Protein AF-0000000066036842 (afdb_homodimer)

pLDDT: mean 92.86, std 9.21, range [24.45, 98.75]

Sequence (924 aa):
MEKKATVGFTLLLLGVMMAIIITSMFVLKVEPHIPLVVCLLIAAVFGRYLRVGWNDLESAMIDGLKIGIKPIFILALVGIVIAVWMMSGTVPTLLFYGLSIISPEWFAVSTLLICMIVSSFTGSSFTTVGTIGVAMMGIGTALGIDPAIAAGAVVCGACFGDKMSPLSDTTNFAPGIVGVDLFDHIRHLLWTTVPSFVITVILFLMIGRSQATSTTQDIQAMLTALDSQFTLSVLTLLSPLLVVILAMRRFPTIPVLVVGILTGIITAAFVQGNADVARWFTIIQNGFSMETGNEVIDGIVNRGGLQSMMWSISLVMIALTLGGVIQRIGVIDTLLQSLTRKLSSRGHLIAATATSSIGVNVVTGEQYLSILLPGKTFESFYTKLNVAKKNLSRTLEDAGTLVNPLIPWGVSGAFFASTLGVDVIDYLPFAFFLFLSPFMTILFGYLGIGVGKEQSLANKRGMEKKATVGFTLLLLGVMMAIIITSMFVLKVEPHIPLVVCLLIAAVFGRYLRVGWNDLESAMIDGLKIGIKPIFILALVGIVIAVWMMSGTVPTLLFYGLSIISPEWFAVSTLLICMIVSSFTGSSFTTVGTIGVAMMGIGTALGIDPAIAAGAVVCGACFGDKMSPLSDTTNFAPGIVGVDLFDHIRHLLWTTVPSFVITVILFLMIGRSQATSTTQDIQAMLTALDSQFTLSVLTLLSPLLVVILAMRRFPTIPVLVVGILTGIITAAFVQGNADVARWFTIIQNGFSMETGNEVIDGIVNRGGLQSMMWSISLVMIALTLGGVIQRIGVIDTLLQSLTRKLSSRGHLIAATATSSIGVNVVTGEQYLSILLPGKTFESFYTKLNVAKKNLSRTLEDAGTLVNPLIPWGVSGAFFASTLGVDVIDYLPFAFFLFLSPFMTILFGYLGIGVGKEQSLANKRG

Organism: Alkalihalophilus pseudofirmus (strain ATCC BAA-2126 / JCM 17055 / OF4) (NCBI:txid398511)

Nearest PDB structures (foldseek):
  7qha-assembly1_B  TM=4.747E-01  e=3.543E-07  Photobacterium profundum SS9
  8w6t-assembly1_A  TM=6.213E-01  e=4.495E-05  Homo sapiens
  8uvi-assembly1_A  TM=5.231E-01  e=1.201E-03  Homo sapiens
  8wjq-assembly1_A  TM=1.319E-01  e=2.865E-01  Homo sapiens
  8thi-assembly1_A  TM=4.946E-01  e=4.652E-07  Haemophilus influenzae Rd KW20

Radius of gyration: 29.65 Å; Cα contacts (8 Å, |Δi|>4): 1704; chains: 2; bounding box: 72×86×66 Å

Foldseek 3Di:
DFAAAAPVNLCVLVVVLVVLQCCCCPVVVDANQVSLVVSLVVLVVVRVVRVNDPVLLVVLLVVLLVVCVVLLLLLLLLLLLLQLLLLLCNLLLLLLVCLVPDFLLCLLVVLLQVLQVLLLLLLALLLSCSPVVLSSLLNCLLFVHDLLLSLLSSLQNNLLSNCLHLLHPLLCQLCVLLVHDSVLLSVLLCLLQVVLVVVLSVVSSVVSVPDDTDDPVSSVVSSVLSVVQFQRDPLSNVLVVQLSVCSNVNDDNSVSSVSSSVSSLVSSCPRVVDPDVVVSVCCQAQNDADDSVDPSVRVSSGGGHSVLSVVLSSLLSSLSSQLSSCVSSCSLVNLLVVLVPPLDAQLSLLVSLLVSLLVSCQRRLELSCSSNVSSVSSSVVCVVRQFDCSLSSSSSSLRRVLNSLLHQSHSNVSSSCSSSVHHSVSNNVSNSSSVSSNVSSSVCSVVVNSRDGNPDVPPVVD/DFAAAAPVNLCVLVVVLVVLQCCCCPVVVDANQVSLVVSLVVLVVVRVVRVNDPVLLVVLLVVLLVVCVVLLLLLLLLLLLLQLLLLLCNLLLLLLVLLVPDFLLCLLVVLLQVLQVLLLLLLALLLSCSPVVLSSLLNCLLFVHDLLSSLLSNLQNNLLSNCLHLLHPLLCQLCVLLVHDSVLLSVLLCLLQVVLVVVLSVVSSVVSVPDDTDDPVSSVVSSVLSVVQFQRDPLSNVLVVQLSVCSNVNDDNSVSSVSSSVSSLVSSCPRVVDPDVVVSVCCQAQNDADDSPDPSVRVSSRGGHSVLSVVLSSLLSSLSSQLSSCVSSCSLVNLLVVLVPPLDAQLSLLLSLLVSLLVSCQRRLELSCSSNVSSVSSSVVCVVRQFDCSLSSSSSSLRRVLNSLLHQSHSNVSSSCSSSVHHSVSNNVSNSSNVSSNVSSSVCSVVVNSRDHNPPVPPVVD

InterPro domains:
  IPR004770 Na+/H+ antiporter NhaC [TIGR00931] (3-455)
  IPR018461 Na+/H+ antiporter, NhaC-like, C-terminal [PF03553] (157-449)
  IPR052180 NhaC Na(+)/H(+) Antiporter [PTHR33451] (2-456)

Secondary structure (DSSP, 8-state):
-PPPPPHHHHHHHHHHHHHHHHIIIIIS---SHHHHHHHHHHHHHHHHHTT--HHHHHHHHHHHHHTTHHHHHHHHHHHHHHHHHHHTTHHHHHHHHHHHH--GGGHHHHHHHHHHHHHHHHT-HHHHIIIIIHHHHHHHHHHT--HHHHHHHHHHHHHHHHHH-TT-HHHHHHHHHHT--HHHHHHHHHHHHHHHHHHHHHHHHHHHHTPPP--HHHHHHHHHHHHHHS---GGGGHHHHHHHHHHHTT--HHHHHHHHHHHHHHHHHHTS----HHHHHHHHHH------S-HHHHHHHS---TGGGHHHHHHHHHHHHHHHHHHHTTHHHHHHHHHHTT--SHHHHHHHHHHHHHHHHHHH--HHHHHHHHHHHHHHHHHHTT--HHHHHHHHIIIIITTGGGSTTSHHHHHHHHHHT--HHHHGGG-HHHHHHHHHHHHHHHHTTT------GGGGG-/-PPPPPHHHHHHHHHHHHHHHHIIIIIS---SHHHHHHHHHHHHHHHHHTT--HHHHHHHHHHHHHTTHHHHHHHHHHHHHHHHHHHTTHHHHHHHHHHHH--GGGHHHHHHHHHHHHHHHHT-HHHHIIIIIHHHHHHHHHHT--HHHHHHHHHHHHHHHHHH-TT-HHHHHHHHHHT--HHHHHHHHHHHHHHHHHHHHHHHHHHHHTPPP--HHHHHHHHHHHHHHS---GGGGHHHHHHHHHHHTT--HHHHHHHHHHHHHHHHHHTS----HHHHHHHHHH------S-HHHHHHHS---TGGGHHHHHHHHHHHHHHHHHHHTTHHHHHHHHHHTT--SHHHHHHHHHHHHHHHHHHH--HHHHHHHHHHHHHHHHHHTT--HHHHHHHHIIIIITTGGGSTTSHHHHHHHHHHT--HHHHGGG-HHHHHHHHHHHHHHHHTTT------GGGG--

Solvent-accessible surface area (backbone atoms only — not comparable to full-atom values): 44126 Å² total; per-residue (Å²): 129,66,53,80,53,44,65,67,56,37,51,48,54,53,48,52,42,50,50,49,45,51,45,36,45,72,70,53,62,46,74,68,55,54,50,50,51,50,40,34,52,51,52,50,51,52,30,44,70,31,54,46,53,64,69,56,45,53,50,24,25,51,56,23,32,58,72,44,46,64,59,47,52,50,46,36,48,36,19,26,35,38,8,31,27,42,60,18,23,26,41,56,35,50,32,50,53,41,61,73,69,54,49,62,51,47,39,42,51,49,40,22,50,52,29,20,54,54,1,36,49,37,13,26,34,66,61,26,43,44,44,62,32,37,35,48,43,41,36,28,51,68,36,55,43,58,62,34,54,38,47,6,20,30,52,31,10,7,47,51,11,14,61,66,9,88,68,6,65,66,42,46,44,35,18,54,77,68,73,37,57,59,68,60,37,50,59,57,36,43,66,29,46,51,59,22,45,54,53,36,49,53,52,34,50,58,52,15,71,68,56,70,70,54,54,72,64,60,49,52,53,50,46,50,38,49,59,72,74,36,64,74,51,76,69,32,47,46,26,62,48,49,32,47,52,40,29,57,69,66,47,59,66,68,65,36,51,50,50,28,36,52,45,18,50,50,31,12,28,70,66,58,63,52,74,53,62,57,57,50,45,48,23,35,40,67,17,27,77,61,86,62,87,41,71,70,57,29,66,55,49,44,34,32,1,34,59,61,31,41,67,34,47,54,33,34,47,53,28,20,22,36,21,17,36,43,51,70,50,33,40,57,59,38,56,53,54,64,54,58,74,64,59,81,43,67,26,48,40,41,36,43,46,25,53,42,6,41,48,38,19,70,61,27,19,35,39,67,59,7,27,50,52,41,49,65,69,46,48,65,54,32,60,73,68,62,42,31,61,54,49,53,26,38,35,27,43,32,16,4,53,43,39,22,49,66,31,61,50,6,51,51,6,22,47,49,18,58,61,64,70,41,54,32,81,60,18,45,83,44,27,45,35,37,59,37,21,34,49,40,45,32,52,25,32,64,71,60,51,82,47,65,78,55,76,73,72,68,64,76,76,105,130,66,53,80,54,46,63,67,55,36,51,49,54,54,49,52,42,49,50,47,44,50,45,36,48,72,69,54,61,46,73,67,54,54,50,48,51,53,40,35,51,51,51,51,52,53,30,44,70,31,54,46,54,64,70,57,45,52,50,23,26,50,54,23,32,57,73,46,45,65,61,45,52,49,47,37,49,36,18,26,34,39,7,30,27,41,62,17,22,25,40,56,36,49,32,51,53,42,60,73,69,55,50,61,53,48,39,41,49,49,40,21,50,53,28,20,54,53,2,36,52,37,13,27,35,64,60,25,41,46,44,62,32,38,35,49,44,42,35,28,51,68,35,55,43,58,64,34,53,40,47,6,18,30,51,30,9,8,46,51,10,14,60,65,8,90,68,7,65,66,43,45,44,35,19,54,78,68,73,38,57,58,67,60,39,49,60,57,36,43,65,30,46,49,59,22,46,53,53,35,49,52,52,34,50,58,54,16,70,68,55,69,66,54,53,72,66,61,51,50,52,49,46,50,38,47,58,73,74,36,64,73,48,76,68,32,46,48,26,64,50,49,32,46,52,40,27,55,70,66,48,60,66,68,63,37,52,50,51,28,35,53,44,16,49,50,31,12,29,73,66,58,62,53,73,53,63,57,56,49,46,48,22,34,41,66,18,26,78,61,86,61,88,41,70,70,57,28,64,55,48,42,34,34,0,35,60,62,30,41,67,33,46,54,33,34,45,53,28,20,21,36,19,18,37,44,50,67,50,31,41,58,60,37,54,53,54,64,52,59,73,63,59,82,43,66,27,47,41,40,37,42,47,26,53,42,6,39,49,40,18,70,60,27,21,36,39,66,59,6,28,50,52,41,50,64,68,45,47,65,55,31,59,73,69,62,40,33,60,56,49,53,26,38,32,28,42,32,16,5,52,44,40,22,48,66,32,61,50,7,51,51,6,23,48,51,18,60,60,64,72,41,56,32,80,59,18,47,83,43,26,45,34,36,58,38,23,32,50,40,46,32,52,24,31,62,70,60,52,82,46,64,77,57,76,72,74,68,63,75,76,105

Structure (mmCIF, N/CA/C/O backbone):
data_AF-0000000066036842-model_v1
#
loop_
_entity.id
_entity.type
_entity.pdbx_description
1 polymer 'Na(+)/H(+) antiporter NhaC'
#
loop_
_atom_site.group_PDB
_atom_site.id
_atom_site.type_symbol
_atom_site.label_atom_id
_atom_site.label_alt_id
_atom_site.label_comp_id
_atom_site.label_asym_id
_atom_site.label_entity_id
_atom_site.label_seq_id
_atom_site.pdbx_PDB_ins_code
_atom_site.Cartn_x
_atom_site.Cartn_y
_atom_site.Cartn_z
_atom_site.occupancy
_atom_site.B_iso_or_equiv
_atom_site.auth_seq_id
_atom_site.auth_comp_id
_atom_site.auth_asym_id
_atom_site.auth_atom_id
_atom_site.pdbx_PDB_model_num
ATOM 1 N N . MET A 1 1 ? 26.984 -6.746 20.875 1 75.94 1 MET A N 1
ATOM 2 C CA . MET A 1 1 ? 27.109 -7.566 19.672 1 75.94 1 MET A CA 1
ATOM 3 C C . MET A 1 1 ? 25.859 -8.414 19.453 1 75.94 1 MET A C 1
ATOM 5 O O . MET A 1 1 ? 25.312 -8.977 20.391 1 75.94 1 MET A O 1
ATOM 9 N N . GLU A 1 2 ? 25.406 -8.461 18.25 1 86.81 2 GLU A N 1
ATOM 10 C CA . GLU A 1 2 ? 24.188 -9.195 17.938 1 86.81 2 GLU A CA 1
ATOM 11 C C . GLU A 1 2 ? 24.375 -10.703 18.109 1 86.81 2 GLU A C 1
ATOM 13 O O . GLU A 1 2 ? 25.484 -11.211 17.922 1 86.81 2 GLU A O 1
ATOM 18 N N . LYS A 1 3 ? 23.406 -11.406 18.688 1 87.75 3 LYS A N 1
ATOM 19 C CA . LYS A 1 3 ? 23.422 -12.859 18.797 1 87.75 3 LYS A CA 1
ATOM 20 C C . LYS A 1 3 ? 22.891 -13.516 17.531 1 87.75 3 LYS A C 1
ATOM 22 O O . LYS A 1 3 ? 21.969 -12.992 16.891 1 87.75 3 LYS A O 1
ATOM 27 N N . LYS A 1 4 ? 23.547 -14.617 17.203 1 87.88 4 LYS A N 1
ATOM 28 C CA . LYS A 1 4 ? 23.094 -15.352 16.031 1 87.88 4 LYS A CA 1
ATOM 29 C C . LYS A 1 4 ? 21.922 -16.281 16.375 1 87.88 4 LYS A C 1
ATOM 31 O O . LYS A 1 4 ? 21.906 -16.891 17.453 1 87.88 4 LYS A O 1
ATOM 36 N N . ALA A 1 5 ? 21.031 -16.406 15.461 1 89.94 5 ALA A N 1
ATOM 37 C CA . ALA A 1 5 ? 19.906 -17.297 15.656 1 89.94 5 ALA A CA 1
ATOM 38 C C . ALA A 1 5 ? 20.344 -18.766 15.586 1 89.94 5 ALA A C 1
ATOM 40 O O . ALA A 1 5 ? 21.094 -19.141 14.688 1 89.94 5 ALA A O 1
ATOM 41 N N . THR A 1 6 ? 19.938 -19.547 16.562 1 91.69 6 THR A N 1
ATOM 42 C CA . THR A 1 6 ? 20.203 -20.984 16.562 1 91.69 6 THR A CA 1
ATOM 43 C C . THR A 1 6 ? 19.094 -21.75 15.852 1 91.69 6 THR A C 1
ATOM 45 O O . THR A 1 6 ? 18.031 -21.188 15.57 1 91.69 6 THR A O 1
ATOM 48 N N . VAL A 1 7 ? 19.375 -22.969 15.523 1 92.31 7 VAL A N 1
ATOM 49 C CA . VAL A 1 7 ? 18.391 -23.797 14.836 1 92.31 7 VAL A CA 1
ATOM 50 C C . VAL A 1 7 ? 17.141 -23.953 15.719 1 92.31 7 VAL A C 1
ATOM 52 O O . VAL A 1 7 ? 16.016 -23.891 15.227 1 92.31 7 VAL A O 1
ATOM 55 N N . GLY A 1 8 ? 17.391 -24.203 16.984 1 93.25 8 GLY A N 1
ATOM 56 C CA . GLY A 1 8 ? 16.266 -24.312 17.906 1 93.25 8 GLY A CA 1
ATOM 57 C C . GLY A 1 8 ? 15.414 -23.062 17.969 1 93.25 8 GLY A C 1
ATOM 58 O O . GLY A 1 8 ? 14.188 -23.141 17.953 1 93.25 8 GLY A O 1
ATOM 59 N N . PHE A 1 9 ? 16.078 -21.984 18.047 1 92.88 9 PHE A N 1
ATOM 60 C CA . PHE A 1 9 ? 15.422 -20.688 18.047 1 92.88 9 PHE A CA 1
ATOM 61 C C . PHE A 1 9 ? 14.625 -20.484 16.766 1 92.88 9 PHE A C 1
ATOM 63 O O . PHE A 1 9 ? 13.484 -20 16.812 1 92.88 9 PHE A O 1
ATOM 70 N N . THR A 1 10 ? 15.234 -20.797 15.695 1 93.88 10 THR A N 1
ATOM 71 C CA . THR A 1 10 ? 14.625 -20.641 14.375 1 93.88 10 THR A CA 1
ATOM 72 C C . THR A 1 10 ? 13.375 -21.516 14.266 1 93.88 10 THR A C 1
ATOM 74 O O . THR A 1 10 ? 12.32 -21.047 13.82 1 93.88 10 THR A O 1
ATOM 77 N N . LEU A 1 11 ? 13.445 -22.703 14.656 1 93.88 11 LEU A N 1
ATOM 78 C CA . LEU A 1 11 ? 12.32 -23.625 14.57 1 93.88 11 LEU A CA 1
ATOM 79 C C . LEU A 1 11 ? 11.195 -23.188 15.508 1 93.88 11 LEU A C 1
ATOM 81 O O . LEU A 1 11 ? 10.016 -23.344 15.18 1 93.88 11 LEU A O 1
ATOM 85 N N . LEU A 1 12 ? 11.57 -22.719 16.625 1 95.56 12 LEU A N 1
ATOM 86 C CA . LEU A 1 12 ? 10.562 -22.219 17.562 1 95.56 12 LEU A CA 1
ATOM 87 C C . LEU A 1 12 ? 9.797 -21.047 16.969 1 95.56 12 LEU A C 1
ATOM 89 O O . LEU A 1 12 ? 8.57 -21.016 17.016 1 95.56 12 LEU A O 1
ATOM 93 N N . LEU A 1 13 ? 10.562 -20.094 16.453 1 95.5 13 LEU A N 1
ATOM 94 C CA . LEU A 1 13 ? 9.938 -18.922 15.875 1 95.5 13 LEU A CA 1
ATOM 95 C C . LEU A 1 13 ? 9.008 -19.297 14.727 1 95.5 13 LEU A C 1
ATOM 97 O O . LEU A 1 13 ? 7.859 -18.859 14.68 1 95.5 13 LEU A O 1
ATOM 101 N N . LEU A 1 14 ? 9.5 -20.109 13.828 1 94.81 14 LEU A N 1
ATOM 102 C CA . LEU A 1 14 ? 8.703 -20.516 12.68 1 94.81 14 LEU A CA 1
ATOM 103 C C . LEU A 1 14 ? 7.496 -21.344 13.125 1 94.81 14 LEU A C 1
ATOM 105 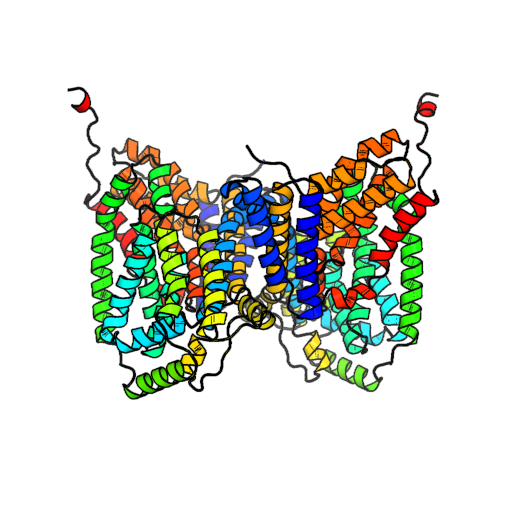O O . LEU A 1 14 ? 6.406 -21.188 12.562 1 94.81 14 LEU A O 1
ATOM 109 N N . GLY A 1 15 ? 7.695 -22.234 14.07 1 95.62 15 GLY A N 1
ATOM 110 C CA . GLY A 1 15 ? 6.598 -23.016 14.609 1 95.62 15 GLY A CA 1
ATOM 111 C C . GLY A 1 15 ? 5.496 -22.172 15.219 1 95.62 15 GLY A C 1
ATOM 112 O O . GLY A 1 15 ? 4.312 -22.422 14.977 1 95.62 15 GLY A O 1
ATOM 113 N N . VAL A 1 16 ? 5.895 -21.219 16.016 1 96.75 16 VAL A N 1
ATOM 114 C CA . VAL A 1 16 ? 4.93 -20.328 16.656 1 96.75 16 VAL A CA 1
ATOM 115 C C . VAL A 1 16 ? 4.168 -19.547 15.578 1 96.75 16 VAL A C 1
ATOM 117 O O . VAL A 1 16 ? 2.945 -19.391 15.664 1 96.75 16 VAL A O 1
ATOM 120 N N . MET A 1 17 ? 4.84 -19.031 14.602 1 95.38 17 MET A N 1
ATOM 121 C CA . MET A 1 17 ? 4.207 -18.266 13.523 1 95.38 17 MET A CA 1
ATOM 122 C C . MET A 1 17 ? 3.203 -19.141 12.766 1 95.38 17 MET A C 1
ATOM 124 O O . MET A 1 17 ? 2.078 -18.703 12.508 1 95.38 17 MET A O 1
ATOM 128 N N . MET A 1 18 ? 3.617 -20.344 12.445 1 94.69 18 MET A N 1
ATOM 129 C CA . MET A 1 18 ? 2.732 -21.266 11.734 1 94.69 18 MET A CA 1
ATOM 130 C C . MET A 1 18 ? 1.5 -21.594 12.562 1 94.69 18 MET A C 1
ATOM 132 O O . MET A 1 18 ? 0.391 -21.672 12.039 1 94.69 18 MET A O 1
ATOM 136 N N . ALA A 1 19 ? 1.7 -21.797 13.805 1 96.81 19 ALA A N 1
ATOM 137 C CA . ALA A 1 19 ? 0.586 -22.094 14.703 1 96.81 19 ALA A CA 1
ATOM 138 C C . ALA A 1 19 ? -0.417 -20.953 14.727 1 96.81 19 ALA A C 1
ATOM 140 O O . ALA A 1 19 ? -1.629 -21.172 14.68 1 96.81 19 ALA A O 1
ATOM 141 N N . ILE A 1 20 ? 0.076 -19.766 14.789 1 96.69 20 ILE A N 1
ATOM 142 C CA . ILE A 1 20 ? -0.784 -18.578 14.828 1 96.69 20 ILE A CA 1
ATOM 143 C C . ILE A 1 20 ? -1.572 -18.469 13.523 1 96.69 20 ILE A C 1
ATOM 145 O O . ILE A 1 20 ? -2.787 -18.266 13.539 1 96.69 20 ILE A O 1
ATOM 149 N N . ILE A 1 21 ? -0.914 -18.625 12.43 1 94.62 21 ILE A N 1
ATOM 150 C CA . ILE A 1 21 ? -1.538 -18.469 11.117 1 94.62 21 ILE A CA 1
ATOM 151 C C . ILE A 1 21 ? -2.572 -19.578 10.914 1 94.62 21 ILE A C 1
ATOM 153 O O . ILE A 1 21 ? -3.711 -19.297 10.523 1 94.62 21 ILE A O 1
ATOM 157 N N . ILE A 1 22 ? -2.201 -20.781 11.203 1 93 22 ILE A N 1
ATOM 158 C CA . ILE A 1 22 ? -3.078 -21.922 10.984 1 93 22 ILE A CA 1
ATOM 159 C C . ILE A 1 22 ? -4.297 -21.828 11.891 1 93 22 ILE A C 1
ATOM 161 O O . ILE A 1 22 ? -5.434 -22 11.445 1 93 22 ILE A O 1
ATOM 165 N N . THR A 1 23 ? -4.078 -21.562 13.156 1 95.94 23 THR A N 1
ATOM 166 C CA . THR A 1 23 ? -5.191 -21.438 14.094 1 95.94 23 THR A CA 1
ATOM 167 C C . THR A 1 23 ? -6.117 -20.297 13.688 1 95.94 23 THR A C 1
ATOM 169 O O . THR A 1 23 ? -7.344 -20.438 13.758 1 95.94 23 THR A O 1
ATOM 172 N N . SER A 1 24 ? -5.586 -19.172 13.234 1 95.06 24 SER A N 1
ATOM 173 C CA . SER A 1 24 ? -6.371 -18 12.867 1 95.06 24 SER A CA 1
ATOM 174 C C . SER A 1 24 ? -7.203 -18.281 11.617 1 95.06 24 SER A C 1
ATOM 176 O O . SER A 1 24 ? -8.375 -17.906 11.555 1 95.06 24 SER A O 1
ATOM 178 N N . MET A 1 25 ? -6.633 -18.922 10.672 1 90.81 25 MET A N 1
ATOM 179 C CA . MET A 1 25 ? -7.293 -19.094 9.383 1 90.81 25 MET A CA 1
ATOM 180 C C . MET A 1 25 ? -8.258 -20.281 9.414 1 90.81 25 MET A C 1
ATOM 182 O O . MET A 1 25 ? -9.336 -20.219 8.812 1 90.81 25 MET A O 1
ATOM 186 N N . PHE A 1 26 ? -7.984 -21.312 10.211 1 91 26 PHE A N 1
ATOM 187 C CA . PHE A 1 26 ? -8.773 -22.547 10.117 1 91 26 PHE A CA 1
ATOM 188 C C . PHE A 1 26 ? -9.703 -22.688 11.32 1 91 26 PHE A C 1
ATOM 190 O O . PHE A 1 26 ? -10.758 -23.312 11.227 1 91 26 PHE A O 1
ATOM 197 N N . VAL A 1 27 ? -9.266 -22.141 12.414 1 93.56 27 VAL A N 1
ATOM 198 C CA . VAL A 1 27 ? -10.086 -22.281 13.617 1 93.56 27 VAL A CA 1
ATOM 199 C C . VAL A 1 27 ? -10.906 -21 13.828 1 93.56 27 VAL A C 1
ATOM 201 O O . VAL A 1 27 ? -12.133 -21.047 13.898 1 93.56 27 VAL A O 1
ATOM 204 N N . LEU A 1 28 ? -10.25 -19.906 13.789 1 94.25 28 LEU A N 1
ATOM 205 C CA . LEU A 1 28 ? -10.93 -18.641 14.023 1 94.25 28 LEU A CA 1
ATOM 206 C C . LEU A 1 28 ? -11.586 -18.125 12.75 1 94.25 28 LEU A C 1
ATOM 208 O O . LEU A 1 28 ? -12.469 -17.266 12.797 1 94.25 28 LEU A O 1
ATOM 212 N N . LYS A 1 29 ? -11.117 -18.594 11.547 1 92.88 29 LYS A N 1
ATOM 213 C CA . LYS A 1 29 ? -11.664 -18.266 10.227 1 92.88 29 LYS A CA 1
ATOM 214 C C . LYS A 1 29 ? -11.586 -16.766 9.961 1 92.88 29 LYS A C 1
ATOM 216 O O . LYS A 1 29 ? -12.562 -16.156 9.516 1 92.88 29 LYS A O 1
ATOM 221 N N . VAL A 1 30 ? -10.523 -16.141 10.375 1 94.12 30 VAL A N 1
ATOM 222 C CA . VAL A 1 30 ? -10.297 -14.719 10.133 1 94.12 30 VAL A CA 1
ATOM 223 C C . VAL A 1 30 ? -9.352 -14.539 8.945 1 94.12 30 VAL A C 1
ATOM 225 O O . VAL A 1 30 ? -8.719 -15.492 8.5 1 94.12 30 VAL A O 1
ATOM 228 N N . GLU A 1 31 ? -9.312 -13.383 8.352 1 93.81 31 GLU A N 1
ATOM 229 C CA . GLU A 1 31 ? -8.414 -13.062 7.246 1 93.81 31 GLU A CA 1
ATOM 230 C C . GLU A 1 31 ? -6.953 -13.141 7.688 1 93.81 31 GLU A C 1
ATOM 232 O O . GLU A 1 31 ? -6.648 -12.992 8.875 1 93.81 31 GLU A O 1
ATOM 237 N N . PRO A 1 32 ? -6.062 -13.305 6.844 1 94.5 32 PRO A N 1
ATOM 238 C CA . PRO A 1 32 ? -4.668 -13.578 7.188 1 94.5 32 PRO A CA 1
ATOM 239 C C . PRO A 1 32 ? -3.898 -12.32 7.582 1 94.5 32 PRO A C 1
ATOM 241 O O . PRO A 1 32 ? -2.785 -12.406 8.109 1 94.5 32 PRO A O 1
ATOM 244 N N . HIS A 1 33 ? -4.43 -11.188 7.379 1 97.06 33 HIS A N 1
ATOM 245 C CA . HIS A 1 33 ? -3.707 -9.93 7.562 1 97.06 33 HIS A CA 1
ATOM 246 C C . HIS A 1 33 ? -3.209 -9.789 8.992 1 97.06 33 HIS A C 1
ATOM 248 O O . HIS A 1 33 ? -2.002 -9.695 9.227 1 97.06 33 HIS A O 1
ATOM 254 N N . ILE A 1 34 ? -4.117 -9.805 9.969 1 97.62 34 ILE A N 1
ATOM 255 C CA . ILE A 1 34 ? -3.801 -9.453 11.352 1 97.62 34 ILE A CA 1
ATOM 256 C C . ILE A 1 34 ? -2.957 -10.555 11.984 1 97.62 34 ILE A C 1
ATOM 258 O O . ILE A 1 34 ? -2 -10.273 12.711 1 97.62 34 ILE A O 1
ATOM 262 N N . PRO A 1 35 ? -3.258 -11.852 11.711 1 97.25 35 PRO A N 1
ATOM 263 C CA . PRO A 1 35 ? -2.322 -12.883 12.164 1 97.25 35 PRO A CA 1
ATOM 264 C C . PRO A 1 35 ? -0.891 -12.625 11.703 1 97.25 35 PRO A C 1
ATOM 266 O O . PRO A 1 35 ? 0.058 -12.867 12.453 1 97.25 35 PRO A O 1
ATOM 269 N N . LEU A 1 36 ? -0.714 -12.188 10.531 1 97.44 36 LEU A N 1
ATOM 270 C CA . LEU A 1 36 ? 0.624 -11.906 10.023 1 97.44 36 LEU A CA 1
ATOM 271 C C . LEU A 1 36 ? 1.24 -10.711 10.75 1 97.44 36 LEU A C 1
ATOM 273 O O . LEU A 1 36 ? 2.455 -10.664 10.953 1 97.44 36 LEU A O 1
ATOM 277 N N . VAL A 1 37 ? 0.416 -9.727 11.062 1 97.88 37 VAL A N 1
ATOM 278 C CA . VAL A 1 37 ? 0.905 -8.586 11.836 1 97.88 37 VAL A CA 1
ATOM 279 C C . VAL A 1 37 ? 1.397 -9.07 13.203 1 97.88 37 VAL A C 1
ATOM 281 O O . VAL A 1 37 ? 2.434 -8.617 13.688 1 97.88 37 VAL A O 1
ATOM 284 N N . VAL A 1 38 ? 0.668 -9.945 13.828 1 97.81 38 VAL A N 1
ATOM 285 C CA . VAL A 1 38 ? 1.078 -10.531 15.102 1 97.81 38 VAL A CA 1
ATOM 286 C C . VAL A 1 38 ? 2.412 -11.25 14.938 1 97.81 38 VAL A C 1
ATOM 288 O O . VAL A 1 38 ? 3.303 -11.133 15.781 1 97.81 38 VAL A O 1
ATOM 291 N N . CYS A 1 39 ? 2.533 -12.016 13.844 1 97.69 39 CYS A N 1
ATOM 292 C CA . CYS A 1 39 ? 3.793 -12.688 13.555 1 97.69 39 CYS A CA 1
ATOM 293 C C . CYS A 1 39 ? 4.93 -11.688 13.406 1 97.69 39 CYS A C 1
ATOM 295 O O . CYS A 1 39 ? 6.051 -11.938 13.852 1 97.69 39 CYS A O 1
ATOM 297 N N . LEU A 1 40 ? 4.645 -10.586 12.734 1 97.94 40 LEU A N 1
ATOM 298 C CA . LEU A 1 40 ? 5.637 -9.523 12.578 1 97.94 40 LEU A CA 1
ATOM 299 C C . LEU A 1 40 ? 6.082 -8.984 13.938 1 97.94 40 LEU A C 1
ATOM 301 O O . LEU A 1 40 ? 7.273 -8.766 14.156 1 97.94 40 LEU A O 1
ATOM 305 N N . LEU A 1 41 ? 5.156 -8.766 14.836 1 97.75 41 LEU A N 1
ATOM 306 C CA . LEU A 1 41 ? 5.461 -8.289 16.188 1 97.75 41 LEU A CA 1
ATOM 307 C C . LEU A 1 41 ? 6.328 -9.297 16.922 1 97.75 41 LEU A C 1
ATOM 309 O O . LEU A 1 41 ? 7.301 -8.922 17.578 1 97.75 41 LEU A O 1
ATOM 313 N N . ILE A 1 42 ? 5.969 -10.539 16.828 1 97.56 42 ILE A N 1
ATOM 314 C CA . ILE A 1 42 ? 6.727 -11.594 17.5 1 97.56 42 ILE A CA 1
ATOM 315 C C . ILE A 1 42 ? 8.141 -11.656 16.938 1 97.56 42 ILE A C 1
ATOM 317 O O . ILE A 1 42 ? 9.117 -11.75 17.688 1 97.56 42 ILE A O 1
ATOM 321 N N . ALA A 1 43 ? 8.242 -11.586 15.625 1 97.44 43 ALA A N 1
ATOM 322 C CA . ALA A 1 43 ? 9.555 -11.594 14.984 1 97.44 43 ALA A CA 1
ATOM 323 C C . ALA A 1 43 ? 10.398 -10.406 15.438 1 97.44 43 ALA A C 1
ATOM 325 O O . ALA A 1 43 ? 11.609 -10.531 15.641 1 97.44 43 ALA A O 1
ATOM 326 N N . ALA A 1 44 ? 9.789 -9.258 15.555 1 97.31 44 ALA A N 1
ATOM 327 C CA . ALA A 1 44 ? 10.492 -8.062 16.016 1 97.31 44 ALA A CA 1
ATOM 328 C C . ALA A 1 44 ? 10.984 -8.234 17.453 1 97.31 44 ALA A C 1
ATOM 330 O O . ALA A 1 44 ? 12.102 -7.844 17.781 1 97.31 44 ALA A O 1
ATOM 331 N N . VAL A 1 45 ? 10.172 -8.812 18.312 1 96.44 45 VAL A N 1
ATOM 332 C CA . VAL A 1 45 ? 10.547 -9.062 19.688 1 96.44 45 VAL A CA 1
ATOM 333 C C . VAL A 1 45 ? 11.711 -10.047 19.75 1 96.44 45 VAL A C 1
ATOM 335 O O . VAL A 1 45 ? 12.656 -9.859 20.516 1 96.44 45 VAL A O 1
ATOM 338 N N . PHE A 1 46 ? 11.609 -11.086 18.969 1 95.75 46 PHE A N 1
ATOM 339 C CA . PHE A 1 46 ? 12.703 -12.039 18.875 1 95.75 46 PHE A CA 1
ATOM 340 C C . PHE A 1 46 ? 13.977 -11.3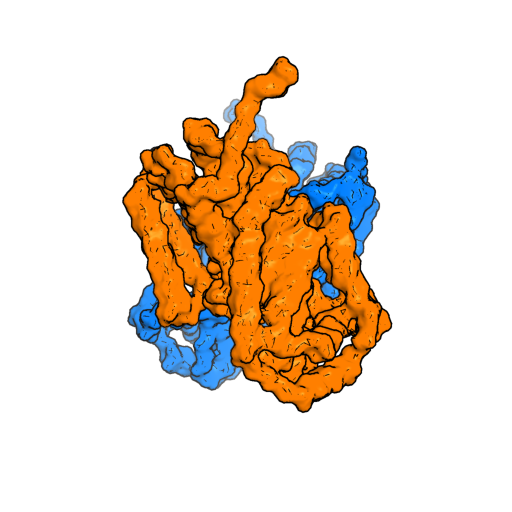67 18.391 1 95.75 46 PHE A C 1
ATOM 342 O O . PHE A 1 46 ? 15.07 -11.672 18.859 1 95.75 46 PHE A O 1
ATOM 349 N N . GLY A 1 47 ? 13.82 -10.469 17.406 1 96.38 47 GLY A N 1
ATOM 350 C CA . GLY A 1 47 ? 14.969 -9.703 16.953 1 96.38 47 GLY A CA 1
ATOM 351 C C . GLY A 1 47 ? 15.609 -8.875 18.047 1 96.38 47 GLY A C 1
ATOM 352 O O . GLY A 1 47 ? 16.828 -8.836 18.172 1 96.38 47 GLY A O 1
ATOM 353 N N . ARG A 1 48 ? 14.781 -8.281 18.891 1 95.25 48 ARG A N 1
ATOM 354 C CA . ARG A 1 48 ? 15.289 -7.512 20.016 1 95.25 48 ARG A CA 1
ATOM 355 C C . ARG A 1 48 ? 15.984 -8.414 21.031 1 95.25 48 ARG A C 1
ATOM 357 O O . ARG A 1 48 ? 16.969 -8.008 21.672 1 95.25 48 ARG A O 1
ATOM 364 N N . TYR A 1 49 ? 15.445 -9.586 21.156 1 94.88 49 TYR A N 1
ATOM 365 C CA . TYR A 1 49 ? 16.078 -10.57 22.031 1 94.88 49 TYR A CA 1
ATOM 366 C C . TYR A 1 49 ? 17.469 -10.938 21.547 1 94.88 49 TYR A C 1
ATOM 368 O O . TYR A 1 49 ? 18.375 -11.164 22.344 1 94.88 49 TYR A O 1
ATOM 376 N N . LEU A 1 50 ? 17.656 -10.961 20.281 1 95.88 50 LEU A N 1
ATOM 377 C CA . LEU A 1 50 ? 18.953 -11.234 19.688 1 95.88 50 LEU A CA 1
ATOM 378 C C . LEU A 1 50 ? 19.812 -9.977 19.641 1 95.88 50 LEU A C 1
ATOM 380 O O . LEU A 1 50 ? 20.875 -9.953 19.016 1 95.88 50 LEU A O 1
ATOM 384 N N . ARG A 1 51 ? 19.281 -8.82 20.219 1 96.06 51 ARG A N 1
ATOM 385 C CA . ARG A 1 51 ? 19.984 -7.555 20.406 1 96.06 51 ARG A CA 1
ATOM 386 C C . ARG A 1 51 ? 20.109 -6.801 19.078 1 96.06 51 ARG A C 1
ATOM 388 O O . ARG A 1 51 ? 21.094 -6.094 18.859 1 96.06 51 ARG A O 1
ATOM 395 N N . VAL A 1 52 ? 19.219 -7.09 18.203 1 96.56 52 VAL A N 1
ATOM 396 C CA . VAL A 1 52 ? 19.125 -6.258 17.016 1 96.56 52 VAL A CA 1
ATOM 397 C C . VAL A 1 52 ? 18.453 -4.934 17.359 1 96.56 52 VAL A C 1
ATOM 399 O O . VAL A 1 52 ? 17.391 -4.914 17.984 1 96.56 52 VAL A O 1
ATOM 402 N N . GLY A 1 53 ? 19.047 -3.855 16.984 1 96.12 53 GLY A N 1
ATOM 403 C CA . GLY A 1 53 ? 18.5 -2.545 17.281 1 96.12 53 GLY A CA 1
ATOM 404 C C . GLY A 1 53 ? 17.219 -2.256 16.531 1 96.12 53 GLY A C 1
ATOM 405 O O . GLY A 1 53 ? 16.984 -2.789 15.453 1 96.12 53 GLY A O 1
ATOM 406 N N . TRP A 1 54 ? 16.422 -1.398 17 1 94.94 54 TRP A N 1
ATOM 407 C CA . TRP A 1 54 ? 15.133 -1.07 16.375 1 94.94 54 TRP A CA 1
ATOM 408 C C . TRP A 1 54 ? 15.336 -0.464 14.992 1 94.94 54 TRP A C 1
ATOM 410 O O . TRP A 1 54 ? 14.602 -0.785 14.055 1 94.94 54 TRP A O 1
ATOM 420 N N . ASN A 1 55 ? 16.266 0.431 14.906 1 95 55 ASN A N 1
ATOM 421 C CA . ASN A 1 55 ? 16.516 1.072 13.617 1 95 55 ASN A CA 1
ATOM 422 C C . ASN A 1 55 ? 16.844 0.047 12.539 1 95 55 ASN A C 1
ATOM 424 O O . ASN A 1 55 ? 16.438 0.204 11.383 1 95 55 ASN A O 1
ATOM 428 N N . ASP A 1 56 ? 17.547 -0.93 12.992 1 96.94 56 ASP A N 1
ATOM 429 C CA . ASP A 1 56 ? 17.875 -1.998 12.055 1 96.94 56 ASP A CA 1
ATOM 430 C C . ASP A 1 56 ? 16.641 -2.809 11.68 1 96.94 56 ASP A C 1
ATOM 432 O O . ASP A 1 56 ? 16.469 -3.205 10.531 1 96.94 56 ASP A O 1
ATOM 436 N N . LEU A 1 57 ? 15.852 -3.07 12.641 1 97.62 57 LEU A N 1
ATOM 437 C CA . LEU A 1 57 ? 14.617 -3.809 12.375 1 97.62 57 LEU A CA 1
ATOM 438 C C . LEU A 1 57 ? 13.695 -3.02 11.461 1 97.62 57 LEU A C 1
ATOM 440 O O . LEU A 1 57 ? 13.117 -3.578 10.523 1 97.62 57 LEU A O 1
ATOM 444 N N . GLU A 1 58 ? 13.562 -1.784 11.727 1 96.25 58 GLU A N 1
ATOM 445 C CA . GLU A 1 58 ? 12.734 -0.924 10.891 1 96.25 58 GLU A CA 1
ATOM 446 C C . GLU A 1 58 ? 13.266 -0.863 9.461 1 96.25 58 GLU A C 1
ATOM 448 O O . GLU A 1 58 ? 12.492 -0.919 8.508 1 96.25 58 GLU A O 1
ATOM 453 N N . SER A 1 59 ? 14.578 -0.705 9.336 1 96.62 59 SER A N 1
ATOM 454 C CA . SER A 1 59 ? 15.195 -0.716 8.008 1 96.62 59 SER A CA 1
ATOM 455 C C . SER A 1 59 ? 14.93 -2.035 7.289 1 96.62 59 SER A C 1
ATOM 457 O O . SER A 1 59 ? 14.742 -2.055 6.074 1 96.62 59 SER A O 1
ATOM 459 N N . ALA A 1 60 ? 14.969 -3.086 8.055 1 97.12 60 ALA A N 1
ATOM 460 C CA . ALA A 1 60 ? 14.703 -4.398 7.477 1 97.12 60 ALA A CA 1
ATOM 461 C C . ALA A 1 60 ? 13.266 -4.496 6.977 1 97.12 60 ALA A C 1
ATOM 463 O O . ALA A 1 60 ? 13 -5.113 5.941 1 97.12 60 ALA A O 1
ATOM 464 N N . MET A 1 61 ? 12.352 -3.924 7.727 1 97.5 61 MET A N 1
ATOM 465 C CA . MET A 1 61 ? 10.961 -3.867 7.293 1 97.5 61 MET A CA 1
ATOM 466 C C . MET A 1 61 ? 10.828 -3.131 5.965 1 97.5 61 MET A C 1
ATOM 468 O O . MET A 1 61 ? 10.164 -3.609 5.047 1 97.5 61 MET A O 1
ATOM 472 N N . ILE A 1 62 ? 11.453 -2.057 5.855 1 96.25 62 ILE A N 1
ATOM 473 C CA . ILE A 1 62 ? 11.391 -1.208 4.672 1 96.25 62 ILE A CA 1
ATOM 474 C C . ILE A 1 62 ? 12.031 -1.929 3.486 1 96.25 62 ILE A C 1
ATOM 476 O O . ILE A 1 62 ? 11.477 -1.934 2.385 1 96.25 62 ILE A O 1
ATOM 480 N N . ASP A 1 63 ? 13.164 -2.557 3.74 1 95.12 63 ASP A N 1
ATOM 481 C CA . ASP A 1 63 ? 13.867 -3.279 2.684 1 95.12 63 ASP A CA 1
ATOM 482 C C . ASP A 1 63 ? 13.039 -4.457 2.18 1 95.12 63 ASP A C 1
ATOM 484 O O . ASP A 1 63 ? 13.039 -4.762 0.985 1 95.12 63 ASP A O 1
ATOM 488 N N . GLY A 1 64 ? 12.422 -5.117 3.09 1 94.81 64 GLY A N 1
ATOM 489 C CA . GLY A 1 64 ? 11.539 -6.199 2.691 1 94.81 64 GLY A CA 1
ATOM 490 C C . GLY A 1 64 ? 10.422 -5.75 1.771 1 94.81 64 GLY A C 1
ATOM 491 O O . GLY A 1 64 ? 10.148 -6.395 0.753 1 94.81 64 GLY A O 1
ATOM 492 N N . LEU A 1 65 ? 9.766 -4.676 2.1 1 95.94 65 LEU A N 1
ATOM 493 C CA . LEU A 1 65 ? 8.641 -4.176 1.312 1 95.94 65 LEU A CA 1
ATOM 494 C C . LEU A 1 65 ? 9.117 -3.646 -0.037 1 95.94 65 LEU A C 1
ATOM 496 O O . LEU A 1 65 ? 8.391 -3.732 -1.031 1 95.94 65 LEU A O 1
ATOM 500 N N . LYS A 1 66 ? 10.32 -3.123 -0.087 1 94.12 66 LYS A N 1
ATOM 501 C CA . LYS A 1 66 ? 10.875 -2.553 -1.312 1 94.12 66 LYS A CA 1
ATOM 502 C C . LYS A 1 66 ? 10.891 -3.582 -2.438 1 94.12 66 LYS A C 1
ATOM 504 O O . LYS A 1 66 ? 10.672 -3.242 -3.602 1 94.12 66 LYS A O 1
ATOM 509 N N . ILE A 1 67 ? 11.062 -4.809 -2.08 1 89.25 67 ILE A N 1
ATOM 510 C CA . ILE A 1 67 ? 11.172 -5.891 -3.051 1 89.25 67 ILE A CA 1
ATOM 511 C C . ILE A 1 67 ? 9.82 -6.109 -3.729 1 89.25 67 ILE A C 1
ATOM 513 O O . ILE A 1 67 ? 9.75 -6.586 -4.863 1 89.25 67 ILE A O 1
ATOM 517 N N . GLY A 1 68 ? 8.828 -5.707 -3.068 1 92 68 GLY A N 1
ATOM 518 C CA . GLY A 1 68 ? 7.496 -6.008 -3.562 1 92 68 GLY A CA 1
ATOM 519 C C . GLY A 1 68 ? 6.824 -4.816 -4.223 1 92 68 GLY A C 1
ATOM 520 O O . GLY A 1 68 ? 5.652 -4.891 -4.602 1 92 68 GLY A O 1
ATOM 521 N N . ILE A 1 69 ? 7.492 -3.721 -4.453 1 95.06 69 ILE A N 1
ATOM 522 C CA . ILE A 1 69 ? 6.859 -2.51 -4.961 1 95.06 69 ILE A CA 1
ATOM 523 C C . ILE A 1 69 ? 6.422 -2.725 -6.406 1 95.06 69 ILE A C 1
ATOM 525 O O . ILE A 1 69 ? 5.312 -2.344 -6.789 1 95.06 69 ILE A O 1
ATOM 529 N N . LYS A 1 70 ? 7.242 -3.359 -7.234 1 91.94 70 LYS A N 1
ATOM 530 C CA . LYS A 1 70 ? 6.859 -3.586 -8.625 1 91.94 70 LYS A CA 1
ATOM 531 C C . LYS A 1 70 ? 5.625 -4.477 -8.719 1 91.94 70 LYS A C 1
ATOM 533 O O . LYS A 1 70 ? 4.652 -4.129 -9.391 1 91.94 70 LYS A O 1
ATOM 538 N N . PRO A 1 71 ? 5.652 -5.641 -7.992 1 90 71 PRO A N 1
ATOM 539 C CA . PRO A 1 71 ? 4.434 -6.453 -7.977 1 90 71 PRO A CA 1
ATOM 540 C C . PRO A 1 71 ? 3.207 -5.664 -7.516 1 90 71 PRO A C 1
ATOM 542 O O . PRO A 1 71 ? 2.1 -5.895 -8.008 1 90 71 PRO A O 1
ATOM 545 N N . ILE A 1 72 ? 3.369 -4.844 -6.586 1 94.94 72 ILE A N 1
ATOM 546 C CA . ILE A 1 72 ? 2.266 -4.039 -6.07 1 94.94 72 ILE A CA 1
ATOM 547 C C . ILE A 1 72 ? 1.725 -3.133 -7.172 1 94.94 72 ILE A C 1
ATOM 549 O O . ILE A 1 72 ? 0.51 -2.969 -7.309 1 94.94 72 ILE A O 1
ATOM 553 N N . PHE A 1 73 ? 2.59 -2.564 -8.031 1 95.88 73 PHE A N 1
ATOM 554 C CA . PHE A 1 73 ? 2.158 -1.771 -9.18 1 95.88 73 PHE A CA 1
ATOM 555 C C . PHE A 1 73 ? 1.312 -2.611 -10.133 1 95.88 73 PHE A C 1
ATOM 557 O O . PHE A 1 73 ? 0.27 -2.158 -10.602 1 95.88 73 PHE A O 1
ATOM 564 N N . ILE A 1 74 ? 1.794 -3.777 -10.336 1 91.06 74 ILE A N 1
ATOM 565 C CA . ILE A 1 74 ? 1.118 -4.664 -11.273 1 91.06 74 ILE A CA 1
ATOM 566 C C . ILE A 1 74 ? -0.263 -5.031 -10.734 1 91.06 74 ILE A C 1
ATOM 568 O O . ILE A 1 74 ? -1.252 -5 -11.477 1 91.06 74 ILE A O 1
ATOM 572 N N . LEU A 1 75 ? -0.292 -5.285 -9.422 1 92.06 75 LEU A N 1
ATOM 573 C CA . LEU A 1 75 ? -1.558 -5.617 -8.781 1 92.06 75 LEU A CA 1
ATOM 574 C C . LEU A 1 75 ? -2.564 -4.484 -8.945 1 92.06 75 LEU A C 1
ATOM 576 O O . LEU A 1 75 ? -3.723 -4.719 -9.289 1 92.06 75 LEU A O 1
ATOM 580 N N . ALA A 1 76 ? -2.119 -3.33 -8.688 1 96 76 ALA A N 1
ATOM 581 C CA . ALA A 1 76 ? -2.986 -2.16 -8.805 1 96 76 ALA A CA 1
ATOM 582 C C . ALA A 1 76 ? -3.492 -1.996 -10.234 1 96 76 ALA A C 1
ATOM 584 O O . ALA A 1 76 ? -4.684 -1.753 -10.453 1 96 76 ALA A O 1
ATOM 585 N N . LEU A 1 77 ? -2.658 -2.176 -11.219 1 95.94 77 LEU A N 1
ATOM 586 C CA . LEU A 1 77 ? -3.006 -1.99 -12.625 1 95.94 77 LEU A CA 1
ATOM 587 C C . LEU A 1 77 ? -3.969 -3.074 -13.094 1 95.94 77 LEU A C 1
ATOM 589 O O . LEU A 1 77 ? -4.848 -2.814 -13.922 1 95.94 77 LEU A O 1
ATOM 593 N N . VAL A 1 78 ? -3.781 -4.234 -12.586 1 92.62 78 VAL A N 1
ATOM 594 C CA . VAL A 1 78 ? -4.66 -5.332 -12.977 1 92.62 78 VAL A CA 1
ATOM 595 C C . VAL A 1 78 ? -6.09 -5.035 -12.523 1 92.62 78 VAL A C 1
ATOM 597 O O . VAL A 1 78 ? -7.043 -5.281 -13.266 1 92.62 78 VAL A O 1
ATOM 600 N N . GLY A 1 79 ? -6.25 -4.539 -11.273 1 94.75 79 GLY A N 1
ATOM 601 C CA . GLY A 1 79 ? -7.574 -4.125 -10.844 1 94.75 79 GLY A CA 1
ATOM 602 C C . GLY A 1 79 ? -8.211 -3.107 -11.773 1 94.75 79 GLY A C 1
ATOM 603 O O . GLY A 1 79 ? -9.406 -3.193 -12.07 1 94.75 79 GLY A O 1
ATOM 604 N N . ILE A 1 80 ? -7.422 -2.203 -12.266 1 97.25 80 ILE A N 1
ATOM 605 C CA . ILE A 1 80 ? -7.887 -1.17 -13.188 1 97.25 80 ILE A CA 1
ATOM 606 C C . ILE A 1 80 ? -8.258 -1.799 -14.531 1 97.25 80 ILE A C 1
ATOM 608 O O . ILE A 1 80 ? -9.297 -1.483 -15.102 1 97.25 80 ILE A O 1
ATOM 612 N N . VAL A 1 81 ? -7.434 -2.709 -15.008 1 95.56 81 VAL A N 1
ATOM 613 C CA . VAL A 1 81 ? -7.684 -3.381 -16.281 1 95.56 81 VAL A CA 1
ATOM 614 C C . VAL A 1 81 ? -9.008 -4.137 -16.219 1 95.56 81 VAL A C 1
ATOM 616 O O . VAL A 1 81 ? -9.812 -4.07 -17.156 1 95.56 81 VAL A O 1
ATOM 619 N N . ILE A 1 82 ? -9.195 -4.84 -15.148 1 94.19 82 ILE A N 1
ATOM 620 C CA . ILE A 1 82 ? -10.422 -5.609 -14.984 1 94.19 82 ILE A CA 1
ATOM 621 C C . ILE A 1 82 ? -11.633 -4.684 -15.094 1 94.19 82 ILE A C 1
ATOM 623 O O . ILE A 1 82 ? -12.57 -4.965 -15.844 1 94.19 82 ILE A O 1
ATOM 627 N N . ALA A 1 83 ? -11.602 -3.551 -14.422 1 96.62 83 ALA A N 1
ATOM 628 C CA . ALA A 1 83 ? -12.711 -2.598 -14.453 1 96.62 83 ALA A CA 1
ATOM 629 C C . ALA A 1 83 ? -12.93 -2.062 -15.859 1 96.62 83 ALA A C 1
ATOM 631 O O . ALA A 1 83 ? -14.07 -1.958 -16.328 1 96.62 83 ALA A O 1
ATOM 632 N N . VAL A 1 84 ? -11.883 -1.743 -16.547 1 97.5 84 VAL A N 1
ATOM 633 C CA . VAL A 1 84 ? -11.953 -1.157 -17.875 1 97.5 84 VAL A CA 1
ATOM 634 C C . VAL A 1 84 ? -12.477 -2.195 -18.875 1 97.5 84 VAL A C 1
ATOM 636 O O . VAL A 1 84 ? -13.258 -1.872 -19.766 1 97.5 84 VAL A O 1
ATOM 639 N N . TRP A 1 85 ? -12.094 -3.41 -18.719 1 96.25 85 TRP A N 1
ATOM 640 C CA . TRP A 1 85 ? -12.508 -4.461 -19.641 1 96.25 85 TRP A CA 1
ATOM 641 C C . TRP A 1 85 ? -13.961 -4.863 -19.391 1 96.25 85 TRP A C 1
ATOM 643 O O . TRP A 1 85 ? -14.625 -5.395 -20.281 1 96.25 85 TRP A O 1
ATOM 653 N N . MET A 1 86 ? -14.383 -4.66 -18.172 1 96.06 86 MET A N 1
ATOM 654 C CA . MET A 1 86 ? -15.812 -4.801 -17.938 1 96.06 86 MET A CA 1
ATOM 655 C C . MET A 1 86 ? -16.594 -3.688 -18.641 1 96.06 86 MET A C 1
ATOM 657 O O . MET A 1 86 ? -17.562 -3.953 -19.359 1 96.06 86 MET A O 1
ATOM 661 N N . MET A 1 87 ? -16.094 -2.502 -18.5 1 96.19 87 MET A N 1
ATOM 662 C CA . MET A 1 87 ? -16.75 -1.314 -19.047 1 96.19 87 MET A CA 1
ATOM 663 C C . MET A 1 87 ? -16.719 -1.322 -20.578 1 96.19 87 MET A C 1
ATOM 665 O O . MET A 1 87 ? -17.672 -0.896 -21.234 1 96.19 87 MET A O 1
ATOM 669 N N . SER A 1 88 ? -15.672 -1.874 -21.172 1 97.06 88 SER A N 1
ATOM 670 C CA . SER A 1 88 ? -15.477 -1.837 -22.625 1 97.06 88 SER A CA 1
ATOM 671 C C . SER A 1 88 ? -16.25 -2.953 -23.312 1 97.06 88 SER A C 1
ATOM 673 O O . SER A 1 88 ? -16.391 -2.949 -24.531 1 97.06 88 SER A O 1
ATOM 675 N N . GLY A 1 89 ? -16.734 -3.9 -22.547 1 96 89 GLY A N 1
ATOM 676 C CA . GLY A 1 89 ? -17.438 -5.035 -23.125 1 96 89 GLY A CA 1
ATOM 677 C C . GLY A 1 89 ? -16.516 -6.188 -23.484 1 96 89 GLY A C 1
ATOM 678 O O . GLY A 1 89 ? -16.969 -7.199 -24.031 1 96 89 GLY A O 1
ATOM 679 N N . THR A 1 90 ? -15.281 -6.062 -23.125 1 95.88 90 THR A N 1
ATOM 680 C CA . THR A 1 90 ? -14.312 -7.109 -23.406 1 95.88 90 THR A CA 1
ATOM 681 C C . THR A 1 90 ? -14.664 -8.398 -22.672 1 95.88 90 THR A C 1
ATOM 683 O O . THR A 1 90 ? -14.82 -9.453 -23.281 1 95.88 90 THR A O 1
ATOM 686 N N . VAL A 1 91 ? -14.812 -8.367 -21.391 1 93.25 91 VAL A N 1
ATOM 687 C CA . VAL A 1 91 ? -15.094 -9.547 -20.578 1 93.25 91 VAL A CA 1
ATOM 688 C C . VAL A 1 91 ? -16.484 -10.078 -20.906 1 93.25 91 VAL A C 1
ATOM 690 O O . VAL A 1 91 ? -16.656 -11.281 -21.109 1 93.25 91 VAL A O 1
ATOM 693 N N . PRO A 1 92 ? -17.453 -9.172 -21.062 1 94.38 92 PRO A N 1
ATOM 694 C CA . PRO A 1 92 ? -18.766 -9.648 -21.484 1 94.38 92 PRO A CA 1
ATOM 695 C C . PRO A 1 92 ? -18.734 -10.383 -22.812 1 94.38 92 PRO A C 1
ATOM 697 O O . PRO A 1 92 ? -19.438 -11.383 -23 1 94.38 92 PRO A O 1
ATOM 700 N N . THR A 1 93 ? -17.984 -9.891 -23.75 1 95.94 93 THR A N 1
ATOM 701 C CA . THR A 1 93 ? -17.859 -10.555 -25.047 1 95.94 93 THR A CA 1
ATOM 702 C C . THR A 1 93 ? -17.234 -11.945 -24.891 1 95.94 93 THR A C 1
ATOM 704 O O . THR A 1 93 ? -17.703 -12.914 -25.484 1 95.94 93 THR A O 1
ATOM 707 N N . LEU A 1 94 ? -16.234 -12.055 -24.094 1 92.19 94 LEU A N 1
ATOM 708 C CA . LEU A 1 94 ? -15.625 -13.344 -23.828 1 92.19 94 LEU A CA 1
ATOM 709 C C . LEU A 1 94 ? -16.609 -14.289 -23.141 1 92.19 94 LEU A C 1
ATOM 711 O O . LEU A 1 94 ? -16.641 -15.484 -23.438 1 92.19 94 LEU A O 1
ATOM 715 N N . LEU A 1 95 ? -17.359 -13.727 -22.266 1 91.31 95 LEU A N 1
ATOM 716 C CA . LEU A 1 95 ? -18.375 -14.508 -21.578 1 91.31 95 LEU A CA 1
ATOM 717 C C . LEU A 1 95 ? -19.406 -15.047 -22.578 1 91.31 95 LEU A C 1
ATOM 719 O O . LEU A 1 95 ? -19.781 -16.219 -22.516 1 91.31 95 LEU A O 1
ATOM 723 N N . PHE A 1 96 ? -19.812 -14.172 -23.438 1 93.44 96 PHE A N 1
ATOM 724 C CA . PHE A 1 96 ? -20.844 -14.531 -24.406 1 93.44 96 PHE A CA 1
ATOM 725 C C . PHE A 1 96 ? -20.359 -15.672 -25.312 1 93.44 96 PHE A C 1
ATOM 727 O O . PHE A 1 96 ? -21.047 -16.688 -25.422 1 93.44 96 PHE A O 1
ATOM 734 N N . TYR A 1 97 ? -19.234 -15.586 -25.812 1 92.44 97 TYR A N 1
ATOM 735 C CA . TYR A 1 97 ? -18.703 -16.609 -26.719 1 92.44 97 TYR A CA 1
ATOM 736 C C . TYR A 1 97 ? -18.281 -17.844 -25.938 1 92.44 97 TYR A C 1
ATOM 738 O O . TYR A 1 97 ? -18.438 -18.969 -26.422 1 92.44 97 TYR A O 1
ATOM 746 N N . GLY A 1 98 ? -17.75 -17.688 -24.766 1 90.81 98 GLY A N 1
ATOM 747 C CA . GLY A 1 98 ? -17.375 -18.812 -23.938 1 90.81 98 GLY A CA 1
ATOM 748 C C . GLY A 1 98 ? -18.547 -19.703 -23.562 1 90.81 98 GLY A C 1
ATOM 749 O O . GLY A 1 98 ? -18.453 -20.922 -23.641 1 90.81 98 GLY A O 1
ATOM 750 N N . LEU A 1 99 ? -19.625 -19.062 -23.234 1 89.88 99 LEU A N 1
ATOM 751 C CA . LEU A 1 99 ? -20.828 -19.781 -22.844 1 89.88 99 LEU A CA 1
ATOM 752 C C . LEU A 1 99 ? -21.422 -20.516 -24.047 1 89.88 99 LEU A C 1
ATOM 754 O O . LEU A 1 99 ? -22.094 -21.547 -23.875 1 89.88 99 LEU A O 1
ATOM 758 N N . SER A 1 100 ? -21.109 -20 -25.172 1 90.31 100 SER A N 1
ATOM 759 C CA . SER A 1 100 ? -21.672 -20.594 -26.391 1 90.31 100 SER A CA 1
ATOM 760 C C . SER A 1 100 ? -20.859 -21.812 -26.828 1 90.31 100 SER A C 1
ATOM 762 O O . SER A 1 100 ? -21.359 -22.656 -27.578 1 90.31 100 SER A O 1
ATOM 764 N N . ILE A 1 101 ? -19.625 -21.922 -26.328 1 90.56 101 ILE A N 1
ATOM 765 C CA . ILE A 1 101 ? -18.734 -22.906 -26.922 1 90.56 101 ILE A CA 1
ATOM 766 C C . ILE A 1 101 ? -18.344 -23.953 -25.875 1 90.56 101 ILE A C 1
ATOM 768 O O . ILE A 1 101 ? -18.141 -25.125 -26.203 1 90.56 101 ILE A O 1
ATOM 772 N N . ILE A 1 102 ? -18.219 -23.594 -24.688 1 90.31 102 ILE A N 1
ATOM 773 C CA . ILE A 1 102 ? -17.656 -24.453 -23.656 1 90.31 102 ILE A CA 1
ATOM 774 C C . ILE A 1 102 ? -18.766 -25.125 -22.859 1 90.31 102 ILE A C 1
ATOM 776 O O . ILE A 1 102 ? -19.688 -24.438 -22.391 1 90.31 102 ILE A O 1
ATOM 780 N N . SER A 1 103 ? -18.688 -26.453 -22.766 1 89.69 103 SER A N 1
ATOM 781 C CA . SER A 1 103 ? -19.609 -27.188 -21.906 1 89.69 103 SER A CA 1
ATOM 782 C C . SER A 1 103 ? -19.047 -27.375 -20.5 1 89.69 103 SER A C 1
ATOM 784 O O . SER A 1 103 ? -17.828 -27.344 -2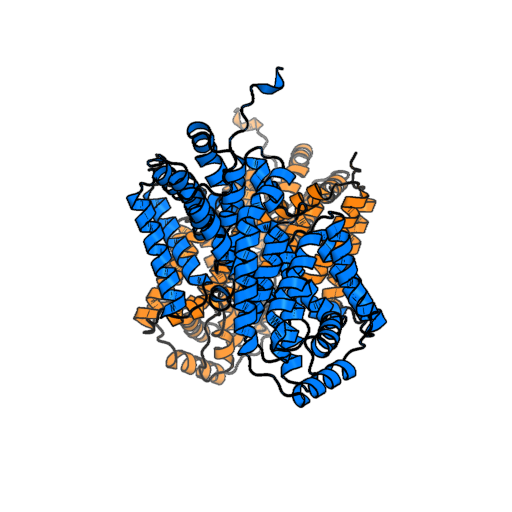0.312 1 89.69 103 SER A O 1
ATOM 786 N N . PRO A 1 104 ? -19.906 -27.531 -19.547 1 89.5 104 PRO A N 1
ATOM 787 C CA . PRO A 1 104 ? -19.453 -27.688 -18.156 1 89.5 104 PRO A CA 1
ATOM 788 C C . PRO A 1 104 ? -18.469 -28.844 -18 1 89.5 104 PRO A C 1
ATOM 790 O O . PRO A 1 104 ? -17.516 -28.734 -17.219 1 89.5 104 PRO A O 1
ATOM 793 N N . GLU A 1 105 ? -18.656 -29.891 -18.734 1 90.94 105 GLU A N 1
ATOM 794 C CA . GLU A 1 105 ? -17.812 -31.094 -18.625 1 90.94 105 GLU A CA 1
ATOM 795 C C . GLU A 1 105 ? -16.375 -30.797 -19.047 1 90.94 105 GLU A C 1
ATOM 797 O O . GLU A 1 105 ? -15.445 -31.391 -18.5 1 90.94 105 GLU A O 1
ATOM 802 N N . TRP A 1 106 ? -16.203 -29.906 -19.875 1 93.12 106 TRP A N 1
ATOM 803 C CA . TRP A 1 106 ? -14.891 -29.656 -20.453 1 93.12 106 TRP A CA 1
ATOM 804 C C . TRP A 1 106 ? -14.312 -28.344 -19.938 1 93.12 106 TRP A C 1
ATOM 806 O O . TRP A 1 106 ? -13.219 -27.938 -20.344 1 93.12 106 TRP A O 1
ATOM 816 N N . PHE A 1 107 ? -15.039 -27.688 -19.078 1 94.94 107 PHE A N 1
ATOM 817 C CA . PHE A 1 107 ? -14.68 -26.344 -18.656 1 94.94 107 PHE A CA 1
ATOM 818 C C . PHE A 1 107 ? -13.273 -26.328 -18.062 1 94.94 107 PHE A C 1
ATOM 820 O O . PHE A 1 107 ? -12.438 -25.516 -18.453 1 94.94 107 PHE A O 1
ATOM 827 N N . ALA A 1 108 ? -12.984 -27.219 -17.094 1 96.94 108 ALA A N 1
ATOM 828 C CA . ALA A 1 108 ? -11.727 -27.172 -16.359 1 96.94 108 ALA A CA 1
ATOM 829 C C . ALA A 1 108 ? -10.539 -27.406 -17.297 1 96.94 108 ALA A C 1
ATOM 831 O O . ALA A 1 108 ? -9.539 -26.688 -17.234 1 96.94 108 ALA A O 1
ATOM 832 N N . VAL A 1 109 ? -10.656 -28.359 -18.156 1 97.19 109 VAL A N 1
ATOM 833 C CA . VAL A 1 109 ? -9.578 -28.688 -19.078 1 97.19 109 VAL A CA 1
ATOM 834 C C . VAL A 1 109 ? -9.398 -27.578 -20.094 1 97.19 109 VAL A C 1
ATOM 836 O O . VAL A 1 109 ? -8.273 -27.203 -20.422 1 97.19 109 VAL A O 1
ATOM 839 N N . SER A 1 110 ? -10.484 -27.078 -20.594 1 96.81 110 SER A N 1
ATOM 840 C CA . SER A 1 110 ? -10.406 -25.969 -21.547 1 96.81 110 SER A CA 1
ATOM 841 C C . SER A 1 110 ? -9.734 -24.75 -20.906 1 96.81 110 SER A C 1
ATOM 843 O O . SER A 1 110 ? -8.883 -24.109 -21.531 1 96.81 110 SER A O 1
ATOM 845 N N . THR A 1 111 ? -10.18 -24.422 -19.688 1 97.81 111 THR A N 1
ATOM 846 C CA . THR A 1 111 ? -9.602 -23.297 -18.953 1 97.81 111 THR A CA 1
ATOM 847 C C . THR A 1 111 ? -8.102 -23.5 -18.75 1 97.81 111 THR A C 1
ATOM 849 O O . THR A 1 111 ? -7.312 -22.578 -18.953 1 97.81 111 THR A O 1
ATOM 852 N N . LEU A 1 112 ? -7.738 -24.688 -18.344 1 98.44 112 LEU A N 1
ATOM 853 C CA . LEU A 1 112 ? -6.332 -25.047 -18.156 1 98.44 112 LEU A CA 1
ATOM 854 C C . LEU A 1 112 ? -5.539 -24.797 -19.438 1 98.44 112 LEU A C 1
ATOM 856 O O . LEU A 1 112 ? -4.496 -24.125 -19.406 1 98.44 112 LEU A O 1
ATOM 860 N N . LEU A 1 113 ? -6.035 -25.203 -20.531 1 97.81 113 LEU A N 1
ATOM 861 C CA . LEU A 1 113 ? -5.328 -25.141 -21.812 1 97.81 113 LEU A CA 1
ATOM 862 C C . LEU A 1 113 ? -5.281 -23.703 -22.344 1 97.81 113 LEU A C 1
ATOM 864 O O . LEU A 1 113 ? -4.246 -23.25 -22.828 1 97.81 113 LEU A O 1
ATOM 868 N N . ILE A 1 114 ? -6.375 -23.016 -22.25 1 96.12 114 ILE A N 1
ATOM 869 C CA . ILE A 1 114 ? -6.434 -21.641 -22.734 1 96.12 114 ILE A CA 1
ATOM 870 C C . ILE A 1 114 ? -5.461 -20.766 -21.953 1 96.12 114 ILE A C 1
ATOM 872 O O . ILE A 1 114 ? -4.664 -20.031 -22.531 1 96.12 114 ILE A O 1
ATOM 876 N N . CYS A 1 115 ? -5.508 -20.875 -20.609 1 97.38 115 CYS A N 1
ATOM 877 C CA . CYS A 1 115 ? -4.609 -20.094 -19.781 1 97.38 115 CYS A CA 1
ATOM 878 C C . CYS A 1 115 ? -3.154 -20.484 -20.016 1 97.38 115 CYS A C 1
ATOM 880 O O . CYS A 1 115 ? -2.266 -19.625 -19.984 1 97.38 115 CYS A O 1
ATOM 882 N N . MET A 1 116 ? -2.939 -21.781 -20.281 1 97.69 116 MET A N 1
ATOM 883 C CA . MET A 1 116 ? -1.593 -22.25 -20.578 1 97.69 116 MET A CA 1
ATOM 884 C C . MET A 1 116 ? -1.056 -21.609 -21.844 1 97.69 116 MET A C 1
ATOM 886 O O . MET A 1 116 ? 0.08 -21.125 -21.875 1 97.69 116 MET A O 1
ATOM 890 N N . ILE A 1 117 ? -1.793 -21.531 -22.844 1 94.94 117 ILE A N 1
ATOM 891 C CA . ILE A 1 117 ? -1.384 -20.984 -24.125 1 94.94 117 ILE A CA 1
ATOM 892 C C . ILE A 1 117 ? -1.122 -19.484 -24 1 94.94 117 ILE A C 1
ATOM 894 O O . ILE A 1 117 ? -0.058 -19 -24.391 1 94.94 117 ILE A O 1
ATOM 898 N N . VAL A 1 118 ? -2.043 -18.812 -23.422 1 92 118 VAL A N 1
ATOM 899 C CA . VAL A 1 118 ? -1.912 -17.359 -23.281 1 92 118 VAL A CA 1
ATOM 900 C C . VAL A 1 118 ? -0.69 -17.031 -22.422 1 92 118 VAL A C 1
ATOM 902 O O . VAL A 1 118 ? 0.105 -16.156 -22.781 1 92 118 VAL A O 1
ATOM 905 N N . SER A 1 119 ? -0.529 -17.734 -21.344 1 95.69 119 SER A N 1
ATOM 906 C CA . SER A 1 119 ? 0.578 -17.5 -20.438 1 95.69 119 SER A CA 1
ATOM 907 C C . SER A 1 119 ? 1.916 -17.844 -21.078 1 95.69 119 SER A C 1
ATOM 909 O O . SER A 1 119 ? 2.93 -17.203 -20.797 1 95.69 119 SER A O 1
ATOM 911 N N . SER A 1 120 ? 1.965 -18.859 -21.891 1 94.25 120 SER A N 1
ATOM 912 C CA . SER A 1 120 ? 3.191 -19.219 -22.594 1 94.25 120 SER A CA 1
ATOM 913 C C . SER A 1 120 ? 3.654 -18.109 -23.531 1 94.25 120 SER A C 1
ATOM 915 O O . SER A 1 120 ? 4.855 -17.891 -23.688 1 94.25 120 SER A O 1
ATOM 917 N N . PHE A 1 121 ? 2.748 -17.422 -24.062 1 88.81 121 PHE A N 1
ATOM 918 C CA . PHE A 1 121 ? 3.082 -16.375 -25.016 1 88.81 121 PHE A CA 1
ATOM 919 C C . PHE A 1 121 ? 3.387 -15.062 -24.281 1 88.81 121 PHE A C 1
ATOM 921 O O . PHE A 1 121 ? 4.199 -14.258 -24.75 1 88.81 121 PHE A O 1
ATOM 928 N N . THR A 1 122 ? 2.795 -14.906 -23.141 1 88.56 122 THR A N 1
ATOM 929 C CA . THR A 1 122 ? 3 -13.656 -22.422 1 88.56 122 THR A CA 1
ATOM 930 C C . THR A 1 122 ? 4.16 -13.781 -21.438 1 88.56 122 THR A C 1
ATOM 932 O O . THR A 1 122 ? 4.758 -12.781 -21.047 1 88.56 122 THR A O 1
ATOM 935 N N . GLY A 1 123 ? 4.391 -15.031 -21.016 1 91.06 123 GLY A N 1
ATOM 936 C CA . GLY A 1 123 ? 5.418 -15.281 -20.016 1 91.06 123 GLY A CA 1
ATOM 937 C C . GLY A 1 123 ? 5.086 -14.688 -18.656 1 91.06 123 GLY A C 1
ATOM 938 O O . GLY A 1 123 ? 5.973 -14.211 -17.938 1 91.06 123 GLY A O 1
ATOM 939 N N . SER A 1 124 ? 3.799 -14.617 -18.359 1 91.44 124 SER A N 1
ATOM 940 C CA . SER A 1 124 ? 3.379 -13.992 -17.109 1 91.44 124 SER A CA 1
ATOM 941 C C . SER A 1 124 ? 2.08 -14.602 -16.594 1 91.44 124 SER A C 1
ATOM 943 O O . SER A 1 124 ? 1.025 -14.445 -17.219 1 91.44 124 SER A O 1
ATOM 945 N N . SER A 1 125 ? 2.217 -15.227 -15.469 1 95.75 125 SER A N 1
ATOM 946 C CA . SER A 1 125 ? 1.013 -15.75 -14.828 1 95.75 125 SER A CA 1
ATOM 947 C C . SER A 1 125 ? 0.127 -14.617 -14.312 1 95.75 125 SER A C 1
ATOM 949 O O . SER A 1 125 ? -1.101 -14.727 -14.328 1 95.75 125 SER A O 1
ATOM 951 N N . PHE A 1 126 ? 0.667 -13.492 -13.93 1 91.44 126 PHE A N 1
ATOM 952 C CA . PHE A 1 126 ? -0.081 -12.336 -13.445 1 91.44 126 PHE A CA 1
ATOM 953 C C . PHE A 1 126 ? -0.946 -11.742 -14.547 1 91.44 126 PHE A C 1
ATOM 955 O O . PHE A 1 126 ? -2.135 -11.484 -14.344 1 91.44 126 PHE A O 1
ATOM 962 N N . THR A 1 127 ? -0.319 -11.586 -15.695 1 86.44 127 THR A N 1
ATOM 963 C CA . THR A 1 127 ? -1.053 -11.055 -16.844 1 86.44 127 THR A CA 1
ATOM 964 C C . THR A 1 127 ? -2.18 -11.992 -17.25 1 86.44 127 THR A C 1
ATOM 966 O O . THR A 1 127 ? -3.303 -11.555 -17.5 1 86.44 127 THR A O 1
ATOM 969 N N . THR A 1 128 ? -1.887 -13.227 -17.234 1 93.44 128 THR A N 1
ATOM 970 C CA . THR A 1 128 ? -2.857 -14.227 -17.672 1 93.44 128 THR A CA 1
ATOM 971 C C . THR A 1 128 ? -4.035 -14.297 -16.703 1 93.44 128 THR A C 1
ATOM 973 O O . THR A 1 128 ? -5.195 -14.25 -17.125 1 93.44 128 THR A O 1
ATOM 976 N N . VAL A 1 129 ? -3.752 -14.375 -15.445 1 95.5 129 VAL A N 1
ATOM 977 C CA . VAL A 1 129 ? -4.797 -14.453 -14.43 1 95.5 129 VAL A CA 1
ATOM 978 C C . VAL A 1 129 ? -5.625 -13.172 -14.43 1 95.5 129 VAL A C 1
ATOM 980 O O . VAL A 1 129 ? -6.852 -13.219 -14.328 1 95.5 129 VAL A O 1
ATOM 983 N N . GLY A 1 130 ? -5.023 -12.086 -14.633 1 89.06 130 GLY A N 1
ATOM 984 C CA . GLY A 1 130 ? -5.684 -10.789 -14.594 1 89.06 130 GLY A CA 1
ATOM 985 C C . GLY A 1 130 ? -6.5 -10.5 -15.836 1 89.06 130 GLY A C 1
ATOM 986 O O . GLY A 1 130 ? -7.289 -9.547 -15.859 1 89.06 130 GLY A O 1
ATOM 987 N N . THR A 1 131 ? -6.305 -11.273 -16.859 1 86.25 131 THR A N 1
ATOM 988 C CA . THR A 1 131 ? -7.016 -11.031 -18.109 1 86.25 131 THR A CA 1
ATOM 989 C C . THR A 1 131 ? -7.949 -12.195 -18.438 1 86.25 131 THR A C 1
ATOM 991 O O . THR A 1 131 ? -9.062 -12.273 -17.922 1 86.25 131 THR A O 1
ATOM 994 N N . ILE A 1 132 ? -7.328 -13.203 -19.047 1 90 132 ILE A N 1
ATOM 995 C CA . ILE A 1 132 ? -8.133 -14.336 -19.5 1 90 132 ILE A CA 1
ATOM 996 C C . ILE A 1 132 ? -8.641 -15.125 -18.297 1 90 132 ILE A C 1
ATOM 998 O O . ILE A 1 132 ? -9.727 -15.703 -18.344 1 90 132 ILE A O 1
ATOM 1002 N N . GLY A 1 133 ? -7.891 -15.125 -17.25 1 95 133 GLY A N 1
ATOM 1003 C CA . GLY A 1 133 ? -8.312 -15.828 -16.047 1 95 133 GLY A CA 1
ATOM 1004 C C . GLY A 1 133 ? -9.609 -15.297 -15.477 1 95 133 GLY A C 1
ATOM 1005 O O . GLY A 1 133 ? -10.484 -16.078 -15.086 1 95 133 GLY A O 1
ATOM 1006 N N . VAL A 1 134 ? -9.75 -14.039 -15.43 1 92.19 134 VAL A N 1
ATOM 1007 C CA . VAL A 1 134 ? -10.961 -13.406 -14.914 1 92.19 134 VAL A CA 1
ATOM 1008 C C . VAL A 1 134 ? -12.156 -13.773 -15.789 1 92.19 134 VAL A C 1
ATOM 1010 O O . VAL A 1 134 ? -13.242 -14.062 -15.273 1 92.19 134 VAL A O 1
ATOM 1013 N N . ALA A 1 135 ? -11.938 -13.742 -17.062 1 91.81 135 ALA A N 1
ATOM 1014 C CA . ALA A 1 135 ? -13 -14.109 -18 1 91.81 135 ALA A CA 1
ATOM 1015 C C . ALA A 1 135 ? -13.438 -15.555 -17.797 1 91.81 135 ALA A C 1
ATOM 1017 O O . ALA A 1 135 ? -14.633 -15.859 -17.797 1 91.81 135 ALA A O 1
ATOM 1018 N N . MET A 1 136 ? -12.5 -16.422 -17.594 1 96 136 MET A N 1
ATOM 1019 C CA . MET A 1 136 ? -12.805 -17.828 -17.406 1 96 136 MET A CA 1
ATOM 1020 C C . MET A 1 136 ? -13.562 -18.062 -16.109 1 96 136 MET A C 1
ATOM 1022 O O . MET A 1 136 ? -14.414 -18.938 -16.031 1 96 136 MET A O 1
ATOM 1026 N N . MET A 1 137 ? -13.211 -17.297 -15.07 1 96.12 137 MET A N 1
ATOM 1027 C CA . MET A 1 137 ? -13.961 -17.375 -13.82 1 96.12 137 MET A CA 1
ATOM 1028 C C . MET A 1 137 ? -15.43 -17.031 -14.047 1 96.12 137 MET A C 1
ATOM 1030 O O . MET A 1 137 ? -16.312 -17.672 -13.477 1 96.12 137 MET A O 1
ATOM 1034 N N . GLY A 1 138 ? -15.641 -16.016 -14.836 1 92.62 138 GLY A N 1
ATOM 1035 C CA . GLY A 1 138 ? -17 -15.656 -15.172 1 92.62 138 GLY A CA 1
ATOM 1036 C C . GLY A 1 138 ? -17.766 -16.766 -15.883 1 92.62 138 GLY A C 1
ATOM 1037 O O . GLY A 1 138 ? -18.906 -17.062 -15.531 1 92.62 138 GLY A O 1
ATOM 1038 N N . ILE A 1 139 ? -17.156 -17.328 -16.844 1 93.38 139 ILE A N 1
ATOM 1039 C CA . ILE A 1 139 ? -17.766 -18.422 -17.594 1 93.38 139 ILE A CA 1
ATOM 1040 C C . ILE A 1 139 ? -18.062 -19.594 -16.656 1 93.38 139 ILE A C 1
ATOM 1042 O O . ILE A 1 139 ? -19.141 -20.172 -16.703 1 93.38 139 ILE A O 1
ATOM 1046 N N . GLY A 1 140 ? -17.062 -19.938 -15.828 1 94.5 140 GLY A N 1
ATOM 1047 C CA . GLY A 1 140 ? -17.266 -21 -14.859 1 94.5 140 GLY A CA 1
ATOM 1048 C C . GLY A 1 140 ? -18.453 -20.75 -13.945 1 94.5 140 GLY A C 1
ATOM 1049 O O . GLY A 1 140 ? -19.281 -21.641 -13.727 1 94.5 140 GLY A O 1
ATOM 1050 N N . THR A 1 141 ? -18.484 -19.594 -13.453 1 91.75 141 THR A N 1
ATOM 1051 C CA . THR A 1 141 ? -19.594 -19.219 -12.57 1 91.75 141 THR A CA 1
ATOM 1052 C C . THR A 1 141 ? -20.922 -19.312 -13.305 1 91.75 141 THR A C 1
ATOM 1054 O O . THR A 1 141 ? -21.906 -19.844 -12.758 1 91.75 141 THR A O 1
ATOM 1057 N N . ALA A 1 142 ? -20.953 -18.875 -14.484 1 90.12 142 ALA A N 1
ATOM 1058 C CA . ALA A 1 142 ? -22.172 -18.906 -15.281 1 90.12 142 ALA A CA 1
ATOM 1059 C C . ALA A 1 142 ? -22.594 -20.344 -15.57 1 90.12 142 ALA A C 1
ATOM 1061 O O . ALA A 1 142 ? -23.781 -20.641 -15.648 1 90.12 142 ALA A O 1
ATOM 1062 N N . LEU A 1 143 ? -21.688 -21.203 -15.711 1 91.56 143 LEU A N 1
ATOM 1063 C CA . LEU A 1 143 ? -21.969 -22.594 -16.016 1 91.56 143 LEU A CA 1
ATOM 1064 C C . LEU A 1 143 ? -22.281 -23.375 -14.75 1 91.56 143 LEU A C 1
ATOM 1066 O O . LEU A 1 143 ? -22.625 -24.562 -14.82 1 91.56 143 LEU A O 1
ATOM 1070 N N . GLY A 1 144 ? -22.062 -22.734 -13.609 1 90 144 GLY A N 1
ATOM 1071 C CA . GLY A 1 144 ? -22.359 -23.375 -12.344 1 90 144 GLY A CA 1
ATOM 1072 C C . GLY A 1 144 ? -21.188 -24.172 -11.789 1 90 144 GLY A C 1
ATOM 1073 O O . GLY A 1 144 ? -21.375 -25.031 -10.922 1 90 144 GLY A O 1
ATOM 1074 N N . ILE A 1 145 ? -20.078 -23.938 -12.297 1 93.38 145 ILE A N 1
ATOM 1075 C CA . ILE A 1 145 ? -18.875 -24.641 -11.836 1 93.38 145 ILE A CA 1
ATOM 1076 C C . ILE A 1 145 ? -18.438 -24.062 -10.492 1 93.38 145 ILE A C 1
ATOM 1078 O O . ILE A 1 145 ? -18.484 -22.844 -10.273 1 93.38 145 ILE A O 1
ATOM 1082 N N . ASP A 1 146 ? -18.031 -24.969 -9.602 1 94.88 146 ASP A N 1
ATOM 1083 C CA . ASP A 1 146 ? -17.438 -24.531 -8.336 1 94.88 146 ASP A CA 1
ATOM 1084 C C . ASP A 1 146 ? -16.297 -23.547 -8.586 1 94.88 146 ASP A C 1
ATOM 1086 O O . ASP A 1 146 ? -15.352 -23.859 -9.312 1 94.88 146 ASP A O 1
ATOM 1090 N N . PRO A 1 147 ? -16.391 -22.375 -7.961 1 95.81 147 PRO A N 1
ATOM 1091 C CA . PRO A 1 147 ? -15.352 -21.375 -8.188 1 95.81 147 PRO A CA 1
ATOM 1092 C C . PRO A 1 147 ? -13.953 -21.859 -7.828 1 95.81 147 PRO A C 1
ATOM 1094 O O . PRO A 1 147 ? -12.969 -21.453 -8.453 1 95.81 147 PRO A O 1
ATOM 1097 N N . ALA A 1 148 ? -13.836 -22.703 -6.871 1 97.75 148 ALA A N 1
ATOM 1098 C CA . ALA A 1 148 ? -12.539 -23.25 -6.465 1 97.75 148 ALA A CA 1
ATOM 1099 C C . ALA A 1 148 ? -11.922 -24.078 -7.582 1 97.75 148 ALA A C 1
ATOM 1101 O O . ALA A 1 148 ? -10.711 -24.016 -7.82 1 97.75 148 ALA A O 1
ATOM 1102 N N . ILE A 1 149 ? -12.734 -24.859 -8.242 1 97.19 149 ILE A N 1
ATOM 1103 C CA . ILE A 1 149 ? -12.281 -25.688 -9.359 1 97.19 149 ILE A CA 1
ATOM 1104 C C . ILE A 1 149 ? -11.859 -24.797 -10.523 1 97.19 149 ILE A C 1
ATOM 1106 O O . ILE A 1 149 ? -10.805 -25 -11.125 1 97.19 149 ILE A O 1
ATOM 1110 N N . ALA A 1 150 ? -12.68 -23.766 -10.781 1 97.38 150 ALA A N 1
ATOM 1111 C CA . ALA A 1 150 ? -12.359 -22.844 -11.859 1 97.38 150 ALA A CA 1
ATOM 1112 C C . ALA A 1 150 ? -11.047 -22.109 -11.586 1 97.38 150 ALA A C 1
ATOM 1114 O O . ALA A 1 150 ? -10.188 -22.031 -12.469 1 97.38 150 ALA A O 1
ATOM 1115 N N . ALA A 1 151 ? -10.898 -21.641 -10.375 1 98.5 151 ALA A N 1
ATOM 1116 C CA . ALA A 1 151 ? -9.68 -20.938 -9.992 1 98.5 151 ALA A CA 1
ATOM 1117 C C . ALA A 1 151 ? -8.469 -21.859 -10.086 1 98.5 151 ALA A C 1
ATOM 1119 O O . ALA A 1 151 ? -7.398 -21.453 -10.539 1 98.5 151 ALA A O 1
ATOM 1120 N N . GLY A 1 152 ? -8.664 -23.062 -9.594 1 98.62 152 GLY A N 1
ATOM 1121 C CA . GLY A 1 152 ? -7.582 -24.031 -9.695 1 98.62 152 GLY A CA 1
ATOM 1122 C C . GLY A 1 152 ? -7.117 -24.266 -11.117 1 98.62 152 GLY A C 1
ATOM 1123 O O . GLY A 1 152 ? -5.914 -24.312 -11.383 1 98.62 152 GLY A O 1
ATOM 1124 N N . ALA A 1 153 ? -8.039 -24.391 -12.023 1 98.62 153 ALA A N 1
ATOM 1125 C CA . ALA A 1 153 ? -7.719 -24.609 -13.438 1 98.62 153 ALA A CA 1
ATOM 1126 C C . ALA A 1 153 ? -6.988 -23.406 -14.023 1 98.62 153 ALA A C 1
ATOM 1128 O O . ALA A 1 153 ? -6.004 -23.562 -14.75 1 98.62 153 ALA A O 1
ATOM 1129 N N . VAL A 1 154 ? -7.461 -22.219 -13.695 1 98.62 154 VAL A N 1
ATOM 1130 C CA . VAL A 1 154 ? -6.84 -20.984 -14.164 1 98.62 154 VAL A CA 1
ATOM 1131 C C . VAL A 1 154 ? -5.402 -20.906 -13.664 1 98.62 154 VAL A C 1
ATOM 1133 O O . VAL A 1 154 ? -4.477 -20.656 -14.438 1 98.62 154 VAL A O 1
ATOM 1136 N N . VAL A 1 155 ? -5.211 -21.172 -12.383 1 98.69 155 VAL A N 1
ATOM 1137 C CA . VAL A 1 155 ? -3.906 -21.062 -11.734 1 98.69 155 VAL A CA 1
ATOM 1138 C C . VAL A 1 155 ? -2.941 -22.078 -12.328 1 98.69 155 VAL A C 1
ATOM 1140 O O . VAL A 1 155 ? -1.79 -21.75 -12.625 1 98.69 155 VAL A O 1
ATOM 1143 N N . CYS A 1 156 ? -3.414 -23.281 -12.555 1 98.75 156 CYS A N 1
ATOM 1144 C CA . CYS A 1 156 ? -2.576 -24.328 -13.141 1 98.75 156 CYS A CA 1
ATOM 1145 C C . CYS A 1 156 ? -2.125 -23.938 -14.547 1 98.75 156 CYS A C 1
ATOM 1147 O O . CYS A 1 156 ? -0.938 -24.016 -14.867 1 98.75 156 CYS A O 1
ATOM 1149 N N . GLY A 1 157 ? -3.029 -23.5 -15.336 1 98.56 157 GLY A N 1
ATOM 1150 C CA . GLY A 1 157 ? -2.701 -23.125 -16.703 1 98.56 157 GLY A CA 1
ATOM 1151 C C . GLY A 1 157 ? -1.768 -21.922 -16.781 1 98.56 157 GLY A C 1
ATOM 1152 O O . GLY A 1 157 ? -0.778 -21.953 -17.516 1 98.56 157 GLY A O 1
ATOM 1153 N N . ALA A 1 158 ? -2.105 -20.906 -16 1 98.12 158 ALA A N 1
ATOM 1154 C CA . ALA A 1 158 ? -1.311 -19.672 -16 1 98.12 158 ALA A CA 1
ATOM 1155 C C . ALA A 1 158 ? 0.123 -19.953 -15.555 1 98.12 158 ALA A C 1
ATOM 1157 O O . ALA A 1 158 ? 1.075 -19.469 -16.172 1 98.12 158 ALA A O 1
ATOM 1158 N N . CYS A 1 159 ? 0.272 -20.719 -14.531 1 98.25 159 CYS A N 1
ATOM 1159 C CA . CYS A 1 159 ? 1.598 -20.984 -13.977 1 98.25 159 CYS A CA 1
ATOM 1160 C C . CYS A 1 159 ? 2.379 -21.953 -14.859 1 98.25 159 CYS A C 1
ATOM 1162 O O . CYS A 1 159 ? 3.602 -21.844 -14.969 1 98.25 159 CYS A O 1
ATOM 1164 N N . PHE A 1 160 ? 1.684 -22.906 -15.492 1 98.06 160 PHE A N 1
ATOM 1165 C CA . PHE A 1 160 ? 2.344 -23.766 -16.469 1 98.06 160 PHE A CA 1
ATOM 1166 C C . PHE A 1 160 ? 2.961 -22.938 -17.594 1 98.06 160 PHE A C 1
ATOM 1168 O O . PHE A 1 160 ? 4.145 -23.094 -17.891 1 98.06 160 PHE A O 1
ATOM 1175 N N . GLY A 1 161 ? 2.193 -22.141 -18.172 1 96.81 161 GLY A N 1
ATOM 1176 C CA . GLY A 1 161 ? 2.678 -21.312 -19.266 1 96.81 161 GLY A CA 1
ATOM 1177 C C . GLY A 1 161 ? 3.828 -20.406 -18.859 1 96.81 161 GLY A C 1
ATOM 1178 O O . GLY A 1 161 ? 4.812 -20.281 -19.594 1 96.81 161 GLY A O 1
ATOM 1179 N N . ASP A 1 162 ? 3.627 -19.797 -17.734 1 95.56 162 ASP A N 1
ATOM 1180 C CA . ASP A 1 162 ? 4.652 -18.906 -17.203 1 95.56 162 ASP A CA 1
ATOM 1181 C C . ASP A 1 162 ? 5.977 -19.641 -17.016 1 95.56 162 ASP A C 1
ATOM 1183 O O . ASP A 1 162 ? 7.023 -19.172 -17.469 1 95.56 162 ASP A O 1
ATOM 1187 N N . LYS A 1 163 ? 5.922 -20.781 -16.469 1 96 163 LYS A N 1
ATOM 1188 C CA . LYS A 1 163 ? 7.074 -21.609 -16.156 1 96 163 LYS A CA 1
ATOM 1189 C C . LYS A 1 163 ? 7.805 -22.047 -17.422 1 96 163 LYS A C 1
ATOM 1191 O O . LYS A 1 163 ? 9.031 -22.203 -17.422 1 96 163 LYS A O 1
ATOM 1196 N N . MET A 1 164 ? 7.141 -22.172 -18.484 1 95.81 164 MET A N 1
ATOM 1197 C CA . MET A 1 164 ? 7.703 -22.766 -19.703 1 95.81 164 MET A CA 1
ATOM 1198 C C . MET A 1 164 ? 8.031 -21.688 -20.734 1 95.81 164 MET A C 1
ATOM 1200 O O . MET A 1 164 ? 8.562 -21.984 -21.797 1 95.81 164 MET A O 1
ATOM 1204 N N . SER A 1 165 ? 7.816 -20.484 -20.344 1 94.88 165 SER A N 1
ATOM 1205 C CA . SER A 1 165 ? 8 -19.391 -21.297 1 94.88 165 SER A CA 1
ATOM 1206 C C . SER A 1 165 ? 9.398 -18.797 -21.188 1 94.88 165 SER A C 1
ATOM 1208 O O . SER A 1 165 ? 9.844 -18.438 -20.094 1 94.88 165 SER A O 1
ATOM 1210 N N . PRO A 1 166 ? 10.117 -18.641 -22.312 1 93.12 166 PRO A N 1
ATOM 1211 C CA . PRO A 1 166 ? 11.414 -17.953 -22.297 1 93.12 166 PRO A CA 1
ATOM 1212 C C . PRO A 1 166 ? 11.289 -16.469 -21.984 1 93.12 166 PRO A C 1
ATOM 1214 O O . PRO A 1 166 ? 12.297 -15.805 -21.703 1 93.12 166 PRO A O 1
ATOM 1217 N N . LEU A 1 167 ? 10.055 -16.031 -22 1 90.19 167 LEU A N 1
ATOM 1218 C CA . LEU A 1 167 ? 9.805 -14.617 -21.734 1 90.19 167 LEU A CA 1
ATOM 1219 C C . LEU A 1 167 ? 9.562 -14.375 -20.25 1 90.19 167 LEU A C 1
ATOM 1221 O O . LEU A 1 167 ? 9.5 -13.219 -19.812 1 90.19 167 LEU A O 1
ATOM 1225 N N . SER A 1 168 ? 9.383 -15.359 -19.469 1 92.88 168 SER A N 1
ATOM 1226 C CA . SER A 1 168 ? 9.078 -15.266 -18.047 1 92.88 168 SER A CA 1
ATOM 1227 C C . SER A 1 168 ? 10.297 -14.82 -17.25 1 92.88 168 SER A C 1
ATOM 1229 O O . SER A 1 168 ? 11.406 -15.312 -17.469 1 92.88 168 SER A O 1
ATOM 1231 N N . ASP A 1 169 ? 10.078 -13.922 -16.344 1 88.81 169 ASP A N 1
ATOM 1232 C CA . ASP A 1 169 ? 11.148 -13.422 -15.492 1 88.81 169 ASP A CA 1
ATOM 1233 C C . ASP A 1 169 ? 11.719 -14.539 -14.625 1 88.81 169 ASP A C 1
ATOM 1235 O O . ASP A 1 169 ? 12.938 -14.664 -14.492 1 88.81 169 ASP A O 1
ATOM 1239 N N . THR A 1 170 ? 10.891 -15.289 -14.016 1 92.88 170 THR A N 1
ATOM 1240 C CA . THR A 1 170 ? 11.359 -16.344 -13.125 1 92.88 170 THR A CA 1
ATOM 1241 C C . THR A 1 170 ? 12.055 -17.453 -13.922 1 92.88 170 THR A C 1
ATOM 1243 O O . THR A 1 170 ? 13.023 -18.047 -13.445 1 92.88 170 THR A O 1
ATOM 1246 N N . THR A 1 171 ? 11.578 -17.75 -15.148 1 95.44 171 THR A N 1
ATOM 1247 C CA . THR A 1 171 ? 12.195 -18.75 -16 1 95.44 171 THR A CA 1
ATOM 1248 C C . THR A 1 171 ? 13.594 -18.328 -16.422 1 95.44 171 THR A C 1
ATOM 1250 O O . THR A 1 171 ? 14.484 -19.156 -16.594 1 95.44 171 THR A O 1
ATOM 1253 N N . ASN A 1 172 ? 13.805 -17.062 -16.578 1 94.12 172 ASN A N 1
ATOM 1254 C CA . ASN A 1 172 ? 15.125 -16.531 -16.891 1 94.12 172 ASN A CA 1
ATOM 1255 C C . ASN A 1 172 ? 15.992 -16.406 -15.641 1 94.12 172 ASN A C 1
ATOM 1257 O O . ASN A 1 172 ? 17.203 -16.625 -15.703 1 94.12 172 ASN A O 1
ATOM 1261 N N . PHE A 1 173 ? 15.406 -16.156 -14.578 1 95.12 173 PHE A N 1
ATOM 1262 C CA . PHE A 1 173 ? 16.109 -15.867 -13.328 1 95.12 173 PHE A CA 1
ATOM 1263 C C . PHE A 1 173 ? 16.719 -17.141 -12.75 1 95.12 173 PHE A C 1
ATOM 1265 O O . PHE A 1 173 ? 17.891 -17.141 -12.344 1 95.12 173 PHE A O 1
ATOM 1272 N N . ALA A 1 174 ? 15.969 -18.203 -12.68 1 96.25 174 ALA A N 1
ATOM 1273 C CA . ALA A 1 174 ? 16.406 -19.438 -12.047 1 96.25 174 ALA A CA 1
ATOM 1274 C C . ALA A 1 174 ? 17.672 -19.969 -12.695 1 96.25 174 ALA A C 1
ATOM 1276 O O . ALA A 1 174 ? 18.672 -20.219 -12.016 1 96.25 174 ALA A O 1
ATOM 1277 N N . PRO A 1 175 ? 17.734 -20.172 -14.039 1 96.25 175 PRO A N 1
ATOM 1278 C CA . PRO A 1 175 ? 18.984 -20.609 -14.648 1 96.25 175 PRO A CA 1
ATOM 1279 C C . PRO A 1 175 ? 20.062 -19.516 -14.641 1 96.25 175 PRO A C 1
ATOM 1281 O O . PRO A 1 175 ? 21.25 -19.828 -14.562 1 96.25 175 PRO A O 1
ATOM 1284 N N . GLY A 1 176 ? 19.703 -18.328 -14.664 1 95.31 176 GLY A N 1
ATOM 1285 C CA . GLY A 1 176 ? 20.656 -17.219 -14.68 1 95.31 176 GLY A CA 1
ATOM 1286 C C . GLY A 1 176 ? 21.516 -17.156 -13.438 1 95.31 176 GLY A C 1
ATOM 1287 O O . GLY A 1 176 ? 22.719 -16.891 -13.531 1 95.31 176 GLY A O 1
ATOM 1288 N N . ILE A 1 177 ? 20.938 -17.406 -12.375 1 94.25 177 ILE A N 1
ATOM 1289 C CA . ILE A 1 177 ? 21.672 -17.219 -11.133 1 94.25 177 ILE A CA 1
ATOM 1290 C C . ILE A 1 177 ? 22.641 -18.391 -10.93 1 94.25 177 ILE A C 1
ATOM 1292 O O . ILE A 1 177 ? 23.578 -18.297 -10.133 1 94.25 177 ILE A O 1
ATOM 1296 N N . VAL A 1 178 ? 22.406 -19.5 -11.641 1 95.31 178 VAL A N 1
ATOM 1297 C CA . VAL A 1 178 ? 23.266 -20.656 -11.414 1 95.31 178 VAL A CA 1
ATOM 1298 C C . VAL A 1 178 ? 24.078 -20.938 -12.672 1 95.31 178 VAL A C 1
ATOM 1300 O O . VAL A 1 178 ? 24.797 -21.938 -12.734 1 95.31 178 VAL A O 1
ATOM 1303 N N . GLY A 1 179 ? 23.953 -20.172 -13.711 1 94.75 179 GLY A N 1
ATOM 1304 C CA . GLY A 1 179 ? 24.797 -20.25 -14.891 1 94.75 179 GLY A CA 1
ATOM 1305 C C . GLY A 1 179 ? 24.391 -21.359 -15.852 1 94.75 179 GLY A C 1
ATOM 1306 O O . GLY A 1 179 ? 25.234 -22.047 -16.406 1 94.75 179 GLY A O 1
ATOM 1307 N N . VAL A 1 180 ? 23.141 -21.594 -15.969 1 96.06 180 VAL A N 1
ATOM 1308 C CA . VAL A 1 180 ? 22.609 -22.578 -16.906 1 96.06 180 VAL A CA 1
ATOM 1309 C C . VAL A 1 180 ? 21.953 -21.844 -18.094 1 96.06 180 VAL A C 1
ATOM 1311 O O . VAL A 1 180 ? 21.328 -20.812 -17.906 1 96.06 180 VAL A O 1
ATOM 1314 N N . ASP A 1 181 ? 22.172 -22.406 -19.266 1 96.5 181 ASP A N 1
ATOM 1315 C CA . ASP A 1 181 ? 21.531 -21.828 -20.453 1 96.5 181 ASP A CA 1
ATOM 1316 C C . ASP A 1 181 ? 20.016 -21.906 -20.359 1 96.5 181 ASP A C 1
ATOM 1318 O O . ASP A 1 181 ? 19.469 -22.922 -19.906 1 96.5 181 ASP A O 1
ATOM 1322 N N . LEU A 1 182 ? 19.312 -20.891 -20.828 1 96.69 182 LEU A N 1
ATOM 1323 C CA . LEU A 1 182 ? 17.859 -20.75 -20.688 1 96.69 182 LEU A CA 1
ATOM 1324 C C . LEU A 1 182 ? 17.125 -21.891 -21.375 1 96.69 182 LEU A C 1
ATOM 1326 O O . LEU A 1 182 ? 16.25 -22.516 -20.781 1 96.69 182 LEU A O 1
ATOM 1330 N N . PHE A 1 183 ? 17.562 -22.219 -22.578 1 95.38 183 PHE A N 1
ATOM 1331 C CA . PHE A 1 183 ? 16.828 -23.219 -23.344 1 95.38 183 PHE A CA 1
ATOM 1332 C C . PHE A 1 183 ? 17.141 -24.625 -22.828 1 95.38 183 PHE A C 1
ATOM 1334 O O . PHE A 1 183 ? 16.281 -25.5 -22.859 1 95.38 183 PHE A O 1
ATOM 1341 N N . ASP A 1 184 ? 18.359 -24.797 -22.312 1 95.5 184 ASP A N 1
ATOM 1342 C CA . ASP A 1 184 ? 18.672 -26.047 -21.625 1 95.5 184 ASP A CA 1
ATOM 1343 C C . ASP A 1 184 ? 17.797 -26.219 -20.375 1 95.5 184 ASP A C 1
ATOM 1345 O O . ASP A 1 184 ? 17.328 -27.312 -20.078 1 95.5 184 ASP A O 1
ATOM 1349 N N . HIS A 1 185 ? 17.641 -25.141 -19.703 1 96.94 185 HIS A N 1
ATOM 1350 C CA . HIS A 1 185 ? 16.766 -25.125 -18.531 1 96.94 185 HIS A CA 1
ATOM 1351 C C . HIS A 1 185 ? 15.344 -25.5 -18.891 1 96.94 185 HIS A C 1
ATOM 1353 O O . HIS A 1 185 ? 14.75 -26.375 -18.266 1 96.94 185 HIS A O 1
ATOM 1359 N N . ILE A 1 186 ? 14.75 -24.922 -19.906 1 97.31 186 ILE A N 1
ATOM 1360 C CA . ILE A 1 186 ? 13.367 -25.141 -20.312 1 97.31 186 ILE A CA 1
ATOM 1361 C C . ILE A 1 186 ? 13.195 -26.594 -20.766 1 97.31 186 ILE A C 1
ATOM 1363 O O . ILE A 1 186 ? 12.219 -27.25 -20.391 1 97.31 186 ILE A O 1
ATOM 1367 N N . ARG A 1 187 ? 14.164 -27.047 -21.5 1 96.38 187 ARG A N 1
ATOM 1368 C CA . ARG A 1 187 ? 14.109 -28.438 -21.938 1 96.38 187 ARG A CA 1
ATOM 1369 C C . ARG A 1 187 ? 14.156 -29.391 -20.75 1 96.38 187 ARG A C 1
ATOM 1371 O O . ARG A 1 187 ? 13.453 -30.406 -20.734 1 96.38 187 ARG A O 1
ATOM 1378 N N . HIS A 1 188 ? 14.977 -29.016 -19.844 1 96.38 188 HIS A N 1
ATOM 1379 C CA . HIS A 1 188 ? 15.133 -29.891 -18.688 1 96.38 188 HIS A CA 1
ATOM 1380 C C . HIS A 1 188 ? 13.891 -29.844 -17.797 1 96.38 188 HIS A C 1
ATOM 1382 O O . HIS A 1 188 ? 13.562 -30.828 -17.141 1 96.38 188 HIS A O 1
ATOM 1388 N N . LEU A 1 189 ? 13.148 -28.766 -17.75 1 97 189 LEU A N 1
ATOM 1389 C CA . LEU A 1 189 ? 11.93 -28.609 -16.969 1 97 189 LEU A CA 1
ATOM 1390 C C . LEU A 1 189 ? 10.859 -29.594 -17.453 1 97 189 LEU A C 1
ATOM 1392 O O . LEU A 1 189 ? 9.961 -29.953 -16.688 1 97 189 LEU A O 1
ATOM 1396 N N . LEU A 1 190 ? 11.008 -30 -18.688 1 96.56 190 LEU A N 1
ATOM 1397 C CA . LEU A 1 190 ? 10 -30.875 -19.281 1 96.56 190 LEU A CA 1
ATOM 1398 C C . LEU A 1 190 ? 9.906 -32.188 -18.516 1 96.56 190 LEU A C 1
ATOM 1400 O O . LEU A 1 190 ? 8.836 -32.812 -18.453 1 96.56 190 LEU A O 1
ATOM 1404 N N . TRP A 1 191 ? 10.961 -32.562 -17.938 1 95.5 191 TRP A N 1
ATOM 1405 C CA . TRP A 1 191 ? 10.984 -33.844 -17.219 1 95.5 191 TRP A CA 1
ATOM 1406 C C . TRP A 1 191 ? 9.969 -33.844 -16.078 1 95.5 191 TRP A C 1
ATOM 1408 O O . TRP A 1 191 ? 9.336 -34.875 -15.805 1 95.5 191 TRP A O 1
ATOM 1418 N N . THR A 1 192 ? 9.844 -32.719 -15.398 1 96.88 192 THR A N 1
ATOM 1419 C CA . THR A 1 192 ? 8.914 -32.656 -14.281 1 96.88 192 THR A CA 1
ATOM 1420 C C . THR A 1 192 ? 7.594 -32.031 -14.719 1 96.88 192 THR A C 1
ATOM 1422 O O . THR A 1 192 ? 6.535 -32.375 -14.18 1 96.88 192 THR A O 1
ATOM 1425 N N . THR A 1 193 ? 7.598 -31.141 -15.664 1 97.44 193 THR A N 1
ATOM 1426 C CA . THR A 1 193 ? 6.438 -30.375 -16.078 1 97.44 193 THR A CA 1
ATOM 1427 C C . THR A 1 193 ? 5.441 -31.25 -16.828 1 97.44 193 THR A C 1
ATOM 1429 O O . THR A 1 193 ? 4.234 -31.188 -16.578 1 97.44 193 THR A O 1
ATOM 1432 N N . VAL A 1 194 ? 5.941 -32.094 -17.734 1 97 194 VAL A N 1
ATOM 1433 C CA . VAL A 1 194 ? 5.066 -32.906 -18.594 1 97 194 VAL A CA 1
ATOM 1434 C C . VAL A 1 194 ? 4.289 -33.906 -17.75 1 97 194 VAL A C 1
ATOM 1436 O O . VAL A 1 194 ? 3.059 -33.969 -17.828 1 97 194 VAL A O 1
ATOM 1439 N N . PRO A 1 195 ? 4.969 -34.688 -16.938 1 97.44 195 PRO A N 1
ATOM 1440 C CA . PRO A 1 195 ? 4.191 -35.625 -16.125 1 97.44 195 PRO A CA 1
ATOM 1441 C C . PRO A 1 195 ? 3.213 -34.906 -15.188 1 97.44 195 PRO A C 1
ATOM 1443 O O . PRO A 1 195 ? 2.09 -35.375 -14.992 1 97.44 195 PRO A O 1
ATOM 1446 N N . SER A 1 196 ? 3.65 -33.844 -14.539 1 98.25 196 SER A N 1
ATOM 1447 C CA . SER A 1 196 ? 2.762 -33.062 -13.656 1 98.25 196 SER A CA 1
ATOM 1448 C C . SER A 1 196 ? 1.547 -32.562 -14.422 1 98.25 196 SER A C 1
ATOM 1450 O O . SER A 1 196 ? 0.431 -32.562 -13.898 1 98.25 196 SER A O 1
ATOM 1452 N N . PHE A 1 197 ? 1.762 -32.125 -15.633 1 98 197 PHE A N 1
ATOM 1453 C CA . PHE A 1 197 ? 0.697 -31.594 -16.484 1 98 197 PHE A CA 1
ATOM 1454 C C . PHE A 1 197 ? -0.286 -32.688 -16.859 1 98 197 PHE A C 1
ATOM 1456 O O . PHE A 1 197 ? -1.501 -32.5 -16.797 1 98 197 PHE A O 1
ATOM 1463 N N . VAL A 1 198 ? 0.216 -33.812 -17.266 1 98.25 198 VAL A N 1
ATOM 1464 C CA . VAL A 1 198 ? -0.616 -34.938 -17.703 1 98.25 198 VAL A CA 1
ATOM 1465 C C . VAL A 1 198 ? -1.516 -35.406 -16.562 1 98.25 198 VAL A C 1
ATOM 1467 O O . VAL A 1 198 ? -2.717 -35.594 -16.75 1 98.25 198 VAL A O 1
ATOM 1470 N N . ILE A 1 199 ? -0.929 -35.531 -15.375 1 98.5 199 ILE A N 1
ATOM 1471 C CA . ILE A 1 199 ? -1.719 -35.938 -14.211 1 98.5 199 ILE A CA 1
ATOM 1472 C C . ILE A 1 199 ? -2.791 -34.875 -13.93 1 98.5 199 ILE A C 1
ATOM 1474 O O . ILE A 1 199 ? -3.934 -35.219 -13.617 1 98.5 199 ILE A O 1
ATOM 1478 N N . THR A 1 200 ? -2.459 -33.594 -14.047 1 98.62 200 THR A N 1
ATOM 1479 C CA . THR A 1 200 ? -3.393 -32.5 -13.82 1 98.62 200 THR A CA 1
ATOM 1480 C C . THR A 1 200 ? -4.566 -32.562 -14.789 1 98.62 200 THR A C 1
ATOM 1482 O O . THR A 1 200 ? -5.723 -32.406 -14.391 1 98.62 200 THR A O 1
ATOM 1485 N N . VAL A 1 201 ? -4.25 -32.844 -16.062 1 98.12 201 VAL A N 1
ATOM 1486 C CA . VAL A 1 201 ? -5.285 -32.938 -17.078 1 98.12 201 VAL A CA 1
ATOM 1487 C C . VAL A 1 201 ? -6.227 -34.094 -16.75 1 98.12 201 VAL A C 1
ATOM 1489 O O . VAL A 1 201 ? -7.449 -33.938 -16.828 1 98.12 201 VAL A O 1
ATOM 1492 N N . ILE A 1 202 ? -5.68 -35.219 -16.359 1 97.75 202 ILE A N 1
ATOM 1493 C CA . ILE A 1 202 ? -6.473 -36.406 -16.031 1 97.75 202 ILE A CA 1
ATOM 1494 C C . ILE A 1 202 ? -7.387 -36.094 -14.844 1 97.75 202 ILE A C 1
ATOM 1496 O O . ILE A 1 202 ? -8.57 -36.438 -14.867 1 97.75 202 ILE A O 1
ATOM 1500 N N . LEU A 1 203 ? -6.891 -35.438 -13.828 1 97.88 203 LEU A N 1
ATOM 1501 C CA . LEU A 1 203 ? -7.68 -35.094 -12.648 1 97.88 203 LEU A CA 1
ATOM 1502 C C . LEU A 1 203 ? -8.82 -34.156 -13 1 97.88 203 LEU A C 1
ATOM 1504 O O . LEU A 1 203 ? -9.945 -34.312 -12.531 1 97.88 203 LEU A O 1
ATOM 1508 N N . PHE A 1 204 ? -8.547 -33.156 -13.828 1 97.38 204 PHE A N 1
ATOM 1509 C CA . PHE A 1 204 ? -9.586 -32.219 -14.219 1 97.38 204 PHE A CA 1
ATOM 1510 C C . PHE A 1 204 ? -10.625 -32.906 -15.102 1 97.38 204 PHE A C 1
ATOM 1512 O O . PHE A 1 204 ? -11.812 -32.562 -15.047 1 97.38 204 PHE A O 1
ATOM 1519 N N . LEU A 1 205 ? -10.188 -33.844 -15.961 1 95.44 205 LEU A N 1
ATOM 1520 C CA . LEU A 1 205 ? -11.141 -34.625 -16.75 1 95.44 205 LEU A CA 1
ATOM 1521 C C . LEU A 1 205 ? -12.078 -35.406 -15.844 1 95.44 205 LEU A C 1
ATOM 1523 O O . LEU A 1 205 ? -13.273 -35.5 -16.109 1 95.44 205 LEU A O 1
ATOM 1527 N N . MET A 1 206 ? -11.531 -35.969 -14.828 1 95.38 206 MET A N 1
ATOM 1528 C CA . MET A 1 206 ? -12.328 -36.75 -13.883 1 95.38 206 MET A CA 1
ATOM 1529 C C . MET A 1 206 ? -13.305 -35.844 -13.133 1 95.38 206 MET A C 1
ATOM 1531 O O . MET A 1 206 ? -14.461 -36.25 -12.906 1 95.38 206 MET A O 1
ATOM 1535 N N . ILE A 1 207 ? -12.883 -34.688 -12.742 1 93.75 207 ILE A N 1
ATOM 1536 C CA . ILE A 1 207 ? -13.727 -33.75 -12.023 1 93.75 207 ILE A CA 1
ATOM 1537 C C . ILE A 1 207 ? -14.844 -33.25 -12.938 1 93.75 207 ILE A C 1
ATOM 1539 O O . ILE A 1 207 ? -15.984 -33.094 -12.5 1 93.75 207 ILE A O 1
ATOM 1543 N N . GLY A 1 208 ? -14.516 -32.969 -14.172 1 89.81 208 GLY A N 1
ATOM 1544 C CA . GLY A 1 208 ? -15.477 -32.469 -15.141 1 89.81 208 GLY A CA 1
ATOM 1545 C C . GLY A 1 208 ? -16.625 -33.438 -15.391 1 89.81 208 GLY A C 1
ATOM 1546 O O . GLY A 1 208 ? -17.766 -33 -15.586 1 89.81 208 GLY A O 1
ATOM 1547 N N . ARG A 1 209 ? -16.406 -34.688 -15.336 1 86.06 209 ARG A N 1
ATOM 1548 C CA . ARG A 1 209 ? -17.438 -35.688 -15.586 1 86.06 209 ARG A CA 1
ATOM 1549 C C . ARG A 1 209 ? -18.469 -35.719 -14.469 1 86.06 209 ARG A C 1
ATOM 1551 O O . ARG A 1 209 ? -19.609 -36.125 -14.68 1 86.06 209 ARG A O 1
ATOM 1558 N N . SER A 1 210 ? -18.141 -35.156 -13.367 1 80.94 210 SER A N 1
ATOM 1559 C CA . SER A 1 210 ? -19.031 -35.188 -12.211 1 80.94 210 SER A CA 1
ATOM 1560 C C . SER A 1 210 ? -19.781 -33.875 -12.039 1 80.94 210 SER A C 1
ATOM 1562 O O . SER A 1 210 ? -20.641 -33.75 -11.156 1 80.94 210 SER A O 1
ATOM 1564 N N . GLN A 1 211 ? -19.531 -33 -12.836 1 76.88 211 GLN A N 1
ATOM 1565 C CA . GLN A 1 211 ? -20.125 -31.672 -12.617 1 76.88 211 GLN A CA 1
ATOM 1566 C C . GLN A 1 211 ? -21.531 -31.594 -13.18 1 76.88 211 GLN A C 1
ATOM 1568 O O . GLN A 1 211 ? -21.812 -32.188 -14.234 1 76.88 211 GLN A O 1
ATOM 1573 N N . ALA A 1 212 ? -22.406 -31.125 -12.281 1 65.75 212 ALA A N 1
ATOM 1574 C CA . ALA A 1 212 ? -23.797 -30.891 -12.648 1 65.75 212 ALA A CA 1
ATOM 1575 C C . ALA A 1 212 ? -23.938 -29.625 -13.477 1 65.75 212 ALA A C 1
ATOM 1577 O O . ALA A 1 212 ? -23.172 -28.672 -13.289 1 65.75 212 ALA A O 1
ATOM 1578 N N . THR A 1 213 ? -24.703 -29.734 -14.586 1 64.19 213 THR A N 1
ATOM 1579 C CA . THR A 1 213 ? -24.781 -28.75 -15.648 1 64.19 213 THR A CA 1
ATOM 1580 C C . THR A 1 213 ? -25.906 -27.75 -15.375 1 64.19 213 THR A C 1
ATOM 1582 O O . THR A 1 213 ? -26.938 -28.125 -14.812 1 64.19 213 THR A O 1
ATOM 1585 N N . SER A 1 214 ? -25.469 -26.375 -15.305 1 68.44 214 SER A N 1
ATOM 1586 C CA . SER A 1 214 ? -26.562 -25.422 -15.461 1 68.44 214 SER A CA 1
ATOM 1587 C C . SER A 1 214 ? -27.469 -25.812 -16.609 1 68.44 214 SER A C 1
ATOM 1589 O O . SER A 1 214 ? -27.031 -26.453 -17.578 1 68.44 214 SER A O 1
ATOM 1591 N N . THR A 1 215 ? -28.75 -25.391 -16.406 1 73.12 215 THR A N 1
ATOM 1592 C CA . THR A 1 215 ? -29.734 -25.734 -17.422 1 73.12 215 THR A CA 1
ATOM 1593 C C . THR A 1 215 ? -29.547 -24.875 -18.672 1 73.12 215 THR A C 1
ATOM 1595 O O . THR A 1 215 ? -28.969 -23.781 -18.594 1 73.12 215 THR A O 1
ATOM 1598 N N . THR A 1 216 ? -29.891 -25.359 -19.734 1 78.25 216 THR A N 1
ATOM 1599 C CA . THR A 1 216 ? -29.844 -24.656 -21 1 78.25 216 THR A CA 1
ATOM 1600 C C . THR A 1 216 ? -30.625 -23.344 -20.922 1 78.25 216 THR A C 1
ATOM 1602 O O . THR A 1 216 ? -30.203 -22.328 -21.5 1 78.25 216 THR A O 1
ATOM 1605 N N . GLN A 1 217 ? -31.625 -23.297 -20.125 1 81.25 217 GLN A N 1
ATOM 1606 C CA . GLN A 1 217 ? -32.438 -22.094 -19.984 1 81.25 217 GLN A CA 1
ATOM 1607 C C . GLN A 1 217 ? -31.703 -21 -19.234 1 81.25 217 GLN A C 1
ATOM 1609 O O . GLN A 1 217 ? -31.797 -19.828 -19.594 1 81.25 217 GLN A O 1
ATOM 1614 N N . ASP A 1 218 ? -31.016 -21.375 -18.281 1 86.25 218 ASP A N 1
ATOM 1615 C CA . ASP A 1 218 ? -30.234 -20.406 -17.516 1 86.25 218 ASP A CA 1
ATOM 1616 C C . ASP A 1 218 ? -29.156 -19.75 -18.391 1 86.25 218 ASP A C 1
ATOM 1618 O O . ASP A 1 218 ? -28.922 -18.547 -18.297 1 86.25 218 ASP A O 1
ATOM 1622 N N . ILE A 1 219 ? -28.641 -20.516 -19.234 1 88.38 219 ILE A N 1
ATOM 1623 C CA . ILE A 1 219 ? -27.578 -20.031 -20.109 1 88.38 219 ILE A CA 1
ATOM 1624 C C . ILE A 1 219 ? -28.141 -19.047 -21.141 1 88.38 219 ILE A C 1
ATOM 1626 O O . ILE A 1 219 ? -27.547 -18 -21.406 1 88.38 219 ILE A O 1
ATOM 1630 N N . GLN A 1 220 ? -29.266 -19.359 -21.641 1 90.81 220 GLN A N 1
ATOM 1631 C CA . GLN A 1 220 ? -29.906 -18.484 -22.625 1 90.81 220 GLN A CA 1
ATOM 1632 C C . GLN A 1 220 ? -30.281 -17.141 -22 1 90.81 220 GLN A C 1
ATOM 1634 O O . GLN A 1 220 ? -30.172 -16.109 -22.641 1 90.81 220 GLN A O 1
ATOM 1639 N N . ALA A 1 221 ? -30.703 -17.188 -20.812 1 91.62 221 ALA A N 1
ATOM 1640 C CA . ALA A 1 221 ? -31.047 -15.961 -20.109 1 91.62 221 ALA A CA 1
ATOM 1641 C C . ALA A 1 221 ? -29.812 -15.07 -19.906 1 91.62 221 ALA A C 1
ATOM 1643 O O . ALA A 1 221 ? -29.906 -13.852 -20.016 1 91.62 221 ALA A O 1
ATOM 1644 N N . MET A 1 222 ? -28.797 -15.695 -19.672 1 92.25 222 MET A N 1
ATOM 1645 C CA . MET A 1 222 ? -27.547 -14.953 -19.484 1 92.25 222 MET A CA 1
ATOM 1646 C C . MET A 1 222 ? -27.062 -14.352 -20.797 1 92.25 222 MET A C 1
ATOM 1648 O O . MET A 1 222 ? -26.609 -13.211 -20.828 1 92.25 222 MET A O 1
ATOM 1652 N N . LEU A 1 223 ? -27.219 -15.102 -21.828 1 93.56 223 LEU A N 1
ATOM 1653 C CA . LEU A 1 223 ? -26.828 -14.609 -23.141 1 93.56 223 LEU A CA 1
ATOM 1654 C C . LEU A 1 223 ? -27.672 -13.422 -23.562 1 93.56 223 LEU A C 1
ATOM 1656 O O . LEU A 1 223 ? -27.156 -12.445 -24.109 1 93.56 223 LEU A O 1
ATOM 1660 N N . THR A 1 224 ? -28.891 -13.5 -23.25 1 93.94 224 THR A N 1
ATOM 1661 C CA . THR A 1 224 ? -29.797 -12.406 -23.562 1 93.94 224 THR A CA 1
ATOM 1662 C C . THR A 1 224 ? -29.469 -11.164 -22.75 1 93.94 224 THR A C 1
ATOM 1664 O O . THR A 1 224 ? -29.484 -10.047 -23.281 1 93.94 224 THR A O 1
ATOM 1667 N N . ALA A 1 225 ? -29.156 -11.391 -21.531 1 93.75 225 ALA A N 1
ATOM 1668 C CA . ALA A 1 225 ? -28.781 -10.273 -20.656 1 93.75 225 ALA A CA 1
ATOM 1669 C C . ALA A 1 225 ? -27.531 -9.578 -21.156 1 93.75 225 ALA A C 1
ATOM 1671 O O . ALA A 1 225 ? -27.453 -8.352 -21.188 1 93.75 225 ALA A O 1
ATOM 1672 N N . LEU A 1 226 ? -26.578 -10.312 -21.562 1 94.69 226 LEU A N 1
ATOM 1673 C CA . LEU A 1 226 ? -25.328 -9.766 -22.078 1 94.69 226 LEU A CA 1
ATOM 1674 C C . LEU A 1 226 ? -25.562 -9.008 -23.391 1 94.69 226 LEU A C 1
ATOM 1676 O O . LEU A 1 226 ? -25.062 -7.891 -23.547 1 94.69 226 LEU A O 1
ATOM 1680 N N . ASP A 1 227 ? -26.344 -9.625 -24.188 1 94.25 227 ASP A N 1
ATOM 1681 C CA . ASP A 1 227 ? -26.594 -9.047 -25.5 1 94.25 227 ASP A CA 1
ATOM 1682 C C . ASP A 1 227 ? -27.422 -7.758 -25.391 1 94.25 227 ASP A C 1
ATOM 1684 O O . ASP A 1 227 ? -27.25 -6.844 -26.203 1 94.25 227 ASP A O 1
ATOM 1688 N N . SER A 1 228 ? -28.188 -7.68 -24.422 1 94.44 228 SER A N 1
ATOM 1689 C CA . SER A 1 228 ? -29.062 -6.52 -24.25 1 94.44 228 SER A CA 1
ATOM 1690 C C . SER A 1 228 ? -28.312 -5.359 -23.609 1 94.44 228 SER A C 1
ATOM 1692 O O . SER A 1 228 ? -28.641 -4.195 -23.844 1 94.44 228 SER A O 1
ATOM 1694 N N . GLN A 1 229 ? -27.25 -5.66 -22.891 1 93.94 229 GLN A N 1
ATOM 1695 C CA . GLN A 1 229 ? -26.625 -4.617 -22.094 1 93.94 229 GLN A CA 1
ATOM 1696 C C . GLN A 1 229 ? -25.297 -4.172 -22.703 1 93.94 229 GLN A C 1
ATOM 1698 O O . GLN A 1 229 ? -24.812 -3.076 -22.422 1 93.94 229 GLN A O 1
ATOM 1703 N N . PHE A 1 230 ? -24.766 -5.027 -23.578 1 95.88 230 PHE A N 1
ATOM 1704 C CA . PHE A 1 230 ? -23.469 -4.715 -24.156 1 95.88 230 PHE A CA 1
ATOM 1705 C C . PHE A 1 230 ? -23.5 -4.855 -25.672 1 95.88 230 PHE A C 1
ATOM 1707 O O . PHE A 1 230 ? -24.266 -5.672 -26.203 1 95.88 230 PHE A O 1
ATOM 1714 N N . THR A 1 231 ? -22.766 -4 -26.281 1 96.69 231 THR A N 1
ATOM 1715 C CA . THR A 1 231 ? -22.453 -4.238 -27.688 1 96.69 231 THR A CA 1
ATOM 1716 C C . THR A 1 231 ? -21.344 -5.262 -27.844 1 96.69 231 THR A C 1
ATOM 1718 O O . THR A 1 231 ? -20.172 -4.949 -27.594 1 96.69 231 THR A O 1
ATOM 1721 N N . LEU A 1 232 ? -21.797 -6.406 -28.266 1 95.44 232 LEU A N 1
ATOM 1722 C CA . LEU A 1 232 ? -20.844 -7.5 -28.375 1 95.44 232 LEU A CA 1
ATOM 1723 C C . LEU A 1 232 ? -20.234 -7.539 -29.781 1 95.44 232 LEU A C 1
ATOM 1725 O O . LEU A 1 232 ? -20.969 -7.637 -30.766 1 95.44 232 LEU A O 1
ATOM 1729 N N . SER A 1 233 ? -18.906 -7.242 -29.859 1 94.12 233 SER A N 1
ATOM 1730 C CA . SER A 1 233 ? -18.188 -7.18 -31.125 1 94.12 233 SER A CA 1
ATOM 1731 C C . SER A 1 233 ? -16.75 -7.656 -30.984 1 94.12 233 SER A C 1
ATOM 1733 O O . SER A 1 233 ? -16.203 -7.645 -29.875 1 94.12 233 SER A O 1
ATOM 1735 N N . VAL A 1 234 ? -16.203 -8.078 -32.062 1 93.94 234 VAL A N 1
ATOM 1736 C CA . VAL A 1 234 ? -14.797 -8.492 -32.094 1 93.94 234 VAL A CA 1
ATOM 1737 C C . VAL A 1 234 ? -13.906 -7.301 -31.75 1 93.94 234 VAL A C 1
ATOM 1739 O O . VAL A 1 234 ? -12.797 -7.473 -31.234 1 93.94 234 VAL A O 1
ATOM 1742 N N . LEU A 1 235 ? -14.461 -6.152 -31.906 1 96 235 LEU A N 1
ATOM 1743 C CA . LEU A 1 235 ? -13.711 -4.938 -31.609 1 96 235 LEU A CA 1
ATOM 1744 C C . LEU A 1 235 ? -13.414 -4.832 -30.125 1 96 235 LEU A C 1
ATOM 1746 O O . LEU A 1 235 ? -12.43 -4.207 -29.719 1 96 235 LEU A O 1
ATOM 1750 N N . THR A 1 236 ? -14.297 -5.434 -29.344 1 96.62 236 THR A N 1
ATOM 1751 C CA . THR A 1 236 ? -14.109 -5.371 -27.891 1 96.62 236 THR A CA 1
ATOM 1752 C C . THR A 1 236 ? -12.945 -6.25 -27.453 1 96.62 236 THR A C 1
ATOM 1754 O O . THR A 1 236 ? -12.461 -6.137 -26.328 1 96.62 236 THR A O 1
ATOM 1757 N N . LEU A 1 237 ? -12.438 -7.082 -28.375 1 95.62 237 LEU A N 1
ATOM 1758 C CA . LEU A 1 237 ? -11.359 -8 -28.031 1 95.62 237 LEU A CA 1
ATOM 1759 C C . LEU A 1 237 ? -10.016 -7.445 -28.5 1 95.62 237 LEU A C 1
ATOM 1761 O O . LEU A 1 237 ? -8.969 -8.062 -28.266 1 95.62 237 LEU A O 1
ATOM 1765 N N . LEU A 1 238 ? -10 -6.281 -29.016 1 95.38 238 LEU A N 1
ATOM 1766 C CA . LEU A 1 238 ? -8.773 -5.684 -29.531 1 95.38 238 LEU A CA 1
ATOM 1767 C C . LEU A 1 238 ? -7.805 -5.375 -28.406 1 95.38 238 LEU A C 1
ATOM 1769 O O . LEU A 1 238 ? -6.59 -5.539 -28.562 1 95.38 238 LEU A O 1
ATOM 1773 N N . SER A 1 239 ? -8.367 -4.891 -27.281 1 94.88 239 SER A N 1
ATOM 1774 C CA . SER A 1 239 ? -7.508 -4.516 -26.172 1 94.88 239 SER A CA 1
ATOM 1775 C C . SER A 1 239 ? -6.746 -5.723 -25.625 1 94.88 239 SER A C 1
ATOM 1777 O O . SER A 1 239 ? -5.512 -5.707 -25.562 1 94.88 239 SER A O 1
ATOM 1779 N N . PRO A 1 240 ? -7.426 -6.828 -25.266 1 93.06 240 PRO A N 1
ATOM 1780 C CA . PRO A 1 240 ? -6.668 -7.996 -24.812 1 93.06 240 PRO A CA 1
ATOM 1781 C C . PRO A 1 240 ? -5.719 -8.539 -25.875 1 93.06 240 PRO A C 1
ATOM 1783 O O . PRO A 1 240 ? -4.629 -9.016 -25.562 1 93.06 240 PRO A O 1
ATOM 1786 N N . LEU A 1 241 ? -6.074 -8.484 -27.094 1 93.25 241 LEU A N 1
ATOM 1787 C CA . LEU A 1 241 ? -5.211 -8.938 -28.188 1 93.25 241 LEU A CA 1
ATOM 1788 C C . LEU A 1 241 ? -3.928 -8.109 -28.234 1 93.25 241 LEU A C 1
ATOM 1790 O O . LEU A 1 241 ? -2.838 -8.664 -28.391 1 93.25 241 LEU A O 1
ATOM 1794 N N . LEU A 1 242 ? -4.07 -6.863 -28.125 1 94.38 242 LEU A N 1
ATOM 1795 C CA . LEU A 1 242 ? -2.908 -5.98 -28.141 1 94.38 242 LEU A CA 1
ATOM 1796 C C . LEU A 1 242 ? -1.994 -6.258 -26.953 1 94.38 242 LEU A C 1
ATOM 1798 O O . LEU A 1 242 ? -0.769 -6.211 -27.094 1 94.38 242 LEU A O 1
ATOM 1802 N N . VAL A 1 243 ? -2.557 -6.484 -25.797 1 90.94 243 VAL A N 1
ATOM 1803 C CA . VAL A 1 243 ? -1.784 -6.805 -24.609 1 90.94 243 VAL A CA 1
ATOM 1804 C C . VAL A 1 243 ? -0.957 -8.062 -24.844 1 90.94 243 VAL A C 1
ATOM 1806 O O . VAL A 1 243 ? 0.238 -8.102 -24.547 1 90.94 243 VAL A O 1
ATOM 1809 N N . VAL A 1 244 ? -1.571 -9.078 -25.453 1 88.12 244 VAL A N 1
ATOM 1810 C CA . VAL A 1 244 ? -0.895 -10.344 -25.719 1 88.12 244 VAL A CA 1
ATOM 1811 C C . VAL A 1 244 ? 0.218 -10.133 -26.734 1 88.12 244 VAL A C 1
ATOM 1813 O O . VAL A 1 244 ? 1.334 -10.625 -26.562 1 88.12 244 VAL A O 1
ATOM 1816 N N . ILE A 1 245 ? -0.002 -9.336 -27.719 1 92.69 245 ILE A N 1
ATOM 1817 C CA . ILE A 1 245 ? 0.967 -9.094 -28.781 1 92.69 245 ILE A CA 1
ATOM 1818 C C . ILE A 1 245 ? 2.174 -8.352 -28.219 1 92.69 245 ILE A C 1
ATOM 1820 O O . ILE A 1 245 ? 3.32 -8.719 -28.484 1 92.69 245 ILE A O 1
ATOM 1824 N N . LEU A 1 246 ? 1.896 -7.344 -27.453 1 92.62 246 LEU A N 1
ATOM 1825 C CA . LEU A 1 246 ? 2.99 -6.566 -26.875 1 92.62 246 LEU A CA 1
ATOM 1826 C C . LEU A 1 246 ? 3.799 -7.402 -25.891 1 92.62 246 LEU A C 1
ATOM 1828 O O . LEU A 1 246 ? 5.023 -7.27 -25.828 1 92.62 246 LEU A O 1
ATOM 1832 N N . ALA A 1 247 ? 3.086 -8.188 -25.172 1 85.69 247 ALA A N 1
ATOM 1833 C CA . ALA A 1 247 ? 3.775 -9.07 -24.234 1 85.69 247 ALA A CA 1
ATOM 1834 C C . ALA A 1 247 ? 4.664 -10.062 -24.984 1 85.69 247 ALA A C 1
ATOM 1836 O O . ALA A 1 247 ? 5.789 -10.344 -24.562 1 85.69 247 ALA A O 1
ATOM 1837 N N . MET A 1 248 ? 4.246 -10.539 -26.094 1 86.19 248 MET A N 1
ATOM 1838 C CA . MET A 1 248 ? 5.012 -11.477 -26.906 1 86.19 248 MET A CA 1
ATOM 1839 C C . MET A 1 248 ? 6.246 -10.805 -27.5 1 86.19 248 MET A C 1
ATOM 1841 O O . MET A 1 248 ? 7.258 -11.461 -27.75 1 86.19 248 MET A O 1
ATOM 1845 N N . ARG A 1 249 ? 6.129 -9.547 -27.656 1 90.62 249 ARG A N 1
ATOM 1846 C CA . ARG A 1 249 ? 7.254 -8.789 -28.188 1 90.62 249 ARG A CA 1
ATOM 1847 C C . ARG A 1 249 ? 8.188 -8.336 -27.062 1 90.62 249 ARG A C 1
ATOM 1849 O O . ARG A 1 249 ? 9.062 -7.496 -27.281 1 90.62 249 ARG A O 1
ATOM 1856 N N . ARG A 1 250 ? 7.965 -8.719 -25.891 1 86.12 250 ARG A N 1
ATOM 1857 C CA . ARG A 1 250 ? 8.852 -8.562 -24.75 1 86.12 250 ARG A CA 1
ATOM 1858 C C . ARG A 1 250 ? 8.844 -7.125 -24.234 1 86.12 250 ARG A C 1
ATOM 1860 O O . ARG A 1 250 ? 9.867 -6.613 -23.781 1 86.12 250 ARG A O 1
ATOM 1867 N N . PHE A 1 251 ? 7.738 -6.527 -24.406 1 89.62 251 PHE A N 1
ATOM 1868 C CA . PHE A 1 251 ? 7.594 -5.23 -23.75 1 89.62 251 PHE A CA 1
ATOM 1869 C C . PHE A 1 251 ? 7.426 -5.395 -22.25 1 89.62 251 PHE A C 1
ATOM 1871 O O . PHE A 1 251 ? 6.949 -6.43 -21.781 1 89.62 251 PHE A O 1
ATOM 1878 N N . PRO A 1 252 ? 7.891 -4.348 -21.516 1 88.19 252 PRO A N 1
ATOM 1879 C CA . PRO A 1 252 ? 7.723 -4.43 -20.062 1 88.19 252 PRO A CA 1
ATOM 1880 C C . PRO A 1 252 ? 6.258 -4.516 -19.641 1 88.19 252 PRO A C 1
ATOM 1882 O O . PRO A 1 252 ? 5.391 -3.924 -20.297 1 88.19 252 PRO A O 1
ATOM 1885 N N . THR A 1 253 ? 6.031 -5.203 -18.547 1 86.88 253 THR A N 1
ATOM 1886 C CA . THR A 1 253 ? 4.695 -5.578 -18.094 1 86.88 253 THR A CA 1
ATOM 1887 C C . THR A 1 253 ? 3.867 -4.336 -17.781 1 86.88 253 THR A C 1
ATOM 1889 O O . THR A 1 253 ? 2.711 -4.234 -18.188 1 86.88 253 THR A O 1
ATOM 1892 N N . ILE A 1 254 ? 4.395 -3.352 -17.078 1 92.81 254 ILE A N 1
ATOM 1893 C CA . ILE A 1 254 ? 3.641 -2.191 -16.625 1 92.81 254 ILE A CA 1
ATOM 1894 C C . ILE A 1 254 ? 3.156 -1.382 -17.828 1 92.81 254 ILE A C 1
ATOM 1896 O O . ILE A 1 254 ? 1.96 -1.116 -17.969 1 92.81 254 ILE A O 1
ATOM 1900 N N . PRO A 1 255 ? 4.008 -1.042 -18.812 1 93.88 255 PRO A N 1
ATOM 1901 C CA . PRO A 1 255 ? 3.533 -0.349 -20.016 1 93.88 255 PRO A CA 1
ATOM 1902 C C . PRO A 1 255 ? 2.492 -1.154 -20.797 1 93.88 255 PRO A C 1
ATOM 1904 O O . PRO A 1 255 ? 1.562 -0.58 -21.359 1 93.88 255 PRO A O 1
ATOM 1907 N N . VAL A 1 256 ? 2.678 -2.436 -20.859 1 93.06 256 VAL A N 1
ATOM 1908 C CA . VAL A 1 256 ? 1.749 -3.301 -21.578 1 93.06 256 VAL A CA 1
ATOM 1909 C C . VAL A 1 256 ? 0.358 -3.195 -20.953 1 93.06 256 VAL A C 1
ATOM 1911 O O . VAL A 1 256 ? -0.641 -3.082 -21.672 1 93.06 256 VAL A O 1
ATOM 1914 N N . LEU A 1 257 ? 0.308 -3.236 -19.625 1 93.31 257 LEU A N 1
ATOM 1915 C CA . LEU A 1 257 ? -0.974 -3.131 -18.922 1 93.31 257 LEU A CA 1
ATOM 1916 C C . LEU A 1 257 ? -1.594 -1.755 -19.141 1 93.31 257 LEU A C 1
ATOM 1918 O O . LEU A 1 257 ? -2.812 -1.633 -19.281 1 93.31 257 LEU A O 1
ATOM 1922 N N . VAL A 1 258 ? -0.797 -0.734 -19.203 1 96.31 258 VAL A N 1
ATOM 1923 C CA . VAL A 1 258 ? -1.281 0.624 -19.438 1 96.31 258 VAL A CA 1
ATOM 1924 C C . VAL A 1 258 ? -1.906 0.721 -20.828 1 96.31 258 VAL A C 1
ATOM 1926 O O . VAL A 1 258 ? -2.959 1.341 -21 1 96.31 258 VAL A O 1
ATOM 1929 N N . VAL A 1 259 ? -1.271 0.11 -21.812 1 95.81 259 VAL A N 1
ATOM 1930 C CA . VAL A 1 259 ? -1.822 0.099 -23.156 1 95.81 259 VAL A CA 1
ATOM 1931 C C . VAL A 1 259 ? -3.166 -0.625 -23.172 1 95.81 259 VAL A C 1
ATOM 1933 O O . VAL A 1 259 ? -4.105 -0.202 -23.844 1 95.81 259 VAL A O 1
ATOM 1936 N N . GLY A 1 260 ? -3.219 -1.726 -22.422 1 95.81 260 GLY A N 1
ATOM 1937 C CA . GLY A 1 260 ? -4.488 -2.42 -22.281 1 95.81 260 GLY A CA 1
ATOM 1938 C C . GLY A 1 260 ? -5.59 -1.542 -21.703 1 95.81 260 GLY A C 1
ATOM 1939 O O . GLY A 1 260 ? -6.727 -1.576 -22.188 1 95.81 260 GLY A O 1
ATOM 1940 N N . ILE A 1 261 ? -5.258 -0.721 -20.734 1 97.25 261 ILE A N 1
ATOM 1941 C CA . ILE A 1 261 ? -6.207 0.182 -20.094 1 97.25 261 ILE A CA 1
ATOM 1942 C C . ILE A 1 261 ? -6.652 1.254 -21.078 1 97.25 261 ILE A C 1
ATOM 1944 O O . ILE A 1 261 ? -7.848 1.483 -21.266 1 97.25 261 ILE A O 1
ATOM 1948 N N . LEU A 1 262 ? -5.723 1.857 -21.797 1 97.75 262 LEU A N 1
ATOM 1949 C CA . LEU A 1 262 ? -6.031 2.961 -22.703 1 97.75 262 LEU A CA 1
ATOM 1950 C C . LEU A 1 262 ? -6.859 2.477 -23.875 1 97.75 262 LEU A C 1
ATOM 1952 O O . LEU A 1 262 ? -7.824 3.133 -24.281 1 97.75 262 LEU A O 1
ATOM 1956 N N . THR A 1 263 ? -6.492 1.365 -24.453 1 97.56 263 THR A N 1
ATOM 1957 C CA . THR A 1 263 ? -7.25 0.84 -25.578 1 97.56 263 THR A CA 1
ATOM 1958 C C . THR A 1 263 ? -8.633 0.37 -25.141 1 97.56 263 THR A C 1
ATOM 1960 O O . THR A 1 263 ? -9.594 0.448 -25.906 1 97.56 263 THR A O 1
ATOM 1963 N N . GLY A 1 264 ? -8.711 -0.166 -23.875 1 97.31 264 GLY A N 1
ATOM 1964 C CA . GLY A 1 264 ? -10.016 -0.498 -23.328 1 97.31 264 GLY A CA 1
ATOM 1965 C C . GLY A 1 264 ? -10.93 0.708 -23.172 1 97.31 264 GLY A C 1
ATOM 1966 O O . GLY A 1 264 ? -12.125 0.631 -23.453 1 97.31 264 GLY A O 1
ATOM 1967 N N . ILE A 1 265 ? -10.367 1.823 -22.75 1 97.81 265 ILE A N 1
ATOM 1968 C CA . ILE A 1 265 ? -11.125 3.057 -22.594 1 97.81 265 ILE A CA 1
ATOM 1969 C C . ILE A 1 265 ? -11.617 3.545 -23.953 1 97.81 265 ILE A C 1
ATOM 1971 O O . ILE A 1 265 ? -12.766 3.967 -24.094 1 97.81 265 ILE A O 1
ATOM 1975 N N . ILE A 1 266 ? -10.75 3.438 -24.922 1 97.5 266 ILE A N 1
ATOM 1976 C CA . ILE A 1 266 ? -11.109 3.828 -26.281 1 97.5 266 ILE A CA 1
ATOM 1977 C C . ILE A 1 266 ? -12.258 2.951 -26.781 1 97.5 266 ILE A C 1
ATOM 1979 O O . ILE A 1 266 ? -13.203 3.449 -27.391 1 97.5 266 ILE A O 1
ATOM 1983 N N . THR A 1 267 ? -12.172 1.702 -26.531 1 97.31 267 THR A N 1
ATOM 1984 C CA . THR A 1 267 ? -13.219 0.77 -26.938 1 97.31 267 THR A CA 1
ATOM 1985 C C . THR A 1 267 ? -14.531 1.091 -26.203 1 97.31 267 THR A C 1
ATOM 1987 O O . THR A 1 267 ? -15.609 1.017 -26.812 1 97.31 267 THR A O 1
ATOM 1990 N N . ALA A 1 268 ? -14.414 1.431 -24.938 1 96.94 268 ALA A N 1
ATOM 1991 C CA . ALA A 1 268 ? -15.602 1.802 -24.172 1 96.94 268 ALA A CA 1
ATOM 1992 C C . ALA A 1 268 ? -16.281 3.029 -24.781 1 96.94 268 ALA A C 1
ATOM 1994 O O . ALA A 1 268 ? -17.516 3.096 -24.844 1 96.94 268 ALA A O 1
ATOM 1995 N N . ALA A 1 269 ? -15.508 3.947 -25.25 1 96.88 269 ALA A N 1
ATOM 1996 C CA . ALA A 1 269 ? -16.031 5.191 -25.797 1 96.88 269 ALA A CA 1
ATOM 1997 C C . ALA A 1 269 ? -16.672 4.953 -27.172 1 96.88 269 ALA A C 1
ATOM 1999 O O . ALA A 1 269 ? -17.781 5.422 -27.438 1 96.88 269 ALA A O 1
ATOM 2000 N N . PHE A 1 270 ? -16.031 4.184 -27.969 1 96.19 270 PHE A N 1
ATOM 2001 C CA . PHE A 1 270 ? -16.422 4.117 -29.375 1 96.19 270 PHE A CA 1
ATOM 2002 C C . PHE A 1 270 ? -17.406 2.969 -29.609 1 96.19 270 PHE A C 1
ATOM 2004 O O . PHE A 1 270 ? -18.266 3.053 -30.484 1 96.19 270 PHE A O 1
ATOM 2011 N N . VAL A 1 271 ? -17.266 1.919 -28.891 1 96.25 271 VAL A N 1
ATOM 2012 C CA . VAL A 1 271 ? -18.094 0.743 -29.141 1 96.25 271 VAL A CA 1
ATOM 2013 C C . VAL A 1 271 ? -19.297 0.751 -28.188 1 96.25 271 VAL A C 1
ATOM 2015 O O . VAL A 1 271 ? -20.422 0.503 -28.609 1 96.25 271 VAL A O 1
ATOM 2018 N N . GLN A 1 272 ? -19.062 1.071 -26.906 1 95.94 272 GLN A N 1
ATOM 2019 C CA . GLN A 1 272 ? -20.141 1.04 -25.922 1 95.94 272 GLN A CA 1
ATOM 2020 C C . GLN A 1 272 ? -20.844 2.393 -25.844 1 95.94 272 GLN A C 1
ATOM 2022 O O . GLN A 1 272 ? -21.922 2.498 -25.25 1 95.94 272 GLN A O 1
ATOM 2027 N N . GLY A 1 273 ? -20.219 3.488 -26.344 1 94 273 GLY A N 1
ATOM 2028 C CA . GLY A 1 273 ? -20.812 4.809 -26.328 1 94 273 GLY A CA 1
ATOM 2029 C C . GLY A 1 273 ? -20.641 5.539 -25 1 94 273 GLY A C 1
ATOM 2030 O O . GLY A 1 273 ? -21.375 6.48 -24.703 1 94 273 GLY A O 1
ATOM 2031 N N . ASN A 1 274 ? -19.828 5.082 -24.203 1 91.88 274 ASN A N 1
ATOM 2032 C CA . ASN A 1 274 ? -19.531 5.723 -22.938 1 91.88 274 ASN A CA 1
ATOM 2033 C C . ASN A 1 274 ? -18.312 6.629 -23.031 1 91.88 274 ASN A C 1
ATOM 2035 O O . ASN A 1 274 ? -17.172 6.168 -22.922 1 91.88 274 ASN A O 1
ATOM 2039 N N . ALA A 1 275 ? -18.578 7.938 -23.125 1 91.81 275 ALA A N 1
ATOM 2040 C CA . ALA A 1 275 ? -17.469 8.875 -23.266 1 91.81 275 ALA A CA 1
ATOM 2041 C C . ALA A 1 275 ? -17.406 9.836 -22.094 1 91.81 275 ALA A C 1
ATOM 2043 O O . ALA A 1 275 ? -16.766 10.891 -22.172 1 91.81 275 ALA A O 1
ATOM 2044 N N . ASP A 1 276 ? -18.016 9.477 -21.016 1 95.81 276 ASP A N 1
ATOM 2045 C CA . ASP A 1 276 ? -18.016 10.32 -19.828 1 95.81 276 ASP A CA 1
ATOM 2046 C C . ASP A 1 276 ? -16.766 10.102 -19 1 95.81 276 ASP A C 1
ATOM 2048 O O . ASP A 1 276 ? -16.641 9.094 -18.297 1 95.81 276 ASP A O 1
ATOM 2052 N N . VAL A 1 277 ? -15.953 11.133 -18.953 1 96.25 277 VAL A N 1
ATOM 2053 C CA . VAL A 1 277 ? -14.641 11.039 -18.328 1 96.25 277 VAL A CA 1
ATOM 2054 C C . VAL A 1 277 ? -14.797 10.844 -16.828 1 96.25 277 VAL A C 1
ATOM 2056 O O . VAL A 1 277 ? -14.047 10.094 -16.203 1 96.25 277 VAL A O 1
ATOM 2059 N N . ALA A 1 278 ? -15.734 11.508 -16.234 1 96.56 278 ALA A N 1
ATOM 2060 C CA . ALA A 1 278 ? -15.992 11.352 -14.812 1 96.56 278 ALA A CA 1
ATOM 2061 C C . ALA A 1 278 ? -16.359 9.906 -14.477 1 96.56 278 ALA A C 1
ATOM 2063 O O . ALA A 1 278 ? -15.93 9.367 -13.453 1 96.56 278 ALA A O 1
ATOM 2064 N N . ARG A 1 279 ? -17.109 9.359 -15.328 1 96.06 279 ARG A N 1
ATOM 2065 C CA . ARG A 1 279 ? -17.5 7.965 -15.148 1 96.06 279 ARG A CA 1
ATOM 2066 C C . ARG A 1 279 ? -16.297 7.039 -15.305 1 96.06 279 ARG A C 1
ATOM 2068 O O . ARG A 1 279 ? -16.156 6.066 -14.562 1 96.06 279 ARG A O 1
ATOM 2075 N N . TRP A 1 280 ? -15.438 7.352 -16.297 1 98 280 TRP A N 1
ATOM 2076 C CA . TRP A 1 280 ? -14.219 6.566 -16.469 1 98 280 TRP A CA 1
ATOM 2077 C C . TRP A 1 280 ? -13.406 6.551 -15.172 1 98 280 TRP A C 1
ATOM 2079 O O . TRP A 1 280 ? -13.016 5.484 -14.695 1 98 280 TRP A O 1
ATOM 2089 N N . PHE A 1 281 ? -13.227 7.695 -14.594 1 97.88 281 PHE A N 1
ATOM 2090 C CA . PHE A 1 281 ? -12.391 7.828 -13.406 1 97.88 281 PHE A CA 1
ATOM 2091 C C . PHE A 1 281 ? -13.008 7.09 -12.227 1 97.88 281 PHE A C 1
ATOM 2093 O O . PHE A 1 281 ? -12.305 6.438 -11.453 1 97.88 281 PHE A O 1
ATOM 2100 N N . THR A 1 282 ? -14.289 7.148 -12.102 1 97.12 282 THR A N 1
ATOM 2101 C CA . THR A 1 282 ? -14.984 6.484 -11.008 1 97.12 282 THR A CA 1
ATOM 2102 C C . THR A 1 282 ? -14.883 4.969 -11.141 1 97.12 282 THR A C 1
ATOM 2104 O O . THR A 1 282 ? -14.633 4.266 -10.156 1 97.12 282 THR A O 1
ATOM 2107 N N . ILE A 1 283 ? -15.031 4.473 -12.352 1 97.5 283 ILE A N 1
ATOM 2108 C CA . ILE A 1 283 ? -14.992 3.039 -12.609 1 97.5 283 ILE A CA 1
ATOM 2109 C C . ILE A 1 283 ? -13.57 2.516 -12.398 1 97.5 283 ILE A C 1
ATOM 2111 O O . ILE A 1 283 ? -13.375 1.467 -11.781 1 97.5 283 ILE A O 1
ATOM 2115 N N . ILE A 1 284 ? -12.633 3.25 -12.875 1 98.12 284 ILE A N 1
ATOM 2116 C CA . ILE A 1 284 ? -11.227 2.867 -12.734 1 98.12 284 ILE A CA 1
ATOM 2117 C C . ILE A 1 284 ? -10.852 2.828 -11.258 1 98.12 284 ILE A C 1
ATOM 2119 O O . ILE A 1 284 ? -10.078 1.965 -10.828 1 98.12 284 ILE A O 1
ATOM 2123 N N . GLN A 1 285 ? -11.406 3.668 -10.508 1 97.56 285 GLN A N 1
ATOM 2124 C CA . GLN A 1 285 ? -11.094 3.781 -9.094 1 97.56 285 GLN A CA 1
ATOM 2125 C C . GLN A 1 285 ? -11.836 2.725 -8.273 1 97.56 285 GLN A C 1
ATOM 2127 O O . GLN A 1 285 ? -11.227 2.016 -7.473 1 97.56 285 GLN A O 1
ATOM 2132 N N . ASN A 1 286 ? -13.156 2.602 -8.5 1 96.94 286 ASN A N 1
ATOM 2133 C CA . ASN A 1 286 ? -14.016 1.874 -7.566 1 96.94 286 ASN A CA 1
ATOM 2134 C C . ASN A 1 286 ? -14.57 0.6 -8.195 1 96.94 286 ASN A C 1
ATOM 2136 O O . ASN A 1 286 ? -15.203 -0.208 -7.516 1 96.94 286 ASN A O 1
ATOM 2140 N N . GLY A 1 287 ? -14.383 0.447 -9.492 1 96.5 287 GLY A N 1
ATOM 2141 C CA . GLY A 1 287 ? -14.875 -0.741 -10.172 1 96.5 287 GLY A CA 1
ATOM 2142 C C . GLY A 1 287 ? -16.109 -0.477 -11.016 1 96.5 287 GLY A C 1
ATOM 2143 O O . GLY A 1 287 ? -16.75 0.573 -10.883 1 96.5 287 GLY A O 1
ATOM 2144 N N . PHE A 1 288 ? -16.359 -1.375 -11.891 1 96.5 288 PHE A N 1
ATOM 2145 C CA . PHE A 1 288 ? -17.531 -1.307 -12.766 1 96.5 288 PHE A CA 1
ATOM 2146 C C . PHE A 1 288 ? -18.766 -1.835 -12.047 1 96.5 288 PHE A C 1
ATOM 2148 O O . PHE A 1 288 ? -18.703 -2.832 -11.328 1 96.5 288 PHE A O 1
ATOM 2155 N N . SER A 1 289 ? -19.875 -1.105 -12.148 1 94.75 289 SER A N 1
ATOM 2156 C CA . SER A 1 289 ? -21.141 -1.514 -11.539 1 94.75 289 SER A CA 1
ATOM 2157 C C . SER A 1 289 ? -22.312 -1.299 -12.5 1 94.75 289 SER A C 1
ATOM 2159 O O . SER A 1 289 ? -22.469 -0.214 -13.07 1 94.75 289 SER A O 1
ATOM 2161 N N . MET A 1 290 ? -23.016 -2.396 -12.695 1 93.5 290 MET A N 1
ATOM 2162 C CA . MET A 1 290 ? -24.188 -2.342 -13.57 1 93.5 290 MET A CA 1
ATOM 2163 C C . MET A 1 290 ? -25.234 -3.354 -13.133 1 93.5 290 MET A C 1
ATOM 2165 O O . MET A 1 290 ? -24.906 -4.422 -12.617 1 93.5 290 MET A O 1
ATOM 2169 N N . GLU A 1 291 ? -26.484 -2.977 -13.266 1 93.88 291 GLU A N 1
ATOM 2170 C CA . GLU A 1 291 ? -27.609 -3.9 -13.07 1 93.88 291 GLU A CA 1
ATOM 2171 C C . GLU A 1 291 ? -28.141 -4.414 -14.406 1 93.88 291 GLU A C 1
ATOM 2173 O O . GLU A 1 291 ? -28.828 -3.689 -15.125 1 93.88 291 GLU A O 1
ATOM 2178 N N . THR A 1 292 ? -27.922 -5.641 -14.727 1 91.12 292 THR A N 1
ATOM 2179 C CA . THR A 1 292 ? -28.281 -6.195 -16.031 1 91.12 292 THR A CA 1
ATOM 2180 C C . THR A 1 292 ? -29.656 -6.871 -15.961 1 91.12 292 THR A C 1
ATOM 2182 O O . THR A 1 292 ? -30.25 -7.184 -17 1 91.12 292 THR A O 1
ATOM 2185 N N . GLY A 1 293 ? -30.141 -7.117 -14.711 1 91.62 293 GLY A N 1
ATOM 2186 C CA . GLY A 1 293 ? -31.375 -7.871 -14.531 1 91.62 293 GLY A CA 1
ATOM 2187 C C . GLY A 1 293 ? -31.141 -9.344 -14.266 1 91.62 293 GLY A C 1
ATOM 2188 O O . GLY A 1 293 ? -32.062 -10.07 -13.914 1 91.62 293 GLY A O 1
ATOM 2189 N N . ASN A 1 294 ? -29.969 -9.789 -14.469 1 93.19 294 ASN A N 1
ATOM 2190 C CA . ASN A 1 294 ? -29.547 -11.148 -14.133 1 93.19 294 ASN A CA 1
ATOM 2191 C C . ASN A 1 294 ? -28.516 -11.148 -13 1 93.19 294 ASN A C 1
ATOM 2193 O O . ASN A 1 294 ? -27.406 -10.633 -13.164 1 93.19 294 ASN A O 1
ATOM 2197 N N . GLU A 1 295 ? -28.828 -11.789 -11.938 1 90.88 295 GLU A N 1
ATOM 2198 C CA . GLU A 1 295 ? -28.031 -11.734 -10.727 1 90.88 295 GLU A CA 1
ATOM 2199 C C . GLU A 1 295 ? -26.656 -12.359 -10.953 1 90.88 295 GLU A C 1
ATOM 2201 O O . GLU A 1 295 ? -25.656 -11.875 -10.414 1 90.88 295 GLU A O 1
ATOM 2206 N N . VAL A 1 296 ? -26.609 -13.383 -11.711 1 89.5 296 VAL A N 1
ATOM 2207 C CA . VAL A 1 296 ? -25.344 -14.07 -11.961 1 89.5 296 VAL A CA 1
ATOM 2208 C C . VAL A 1 296 ? -24.406 -13.164 -12.773 1 89.5 296 VAL A C 1
ATOM 2210 O O . VAL A 1 296 ? -23.234 -12.992 -12.422 1 89.5 296 VAL A O 1
ATOM 2213 N N . ILE A 1 297 ? -24.969 -12.562 -13.75 1 91.88 297 ILE A N 1
ATOM 2214 C CA . ILE A 1 297 ? -24.172 -11.68 -14.602 1 91.88 297 ILE A CA 1
ATOM 2215 C C . ILE A 1 297 ? -23.734 -10.453 -13.805 1 91.88 297 ILE A C 1
ATOM 2217 O O . ILE A 1 297 ? -22.609 -9.984 -13.938 1 91.88 297 ILE A O 1
ATOM 2221 N N . ASP A 1 298 ? -24.641 -9.984 -12.984 1 93.75 298 ASP A N 1
ATOM 2222 C CA . ASP A 1 298 ? -24.297 -8.844 -12.141 1 93.75 298 ASP A CA 1
ATOM 2223 C C . ASP A 1 298 ? -23.125 -9.172 -11.219 1 93.75 298 ASP A C 1
ATOM 2225 O O . ASP A 1 298 ? -22.234 -8.336 -11.016 1 93.75 298 ASP A O 1
ATOM 2229 N N . GLY A 1 299 ? -23.109 -10.312 -10.727 1 89.94 299 GLY A N 1
ATOM 2230 C CA . GLY A 1 299 ? -22.031 -10.75 -9.867 1 89.94 299 GLY A CA 1
ATOM 2231 C C . GLY A 1 299 ? -20.703 -10.859 -10.586 1 89.94 299 GLY A C 1
ATOM 2232 O O . GLY A 1 299 ? -19.641 -10.672 -9.984 1 89.94 299 GLY A O 1
ATOM 2233 N N . ILE A 1 300 ? -20.781 -11.062 -11.875 1 88.75 300 ILE A N 1
ATOM 2234 C CA . ILE A 1 300 ? -19.578 -11.266 -12.672 1 88.75 300 ILE A CA 1
ATOM 2235 C C . ILE A 1 300 ? -19.031 -9.922 -13.141 1 88.75 300 ILE A C 1
ATOM 2237 O O . ILE A 1 300 ? -17.828 -9.672 -13.078 1 88.75 300 ILE A O 1
ATOM 2241 N N . VAL A 1 301 ? -19.922 -9.055 -13.531 1 91.5 301 VAL A N 1
ATOM 2242 C CA . VAL A 1 301 ? -19.5 -7.852 -14.242 1 91.5 301 VAL A CA 1
ATOM 2243 C C . VAL A 1 301 ? -19.156 -6.75 -13.234 1 91.5 301 VAL A C 1
ATOM 2245 O O . VAL A 1 301 ? -18.359 -5.859 -13.531 1 91.5 301 VAL A O 1
ATOM 2248 N N . ASN A 1 302 ? -19.797 -6.734 -12.023 1 94.06 302 ASN A N 1
ATOM 2249 C CA . ASN A 1 302 ? -19.516 -5.73 -11 1 94.06 302 ASN A CA 1
ATOM 2250 C C . ASN A 1 302 ? -18.219 -6.035 -10.25 1 94.06 302 ASN A C 1
ATOM 2252 O O . ASN A 1 302 ? -18.25 -6.551 -9.133 1 94.06 302 ASN A O 1
ATOM 2256 N N . ARG A 1 303 ? -17.125 -5.68 -10.875 1 91.62 303 ARG A N 1
ATOM 2257 C CA . ARG A 1 303 ? -15.812 -6.059 -10.359 1 91.62 303 ARG A CA 1
ATOM 2258 C C . ARG A 1 303 ? -14.742 -5.062 -10.805 1 91.62 303 ARG A C 1
ATOM 2260 O O . ARG A 1 303 ? -15 -4.207 -11.648 1 91.62 303 ARG A O 1
ATOM 2267 N N . GLY A 1 304 ? -13.664 -5.133 -10.055 1 93.5 304 GLY A N 1
ATOM 2268 C CA . GLY A 1 304 ? -12.469 -4.418 -10.484 1 93.5 304 GLY A CA 1
ATOM 2269 C C . GLY A 1 304 ? -12.289 -3.086 -9.773 1 93.5 304 GLY A C 1
ATOM 2270 O O . GLY A 1 304 ? -12.906 -2.84 -8.734 1 93.5 304 GLY A O 1
ATOM 2271 N N . GLY A 1 305 ? -11.305 -2.322 -10.445 1 96.25 305 GLY A N 1
ATOM 2272 C CA . GLY A 1 305 ? -10.953 -1.04 -9.852 1 96.25 305 GLY A CA 1
ATOM 2273 C C . GLY A 1 305 ? -9.711 -1.1 -8.992 1 96.25 305 GLY A C 1
ATOM 2274 O O . GLY A 1 305 ? -9.344 -2.166 -8.492 1 96.25 305 GLY A O 1
ATOM 2275 N N . LEU A 1 306 ? -9.156 0.049 -8.797 1 97.38 306 LEU A N 1
ATOM 2276 C CA . LEU A 1 306 ? -7.949 0.18 -7.98 1 97.38 306 LEU A CA 1
ATOM 2277 C C . LEU A 1 306 ? -8.211 -0.255 -6.543 1 97.38 306 LEU A C 1
ATOM 2279 O O . LEU A 1 306 ? -7.434 -1.02 -5.973 1 97.38 306 LEU A O 1
ATOM 2283 N N . GLN A 1 307 ? -9.32 0.137 -5.957 1 96.69 307 GLN A N 1
ATOM 2284 C CA . GLN A 1 307 ? -9.586 -0.063 -4.535 1 96.69 307 GLN A CA 1
ATOM 2285 C C . GLN A 1 307 ? -9.867 -1.532 -4.23 1 96.69 307 GLN A C 1
ATOM 2287 O O . GLN A 1 307 ? -9.602 -2.002 -3.123 1 96.69 307 GLN A O 1
ATOM 2292 N N . SER A 1 308 ? -10.336 -2.27 -5.281 1 93.81 308 SER A N 1
ATOM 2293 C CA . SER A 1 308 ? -10.617 -3.688 -5.078 1 93.81 308 SER A CA 1
ATOM 2294 C C . SER A 1 308 ? -9.328 -4.473 -4.824 1 93.81 308 SER A C 1
ATOM 2296 O O . SER A 1 308 ? -9.367 -5.559 -4.246 1 93.81 308 SER A O 1
ATOM 2298 N N . MET A 1 309 ? -8.219 -3.916 -5.199 1 94.56 309 MET A N 1
ATOM 2299 C CA . MET A 1 309 ? -6.941 -4.617 -5.094 1 94.56 309 MET A CA 1
ATOM 2300 C C . MET A 1 309 ? -6.238 -4.277 -3.785 1 94.56 309 MET A C 1
ATOM 2302 O O . MET A 1 309 ? -5.258 -4.922 -3.416 1 94.56 309 MET A O 1
ATOM 2306 N N . MET A 1 310 ? -6.77 -3.314 -3.059 1 96.44 310 MET A N 1
ATOM 2307 C CA . MET A 1 310 ? -6.059 -2.816 -1.883 1 96.44 310 MET A CA 1
ATOM 2308 C C . MET A 1 310 ? -6.09 -3.844 -0.755 1 96.44 310 MET A C 1
ATOM 2310 O O . MET A 1 310 ? -5.199 -3.861 0.097 1 96.44 310 MET A O 1
ATOM 2314 N N . TRP A 1 311 ? -7.051 -4.746 -0.694 1 95.12 311 TRP A N 1
ATOM 2315 C CA . TRP A 1 311 ? -7.043 -5.859 0.249 1 95.12 311 TRP A CA 1
ATOM 2316 C C . TRP A 1 311 ? -5.801 -6.723 0.059 1 95.12 311 TRP A C 1
ATOM 2318 O O . TRP A 1 311 ? -5.078 -7 1.018 1 95.12 311 TRP A O 1
ATOM 2328 N N . SER A 1 312 ? -5.52 -7.027 -1.167 1 94.38 312 SER A N 1
ATOM 2329 C CA . SER A 1 312 ? -4.367 -7.859 -1.494 1 94.38 312 SER A CA 1
ATOM 2330 C C . SER A 1 312 ? -3.062 -7.098 -1.299 1 94.38 312 SER A C 1
ATOM 2332 O O . SER A 1 312 ? -2.07 -7.66 -0.832 1 94.38 312 SER A O 1
ATOM 2334 N N . ILE A 1 313 ? -3.113 -5.902 -1.688 1 96.5 313 ILE A N 1
ATOM 2335 C CA . ILE A 1 313 ? -1.901 -5.098 -1.576 1 96.5 313 ILE A CA 1
ATOM 2336 C C . ILE A 1 313 ? -1.51 -4.953 -0.107 1 96.5 313 ILE A C 1
ATOM 2338 O O . ILE A 1 313 ? -0.331 -5.062 0.241 1 96.5 313 ILE A O 1
ATOM 2342 N N . SER A 1 314 ? -2.494 -4.746 0.786 1 97.56 314 SER A N 1
ATOM 2343 C CA . SER A 1 314 ? -2.188 -4.66 2.209 1 97.56 314 SER A CA 1
ATOM 2344 C C . SER A 1 314 ? -1.603 -5.973 2.729 1 97.56 314 SER A C 1
ATOM 2346 O O . SER A 1 314 ? -0.684 -5.965 3.551 1 97.56 314 SER A O 1
ATOM 2348 N N . LEU A 1 315 ? -2.076 -7.047 2.242 1 96.5 315 LEU A N 1
ATOM 2349 C CA . LEU A 1 315 ? -1.568 -8.352 2.648 1 96.5 315 LEU A CA 1
ATOM 2350 C C . LEU A 1 315 ? -0.124 -8.539 2.197 1 96.5 315 LEU A C 1
ATOM 2352 O O . LEU A 1 315 ? 0.722 -8.984 2.975 1 96.5 315 LEU A O 1
ATOM 2356 N N . VAL A 1 316 ? 0.144 -8.211 0.996 1 95.5 316 VAL A N 1
ATOM 2357 C CA . VAL A 1 316 ? 1.479 -8.32 0.42 1 95.5 316 VAL A CA 1
ATOM 2358 C C . VAL A 1 316 ? 2.451 -7.426 1.181 1 95.5 316 VAL A C 1
ATOM 2360 O O . VAL A 1 316 ? 3.58 -7.828 1.472 1 95.5 316 VAL A O 1
ATOM 2363 N N . MET A 1 317 ? 1.975 -6.258 1.469 1 97.06 317 MET A N 1
ATOM 2364 C CA . MET A 1 317 ? 2.826 -5.328 2.205 1 97.06 317 MET A CA 1
ATOM 2365 C C . MET A 1 317 ? 3.207 -5.898 3.566 1 97.06 317 MET A C 1
ATOM 2367 O O . MET A 1 317 ? 4.371 -5.855 3.959 1 97.06 317 MET A O 1
ATOM 2371 N N . ILE A 1 318 ? 2.301 -6.445 4.277 1 97.62 318 ILE A N 1
ATOM 2372 C CA . ILE A 1 318 ? 2.551 -7.012 5.602 1 97.62 318 ILE A CA 1
ATOM 2373 C C . ILE A 1 318 ? 3.49 -8.211 5.48 1 97.62 318 ILE A C 1
ATOM 2375 O O . ILE A 1 318 ? 4.457 -8.328 6.234 1 97.62 318 ILE A O 1
ATOM 2379 N N . ALA A 1 319 ? 3.215 -9.055 4.512 1 96.5 319 ALA A N 1
ATOM 2380 C CA . ALA A 1 319 ? 3.98 -10.289 4.336 1 96.5 319 ALA A CA 1
ATOM 2381 C C . ALA A 1 319 ? 5.434 -9.984 3.992 1 96.5 319 ALA A C 1
ATOM 2383 O O . ALA A 1 319 ? 6.352 -10.602 4.539 1 96.5 319 ALA A O 1
ATOM 2384 N N . LEU A 1 320 ? 5.648 -9.086 3.105 1 96.31 320 LEU A N 1
ATOM 2385 C CA . LEU A 1 320 ? 7.004 -8.758 2.672 1 96.31 320 LEU A CA 1
ATOM 2386 C C . LEU A 1 320 ? 7.762 -8.016 3.768 1 96.31 320 LEU A C 1
ATOM 2388 O O . LEU A 1 320 ? 8.977 -8.172 3.906 1 96.31 320 LEU A O 1
ATOM 2392 N N . THR A 1 321 ? 7.039 -7.184 4.508 1 97.62 321 THR A N 1
ATOM 2393 C CA . THR A 1 321 ? 7.625 -6.551 5.68 1 97.62 321 THR A CA 1
ATOM 2394 C C . THR A 1 321 ? 8.086 -7.598 6.691 1 97.62 321 THR A C 1
ATOM 2396 O O . THR A 1 321 ? 9.203 -7.52 7.211 1 97.62 321 THR A O 1
ATOM 2399 N N . LEU A 1 322 ? 7.254 -8.555 6.957 1 97.44 322 LEU A N 1
ATOM 2400 C CA . LEU A 1 322 ? 7.609 -9.672 7.832 1 97.44 322 LEU A CA 1
ATOM 2401 C C . LEU A 1 322 ? 8.82 -10.422 7.293 1 97.44 322 LEU A C 1
ATOM 2403 O O . LEU A 1 322 ? 9.75 -10.734 8.039 1 97.44 322 LEU A O 1
ATOM 2407 N N . GLY A 1 323 ? 8.82 -10.711 6 1 95.69 323 GLY A N 1
ATOM 2408 C CA . GLY A 1 323 ? 9.938 -11.391 5.371 1 95.69 323 GLY A CA 1
ATOM 2409 C C . GLY A 1 323 ? 11.258 -10.656 5.555 1 95.69 323 GLY A C 1
ATOM 2410 O O . GLY A 1 323 ? 12.297 -11.281 5.762 1 95.69 323 GLY A O 1
ATOM 2411 N N . GLY A 1 324 ? 11.211 -9.344 5.473 1 96.19 324 GLY A N 1
ATOM 2412 C CA . GLY A 1 324 ? 12.406 -8.539 5.684 1 96.19 324 GLY A CA 1
ATOM 2413 C C . GLY A 1 324 ? 12.984 -8.695 7.074 1 96.19 324 GLY A C 1
ATOM 2414 O O . GLY A 1 324 ? 14.203 -8.812 7.234 1 96.19 324 GLY A O 1
ATOM 2415 N N . VAL A 1 325 ? 12.164 -8.688 8.07 1 97.56 325 VAL A N 1
ATOM 2416 C CA . VAL A 1 325 ? 12.609 -8.812 9.453 1 97.56 325 VAL A CA 1
ATOM 2417 C C . VAL A 1 325 ? 13.195 -10.203 9.68 1 97.56 325 VAL A C 1
ATOM 2419 O O . VAL A 1 325 ? 14.25 -10.352 10.297 1 97.56 325 VAL A O 1
ATOM 2422 N N . ILE A 1 326 ? 12.562 -11.203 9.164 1 96.62 326 ILE A N 1
ATOM 2423 C CA . ILE A 1 326 ? 12.992 -12.586 9.344 1 96.62 326 ILE A CA 1
ATOM 2424 C C . ILE A 1 326 ? 14.359 -12.789 8.695 1 96.62 326 ILE A C 1
ATOM 2426 O O . ILE A 1 326 ? 15.219 -13.477 9.25 1 96.62 326 ILE A O 1
ATOM 2430 N N . GLN A 1 327 ? 14.516 -12.242 7.574 1 94.12 327 GLN A N 1
ATOM 2431 C CA . GLN A 1 327 ? 15.812 -12.305 6.906 1 94.12 327 GLN A CA 1
ATOM 2432 C C . GLN A 1 327 ? 16.891 -11.602 7.723 1 94.12 327 GLN A C 1
ATOM 2434 O O . GLN A 1 327 ? 18 -12.117 7.867 1 94.12 327 GLN A O 1
ATOM 2439 N N . ARG A 1 328 ? 16.547 -10.477 8.258 1 95.44 328 ARG A N 1
ATOM 2440 C CA . ARG A 1 328 ? 17.516 -9.664 8.992 1 95.44 328 ARG A CA 1
ATOM 2441 C C . ARG A 1 328 ? 17.969 -10.375 10.258 1 95.44 328 ARG A C 1
ATOM 2443 O O . ARG A 1 328 ? 19.125 -10.258 10.664 1 95.44 328 ARG A O 1
ATOM 2450 N N . ILE A 1 329 ? 17.125 -11.133 10.898 1 96.12 329 ILE A N 1
ATOM 2451 C CA . ILE A 1 329 ? 17.484 -11.727 12.18 1 96.12 329 ILE A CA 1
ATOM 2452 C C . ILE A 1 329 ? 18.172 -13.078 11.961 1 96.12 329 ILE A C 1
ATOM 2454 O O . ILE A 1 329 ? 18.562 -13.742 12.914 1 96.12 329 ILE A O 1
ATOM 2458 N N . GLY A 1 330 ? 18.266 -13.547 10.711 1 94.38 330 GLY A N 1
ATOM 2459 C CA . GLY A 1 330 ? 19.125 -14.664 10.367 1 94.38 330 GLY A CA 1
ATOM 2460 C C . GLY A 1 330 ? 18.406 -16 10.359 1 94.38 330 GLY A C 1
ATOM 2461 O O . GLY A 1 330 ? 19.031 -17.047 10.312 1 94.38 330 GLY A O 1
ATOM 2462 N N . VAL A 1 331 ? 17.156 -15.984 10.352 1 93.44 331 VAL A N 1
ATOM 2463 C CA . VAL A 1 331 ? 16.344 -17.188 10.398 1 93.44 331 VAL A CA 1
ATOM 2464 C C . VAL A 1 331 ? 16.5 -17.969 9.094 1 93.44 331 VAL A C 1
ATOM 2466 O O . VAL A 1 331 ? 16.656 -19.188 9.102 1 93.44 331 VAL A O 1
ATOM 2469 N N . ILE A 1 332 ? 16.469 -17.312 7.984 1 93.62 332 ILE A N 1
ATOM 2470 C CA . ILE A 1 332 ? 16.547 -17.953 6.672 1 93.62 332 ILE A CA 1
ATOM 2471 C C . ILE A 1 332 ? 17.906 -18.609 6.504 1 93.62 332 ILE A C 1
ATOM 2473 O O . ILE A 1 332 ? 18 -19.766 6.066 1 93.62 332 ILE A O 1
ATOM 2477 N N . ASP A 1 333 ? 18.922 -17.922 6.898 1 92.88 333 ASP A N 1
ATOM 2478 C CA . ASP A 1 333 ? 20.281 -18.453 6.793 1 92.88 333 ASP A CA 1
ATOM 2479 C C . ASP A 1 333 ? 20.453 -19.703 7.652 1 92.88 333 ASP A C 1
ATOM 2481 O O . ASP A 1 333 ? 21.062 -20.672 7.223 1 92.88 333 ASP A O 1
ATOM 2485 N N . THR A 1 334 ? 19.938 -19.609 8.82 1 92.5 334 THR A N 1
ATOM 2486 C CA . THR A 1 334 ? 20.031 -20.734 9.742 1 92.5 334 THR A CA 1
ATOM 2487 C C . THR A 1 334 ? 19.281 -21.938 9.195 1 92.5 334 THR A C 1
ATOM 2489 O O . THR A 1 334 ? 19.766 -23.078 9.289 1 92.5 334 THR A O 1
ATOM 2492 N N . LEU A 1 335 ? 18.156 -21.672 8.648 1 88.75 335 LEU A N 1
ATOM 2493 C CA . LEU A 1 335 ? 17.359 -22.75 8.062 1 88.75 335 LEU A CA 1
ATOM 2494 C C . LEU A 1 335 ? 18.109 -23.406 6.898 1 88.75 335 LEU A C 1
ATOM 2496 O O . LEU A 1 335 ? 18.172 -24.625 6.812 1 88.75 335 LEU A O 1
ATOM 2500 N N . LEU A 1 336 ? 18.688 -22.656 6.031 1 91.19 336 LEU A N 1
ATOM 2501 C CA . LEU A 1 336 ? 19.406 -23.141 4.863 1 91.19 336 LEU A CA 1
ATOM 2502 C C . LEU A 1 336 ? 20.641 -23.938 5.285 1 91.19 336 LEU A C 1
ATOM 2504 O O . LEU A 1 336 ? 20.906 -25.016 4.762 1 91.19 336 LEU A O 1
ATOM 2508 N N . GLN A 1 337 ? 21.328 -23.453 6.281 1 89.38 337 GLN A N 1
ATOM 2509 C CA . GLN A 1 337 ? 22.562 -24.094 6.746 1 89.38 337 GLN A CA 1
ATOM 2510 C C . GLN A 1 337 ? 22.25 -25.438 7.426 1 89.38 337 GLN A C 1
ATOM 2512 O O . GLN A 1 337 ? 23.031 -26.375 7.32 1 89.38 337 GLN A O 1
ATOM 2517 N N . SER A 1 338 ? 21.219 -25.438 8.086 1 88.38 338 SER A N 1
ATOM 2518 C CA . SER A 1 338 ? 20.844 -26.656 8.781 1 88.38 338 SER A CA 1
ATOM 2519 C C . SER A 1 338 ? 20.578 -27.797 7.801 1 88.38 338 SER A C 1
ATOM 2521 O O . SER A 1 338 ? 20.797 -28.969 8.125 1 88.38 338 SER A O 1
ATOM 2523 N N . LEU A 1 339 ? 20.219 -27.453 6.598 1 89.06 339 LEU A N 1
ATOM 2524 C CA . LEU A 1 339 ? 19.859 -28.469 5.609 1 89.06 339 LEU A CA 1
ATOM 2525 C C . LEU A 1 339 ? 21.078 -28.891 4.809 1 89.06 339 LEU A C 1
ATOM 2527 O O . LEU A 1 339 ? 21.047 -29.891 4.086 1 89.06 339 LEU A O 1
ATOM 2531 N N . THR A 1 340 ? 22.188 -28.188 4.961 1 87.88 340 THR A N 1
ATOM 2532 C CA . THR A 1 340 ? 23.406 -28.516 4.215 1 87.88 340 THR A CA 1
ATOM 2533 C C . THR A 1 340 ? 24.203 -29.594 4.934 1 87.88 340 THR A C 1
ATOM 2535 O O . THR A 1 340 ? 25.125 -30.172 4.363 1 87.88 340 THR A O 1
ATOM 2538 N N . ARG A 1 341 ? 23.797 -29.891 6.059 1 82.44 341 ARG A N 1
ATOM 2539 C CA . ARG A 1 341 ? 24.609 -30.797 6.871 1 82.44 341 ARG A CA 1
ATOM 2540 C C . ARG A 1 341 ? 24.469 -32.25 6.391 1 82.44 341 ARG A C 1
ATOM 2542 O O . ARG A 1 341 ? 25.359 -33.062 6.609 1 82.44 341 ARG A O 1
ATOM 2549 N N . LYS A 1 342 ? 23.453 -32.5 5.75 1 75.5 342 LYS A N 1
ATOM 2550 C CA . LYS A 1 342 ? 23.234 -33.906 5.395 1 75.5 342 LYS A CA 1
ATOM 2551 C C . LYS A 1 342 ? 23.062 -34.094 3.889 1 75.5 342 LYS A C 1
ATOM 2553 O O . LYS A 1 342 ? 22.156 -34.781 3.436 1 75.5 342 LYS A O 1
ATOM 2558 N N . LEU A 1 343 ? 24.031 -33.531 3.166 1 84.88 343 LEU A N 1
ATOM 2559 C CA . LEU A 1 343 ? 23.859 -33.625 1.719 1 84.88 343 LEU A CA 1
ATOM 2560 C C . LEU A 1 343 ? 24.766 -34.688 1.127 1 84.88 343 LEU A C 1
ATOM 2562 O O . LEU A 1 343 ? 25.844 -34.406 0.613 1 84.88 343 LEU A O 1
ATOM 2566 N N . SER A 1 344 ? 24.297 -35.969 1.335 1 83.19 344 SER A N 1
ATOM 2567 C CA . SER A 1 344 ? 25.203 -37.062 0.971 1 83.19 344 SER A CA 1
ATOM 2568 C C . SER A 1 344 ? 24.797 -37.688 -0.348 1 83.19 344 SER A C 1
ATOM 2570 O O . SER A 1 344 ? 25.594 -38.406 -0.966 1 83.19 344 SER A O 1
ATOM 2572 N N . SER A 1 345 ? 23.688 -37.5 -0.778 1 90.06 345 SER A N 1
ATOM 2573 C CA . SER A 1 345 ? 23.234 -38.094 -2.02 1 90.06 345 SER A CA 1
ATOM 2574 C C . SER A 1 345 ? 22.5 -37.094 -2.898 1 90.06 345 SER A C 1
ATOM 2576 O O . SER A 1 345 ? 22.125 -36.031 -2.434 1 90.06 345 SER A O 1
ATOM 2578 N N . ARG A 1 346 ? 22.406 -37.531 -4.172 1 91.44 346 ARG A N 1
ATOM 2579 C CA . ARG A 1 346 ? 21.703 -36.719 -5.152 1 91.44 346 ARG A CA 1
ATOM 2580 C C . ARG A 1 346 ? 20.266 -36.406 -4.703 1 91.44 346 ARG A C 1
ATOM 2582 O O . ARG A 1 346 ? 19.812 -35.281 -4.758 1 91.44 346 ARG A O 1
ATOM 2589 N N . GLY A 1 347 ? 19.562 -37.469 -4.281 1 93.75 347 GLY A N 1
ATOM 2590 C CA . GLY A 1 347 ? 18.188 -37.312 -3.828 1 93.75 347 GLY A CA 1
ATOM 2591 C C . GLY A 1 347 ? 18.047 -36.375 -2.66 1 93.75 347 GLY A C 1
ATOM 2592 O O . GLY A 1 347 ? 17.172 -35.5 -2.666 1 93.75 347 GLY A O 1
ATOM 2593 N N . HIS A 1 348 ? 18.906 -36.531 -1.694 1 94.62 348 HIS A N 1
ATOM 2594 C CA . HIS A 1 348 ? 18.875 -35.656 -0.524 1 94.62 348 HIS A CA 1
ATOM 2595 C C . HIS A 1 348 ? 19.203 -34.219 -0.902 1 94.62 348 HIS A C 1
ATOM 2597 O O . HIS A 1 348 ? 18.625 -33.281 -0.342 1 94.62 348 HIS A O 1
ATOM 2603 N N . LEU A 1 349 ? 20.156 -34.062 -1.869 1 95.44 349 LEU A N 1
ATOM 2604 C CA . LEU A 1 349 ? 20.562 -32.719 -2.314 1 95.44 349 LEU A CA 1
ATOM 2605 C C . LEU A 1 349 ? 19.391 -32 -2.986 1 95.44 349 LEU A C 1
ATOM 2607 O O . LEU A 1 349 ? 19.094 -30.859 -2.654 1 95.44 349 LEU A O 1
ATOM 2611 N N . ILE A 1 350 ? 18.703 -32.719 -3.879 1 96.44 350 ILE A N 1
ATOM 2612 C CA . ILE A 1 350 ? 17.578 -32.125 -4.605 1 96.44 350 ILE A CA 1
ATOM 2613 C C . ILE A 1 350 ? 16.422 -31.891 -3.648 1 96.44 350 ILE A C 1
ATOM 2615 O O . ILE A 1 350 ? 15.781 -30.828 -3.699 1 96.44 350 ILE A O 1
ATOM 2619 N N . ALA A 1 351 ? 16.188 -32.812 -2.77 1 96.19 351 ALA A N 1
ATOM 2620 C CA . ALA A 1 351 ? 15.125 -32.656 -1.78 1 96.19 351 ALA A CA 1
ATOM 2621 C C . ALA A 1 351 ? 15.398 -31.469 -0.86 1 96.19 351 ALA A C 1
ATOM 2623 O O . ALA A 1 351 ? 14.492 -30.719 -0.531 1 96.19 351 ALA A O 1
ATOM 2624 N N . ALA A 1 352 ? 16.609 -31.344 -0.439 1 95.94 352 ALA A N 1
ATOM 2625 C CA . ALA A 1 352 ? 16.984 -30.234 0.431 1 95.94 352 ALA A CA 1
ATOM 2626 C C . ALA A 1 352 ? 16.828 -28.891 -0.285 1 95.94 352 ALA A C 1
ATOM 2628 O O . ALA A 1 352 ? 16.375 -27.922 0.31 1 95.94 352 ALA A O 1
ATOM 2629 N N . THR A 1 353 ? 17.234 -28.844 -1.534 1 96.81 353 THR A N 1
ATOM 2630 C CA . THR A 1 353 ? 17.078 -27.641 -2.338 1 96.81 353 THR A CA 1
ATOM 2631 C C . THR A 1 353 ? 15.594 -27.266 -2.471 1 96.81 353 THR A C 1
ATOM 2633 O O . THR A 1 353 ? 15.219 -26.125 -2.252 1 96.81 353 THR A O 1
ATOM 2636 N N . ALA A 1 354 ? 14.828 -28.25 -2.795 1 97.31 354 ALA A N 1
ATOM 2637 C CA . ALA A 1 354 ? 13.398 -28.031 -2.988 1 97.31 354 ALA A CA 1
ATOM 2638 C C . ALA A 1 354 ? 12.727 -27.578 -1.693 1 97.31 354 ALA A C 1
ATOM 2640 O O . ALA A 1 354 ? 11.961 -26.609 -1.69 1 97.31 354 ALA A O 1
ATOM 2641 N N . THR A 1 355 ? 12.969 -28.234 -0.591 1 95.81 355 THR A N 1
ATOM 2642 C CA . THR A 1 355 ? 12.352 -27.906 0.689 1 95.81 355 THR A CA 1
ATOM 2643 C C . THR A 1 355 ? 12.805 -26.531 1.172 1 95.81 355 THR A C 1
ATOM 2645 O O . THR A 1 355 ? 12.039 -25.797 1.806 1 95.81 355 THR A O 1
ATOM 2648 N N . SER A 1 356 ? 14.055 -26.172 0.867 1 95.88 356 SER A N 1
ATOM 2649 C CA . SER A 1 356 ? 14.547 -24.844 1.2 1 95.88 356 SER A CA 1
ATOM 2650 C C . SER A 1 356 ? 13.805 -23.766 0.417 1 95.88 356 SER A C 1
ATOM 2652 O O . SER A 1 356 ? 13.43 -22.734 0.977 1 95.88 356 SER A O 1
ATOM 2654 N N . SER A 1 357 ? 13.633 -24.031 -0.856 1 97.06 357 SER A N 1
ATOM 2655 C CA . SER A 1 357 ? 12.898 -23.078 -1.686 1 97.06 357 SER A CA 1
ATOM 2656 C C . SER A 1 357 ? 11.461 -22.922 -1.198 1 97.06 357 SER A C 1
ATOM 2658 O O . SER A 1 357 ? 10.945 -21.797 -1.141 1 97.06 357 SER A O 1
ATOM 2660 N N . ILE A 1 358 ? 10.828 -24.016 -0.88 1 96.62 358 ILE A N 1
ATOM 2661 C CA . ILE A 1 358 ? 9.469 -24 -0.351 1 96.62 358 ILE A CA 1
ATOM 2662 C C . ILE A 1 358 ? 9.445 -23.234 0.975 1 96.62 358 ILE A C 1
ATOM 2664 O O . ILE A 1 358 ? 8.578 -22.391 1.196 1 96.62 358 ILE A O 1
ATOM 2668 N N . GLY A 1 359 ? 10.391 -23.5 1.834 1 94.5 359 GLY A N 1
ATOM 2669 C CA . GLY A 1 359 ? 10.477 -22.844 3.129 1 94.5 359 GLY A CA 1
ATOM 2670 C C . GLY A 1 359 ? 10.656 -21.344 3.023 1 94.5 359 GLY A C 1
ATOM 2671 O O . GLY A 1 359 ? 10 -20.578 3.732 1 94.5 359 GLY A O 1
ATOM 2672 N N . VAL A 1 360 ? 11.555 -20.938 2.137 1 94.81 360 VAL A N 1
ATOM 2673 C CA . VAL A 1 360 ? 11.789 -19.516 1.94 1 94.81 360 VAL A CA 1
ATOM 2674 C C . VAL A 1 360 ? 10.516 -18.844 1.423 1 94.81 360 VAL A C 1
ATOM 2676 O O . VAL A 1 360 ? 10.195 -17.719 1.81 1 94.81 360 VAL A O 1
ATOM 2679 N N . ASN A 1 361 ? 9.781 -19.516 0.561 1 95.38 361 ASN A N 1
ATOM 2680 C CA . ASN A 1 361 ? 8.5 -19.016 0.086 1 95.38 361 ASN A CA 1
ATOM 2681 C C . ASN A 1 361 ? 7.527 -18.781 1.24 1 95.38 361 ASN A C 1
ATOM 2683 O O . ASN A 1 361 ? 6.867 -17.75 1.301 1 95.38 361 ASN A O 1
ATOM 2687 N N . VAL A 1 362 ? 7.43 -19.719 2.07 1 93.25 362 VAL A N 1
ATOM 2688 C CA . VAL A 1 362 ? 6.473 -19.672 3.172 1 93.25 362 VAL A CA 1
ATOM 2689 C C . VAL A 1 362 ? 6.844 -18.547 4.129 1 93.25 362 VAL A C 1
ATOM 2691 O O . VAL A 1 362 ? 5.965 -17.844 4.633 1 93.25 362 VAL A O 1
ATOM 2694 N N . VAL A 1 363 ? 8.094 -18.359 4.293 1 92 363 VAL A N 1
ATOM 2695 C CA . VAL A 1 363 ? 8.562 -17.438 5.312 1 92 363 VAL A CA 1
ATOM 2696 C C . VAL A 1 363 ? 8.523 -16 4.77 1 92 363 VAL A C 1
ATOM 2698 O O . VAL A 1 363 ? 8.188 -15.07 5.496 1 92 363 VAL A O 1
ATOM 2701 N N . THR A 1 364 ? 8.836 -15.82 3.52 1 91.12 364 THR A N 1
ATOM 2702 C CA . THR A 1 364 ? 8.992 -14.469 2.992 1 91.12 364 THR A CA 1
ATOM 2703 C C . THR A 1 364 ? 7.809 -14.086 2.117 1 91.12 364 THR A C 1
ATOM 2705 O O . THR A 1 364 ? 7.586 -12.906 1.849 1 91.12 364 THR A O 1
ATOM 2708 N N . GLY A 1 365 ? 7.121 -15.047 1.621 1 92.75 365 GLY A N 1
ATOM 2709 C CA . GLY A 1 365 ? 6.016 -14.789 0.709 1 92.75 365 GLY A CA 1
ATOM 2710 C C . GLY A 1 365 ? 6.473 -14.266 -0.641 1 92.75 365 GLY A C 1
ATOM 2711 O O . GLY A 1 365 ? 5.684 -13.672 -1.379 1 92.75 365 GLY A O 1
ATOM 2712 N N . GLU A 1 366 ? 7.781 -14.453 -0.941 1 91.5 366 GLU A N 1
ATOM 2713 C CA . GLU A 1 366 ? 8.344 -13.891 -2.166 1 91.5 366 GLU A CA 1
ATOM 2714 C C . GLU A 1 366 ? 9.047 -14.969 -2.99 1 91.5 366 GLU A C 1
ATOM 2716 O O . GLU A 1 366 ? 9.906 -15.688 -2.475 1 91.5 366 GLU A O 1
ATOM 2721 N N . GLN A 1 367 ? 8.742 -15.008 -4.254 1 94 367 GLN A N 1
ATOM 2722 C CA . GLN A 1 367 ? 9.227 -16.109 -5.078 1 94 367 GLN A CA 1
ATOM 2723 C C . GLN A 1 367 ? 10.68 -15.883 -5.5 1 94 367 GLN A C 1
ATOM 2725 O O . GLN A 1 367 ? 11.453 -16.828 -5.613 1 94 367 GLN A O 1
ATOM 2730 N N . TYR A 1 368 ? 11.211 -14.695 -5.766 1 92.31 368 TYR A N 1
ATOM 2731 C CA . TYR A 1 368 ? 12.57 -14.453 -6.223 1 92.31 368 TYR A CA 1
ATOM 2732 C C . TYR A 1 368 ? 13.586 -14.836 -5.145 1 92.31 368 TYR A C 1
ATOM 2734 O O . TYR A 1 368 ? 14.625 -15.422 -5.445 1 92.31 368 TYR A O 1
ATOM 2742 N N . LEU A 1 369 ? 13.211 -14.531 -3.967 1 92.81 369 LEU A N 1
ATOM 2743 C CA . LEU A 1 369 ? 14.086 -14.906 -2.865 1 92.81 369 LEU A CA 1
ATOM 2744 C C . LEU A 1 369 ? 14.133 -16.422 -2.701 1 92.81 369 LEU A C 1
ATOM 2746 O O . LEU A 1 369 ? 15.172 -16.984 -2.328 1 92.81 369 LEU A O 1
ATOM 2750 N N . SER A 1 370 ? 13.039 -17.047 -2.971 1 96.5 370 SER A N 1
ATOM 2751 C CA . SER A 1 370 ? 12.938 -18.484 -2.84 1 96.5 370 SER A CA 1
ATOM 2752 C C . SER A 1 370 ? 13.727 -19.203 -3.93 1 96.5 370 SER A C 1
ATOM 2754 O O . SER A 1 370 ? 13.969 -20.406 -3.844 1 96.5 370 SER A O 1
ATOM 2756 N N . ILE A 1 371 ? 14.133 -18.469 -4.926 1 97 371 ILE A N 1
ATOM 2757 C CA . ILE A 1 371 ? 14.992 -19 -5.984 1 97 371 ILE A CA 1
ATOM 2758 C C . ILE A 1 371 ? 16.438 -18.625 -5.703 1 97 371 ILE A C 1
ATOM 2760 O O . ILE A 1 371 ? 17.328 -19.484 -5.695 1 97 371 ILE A O 1
ATOM 2764 N N . LEU A 1 372 ? 16.688 -17.406 -5.309 1 95.31 372 LEU A N 1
ATOM 2765 C CA . LEU A 1 372 ? 18.031 -16.828 -5.18 1 95.31 372 LEU A CA 1
ATOM 2766 C C . LEU A 1 372 ? 18.781 -17.469 -4.016 1 95.31 372 LEU A C 1
ATOM 2768 O O . LEU A 1 372 ? 19.906 -17.938 -4.184 1 95.31 372 LEU A O 1
ATOM 2772 N N . LEU A 1 373 ? 18.172 -17.531 -2.889 1 95.25 373 LEU A N 1
ATOM 2773 C CA . LEU A 1 373 ? 18.891 -17.906 -1.674 1 95.25 373 LEU A CA 1
ATOM 2774 C C . LEU A 1 373 ? 19.234 -19.391 -1.688 1 95.25 373 LEU A C 1
ATOM 2776 O O . LEU A 1 373 ? 20.406 -19.75 -1.518 1 95.25 373 LEU A O 1
ATOM 2780 N N . PRO A 1 374 ? 18.312 -20.219 -1.928 1 96.81 374 PRO A N 1
ATOM 2781 C CA . PRO A 1 374 ? 18.703 -21.625 -2.049 1 96.81 374 PRO A CA 1
ATOM 2782 C C . PRO A 1 374 ? 19.656 -21.875 -3.219 1 96.81 374 PRO A C 1
ATOM 2784 O O . PRO A 1 374 ? 20.547 -22.719 -3.123 1 96.81 374 PRO A O 1
ATOM 2787 N N . GLY A 1 375 ? 19.469 -21.188 -4.336 1 97 375 GLY A N 1
ATOM 2788 C CA . GLY A 1 375 ? 20.359 -21.312 -5.477 1 97 375 GLY A CA 1
ATOM 2789 C C . GLY A 1 375 ? 21.812 -21.062 -5.129 1 97 375 GLY A C 1
ATOM 2790 O O . GLY A 1 375 ? 22.688 -21.844 -5.492 1 97 375 GLY A O 1
ATOM 2791 N N . LYS A 1 376 ? 22.047 -20.094 -4.383 1 95.25 376 LYS A N 1
ATOM 2792 C CA . LYS A 1 376 ? 23.406 -19.75 -3.986 1 95.25 376 LYS A CA 1
ATOM 2793 C C . LYS A 1 376 ? 23.922 -20.703 -2.914 1 95.25 376 LYS A C 1
ATOM 2795 O O . LYS A 1 376 ? 25.109 -21.078 -2.926 1 95.25 376 LYS A O 1
ATOM 2800 N N . THR A 1 377 ? 23.094 -21.078 -2.088 1 94.94 377 THR A N 1
ATOM 2801 C CA . THR A 1 377 ? 23.484 -21.891 -0.945 1 94.94 377 THR A CA 1
ATOM 2802 C C . THR A 1 377 ? 23.875 -23.297 -1.396 1 94.94 377 THR A C 1
ATOM 2804 O O . THR A 1 377 ? 24.844 -23.859 -0.885 1 94.94 377 THR A O 1
ATOM 2807 N N . PHE A 1 378 ? 23.219 -23.844 -2.326 1 95.69 378 PHE A N 1
ATOM 2808 C CA . PHE A 1 378 ? 23.391 -25.266 -2.621 1 95.69 378 PHE A CA 1
ATOM 2809 C C . PHE A 1 378 ? 24.203 -25.453 -3.887 1 95.69 378 PHE A C 1
ATOM 2811 O O . PHE A 1 378 ? 24.578 -26.578 -4.23 1 95.69 378 PHE A O 1
ATOM 2818 N N . GLU A 1 379 ? 24.516 -24.422 -4.586 1 95.62 379 GLU A N 1
ATOM 2819 C CA . GLU A 1 379 ? 25.219 -24.5 -5.859 1 95.62 379 GLU A CA 1
ATOM 2820 C C . GLU A 1 379 ? 26.5 -25.312 -5.723 1 95.62 379 GLU A C 1
ATOM 2822 O O . GLU A 1 379 ? 26.766 -26.219 -6.527 1 95.62 379 GLU A O 1
ATOM 2827 N N . SER A 1 380 ? 27.312 -25.062 -4.727 1 93.31 380 SER A N 1
ATOM 2828 C CA . SER A 1 380 ? 28.594 -25.734 -4.535 1 93.31 380 SER A CA 1
ATOM 2829 C C . SER A 1 380 ? 28.406 -27.219 -4.246 1 93.31 380 SER A C 1
ATOM 2831 O O . SER A 1 380 ? 29.25 -28.047 -4.594 1 93.31 380 SER A O 1
ATOM 2833 N N . PHE A 1 381 ? 27.312 -27.562 -3.656 1 93.75 381 PHE A N 1
ATOM 2834 C CA . PHE A 1 381 ? 27.047 -28.953 -3.318 1 93.75 381 PHE A CA 1
ATOM 2835 C C . PHE A 1 381 ? 26.672 -29.75 -4.562 1 93.75 381 PHE A C 1
ATOM 2837 O O . PHE A 1 381 ? 26.969 -30.953 -4.648 1 93.75 381 PHE A O 1
ATOM 2844 N N . TYR A 1 382 ? 26.047 -29.094 -5.48 1 94.94 382 TYR A N 1
ATOM 2845 C CA . TYR A 1 382 ? 25.75 -29.75 -6.75 1 94.94 382 TYR A CA 1
ATOM 2846 C C . TYR A 1 382 ? 27.031 -30.094 -7.496 1 94.94 382 TYR A C 1
ATOM 2848 O O . TYR A 1 382 ? 27.156 -31.203 -8.047 1 94.94 382 TYR A O 1
ATOM 2856 N N . THR A 1 383 ? 27.953 -29.219 -7.422 1 91.88 383 THR A N 1
ATOM 2857 C CA . THR A 1 383 ? 29.25 -29.453 -8.039 1 91.88 383 THR A CA 1
ATOM 2858 C C . THR A 1 383 ? 30 -30.562 -7.305 1 91.88 383 THR A C 1
ATOM 2860 O O . THR A 1 383 ? 30.562 -31.453 -7.938 1 91.88 383 THR A O 1
ATOM 2863 N N . LYS A 1 384 ? 29.938 -30.531 -6.082 1 91 384 LYS A N 1
ATOM 2864 C CA . LYS A 1 384 ? 30.656 -31.5 -5.254 1 91 384 LYS A CA 1
ATOM 2865 C C . LYS A 1 384 ? 30.125 -32.906 -5.469 1 91 384 LYS A C 1
ATOM 2867 O O . LYS A 1 384 ? 30.891 -33.875 -5.469 1 91 384 LYS A O 1
ATOM 2872 N N . LEU A 1 385 ? 28.875 -33.031 -5.648 1 91.81 385 LEU A N 1
ATOM 2873 C CA . LEU A 1 385 ? 28.266 -34.344 -5.793 1 91.81 385 LEU A CA 1
ATOM 2874 C C . LEU A 1 385 ? 28.109 -34.719 -7.266 1 91.81 385 LEU A C 1
ATOM 2876 O O . LEU A 1 385 ? 27.469 -35.719 -7.594 1 91.81 385 LEU A O 1
ATOM 2880 N N . ASN A 1 386 ? 28.594 -33.875 -8.133 1 91.25 386 ASN A N 1
ATOM 2881 C CA . ASN A 1 386 ? 28.578 -34.094 -9.57 1 91.25 386 ASN A CA 1
ATOM 2882 C C . ASN A 1 386 ? 27.156 -34.188 -10.109 1 91.25 386 ASN A C 1
ATOM 2884 O O . ASN A 1 386 ? 26.844 -35.125 -10.867 1 91.25 386 ASN A O 1
ATOM 2888 N N . VAL A 1 387 ? 26.359 -33.469 -9.609 1 94 387 VAL A N 1
ATOM 2889 C CA . VAL A 1 387 ? 25 -33.312 -10.133 1 94 387 VAL A CA 1
ATOM 2890 C C . VAL A 1 387 ? 24.938 -32.062 -11.039 1 94 387 VAL A C 1
ATOM 2892 O O . VAL A 1 387 ? 25.359 -30.984 -10.656 1 94 387 VAL A O 1
ATOM 2895 N N . ALA A 1 388 ? 24.453 -32.281 -12.227 1 94.38 388 ALA A N 1
ATOM 2896 C CA . ALA A 1 388 ? 24.422 -31.172 -13.195 1 94.38 388 ALA A CA 1
ATOM 2897 C C . ALA A 1 388 ? 23.641 -29.984 -12.641 1 94.38 388 ALA A C 1
ATOM 2899 O O . ALA A 1 388 ? 22.594 -30.172 -12.023 1 94.38 388 ALA A O 1
ATOM 2900 N N . LYS A 1 389 ? 24.047 -28.797 -12.922 1 95.88 389 LYS A N 1
ATOM 2901 C CA . LYS A 1 389 ? 23.453 -27.562 -12.414 1 95.88 389 LYS A CA 1
ATOM 2902 C C . LYS A 1 389 ? 22.047 -27.344 -12.953 1 95.88 389 LYS A C 1
ATOM 2904 O O . LYS A 1 389 ? 21.25 -26.625 -12.359 1 95.88 389 LYS A O 1
ATOM 2909 N N . LYS A 1 390 ? 21.766 -27.938 -14.086 1 96.06 390 LYS A N 1
ATOM 2910 C CA . LYS A 1 390 ? 20.422 -27.812 -14.641 1 96.06 390 LYS A CA 1
ATOM 2911 C C . LYS A 1 390 ? 19.391 -28.422 -13.703 1 96.06 390 LYS A C 1
ATOM 2913 O O . LYS A 1 390 ? 18.219 -28.016 -13.703 1 96.06 390 LYS A O 1
ATOM 2918 N N . ASN A 1 391 ? 19.844 -29.391 -12.867 1 96.88 391 ASN A N 1
ATOM 2919 C CA . ASN A 1 391 ? 18.953 -29.938 -11.859 1 96.88 391 ASN A CA 1
ATOM 2920 C C . ASN A 1 391 ? 18.688 -28.922 -10.742 1 96.88 391 ASN A C 1
ATOM 2922 O O . ASN A 1 391 ? 17.594 -28.891 -10.18 1 96.88 391 ASN A O 1
ATOM 2926 N N . LEU A 1 392 ? 19.672 -28.125 -10.445 1 97.44 392 LEU A N 1
ATOM 2927 C CA . LEU A 1 392 ? 19.5 -27.047 -9.477 1 97.44 392 LEU A CA 1
ATOM 2928 C C . LEU A 1 392 ? 18.516 -26 -9.984 1 97.44 392 LEU A C 1
ATOM 2930 O O . LEU A 1 392 ? 17.562 -25.641 -9.289 1 97.44 392 LEU A O 1
ATOM 2934 N N . SER A 1 393 ? 18.703 -25.578 -11.195 1 97.38 393 SER A N 1
ATOM 2935 C CA . SER A 1 393 ? 17.828 -24.562 -11.758 1 97.38 393 SER A CA 1
ATOM 2936 C C . SER A 1 393 ? 16.391 -25.062 -11.867 1 97.38 393 SER A C 1
ATOM 2938 O O . SER A 1 393 ? 15.438 -24.328 -11.602 1 97.38 393 SER A O 1
ATOM 2940 N N . ARG A 1 394 ? 16.25 -26.328 -12.266 1 97.56 394 ARG A N 1
ATOM 2941 C CA . ARG A 1 394 ? 14.922 -26.922 -12.336 1 97.56 394 ARG A CA 1
ATOM 2942 C C . ARG A 1 394 ? 14.266 -26.969 -10.961 1 97.56 394 ARG A C 1
ATOM 2944 O O . ARG A 1 394 ? 13.086 -26.609 -10.812 1 97.56 394 ARG A O 1
ATOM 2951 N N . THR A 1 395 ? 14.984 -27.422 -9.969 1 98 395 THR A N 1
ATOM 2952 C CA . THR A 1 395 ? 14.469 -27.547 -8.617 1 98 395 THR A CA 1
ATOM 2953 C C . THR A 1 395 ? 14.016 -26.188 -8.07 1 98 395 THR A C 1
ATOM 2955 O O . THR A 1 395 ? 12.969 -26.078 -7.441 1 98 395 THR A O 1
ATOM 2958 N N . LEU A 1 396 ? 14.789 -25.172 -8.352 1 98.06 396 LEU A N 1
ATOM 2959 C CA . LEU A 1 396 ? 14.469 -23.828 -7.926 1 98.06 396 LEU A CA 1
ATOM 2960 C C . LEU A 1 396 ? 13.18 -23.344 -8.586 1 98.06 396 LEU A C 1
ATOM 2962 O O . LEU A 1 396 ? 12.359 -22.688 -7.938 1 98.06 396 LEU A O 1
ATOM 2966 N N . GLU A 1 397 ? 12.992 -23.625 -9.836 1 97.62 397 GLU A N 1
ATOM 2967 C CA . GLU A 1 397 ? 11.781 -23.219 -10.547 1 97.62 397 GLU A CA 1
ATOM 2968 C C . GLU A 1 397 ? 10.57 -24 -10.062 1 97.62 397 GLU A C 1
ATOM 2970 O O . GLU A 1 397 ? 9.508 -23.422 -9.828 1 97.62 397 GLU A O 1
ATOM 2975 N N . ASP A 1 398 ? 10.742 -25.266 -9.906 1 97.88 398 ASP A N 1
ATOM 2976 C CA . ASP A 1 398 ? 9.648 -26.156 -9.484 1 97.88 398 ASP A CA 1
ATOM 2977 C C . ASP A 1 398 ? 9.195 -25.828 -8.07 1 97.88 398 ASP A C 1
ATOM 2979 O O . ASP A 1 398 ? 7.992 -25.797 -7.789 1 97.88 398 ASP A O 1
ATOM 2983 N N . ALA A 1 399 ? 10.117 -25.578 -7.195 1 97.56 399 ALA A N 1
ATOM 2984 C CA . ALA A 1 399 ? 9.805 -25.469 -5.773 1 97.56 399 ALA A CA 1
ATOM 2985 C C . ALA A 1 399 ? 9.852 -24.031 -5.309 1 97.56 399 ALA A C 1
ATOM 2987 O O . ALA A 1 399 ? 9.344 -23.688 -4.234 1 97.56 399 ALA A O 1
ATOM 2988 N N . GLY A 1 400 ? 10.422 -23.188 -6.027 1 95.81 400 GLY A N 1
ATOM 2989 C CA . GLY A 1 400 ? 10.5 -21.781 -5.691 1 95.81 400 GLY A CA 1
ATOM 2990 C C . GLY A 1 400 ? 9.406 -20.953 -6.336 1 95.81 400 GLY A C 1
ATOM 2991 O O . GLY A 1 400 ? 8.672 -20.234 -5.648 1 95.81 400 GLY A O 1
ATOM 2992 N N . THR A 1 401 ? 9.211 -21.125 -7.578 1 94.75 401 THR A N 1
ATOM 2993 C CA . THR A 1 401 ? 8.273 -20.312 -8.352 1 94.75 401 THR A CA 1
ATOM 2994 C C . THR A 1 401 ? 6.848 -20.828 -8.172 1 94.75 401 THR A C 1
ATOM 2996 O O . THR A 1 401 ? 5.941 -20.062 -7.859 1 94.75 401 THR A O 1
ATOM 2999 N N . LEU A 1 402 ? 6.645 -22.125 -8.289 1 96.94 402 LEU A N 1
ATOM 3000 C CA . LEU A 1 402 ? 5.305 -22.688 -8.406 1 96.94 402 LEU A CA 1
ATOM 3001 C C . LEU A 1 402 ? 4.617 -22.75 -7.047 1 96.94 402 LEU A C 1
ATOM 3003 O O . LEU A 1 402 ? 3.406 -22.969 -6.969 1 96.94 402 LEU A O 1
ATOM 3007 N N . VAL A 1 403 ? 5.312 -22.469 -5.996 1 96.75 403 VAL A N 1
ATOM 3008 C CA . VAL A 1 403 ? 4.766 -22.641 -4.656 1 96.75 403 VAL A CA 1
ATOM 3009 C C . VAL A 1 403 ? 4.137 -21.344 -4.18 1 96.75 403 VAL A C 1
ATOM 3011 O O . VAL A 1 403 ? 3.205 -21.344 -3.375 1 96.75 403 VAL A O 1
ATOM 3014 N N . ASN A 1 404 ? 4.605 -20.266 -4.66 1 96.94 404 ASN A N 1
ATOM 3015 C CA . ASN A 1 404 ? 4.203 -18.953 -4.16 1 96.94 404 ASN A CA 1
ATOM 3016 C C . ASN A 1 404 ? 2.699 -18.734 -4.285 1 96.94 404 ASN A C 1
ATOM 3018 O O . ASN A 1 404 ? 2.066 -18.188 -3.383 1 96.94 404 ASN A O 1
ATOM 3022 N N . PRO A 1 405 ? 2.043 -19.203 -5.387 1 97.81 405 PRO A N 1
ATOM 3023 C CA . PRO A 1 405 ? 0.591 -19.047 -5.516 1 97.81 405 PRO A CA 1
ATOM 3024 C C . PRO A 1 405 ? -0.182 -19.906 -4.52 1 97.81 405 PRO A C 1
ATOM 3026 O O . PRO A 1 405 ? -1.393 -19.734 -4.359 1 97.81 405 PRO A O 1
ATOM 3029 N N . LEU A 1 406 ? 0.478 -20.812 -3.889 1 97.5 406 LEU A N 1
ATOM 3030 C CA . LEU A 1 406 ? -0.167 -21.719 -2.943 1 97.5 406 LEU A CA 1
ATOM 3031 C C . LEU A 1 406 ? -0.112 -21.141 -1.527 1 97.5 406 LEU A C 1
ATOM 3033 O O . LEU A 1 406 ? -0.702 -21.719 -0.605 1 97.5 406 LEU A O 1
ATOM 3037 N N . ILE A 1 407 ? 0.555 -20.062 -1.351 1 95.81 407 ILE A N 1
ATOM 3038 C CA . ILE A 1 407 ? 0.723 -19.438 -0.046 1 95.81 407 ILE A CA 1
ATOM 3039 C C . ILE A 1 407 ? -0.203 -18.219 0.067 1 95.81 407 ILE A C 1
ATOM 3041 O O . ILE A 1 407 ? -0.059 -17.25 -0.677 1 95.81 407 ILE A O 1
ATOM 3045 N N . PRO A 1 408 ? -1.145 -18.219 1.02 1 94.62 408 PRO A N 1
ATOM 3046 C CA . PRO A 1 408 ? -2.145 -17.156 1.124 1 94.62 408 PRO A CA 1
ATOM 3047 C C . PRO A 1 408 ? -1.517 -15.766 1.254 1 94.62 408 PRO A C 1
ATOM 3049 O O . PRO A 1 408 ? -2.064 -14.781 0.742 1 94.62 408 PRO A O 1
ATOM 3052 N N . TRP A 1 409 ? -0.355 -15.68 1.88 1 93.62 409 TRP A N 1
ATOM 3053 C CA . TRP A 1 409 ? 0.295 -14.391 2.086 1 93.62 409 TRP A CA 1
ATOM 3054 C C . TRP A 1 409 ? 1.455 -14.203 1.114 1 93.62 409 TRP A C 1
ATOM 3056 O O . TRP A 1 409 ? 2.262 -13.281 1.271 1 93.62 409 TRP A O 1
ATOM 3066 N N . GLY A 1 410 ? 1.563 -15.125 0.162 1 95.62 410 GLY A N 1
ATOM 3067 C CA . GLY A 1 410 ? 2.502 -14.922 -0.93 1 95.62 410 GLY A CA 1
ATOM 3068 C C . GLY A 1 410 ? 2.047 -13.859 -1.916 1 95.62 410 GLY A C 1
ATOM 3069 O O . GLY A 1 410 ? 0.847 -13.648 -2.096 1 95.62 410 GLY A O 1
ATOM 3070 N N . VAL A 1 411 ? 2.982 -13.258 -2.557 1 94.25 411 VAL A N 1
ATOM 3071 C CA . VAL A 1 411 ? 2.66 -12.211 -3.521 1 94.25 411 VAL A CA 1
ATOM 3072 C C . VAL A 1 411 ? 1.71 -12.758 -4.582 1 94.25 411 VAL A C 1
ATOM 3074 O O . VAL A 1 411 ? 0.655 -12.18 -4.84 1 94.25 411 VAL A O 1
ATOM 3077 N N . SER A 1 412 ? 2.049 -13.898 -5.152 1 96.06 412 SER A N 1
ATOM 3078 C CA . SER A 1 412 ? 1.203 -14.508 -6.18 1 96.06 412 SER A CA 1
ATOM 3079 C C . SER A 1 412 ? -0.114 -15 -5.59 1 96.06 412 SER A C 1
ATOM 3081 O O . SER A 1 412 ? -1.172 -14.836 -6.203 1 96.06 412 SER A O 1
ATOM 3083 N N . GLY A 1 413 ? -0.002 -15.625 -4.457 1 96.62 413 GLY A N 1
ATOM 3084 C CA . GLY A 1 413 ? -1.215 -16.109 -3.814 1 96.62 413 GLY A CA 1
ATOM 3085 C C . GLY A 1 413 ? -2.223 -15.008 -3.541 1 96.62 413 GLY A C 1
ATOM 3086 O O . GLY A 1 413 ? -3.402 -15.141 -3.873 1 96.62 413 GLY A O 1
ATOM 3087 N N . ALA A 1 414 ? -1.759 -13.977 -2.963 1 94.12 414 ALA A N 1
ATOM 3088 C CA . ALA A 1 414 ? -2.629 -12.844 -2.662 1 94.12 414 ALA A CA 1
ATOM 3089 C C . ALA A 1 414 ? -3.205 -12.242 -3.939 1 94.12 414 ALA A C 1
ATOM 3091 O O . ALA A 1 414 ? -4.387 -11.898 -3.992 1 94.12 414 ALA A O 1
ATOM 3092 N N . PHE A 1 415 ? -2.406 -12.125 -4.91 1 94.38 415 PHE A N 1
ATOM 3093 C CA . PHE A 1 415 ? -2.832 -11.586 -6.195 1 94.38 415 PHE A CA 1
ATOM 3094 C C . PHE A 1 415 ? -3.916 -12.453 -6.816 1 94.38 415 PHE A C 1
ATOM 3096 O O . PHE A 1 415 ? -4.957 -11.945 -7.246 1 94.38 415 PHE A O 1
ATOM 3103 N N . PHE A 1 416 ? -3.654 -13.711 -6.914 1 97.44 416 PHE A N 1
ATOM 3104 C CA . PHE A 1 416 ? -4.59 -14.625 -7.559 1 97.44 416 PHE A CA 1
ATOM 3105 C C . PHE A 1 416 ? -5.91 -14.68 -6.797 1 97.44 416 PHE A C 1
ATOM 3107 O O . PHE A 1 416 ? -6.98 -14.68 -7.402 1 97.44 416 PHE A O 1
ATOM 3114 N N . ALA A 1 417 ? -5.801 -14.711 -5.523 1 95 417 ALA A N 1
ATOM 3115 C CA . ALA A 1 417 ? -7.004 -14.758 -4.699 1 95 417 ALA A CA 1
ATOM 3116 C C . ALA A 1 417 ? -7.891 -13.539 -4.949 1 95 417 ALA A C 1
ATOM 3118 O O . ALA A 1 417 ? -9.102 -13.68 -5.16 1 95 417 ALA A O 1
ATOM 3119 N N . SER A 1 418 ? -7.305 -12.391 -4.988 1 91.81 418 SER A N 1
ATOM 3120 C CA . SER A 1 418 ? -8.062 -11.156 -5.172 1 91.81 418 SER A CA 1
ATOM 3121 C C . SER A 1 418 ? -8.594 -11.039 -6.598 1 91.81 418 SER A C 1
ATOM 3123 O O . SER A 1 418 ? -9.711 -10.578 -6.816 1 91.81 418 SER A O 1
ATOM 3125 N N . THR A 1 419 ? -7.797 -11.414 -7.508 1 92.88 419 THR A N 1
ATOM 3126 C CA . THR A 1 419 ? -8.148 -11.273 -8.914 1 92.88 419 THR A CA 1
ATOM 3127 C C . THR A 1 419 ? -9.266 -12.242 -9.297 1 92.88 419 THR A C 1
ATOM 3129 O O . THR A 1 419 ? -10.195 -11.875 -10.016 1 92.88 419 THR A O 1
ATOM 3132 N N . LEU A 1 420 ? -9.203 -13.453 -8.734 1 96.12 420 LEU A N 1
ATOM 3133 C CA . LEU A 1 420 ? -10.148 -14.492 -9.117 1 96.12 420 LEU A CA 1
ATOM 3134 C C . LEU A 1 420 ? -11.344 -14.523 -8.172 1 96.12 420 LEU A C 1
ATOM 3136 O O . LEU A 1 420 ? -12.359 -15.164 -8.461 1 96.12 420 LEU A O 1
ATOM 3140 N N . GLY A 1 421 ? -11.211 -13.859 -7.066 1 93.56 421 GLY A N 1
ATOM 3141 C CA . GLY A 1 421 ? -12.281 -13.828 -6.086 1 93.56 421 GLY A CA 1
ATOM 3142 C C . GLY A 1 421 ? -12.406 -15.117 -5.297 1 93.56 421 GLY A C 1
ATOM 3143 O O . GLY A 1 421 ? -13.5 -15.484 -4.859 1 93.56 421 GLY A O 1
ATOM 3144 N N . VAL A 1 422 ? -11.375 -15.906 -5.254 1 96.19 422 VAL A N 1
ATOM 3145 C CA . VAL A 1 422 ? -11.344 -17.172 -4.543 1 96.19 422 VAL A CA 1
ATOM 3146 C C . VAL A 1 422 ? -10.133 -17.234 -3.621 1 96.19 422 VAL A C 1
ATOM 3148 O O . VAL A 1 422 ? -9 -17.016 -4.066 1 96.19 422 VAL A O 1
ATOM 3151 N N . ASP A 1 423 ? -10.359 -17.531 -2.336 1 94.81 423 ASP A N 1
ATOM 3152 C CA . ASP A 1 423 ? -9.25 -17.609 -1.387 1 94.81 423 ASP A CA 1
ATOM 3153 C C . ASP A 1 423 ? -8.273 -18.719 -1.775 1 94.81 423 ASP A C 1
ATOM 3155 O O . ASP A 1 423 ? -8.672 -19.734 -2.357 1 94.81 423 ASP A O 1
ATOM 3159 N N . VAL A 1 424 ? -7.02 -18.547 -1.361 1 96.5 424 VAL A N 1
ATOM 3160 C CA . VAL A 1 424 ? -5.969 -19.5 -1.69 1 96.5 424 VAL A CA 1
ATOM 3161 C C . VAL A 1 424 ? -6.32 -20.875 -1.117 1 96.5 424 VAL A C 1
ATOM 3163 O O . VAL A 1 424 ? -6.18 -21.891 -1.799 1 96.5 424 VAL A O 1
ATOM 3166 N N . ILE A 1 425 ? -6.836 -20.906 0.049 1 94.25 425 ILE A N 1
ATOM 3167 C CA . ILE A 1 425 ? -7.109 -22.156 0.732 1 94.25 425 ILE A CA 1
ATOM 3168 C C . ILE A 1 425 ? -8.195 -22.938 -0.018 1 94.25 425 ILE A C 1
ATOM 3170 O O . ILE A 1 425 ? -8.219 -24.156 0.006 1 94.25 425 ILE A O 1
ATOM 3174 N N . ASP A 1 426 ? -9.031 -22.25 -0.715 1 96.06 426 ASP A N 1
ATOM 3175 C CA . ASP A 1 426 ? -10.141 -22.875 -1.43 1 96.06 426 ASP A CA 1
ATOM 3176 C C . ASP A 1 426 ? -9.664 -23.469 -2.76 1 96.06 426 ASP A C 1
ATOM 3178 O O . ASP A 1 426 ? -10.078 -24.562 -3.141 1 96.06 426 ASP A O 1
ATOM 3182 N N . TYR A 1 427 ? -8.789 -22.734 -3.484 1 97.81 427 TYR A N 1
ATOM 3183 C CA . TYR A 1 427 ? -8.414 -23.266 -4.785 1 97.81 427 TYR A CA 1
ATOM 3184 C C . TYR A 1 427 ? -7.195 -24.188 -4.664 1 97.81 427 TYR A C 1
ATOM 3186 O O . TYR A 1 427 ? -6.859 -24.906 -5.602 1 97.81 427 TYR A O 1
ATOM 3194 N N . LEU A 1 428 ? -6.555 -24.219 -3.521 1 96.94 428 LEU A N 1
ATOM 3195 C CA . LEU A 1 428 ? -5.324 -24.969 -3.275 1 96.94 428 LEU A CA 1
ATOM 3196 C C . LEU A 1 428 ? -5.492 -26.438 -3.637 1 96.94 428 LEU A C 1
ATOM 3198 O O . LEU A 1 428 ? -4.656 -27 -4.34 1 96.94 428 LEU A O 1
ATOM 3202 N N . PRO A 1 429 ? -6.625 -27.047 -3.254 1 97.44 429 PRO A N 1
ATOM 3203 C CA . PRO A 1 429 ? -6.77 -28.484 -3.545 1 97.44 429 PRO A CA 1
ATOM 3204 C C . PRO A 1 429 ? -6.887 -28.766 -5.039 1 97.44 429 PRO A C 1
ATOM 3206 O O . PRO A 1 429 ? -6.668 -29.906 -5.473 1 97.44 429 PRO A O 1
ATOM 3209 N N . PHE A 1 430 ? -7.152 -27.75 -5.805 1 98.12 430 PHE A N 1
ATOM 3210 C CA . PHE A 1 430 ? -7.375 -27.953 -7.23 1 98.12 430 PHE A CA 1
ATOM 3211 C C . PHE A 1 430 ? -6.199 -27.438 -8.047 1 98.12 430 PHE A C 1
ATOM 3213 O O . PHE A 1 430 ? -6.168 -27.578 -9.273 1 98.12 430 PHE A O 1
ATOM 3220 N N . ALA A 1 431 ? -5.246 -26.812 -7.352 1 98.5 431 ALA A N 1
ATOM 3221 C CA . ALA A 1 431 ? -4.039 -26.359 -8.039 1 98.5 431 ALA A CA 1
ATOM 3222 C C . ALA A 1 431 ? -3.035 -27.5 -8.195 1 98.5 431 ALA A C 1
ATOM 3224 O O . ALA A 1 431 ? -1.878 -27.375 -7.789 1 98.5 431 ALA A O 1
ATOM 3225 N N . PHE A 1 432 ? -3.398 -28.516 -8.883 1 98.62 432 PHE A N 1
ATOM 3226 C CA . PHE A 1 432 ? -2.713 -29.812 -8.961 1 98.62 432 PHE A CA 1
ATOM 3227 C C . PHE A 1 432 ? -1.305 -29.641 -9.523 1 98.62 432 PHE A C 1
ATOM 3229 O O . PHE A 1 432 ? -0.335 -30.109 -8.922 1 98.62 432 PHE A O 1
ATOM 3236 N N . PHE A 1 433 ? -1.177 -28.953 -10.602 1 98.56 433 PHE A N 1
ATOM 3237 C CA . PHE A 1 433 ? 0.096 -28.797 -11.297 1 98.56 433 PHE A CA 1
ATOM 3238 C C . PHE A 1 433 ? 1.146 -28.188 -10.367 1 98.56 433 PHE A C 1
ATOM 3240 O O . PHE A 1 433 ? 2.314 -28.578 -10.406 1 98.56 433 PHE A O 1
ATOM 3247 N N . LEU A 1 434 ? 0.701 -27.281 -9.477 1 98.56 434 LEU A N 1
ATOM 3248 C CA . LEU A 1 434 ? 1.626 -26.484 -8.68 1 98.56 434 LEU A CA 1
ATOM 3249 C C . LEU A 1 434 ? 2.223 -27.312 -7.543 1 98.56 434 LEU A C 1
ATOM 3251 O O . LEU A 1 434 ? 3.363 -27.078 -7.137 1 98.56 434 LEU A O 1
ATOM 3255 N N . PHE A 1 435 ? 1.555 -28.156 -7 1 95.75 435 PHE A N 1
ATOM 3256 C CA . PHE A 1 435 ? 2.195 -28.938 -5.949 1 95.75 435 PHE A CA 1
ATOM 3257 C C . PHE A 1 435 ? 2.75 -30.234 -6.508 1 95.75 435 PHE A C 1
ATOM 3259 O O . PHE A 1 435 ? 3.715 -30.781 -5.973 1 95.75 435 PHE A O 1
ATOM 3266 N N . LEU A 1 436 ? 2.289 -30.766 -7.707 1 97.81 436 LEU A N 1
ATOM 3267 C CA . LEU A 1 436 ? 2.805 -31.984 -8.328 1 97.81 436 LEU A CA 1
ATOM 3268 C C . LEU A 1 436 ? 4.203 -31.75 -8.891 1 97.81 436 LEU A C 1
ATOM 3270 O O . LEU A 1 436 ? 5.047 -32.656 -8.852 1 97.81 436 LEU A O 1
ATOM 3274 N N . SER A 1 437 ? 4.461 -30.594 -9.391 1 97.69 437 SER A N 1
ATOM 3275 C CA . SER A 1 437 ? 5.746 -30.312 -10.016 1 97.69 437 SER A CA 1
ATOM 3276 C C . SER A 1 437 ? 6.887 -30.406 -9.008 1 97.69 437 SER A C 1
ATOM 3278 O O . SER A 1 437 ? 7.859 -31.125 -9.234 1 97.69 437 SER A O 1
ATOM 3280 N N . PRO A 1 438 ? 6.797 -29.703 -7.855 1 97.62 438 PRO A N 1
ATOM 3281 C CA . PRO A 1 438 ? 7.848 -29.891 -6.855 1 97.62 438 PRO A CA 1
ATOM 3282 C C . PRO A 1 438 ? 7.93 -31.328 -6.348 1 97.62 438 PRO A C 1
ATOM 3284 O O . PRO A 1 438 ? 9.023 -31.812 -6.059 1 97.62 438 PRO A O 1
ATOM 3287 N N . PHE A 1 439 ? 6.859 -31.969 -6.223 1 97.75 439 PHE A N 1
ATOM 3288 C CA . PHE A 1 439 ? 6.859 -33.375 -5.812 1 97.75 439 PHE A CA 1
ATOM 3289 C C . PHE A 1 439 ? 7.617 -34.219 -6.816 1 97.75 439 PHE A C 1
ATOM 3291 O O . PHE A 1 439 ? 8.43 -35.062 -6.43 1 97.75 439 PHE A O 1
ATOM 3298 N N . MET A 1 440 ? 7.383 -34.062 -8.125 1 97.12 440 MET A N 1
ATOM 3299 C CA . MET A 1 440 ? 8.047 -34.812 -9.188 1 97.12 440 MET A CA 1
ATOM 3300 C C . MET A 1 440 ? 9.547 -34.562 -9.18 1 97.12 440 MET A C 1
ATOM 3302 O O . MET A 1 440 ? 10.336 -35.5 -9.406 1 97.12 440 MET A O 1
ATOM 3306 N N . THR A 1 441 ? 9.922 -33.281 -8.93 1 96.88 441 THR A N 1
ATOM 3307 C CA . THR A 1 441 ? 11.344 -32.969 -8.906 1 96.88 441 THR A CA 1
ATOM 3308 C C . THR A 1 441 ? 12.055 -33.719 -7.793 1 96.88 441 THR A C 1
ATOM 3310 O O . THR A 1 441 ? 13.164 -34.219 -7.988 1 96.88 441 THR A O 1
ATOM 3313 N N . ILE A 1 442 ? 11.469 -33.844 -6.633 1 96.5 442 ILE A N 1
ATOM 3314 C CA . ILE A 1 442 ? 12.047 -34.594 -5.516 1 96.5 442 ILE A CA 1
ATOM 3315 C C . ILE A 1 442 ? 12.062 -36.062 -5.832 1 96.5 442 ILE A C 1
ATOM 3317 O O . ILE A 1 442 ? 13.078 -36.75 -5.656 1 96.5 442 ILE A O 1
ATOM 3321 N N . LEU A 1 443 ? 10.93 -36.562 -6.285 1 96.75 443 LEU A N 1
ATOM 3322 C CA . LEU A 1 443 ? 10.797 -37.969 -6.621 1 96.75 443 LEU A CA 1
ATOM 3323 C C . LEU A 1 443 ? 11.852 -38.375 -7.648 1 96.75 443 LEU A C 1
ATOM 3325 O O . LEU A 1 443 ? 12.516 -39.406 -7.488 1 96.75 443 LEU A O 1
ATOM 3329 N N . PHE A 1 444 ? 12.031 -37.594 -8.672 1 95.06 444 PHE A N 1
ATOM 3330 C CA . PHE A 1 444 ? 12.977 -37.906 -9.742 1 95.06 444 PHE A CA 1
ATOM 3331 C C . PHE A 1 444 ? 14.414 -37.781 -9.242 1 95.06 444 PHE A C 1
ATOM 3333 O O . PHE A 1 444 ? 15.305 -38.469 -9.742 1 95.06 444 PHE A O 1
ATOM 3340 N N . GLY A 1 445 ? 14.617 -36.906 -8.273 1 93.06 445 GLY A N 1
ATOM 3341 C CA . GLY A 1 445 ? 15.922 -36.812 -7.637 1 93.06 445 GLY A CA 1
ATOM 3342 C C . GLY A 1 445 ? 16.328 -38.125 -6.965 1 93.06 445 GLY A C 1
ATOM 3343 O O . GLY A 1 445 ? 17.484 -38.562 -7.066 1 93.06 445 GLY A O 1
ATOM 3344 N N . TYR A 1 446 ? 15.414 -38.781 -6.316 1 94.12 446 TYR A N 1
ATOM 3345 C CA . TYR A 1 446 ? 15.688 -40.031 -5.637 1 94.12 446 TYR A CA 1
ATOM 3346 C C . TYR A 1 446 ? 15.773 -41.188 -6.633 1 94.12 446 TYR A C 1
ATOM 3348 O O . TYR A 1 446 ? 16.578 -42.125 -6.457 1 94.12 446 TYR A O 1
ATOM 3356 N N . LEU A 1 447 ? 14.977 -41.094 -7.711 1 93.81 447 LEU A N 1
ATOM 3357 C CA . LEU A 1 447 ? 14.914 -42.188 -8.672 1 93.81 447 LEU A CA 1
ATOM 3358 C C . LEU A 1 447 ? 16.016 -42.094 -9.711 1 93.81 447 LEU A C 1
ATOM 3360 O O . LEU A 1 447 ? 16.312 -43.031 -10.422 1 93.81 447 LEU A O 1
ATOM 3364 N N . GLY A 1 448 ? 16.578 -40.875 -9.82 1 90.31 448 GLY A N 1
ATOM 3365 C CA . GLY A 1 448 ? 17.641 -40.625 -10.789 1 90.31 448 GLY A CA 1
ATOM 3366 C C . GLY A 1 448 ? 17.125 -40.438 -12.203 1 90.31 448 GLY A C 1
ATOM 3367 O O . GLY A 1 448 ? 17.859 -40.625 -13.172 1 90.31 448 GLY A O 1
ATOM 3368 N N . ILE A 1 449 ? 15.875 -40.125 -12.305 1 88.44 449 ILE A N 1
ATOM 3369 C CA . ILE A 1 449 ? 15.25 -39.906 -13.602 1 88.44 449 ILE A CA 1
ATOM 3370 C C . ILE A 1 449 ? 15.359 -38.438 -13.977 1 88.44 449 ILE A C 1
ATOM 3372 O O . ILE A 1 449 ? 15.055 -37.562 -13.172 1 88.44 449 ILE A O 1
ATOM 3376 N N . GLY A 1 450 ? 15.891 -38.188 -15.18 1 83.94 450 GLY A N 1
ATOM 3377 C CA . GLY A 1 450 ? 15.945 -36.812 -15.656 1 83.94 450 GLY A CA 1
ATOM 3378 C C . GLY A 1 450 ? 17.016 -35.969 -14.977 1 83.94 450 GLY A C 1
ATOM 3379 O O . GLY A 1 450 ? 16.859 -34.781 -14.812 1 83.94 450 GLY A O 1
ATOM 3380 N N . VAL A 1 451 ? 17.969 -36.5 -14.32 1 82.44 451 VAL A N 1
ATOM 3381 C CA . VAL A 1 451 ? 18.984 -35.719 -13.578 1 82.44 451 VAL A CA 1
ATOM 3382 C C . VAL A 1 451 ? 20.234 -35.562 -14.43 1 82.44 451 VAL A C 1
ATOM 3384 O O . VAL A 1 451 ? 21.125 -34.781 -14.094 1 82.44 451 VAL A O 1
ATOM 3387 N N . GLY A 1 452 ? 20.25 -35.75 -15.711 1 64.25 452 GLY A N 1
ATOM 3388 C CA . GLY A 1 452 ? 21.281 -35.5 -16.703 1 64.25 452 GLY A CA 1
ATOM 3389 C C . GLY A 1 452 ? 22.672 -35.906 -16.203 1 64.25 452 GLY A C 1
ATOM 3390 O O . GLY A 1 452 ? 22.906 -35.938 -15 1 64.25 452 GLY A O 1
ATOM 3391 N N . LYS A 1 453 ? 23.453 -36.688 -16.859 1 52.91 453 LYS A N 1
ATOM 3392 C CA . LYS A 1 453 ? 24.875 -36.938 -16.594 1 52.91 453 LYS A CA 1
ATOM 3393 C C . LYS A 1 453 ? 25.719 -35.688 -16.828 1 52.91 453 LYS A C 1
ATOM 3395 O O . LYS A 1 453 ? 25.375 -34.844 -17.656 1 52.91 453 LYS A O 1
ATOM 3400 N N . GLU A 1 454 ? 26.438 -35.094 -15.812 1 51.91 454 GLU A N 1
ATOM 3401 C CA . GLU A 1 454 ? 27.375 -34.031 -16.109 1 51.91 454 GLU A CA 1
ATOM 3402 C C . GLU A 1 454 ? 28.172 -34.344 -17.391 1 51.91 454 GLU A C 1
ATOM 3404 O O . GLU A 1 454 ? 28.641 -35.438 -17.578 1 51.91 454 GLU A O 1
ATOM 3409 N N . GLN A 1 455 ? 27.953 -33.75 -18.531 1 43.91 455 GLN A N 1
ATOM 3410 C CA . GLN A 1 455 ? 28.875 -33.938 -19.656 1 43.91 455 GLN A CA 1
ATOM 3411 C C . GLN A 1 455 ? 30.312 -33.75 -19.203 1 43.91 455 GLN A C 1
ATOM 3413 O O . GLN A 1 455 ? 30.641 -32.812 -18.484 1 43.91 455 GLN A O 1
ATOM 3418 N N . SER A 1 456 ? 31.078 -34.812 -19.266 1 43.25 456 SER A N 1
ATOM 3419 C CA . SER A 1 456 ? 32.531 -34.719 -19.125 1 43.25 456 SER A CA 1
ATOM 3420 C C . SER A 1 456 ? 33.094 -33.625 -20.031 1 43.25 456 SER A C 1
ATOM 3422 O O . SER A 1 456 ? 32.812 -33.594 -21.234 1 43.25 456 SER A O 1
ATOM 3424 N N . LEU A 1 457 ? 33.375 -32.5 -19.625 1 35.94 457 LEU A N 1
ATOM 3425 C CA . LEU A 1 457 ? 34.188 -31.5 -20.359 1 35.94 457 LEU A CA 1
ATOM 3426 C C . LEU A 1 457 ? 35.375 -32.156 -21.031 1 35.94 457 LEU A C 1
ATOM 3428 O O . LEU A 1 457 ? 36.188 -31.469 -21.656 1 35.94 457 LEU A O 1
ATOM 3432 N N . ALA A 1 458 ? 35.844 -33.219 -20.891 1 41.06 458 ALA A N 1
ATOM 3433 C CA . ALA A 1 458 ? 37.125 -33.594 -21.531 1 41.06 458 ALA A CA 1
ATOM 3434 C C . ALA A 1 458 ? 36.938 -33.719 -23.031 1 41.06 458 ALA A C 1
ATOM 3436 O O . ALA A 1 458 ? 37.906 -33.938 -23.766 1 41.06 458 ALA A O 1
ATOM 3437 N N . ASN A 1 459 ? 35.938 -34.031 -23.656 1 31.56 459 ASN A N 1
ATOM 3438 C CA . ASN A 1 459 ? 36.094 -34.312 -25.078 1 31.56 459 ASN A CA 1
ATOM 3439 C C . ASN A 1 459 ? 36.188 -33 -25.891 1 31.56 459 ASN A C 1
ATOM 3441 O O . ASN A 1 459 ? 36.031 -33 -27.109 1 31.56 459 ASN A O 1
ATOM 3445 N N . LYS A 1 460 ? 35.906 -31.781 -25.375 1 35.94 460 LYS A N 1
ATOM 3446 C CA . LYS A 1 460 ? 36.188 -30.703 -26.312 1 35.94 460 LYS A CA 1
ATOM 3447 C C . LYS A 1 460 ? 37.656 -30.625 -26.656 1 35.94 460 LYS A C 1
ATOM 3449 O O . LYS A 1 460 ? 38.094 -29.75 -27.391 1 35.94 460 LYS A O 1
ATOM 3454 N N . ARG A 1 461 ? 38.531 -31.25 -25.891 1 35.44 461 ARG A N 1
ATOM 3455 C CA . ARG A 1 461 ? 39.812 -31 -26.516 1 35.44 461 ARG A CA 1
ATOM 3456 C C . ARG A 1 461 ? 40.062 -31.969 -27.672 1 35.44 461 ARG A C 1
ATOM 3458 O O . ARG A 1 461 ? 41.156 -32 -28.25 1 35.44 461 ARG A O 1
ATOM 3465 N N . GLY A 1 462 ? 39.281 -32.969 -27.891 1 24.53 462 GLY A N 1
ATOM 3466 C CA . GLY A 1 462 ? 39.719 -33.625 -29.109 1 24.53 462 GLY A CA 1
ATOM 3467 C C . GLY A 1 462 ? 39.062 -33.031 -30.359 1 24.53 462 GLY A C 1
ATOM 3468 O O . GLY A 1 462 ? 37.969 -32.5 -30.281 1 24.53 462 GLY A O 1
ATOM 3469 N N . MET B 1 1 ? 22 10.117 -25.391 1 75.88 1 MET B N 1
ATOM 3470 C CA . MET B 1 1 ? 22.188 10.969 -24.234 1 75.88 1 MET B CA 1
ATOM 3471 C C . MET B 1 1 ? 20.891 11.625 -23.797 1 75.88 1 MET B C 1
ATOM 3473 O O . MET B 1 1 ? 20.109 12.07 -24.641 1 75.88 1 MET B O 1
ATOM 3477 N N . GLU B 1 2 ? 20.625 11.625 -22.547 1 86.75 2 GLU B N 1
ATOM 3478 C CA . GLU B 1 2 ? 19.359 12.18 -22.031 1 86.75 2 GLU B CA 1
ATOM 3479 C C . GLU B 1 2 ? 19.312 13.688 -22.234 1 86.75 2 GLU B C 1
ATOM 3481 O O . GLU B 1 2 ? 20.344 14.359 -22.219 1 86.75 2 GLU B O 1
ATOM 3486 N N . LYS B 1 3 ? 18.172 14.227 -22.641 1 87.56 3 LYS B N 1
ATOM 3487 C CA . LYS B 1 3 ? 17.953 15.664 -22.734 1 87.56 3 LYS B CA 1
ATOM 3488 C C . LYS B 1 3 ? 17.547 16.25 -21.391 1 87.56 3 LYS B C 1
ATOM 3490 O O . LYS B 1 3 ? 16.828 15.609 -20.625 1 87.56 3 LYS B O 1
ATOM 3495 N N . LYS B 1 4 ? 18.062 17.453 -21.172 1 87.69 4 LYS B N 1
ATOM 3496 C CA . LYS B 1 4 ? 17.703 18.125 -19.922 1 87.69 4 LYS B CA 1
ATOM 3497 C C . LYS B 1 4 ? 16.375 18.875 -20.078 1 87.69 4 LYS B C 1
ATOM 3499 O O . LYS B 1 4 ? 16.109 19.453 -21.125 1 87.69 4 LYS B O 1
ATOM 3504 N N . ALA B 1 5 ? 15.633 18.891 -19.016 1 89.69 5 ALA B N 1
ATOM 3505 C CA . ALA B 1 5 ? 14.359 19.609 -19.016 1 89.69 5 ALA B CA 1
ATOM 3506 C C . ALA B 1 5 ? 14.586 21.109 -19.016 1 89.69 5 ALA B C 1
ATOM 3508 O O . ALA B 1 5 ? 15.406 21.609 -18.234 1 89.69 5 ALA B O 1
ATOM 3509 N N . THR B 1 6 ? 13.914 21.828 -19.891 1 91.44 6 THR B N 1
ATOM 3510 C CA . THR B 1 6 ? 13.969 23.281 -19.906 1 91.44 6 THR B CA 1
ATOM 3511 C C . THR B 1 6 ? 12.883 23.875 -19.016 1 91.44 6 THR B C 1
ATOM 3513 O O . THR B 1 6 ? 11.977 23.172 -18.578 1 91.44 6 THR B O 1
ATOM 3516 N N . VAL B 1 7 ? 13.031 25.125 -18.719 1 92.12 7 VAL B N 1
ATOM 3517 C CA . VAL B 1 7 ? 12.055 25.812 -17.875 1 92.12 7 VAL B CA 1
ATOM 3518 C C . VAL B 1 7 ? 10.68 25.781 -18.531 1 92.12 7 VAL B C 1
ATOM 3520 O O . VAL B 1 7 ? 9.664 25.547 -17.875 1 92.12 7 VAL B O 1
ATOM 3523 N N . GLY B 1 8 ? 10.672 26.047 -19.828 1 93 8 GLY B N 1
ATOM 3524 C CA . GLY B 1 8 ? 9.414 25.984 -20.547 1 93 8 GLY B CA 1
ATOM 3525 C C . GLY B 1 8 ? 8.758 24.609 -20.5 1 93 8 GLY B C 1
ATOM 3526 O O . GLY B 1 8 ? 7.547 24.516 -20.281 1 93 8 GLY B O 1
ATOM 3527 N N . PHE B 1 9 ? 9.555 23.656 -20.68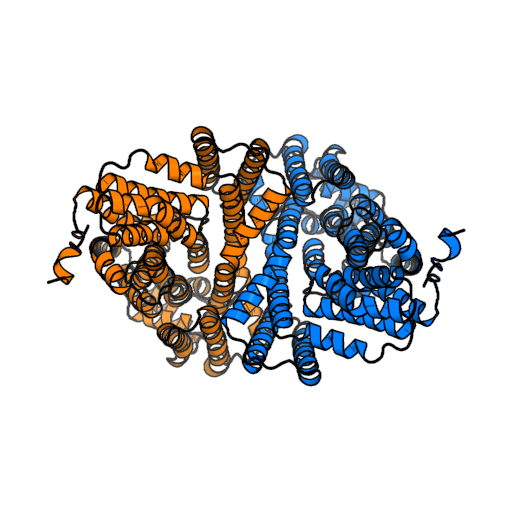8 1 92.69 9 PHE B N 1
ATOM 3528 C CA . PHE B 1 9 ? 9.094 22.281 -20.609 1 92.69 9 PHE B CA 1
ATOM 3529 C C . PHE B 1 9 ? 8.555 21.969 -19.219 1 92.69 9 PHE B C 1
ATOM 3531 O O . PHE B 1 9 ? 7.508 21.328 -19.094 1 92.69 9 PHE B O 1
ATOM 3538 N N . THR B 1 10 ? 9.281 22.359 -18.25 1 93.75 10 THR B N 1
ATOM 3539 C CA . THR B 1 10 ? 8.922 22.141 -16.859 1 93.75 10 THR B CA 1
ATOM 3540 C C . THR B 1 10 ? 7.594 22.828 -16.531 1 93.75 10 THR B C 1
ATOM 3542 O O . THR B 1 10 ? 6.707 22.219 -15.93 1 93.75 10 THR B O 1
ATOM 3545 N N . LEU B 1 11 ? 7.43 24 -16.922 1 93.69 11 LEU B N 1
ATOM 3546 C CA . LEU B 1 11 ? 6.211 24.75 -16.641 1 93.69 11 LEU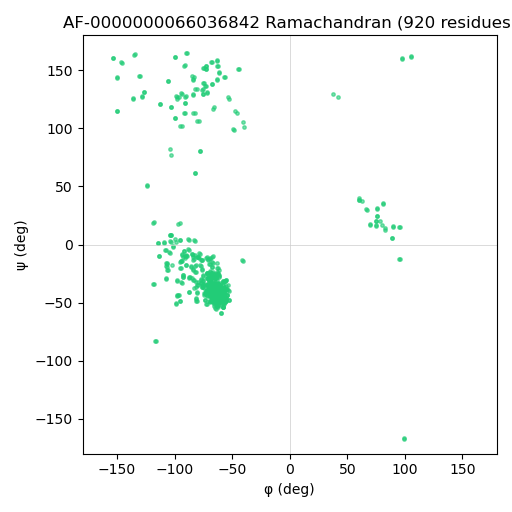 B CA 1
ATOM 3547 C C . LEU B 1 11 ? 5.023 24.156 -17.391 1 93.69 11 LEU B C 1
ATOM 3549 O O . LEU B 1 11 ? 3.902 24.141 -16.875 1 93.69 11 LEU B O 1
ATOM 3553 N N . LEU B 1 12 ? 5.277 23.734 -18.547 1 95.44 12 LEU B N 1
ATOM 3554 C CA . LEU B 1 12 ? 4.219 23.094 -19.328 1 95.44 12 LEU B CA 1
ATOM 3555 C C . LEU B 1 12 ? 3.74 21.812 -18.625 1 95.44 12 LEU B C 1
ATOM 3557 O O . LEU B 1 12 ? 2.535 21.609 -18.484 1 95.44 12 LEU B O 1
ATOM 3561 N N . LEU B 1 13 ? 4.699 21 -18.266 1 95.38 13 LEU B N 1
ATOM 3562 C CA . LEU B 1 13 ? 4.355 19.75 -17.609 1 95.38 13 LEU B CA 1
ATOM 3563 C C . LEU B 1 13 ? 3.578 20 -16.312 1 95.38 13 LEU B C 1
ATOM 3565 O O . LEU B 1 13 ? 2.529 19.391 -16.094 1 95.38 13 LEU B O 1
ATOM 3569 N N . LEU B 1 14 ? 4.086 20.875 -15.5 1 94.75 14 LEU B N 1
ATOM 3570 C CA . LEU B 1 14 ? 3.436 21.188 -14.227 1 94.75 14 LEU B CA 1
ATOM 3571 C C . LEU B 1 14 ? 2.064 21.812 -14.461 1 94.75 14 LEU B C 1
ATOM 3573 O O . LEU B 1 14 ? 1.112 21.531 -13.734 1 94.75 14 LEU B O 1
ATOM 3577 N N . GLY B 1 15 ? 1.976 22.719 -15.422 1 95.5 15 GLY B N 1
ATOM 3578 C CA . GLY B 1 15 ? 0.704 23.344 -15.758 1 95.5 15 GLY B CA 1
ATOM 3579 C C . GLY B 1 15 ? -0.349 22.328 -16.188 1 95.5 15 GLY B C 1
ATOM 3580 O O . GLY B 1 15 ? -1.501 22.406 -15.758 1 95.5 15 GLY B O 1
ATOM 3581 N N . VAL B 1 16 ? 0.052 21.438 -17.062 1 96.69 16 VAL B N 1
ATOM 3582 C CA . VAL B 1 16 ? -0.859 20.391 -17.531 1 96.69 16 VAL B CA 1
ATOM 3583 C C . VAL B 1 16 ? -1.317 19.531 -16.359 1 96.69 16 VAL B C 1
ATOM 3585 O O . VAL B 1 16 ? -2.5 19.203 -16.25 1 96.69 16 VAL B O 1
ATOM 3588 N N . MET B 1 17 ? -0.426 19.125 -15.516 1 95.31 17 MET B N 1
ATOM 3589 C CA . MET B 1 17 ? -0.761 18.297 -14.359 1 95.31 17 MET B CA 1
ATOM 3590 C C . MET B 1 17 ? -1.743 19.016 -13.438 1 95.31 17 MET B C 1
ATOM 3592 O O . MET B 1 17 ? -2.734 18.438 -13 1 95.31 17 MET B O 1
ATOM 3596 N N . MET B 1 18 ? -1.458 20.281 -13.172 1 94.5 18 MET B N 1
ATOM 3597 C CA . MET B 1 18 ? -2.34 21.062 -12.312 1 94.5 18 MET B CA 1
ATOM 3598 C C . MET B 1 18 ? -3.725 21.203 -12.938 1 94.5 18 MET B C 1
ATOM 3600 O O . MET B 1 18 ? -4.734 21.125 -12.234 1 94.5 18 MET B O 1
ATOM 3604 N N . ALA B 1 19 ? -3.766 21.422 -14.188 1 96.75 19 ALA B N 1
ATOM 3605 C CA . ALA B 1 19 ? -5.039 21.547 -14.891 1 96.75 19 ALA B CA 1
ATOM 3606 C C . ALA B 1 19 ? -5.855 20.25 -14.766 1 96.75 19 ALA B C 1
ATOM 3608 O O . ALA B 1 19 ? -7.062 20.297 -14.523 1 96.75 19 ALA B O 1
ATOM 3609 N N . ILE B 1 20 ? -5.211 19.156 -14.922 1 96.62 20 ILE B N 1
ATOM 3610 C CA . ILE B 1 20 ? -5.887 17.875 -14.836 1 96.62 20 ILE B CA 1
ATOM 3611 C C . ILE B 1 20 ? -6.43 17.656 -13.43 1 96.62 20 ILE B C 1
ATOM 3613 O O . ILE B 1 20 ? -7.586 17.281 -13.25 1 96.62 20 ILE B O 1
ATOM 3617 N N . ILE B 1 21 ? -5.629 17.906 -12.453 1 94.56 21 ILE B N 1
ATOM 3618 C CA . ILE B 1 21 ? -6.008 17.688 -11.062 1 94.56 21 ILE B CA 1
ATOM 3619 C C . ILE B 1 21 ? -7.145 18.625 -10.672 1 94.56 21 ILE B C 1
ATOM 3621 O O . ILE B 1 21 ? -8.156 18.188 -10.117 1 94.56 21 ILE B O 1
ATOM 3625 N N . ILE B 1 22 ? -7.004 19.875 -11.008 1 92.88 22 ILE B N 1
ATOM 3626 C CA . ILE B 1 22 ? -7.992 20.875 -10.633 1 92.88 22 ILE B CA 1
ATOM 3627 C C . ILE B 1 22 ? -9.312 20.594 -11.344 1 92.88 22 ILE B C 1
ATOM 3629 O O . ILE B 1 22 ? -10.375 20.594 -10.711 1 92.88 22 ILE B O 1
ATOM 3633 N N . THR B 1 23 ? -9.266 20.344 -12.633 1 95.88 23 THR B N 1
ATOM 3634 C CA . THR B 1 23 ? -10.477 20.047 -13.383 1 95.88 23 THR B CA 1
ATOM 3635 C C . THR B 1 23 ? -11.156 18.781 -12.852 1 95.88 23 THR B C 1
ATOM 3637 O O . THR B 1 23 ? -12.383 18.734 -12.719 1 95.88 23 THR B O 1
ATOM 3640 N N . SER B 1 24 ? -10.398 17.766 -12.492 1 95.06 24 SER B N 1
ATOM 3641 C CA . SER B 1 24 ? -10.938 16.5 -12.016 1 95.06 24 SER B CA 1
ATOM 3642 C C . SER B 1 24 ? -11.586 16.656 -10.641 1 95.06 24 SER B C 1
ATOM 3644 O O . SER B 1 24 ? -12.664 16.109 -10.398 1 95.06 24 SER B O 1
ATOM 3646 N N . MET B 1 25 ? -10.977 17.391 -9.797 1 90.69 25 MET B N 1
ATOM 3647 C CA . MET B 1 25 ? -11.445 17.469 -8.414 1 90.69 25 MET B CA 1
ATOM 3648 C C . MET B 1 25 ? -12.562 18.5 -8.281 1 90.69 25 MET B C 1
ATOM 3650 O O . MET B 1 25 ? -13.508 18.297 -7.52 1 90.69 25 MET B O 1
ATOM 3654 N N . PHE B 1 26 ? -12.57 19.562 -9.102 1 90.94 26 PHE B N 1
ATOM 3655 C CA . PHE B 1 26 ? -13.508 20.656 -8.867 1 90.94 26 PHE B CA 1
ATOM 3656 C C . PHE B 1 26 ? -14.617 20.656 -9.906 1 90.94 26 PHE B C 1
ATOM 3658 O O . PHE B 1 26 ? -15.727 21.125 -9.648 1 90.94 26 PHE B O 1
ATOM 3665 N N . VAL B 1 27 ? -14.297 20.172 -11.062 1 93.5 27 VAL B N 1
ATOM 3666 C CA . VAL B 1 27 ? -15.305 20.156 -12.117 1 93.5 27 VAL B CA 1
ATOM 3667 C C . VAL B 1 27 ? -15.953 18.781 -12.211 1 93.5 27 VAL B C 1
ATOM 3669 O O . VAL B 1 27 ? -17.172 18.656 -12.078 1 93.5 27 VAL B O 1
ATOM 3672 N N . LEU B 1 28 ? -15.148 17.797 -12.289 1 94.25 28 LEU B N 1
ATOM 3673 C CA . LEU B 1 28 ? -15.672 16.438 -12.43 1 94.25 28 LEU B CA 1
ATOM 3674 C C . LEU B 1 28 ? -16.031 15.852 -11.07 1 94.25 28 LEU B C 1
ATOM 3676 O O . LEU B 1 28 ? -16.766 14.875 -10.984 1 94.25 28 LEU B O 1
ATOM 3680 N N . LYS B 1 29 ? -15.445 16.391 -9.953 1 92.88 29 LYS B N 1
ATOM 3681 C CA . LYS B 1 29 ? -15.711 16 -8.57 1 92.88 29 LYS B CA 1
ATOM 3682 C C . LYS B 1 29 ? -15.375 14.539 -8.336 1 92.88 29 LYS B C 1
ATOM 3684 O O . LYS B 1 29 ? -16.172 13.797 -7.75 1 92.88 29 LYS B O 1
ATOM 3689 N N . VAL B 1 30 ? -14.32 14.062 -8.922 1 94.06 30 VAL B N 1
ATOM 3690 C CA . VAL B 1 30 ? -13.859 12.688 -8.734 1 94.06 30 VAL B CA 1
ATOM 3691 C C . VAL B 1 30 ? -12.719 12.664 -7.719 1 94.06 30 VAL B C 1
ATOM 3693 O O . VAL B 1 30 ? -12.172 13.711 -7.367 1 94.06 30 VAL B O 1
ATOM 3696 N N . GLU B 1 31 ? -12.422 11.523 -7.152 1 93.81 31 GLU B N 1
ATOM 3697 C CA . GLU B 1 31 ? -11.312 11.359 -6.215 1 93.81 31 GLU B CA 1
ATOM 3698 C C . GLU B 1 31 ? -9.977 11.648 -6.883 1 93.81 31 GLU B C 1
ATOM 3700 O O . GLU B 1 31 ? -9.844 11.531 -8.102 1 93.81 31 GLU B O 1
ATOM 3705 N N . PRO B 1 32 ? -8.992 11.953 -6.184 1 94.44 32 PRO B N 1
ATOM 3706 C CA . PRO B 1 32 ? -7.727 12.422 -6.75 1 94.44 32 PRO B CA 1
ATOM 3707 C C . PRO B 1 32 ? -6.852 11.289 -7.273 1 94.44 32 PRO B C 1
ATOM 3709 O O . PRO B 1 32 ? -5.863 11.531 -7.969 1 94.44 32 PRO B O 1
ATOM 3712 N N . HIS B 1 33 ? -7.172 10.086 -7 1 97 33 HIS B N 1
ATOM 3713 C CA . HIS B 1 33 ? -6.312 8.953 -7.312 1 97 33 HIS B CA 1
ATOM 3714 C C . HIS B 1 33 ? -6.031 8.859 -8.805 1 97 33 HIS B C 1
ATOM 3716 O O . HIS B 1 33 ? -4.879 8.945 -9.234 1 97 33 HIS B O 1
ATOM 3722 N N . ILE B 1 34 ? -7.078 8.727 -9.625 1 97.69 34 ILE B N 1
ATOM 3723 C CA . ILE B 1 34 ? -6.938 8.406 -11.047 1 97.69 34 ILE B CA 1
ATOM 3724 C C . ILE B 1 34 ? -6.379 9.617 -11.789 1 97.69 34 ILE B C 1
ATOM 3726 O O . ILE B 1 34 ? -5.52 9.477 -12.664 1 97.69 34 ILE B O 1
ATOM 3730 N N . PRO B 1 35 ? -6.816 10.859 -11.461 1 97.31 35 PRO B N 1
ATOM 3731 C CA . PRO B 1 35 ? -6.133 12.016 -12.047 1 97.31 35 PRO B CA 1
ATOM 3732 C C . PRO B 1 35 ? -4.621 11.984 -11.82 1 97.31 35 PRO B C 1
ATOM 3734 O O . PRO B 1 35 ? -3.854 12.352 -12.711 1 97.31 35 PRO B O 1
ATOM 3737 N N . LEU B 1 36 ? -4.199 11.586 -10.703 1 97.38 36 LEU B N 1
ATOM 3738 C CA . LEU B 1 36 ? -2.771 11.516 -10.414 1 97.38 36 LEU B CA 1
ATOM 3739 C C . LEU B 1 36 ? -2.109 10.414 -11.242 1 97.38 36 LEU B C 1
ATOM 3741 O O . LEU B 1 36 ? -0.95 10.547 -11.641 1 97.38 36 LEU B O 1
ATOM 3745 N N . VAL B 1 37 ? -2.816 9.312 -11.438 1 97.88 37 VAL B N 1
ATOM 3746 C CA . VAL B 1 37 ? -2.297 8.258 -12.297 1 97.88 37 VAL B CA 1
ATOM 3747 C C . VAL B 1 37 ? -2.105 8.789 -13.711 1 97.88 37 VAL B C 1
ATOM 3749 O O . VAL B 1 37 ? -1.104 8.492 -14.367 1 97.88 37 VAL B O 1
ATOM 3752 N N . VAL B 1 38 ? -3.051 9.547 -14.203 1 97.81 38 VAL B N 1
ATOM 3753 C CA . VAL B 1 38 ? -2.939 10.164 -15.523 1 97.81 38 VAL B CA 1
ATOM 3754 C C . VAL B 1 38 ? -1.717 11.078 -15.562 1 97.81 38 VAL B C 1
ATOM 3756 O O . VAL B 1 38 ? -0.966 11.078 -16.547 1 97.81 38 VAL B O 1
ATOM 3759 N N . CYS B 1 39 ? -1.532 11.859 -14.492 1 97.69 39 CYS B N 1
ATOM 3760 C CA . CYS B 1 39 ? -0.355 12.719 -14.398 1 97.69 39 CYS B CA 1
ATOM 3761 C C . CYS B 1 39 ? 0.925 11.891 -14.445 1 97.69 39 CYS B C 1
ATOM 3763 O O . CYS B 1 39 ? 1.91 12.297 -15.062 1 97.69 39 CYS B O 1
ATOM 3765 N N . LEU B 1 40 ? 0.917 10.766 -13.75 1 97.94 40 LEU B N 1
ATOM 3766 C CA . LEU B 1 40 ? 2.064 9.859 -13.766 1 97.94 40 LEU B CA 1
ATOM 3767 C C . LEU B 1 40 ? 2.359 9.383 -15.18 1 97.94 40 LEU B C 1
ATOM 3769 O O . LEU B 1 40 ? 3.52 9.328 -15.594 1 97.94 40 LEU B O 1
ATOM 3773 N N . LEU B 1 41 ? 1.349 9.016 -15.93 1 97.75 41 LEU B N 1
ATOM 3774 C CA . LEU B 1 41 ? 1.504 8.57 -17.312 1 97.75 41 LEU B CA 1
ATOM 3775 C C . LEU B 1 41 ? 2.078 9.688 -18.172 1 97.75 41 LEU B C 1
ATOM 3777 O O . LEU B 1 41 ? 2.979 9.453 -18.984 1 97.75 41 LEU B O 1
ATOM 3781 N N . ILE B 1 42 ? 1.564 10.867 -18.016 1 97.56 42 ILE B N 1
ATOM 3782 C CA . ILE B 1 42 ? 2.041 12.016 -18.781 1 97.56 42 ILE B CA 1
ATOM 3783 C C . ILE B 1 42 ? 3.506 12.281 -18.453 1 97.56 42 ILE B C 1
ATOM 3785 O O . ILE B 1 42 ? 4.324 12.516 -19.344 1 97.56 42 ILE B O 1
ATOM 3789 N N . ALA B 1 43 ? 3.824 12.25 -17.172 1 97.38 43 ALA B N 1
ATOM 3790 C CA . ALA B 1 43 ? 5.207 12.453 -16.75 1 97.38 43 ALA B CA 1
ATOM 3791 C C . ALA B 1 43 ? 6.129 11.391 -17.344 1 97.38 43 ALA B C 1
ATOM 3793 O O . ALA B 1 43 ? 7.258 11.695 -17.734 1 97.38 43 ALA B O 1
ATOM 3794 N N . ALA B 1 44 ? 5.684 10.172 -17.375 1 97.25 44 ALA B N 1
ATOM 3795 C CA . ALA B 1 44 ? 6.473 9.086 -17.953 1 97.25 44 ALA B CA 1
ATOM 3796 C C . ALA B 1 44 ? 6.695 9.312 -19.453 1 97.25 44 ALA B C 1
ATOM 3798 O O . ALA B 1 44 ? 7.793 9.078 -19.953 1 97.25 44 ALA B O 1
ATOM 3799 N N . VAL B 1 45 ? 5.684 9.758 -20.156 1 96.38 45 VAL B N 1
ATOM 3800 C CA . VAL B 1 45 ? 5.789 10.047 -21.578 1 96.38 45 VAL B CA 1
ATOM 3801 C C . VAL B 1 45 ? 6.781 11.188 -21.812 1 96.38 45 VAL B C 1
ATOM 3803 O O . VAL B 1 45 ? 7.609 11.125 -22.719 1 96.38 45 VAL B O 1
ATOM 3806 N N . PHE B 1 46 ? 6.652 12.203 -21.016 1 95.62 46 PHE B N 1
ATOM 3807 C CA . PHE B 1 46 ? 7.598 13.312 -21.094 1 95.62 46 PHE B CA 1
ATOM 3808 C C . PHE B 1 46 ? 9.016 12.828 -20.812 1 95.62 46 PHE B C 1
ATOM 3810 O O . PHE B 1 46 ? 9.969 13.289 -21.453 1 95.62 46 PHE B O 1
ATOM 3817 N N . GLY B 1 47 ? 9.148 11.938 -19.828 1 96.25 47 GLY B N 1
ATOM 3818 C CA . GLY B 1 47 ? 10.453 11.344 -19.578 1 96.25 47 GLY B CA 1
ATOM 3819 C C . GLY B 1 47 ? 11.016 10.609 -20.781 1 96.25 47 GLY B C 1
ATOM 3820 O O . GLY B 1 47 ? 12.203 10.742 -21.094 1 96.25 47 GLY B O 1
ATOM 3821 N N . ARG B 1 48 ? 10.156 9.891 -21.484 1 95.19 48 ARG B N 1
ATOM 3822 C CA . ARG B 1 48 ? 10.586 9.188 -22.688 1 95.19 48 ARG B CA 1
ATOM 3823 C C . ARG B 1 48 ? 10.977 10.172 -23.781 1 95.19 48 ARG B C 1
ATOM 3825 O O . ARG B 1 48 ? 11.891 9.898 -24.562 1 95.19 48 ARG B O 1
ATOM 3832 N N . TYR B 1 49 ? 10.266 11.25 -23.812 1 94.75 49 TYR B N 1
ATOM 3833 C CA . TYR B 1 49 ? 10.586 12.305 -24.766 1 94.75 49 TYR B CA 1
ATOM 3834 C C . TYR B 1 49 ? 11.977 12.867 -24.5 1 94.75 49 TYR B C 1
ATOM 3836 O O . TYR B 1 49 ? 12.703 13.219 -25.438 1 94.75 49 TYR B O 1
ATOM 3844 N N . LEU B 1 50 ? 12.352 12.938 -23.297 1 95.75 50 LEU B N 1
ATOM 3845 C CA . LEU B 1 50 ? 13.68 13.406 -22.906 1 95.75 50 LEU B CA 1
ATOM 3846 C C . LEU B 1 50 ? 14.703 12.281 -23.016 1 95.75 50 LEU B C 1
ATOM 3848 O O . LEU B 1 50 ? 15.844 12.43 -22.578 1 95.75 50 LEU B O 1
ATOM 3852 N N . ARG B 1 51 ? 14.266 11.062 -23.5 1 96 51 ARG B N 1
ATOM 3853 C CA . ARG B 1 51 ? 15.109 9.906 -23.812 1 96 51 ARG B CA 1
ATOM 3854 C C . ARG B 1 51 ? 15.547 9.195 -22.547 1 96 51 ARG B C 1
ATOM 3856 O O . ARG B 1 51 ? 16.656 8.641 -22.484 1 96 51 ARG B O 1
ATOM 3863 N N . VAL B 1 52 ? 14.773 9.359 -21.531 1 96.5 52 VAL B N 1
ATOM 3864 C CA . VAL B 1 52 ? 15 8.539 -20.344 1 96.5 52 VAL B CA 1
ATOM 3865 C C . VAL B 1 52 ? 14.484 7.125 -20.594 1 96.5 52 VAL B C 1
ATOM 3867 O O . VAL B 1 52 ? 13.352 6.941 -21.047 1 96.5 52 VAL B O 1
ATOM 3870 N N . GLY B 1 53 ? 15.289 6.156 -20.328 1 96.06 53 GLY B N 1
ATOM 3871 C CA . GLY B 1 53 ? 14.898 4.773 -20.547 1 96.06 53 GLY B CA 1
ATOM 3872 C C . GLY B 1 53 ? 13.797 4.309 -19.609 1 96.06 53 GLY B C 1
ATOM 3873 O O . GLY B 1 53 ? 13.672 4.816 -18.5 1 96.06 53 GLY B O 1
ATOM 3874 N N . TRP B 1 54 ? 13.07 3.336 -19.938 1 94.88 54 TRP B N 1
ATOM 3875 C CA . TRP B 1 54 ? 11.969 2.832 -19.125 1 94.88 54 TRP B CA 1
ATOM 3876 C C . TRP B 1 54 ? 12.477 2.281 -17.797 1 94.88 54 TRP B C 1
ATOM 3878 O O . TRP B 1 54 ? 11.859 2.506 -16.75 1 94.88 54 TRP B O 1
ATOM 3888 N N . ASN B 1 55 ? 13.531 1.541 -17.875 1 95 55 ASN B N 1
ATOM 3889 C CA . ASN B 1 55 ? 14.078 0.96 -16.656 1 95 55 ASN B CA 1
ATOM 3890 C C . ASN B 1 55 ? 14.422 2.037 -15.633 1 95 55 ASN B C 1
ATOM 3892 O O . ASN B 1 55 ? 14.227 1.836 -14.43 1 95 55 ASN B O 1
ATOM 3896 N N . ASP B 1 56 ? 14.891 3.096 -16.172 1 96.88 56 ASP B N 1
ATOM 3897 C CA . ASP B 1 56 ? 15.211 4.211 -15.289 1 96.88 56 ASP B CA 1
ATOM 3898 C C . ASP B 1 56 ? 13.938 4.836 -14.719 1 96.88 56 ASP B C 1
ATOM 3900 O O . ASP B 1 56 ? 13.906 5.219 -13.547 1 96.88 56 ASP B O 1
ATOM 3904 N N . LEU B 1 57 ? 12.977 4.969 -15.531 1 97.62 57 LEU B N 1
ATOM 3905 C CA . LEU B 1 57 ? 11.703 5.523 -15.07 1 97.62 57 LEU B CA 1
ATOM 3906 C C . LEU B 1 57 ? 11.062 4.617 -14.023 1 97.62 57 LEU B C 1
ATOM 3908 O O . LEU B 1 57 ? 10.562 5.098 -13 1 97.62 57 LEU B O 1
ATOM 3912 N N . GLU B 1 58 ? 11.078 3.371 -14.273 1 96.25 58 GLU B N 1
ATOM 3913 C CA . GLU B 1 58 ? 10.523 2.41 -13.328 1 96.25 58 GLU B CA 1
ATOM 3914 C C . GLU B 1 58 ? 11.281 2.445 -12 1 96.25 58 GLU B C 1
ATOM 3916 O O . GLU B 1 58 ? 10.672 2.398 -10.93 1 96.25 58 GLU B O 1
ATOM 3921 N N . SER B 1 59 ? 12.602 2.486 -12.094 1 96.56 59 SER B N 1
ATOM 3922 C CA . SER B 1 59 ? 13.414 2.604 -10.883 1 96.56 59 SER B CA 1
ATOM 3923 C C . SER B 1 59 ? 13.086 3.879 -10.117 1 96.56 59 SER B C 1
ATOM 3925 O O . SER B 1 59 ? 13.094 3.889 -8.883 1 96.56 59 SER B O 1
ATOM 3927 N N . ALA B 1 60 ? 12.852 4.914 -10.859 1 97.06 60 ALA B N 1
ATOM 3928 C CA . ALA B 1 60 ? 12.492 6.184 -10.234 1 97.06 60 ALA B CA 1
ATOM 3929 C C . ALA B 1 60 ? 11.156 6.07 -9.508 1 97.06 60 ALA B C 1
ATOM 3931 O O . ALA B 1 60 ? 10.969 6.66 -8.438 1 97.06 60 ALA B O 1
ATOM 3932 N N . MET B 1 61 ? 10.227 5.363 -10.109 1 97.44 61 MET B N 1
ATOM 3933 C CA . MET B 1 61 ? 8.945 5.113 -9.461 1 97.44 61 MET B CA 1
ATOM 3934 C C . MET B 1 61 ? 9.141 4.383 -8.141 1 97.44 61 MET B C 1
ATOM 3936 O O . MET B 1 61 ? 8.562 4.77 -7.121 1 97.44 61 MET B O 1
ATOM 3940 N N . ILE B 1 62 ? 9.922 3.404 -8.148 1 96.25 62 ILE B N 1
ATOM 3941 C CA . ILE B 1 62 ? 10.172 2.57 -6.977 1 96.25 62 ILE B CA 1
ATOM 3942 C C . ILE B 1 62 ? 10.875 3.389 -5.898 1 96.25 62 ILE B C 1
ATOM 3944 O O . ILE B 1 62 ? 10.508 3.328 -4.723 1 96.25 62 ILE B O 1
ATOM 3948 N N . ASP B 1 63 ? 11.852 4.176 -6.324 1 95.12 63 ASP B N 1
ATOM 3949 C CA . ASP B 1 63 ? 12.609 5.004 -5.383 1 95.12 63 ASP B CA 1
ATOM 3950 C C . ASP B 1 63 ? 11.711 6.055 -4.742 1 95.12 63 ASP B C 1
ATOM 3952 O O . ASP B 1 63 ? 11.859 6.371 -3.559 1 95.12 63 ASP B O 1
ATOM 3956 N N . GLY B 1 64 ? 10.859 6.605 -5.531 1 94.81 64 GLY B N 1
ATOM 3957 C CA . GLY B 1 64 ? 9.906 7.559 -4.98 1 94.81 64 GLY B CA 1
ATOM 3958 C C . GLY B 1 64 ? 9.023 6.965 -3.898 1 94.81 64 GLY B C 1
ATOM 3959 O O . GLY B 1 64 ? 8.828 7.574 -2.844 1 94.81 64 GLY B O 1
ATOM 3960 N N . LEU B 1 65 ? 8.492 5.801 -4.129 1 95.88 65 LEU B N 1
ATOM 3961 C CA . LEU B 1 65 ? 7.598 5.152 -3.18 1 95.88 65 LEU B CA 1
ATOM 3962 C C . LEU B 1 65 ? 8.352 4.711 -1.931 1 95.88 65 LEU B C 1
ATOM 3964 O O . LEU B 1 65 ? 7.793 4.699 -0.832 1 95.88 65 LEU B O 1
ATOM 3968 N N . LYS B 1 66 ? 9.617 4.375 -2.08 1 94.06 66 LYS B N 1
ATOM 3969 C CA . LYS B 1 66 ? 10.438 3.902 -0.967 1 94.06 66 LYS B CA 1
ATOM 3970 C C . LYS B 1 66 ? 10.484 4.938 0.154 1 94.06 66 LYS B C 1
ATOM 3972 O O . LYS B 1 66 ? 10.5 4.582 1.334 1 94.06 66 LYS B O 1
ATOM 3977 N N . ILE B 1 67 ? 10.414 6.168 -0.21 1 89 67 ILE B N 1
ATOM 3978 C CA . ILE B 1 67 ? 10.516 7.266 0.746 1 89 67 ILE B CA 1
ATOM 3979 C C . ILE B 1 67 ? 9.273 7.293 1.634 1 89 67 ILE B C 1
ATOM 3981 O O . ILE B 1 67 ? 9.328 7.766 2.771 1 89 67 ILE B O 1
ATOM 3985 N N . GLY B 1 68 ? 8.266 6.75 1.138 1 91.88 68 GLY B N 1
ATOM 3986 C CA . GLY B 1 68 ? 6.996 6.859 1.845 1 91.88 68 GLY B CA 1
ATOM 3987 C C . GLY B 1 68 ? 6.617 5.59 2.588 1 91.88 68 GLY B C 1
ATOM 3988 O O . GLY B 1 68 ? 5.523 5.496 3.146 1 91.88 68 GLY B O 1
ATOM 3989 N N . ILE B 1 69 ? 7.469 4.605 2.693 1 95.06 69 ILE B N 1
ATOM 3990 C CA . ILE B 1 69 ? 7.105 3.318 3.279 1 95.06 69 ILE B CA 1
ATOM 3991 C C . ILE B 1 69 ? 6.879 3.482 4.781 1 95.06 69 ILE B C 1
ATOM 3993 O O . ILE B 1 69 ? 5.91 2.949 5.328 1 95.06 69 ILE B O 1
ATOM 3997 N N . LYS B 1 70 ? 7.715 4.238 5.473 1 91.88 70 LYS B N 1
ATOM 3998 C CA . LYS B 1 70 ? 7.531 4.422 6.91 1 91.88 70 LYS B CA 1
ATOM 3999 C C . LYS B 1 70 ? 6.211 5.125 7.211 1 91.88 70 LYS B C 1
ATOM 4001 O O . LYS B 1 70 ? 5.418 4.645 8.023 1 91.88 70 LYS B O 1
ATOM 4006 N N . PRO B 1 71 ? 5.953 6.27 6.504 1 89.88 71 PRO B N 1
ATOM 4007 C CA . PRO B 1 71 ? 4.641 6.895 6.691 1 89.88 71 PRO B CA 1
ATOM 4008 C C . PRO B 1 71 ? 3.484 5.934 6.422 1 89.88 71 PRO B C 1
ATOM 4010 O O . PRO B 1 71 ? 2.449 6 7.09 1 89.88 71 PRO B O 1
ATOM 4013 N N . ILE B 1 72 ? 3.613 5.133 5.469 1 94.94 72 ILE B N 1
ATOM 4014 C CA . ILE B 1 72 ? 2.572 4.172 5.121 1 94.94 72 ILE B CA 1
ATOM 4015 C C . ILE B 1 72 ? 2.352 3.207 6.285 1 94.94 72 ILE B C 1
ATOM 4017 O O . ILE B 1 72 ? 1.211 2.869 6.613 1 94.94 72 ILE B O 1
ATOM 4021 N N . PHE B 1 73 ? 3.42 2.773 6.988 1 95.88 73 PHE B N 1
ATOM 4022 C CA . PHE B 1 73 ? 3.295 1.938 8.172 1 95.88 73 PHE B CA 1
ATOM 4023 C C . PHE B 1 73 ? 2.5 2.654 9.258 1 95.88 73 PHE B C 1
ATOM 4025 O O . PHE B 1 73 ? 1.623 2.061 9.891 1 95.88 73 PHE B O 1
ATOM 4032 N N . ILE B 1 74 ? 2.832 3.881 9.406 1 91.12 74 ILE B N 1
ATOM 4033 C CA . ILE B 1 74 ? 2.193 4.672 10.453 1 91.12 74 ILE B CA 1
ATOM 4034 C C . ILE B 1 74 ? 0.705 4.824 10.148 1 91.12 74 ILE B C 1
ATOM 4036 O O . ILE B 1 74 ? -0.138 4.66 11.031 1 91.12 74 ILE B O 1
ATOM 4040 N N . LEU B 1 75 ? 0.429 5.051 8.859 1 92.12 75 LEU B N 1
ATOM 4041 C CA . LEU B 1 75 ? -0.959 5.188 8.43 1 92.12 75 LEU B CA 1
ATOM 4042 C C . LEU B 1 75 ? -1.747 3.918 8.734 1 92.12 75 LEU B C 1
ATOM 4044 O O . LEU B 1 75 ? -2.855 3.986 9.273 1 92.12 75 LEU B O 1
ATOM 4048 N N . ALA B 1 76 ? -1.189 2.844 8.391 1 96 76 ALA B N 1
ATOM 4049 C CA . ALA B 1 76 ? -1.845 1.562 8.633 1 96 76 ALA B CA 1
ATOM 4050 C C . ALA B 1 76 ? -2.088 1.341 10.125 1 96 76 ALA B C 1
ATOM 4052 O O . ALA B 1 76 ? -3.178 0.929 10.523 1 96 76 ALA B O 1
ATOM 4053 N N . LEU B 1 77 ? -1.135 1.65 10.961 1 95.94 77 LEU B N 1
ATOM 4054 C CA . LEU B 1 77 ? -1.221 1.431 12.406 1 95.94 77 LEU B CA 1
ATOM 4055 C C . LEU B 1 77 ? -2.244 2.367 13.031 1 95.94 77 LEU B C 1
ATOM 4057 O O . LEU B 1 77 ? -2.928 1.992 13.992 1 95.94 77 LEU B O 1
ATOM 4061 N N . VAL B 1 78 ? -2.312 3.539 12.523 1 92.81 78 VAL B N 1
ATOM 4062 C CA . VAL B 1 78 ? -3.268 4.5 13.062 1 92.81 78 VAL B CA 1
ATOM 4063 C C . VAL B 1 78 ? -4.691 3.994 12.844 1 92.81 78 VAL B C 1
ATOM 4065 O O . VAL B 1 78 ? -5.539 4.105 13.734 1 92.81 78 VAL B O 1
ATOM 4068 N N . GLY B 1 79 ? -4.984 3.467 11.625 1 94.88 79 GLY B N 1
ATOM 4069 C CA . GLY B 1 79 ? -6.289 2.857 11.414 1 94.88 79 GLY B CA 1
ATOM 4070 C C . GLY B 1 79 ? -6.609 1.771 12.422 1 94.88 79 GLY B C 1
ATOM 4071 O O . GLY B 1 79 ? -7.738 1.683 12.906 1 94.88 79 GLY B O 1
ATOM 4072 N N . ILE B 1 80 ? -5.625 0.999 12.773 1 97.31 80 ILE B N 1
ATOM 4073 C CA . ILE B 1 80 ? -5.781 -0.081 13.742 1 97.31 80 ILE B CA 1
ATOM 4074 C C . ILE B 1 80 ? -6.012 0.504 15.133 1 97.31 80 ILE B C 1
ATOM 4076 O O . ILE B 1 80 ? -6.891 0.048 15.867 1 97.31 80 ILE B O 1
ATOM 4080 N N . VAL B 1 81 ? -5.266 1.531 15.484 1 95.69 81 VAL B N 1
ATOM 4081 C CA . VAL B 1 81 ? -5.402 2.174 16.797 1 95.69 81 VAL B CA 1
ATOM 4082 C C . VAL B 1 81 ? -6.816 2.725 16.953 1 95.69 81 VAL B C 1
ATOM 4084 O O . VAL B 1 81 ? -7.438 2.557 18 1 95.69 81 VAL B O 1
ATOM 4087 N N . ILE B 1 82 ? -7.277 3.379 15.938 1 94.31 82 ILE B N 1
ATOM 4088 C CA . ILE B 1 82 ? -8.617 3.961 15.984 1 94.31 82 ILE B CA 1
ATOM 4089 C C . ILE B 1 82 ? -9.641 2.871 16.266 1 94.31 82 ILE B C 1
ATOM 4091 O O . ILE B 1 82 ? -10.477 3.02 17.156 1 94.31 82 ILE B O 1
ATOM 4095 N N . ALA B 1 83 ? -9.555 1.749 15.578 1 96.69 83 ALA B N 1
ATOM 4096 C CA . ALA B 1 83 ? -10.492 0.645 15.781 1 96.69 83 ALA B CA 1
ATOM 4097 C C . ALA B 1 83 ? -10.406 0.099 17.203 1 96.69 83 ALA B C 1
ATOM 4099 O O . ALA B 1 83 ? -11.43 -0.164 17.828 1 96.69 83 ALA B O 1
ATOM 4100 N N . VAL B 1 84 ? -9.219 -0.048 17.703 1 97.5 84 VAL B N 1
ATOM 4101 C CA . VAL B 1 84 ? -9 -0.625 19.031 1 97.5 84 VAL B CA 1
ATOM 4102 C C . VAL B 1 84 ? -9.492 0.34 20.109 1 97.5 84 VAL B C 1
ATOM 4104 O O . VAL B 1 84 ? -10.062 -0.083 21.109 1 97.5 84 VAL B O 1
ATOM 4107 N N . TRP B 1 85 ? -9.32 1.597 19.906 1 96.38 85 TRP B N 1
ATOM 4108 C CA . TRP B 1 85 ? -9.727 2.586 20.906 1 96.38 85 TRP B CA 1
ATOM 4109 C C . TRP B 1 85 ? -11.242 2.764 20.906 1 96.38 85 TRP B C 1
ATOM 4111 O O . TRP B 1 85 ? -11.828 3.197 21.891 1 96.38 85 TRP B O 1
ATOM 4121 N N . MET B 1 86 ? -11.82 2.496 19.75 1 96.12 86 MET B N 1
ATOM 4122 C CA . MET B 1 86 ? -13.281 2.418 19.766 1 96.12 86 MET B CA 1
ATOM 4123 C C . MET B 1 86 ? -13.758 1.211 20.562 1 96.12 86 MET B C 1
ATOM 4125 O O . MET B 1 86 ? -14.625 1.339 21.438 1 96.12 86 MET B O 1
ATOM 4129 N N . MET B 1 87 ? -13.125 0.109 20.328 1 96.25 87 MET B N 1
ATOM 4130 C CA . MET B 1 87 ? -13.5 -1.156 20.953 1 96.25 87 MET B CA 1
ATOM 4131 C C . MET B 1 87 ? -13.219 -1.125 22.453 1 96.25 87 MET B C 1
ATOM 4133 O O . MET B 1 87 ? -13.984 -1.679 23.25 1 96.25 87 MET B O 1
ATOM 4137 N N . SER B 1 88 ? -12.195 -0.418 22.891 1 97.06 88 SER B N 1
ATOM 4138 C CA . SER B 1 88 ? -11.766 -0.409 24.281 1 97.06 88 SER B CA 1
ATOM 4139 C C . SER B 1 88 ? -12.578 0.586 25.109 1 97.06 88 SER B C 1
ATOM 4141 O O . SER B 1 88 ? -12.523 0.573 26.344 1 97.06 88 SER B O 1
ATOM 4143 N N . GLY B 1 89 ? -13.312 1.436 24.438 1 96.06 89 GLY B N 1
ATOM 4144 C CA . GLY B 1 89 ? -14.062 2.459 25.141 1 96.06 89 GLY B CA 1
ATOM 4145 C C . GLY B 1 89 ? -13.281 3.74 25.359 1 96.06 89 GLY B C 1
ATOM 4146 O O . GLY B 1 89 ? -13.773 4.68 25.984 1 96.06 89 GLY B O 1
ATOM 4147 N N . THR B 1 90 ? -12.117 3.791 24.797 1 96 90 THR B N 1
ATOM 4148 C CA . THR B 1 90 ? -11.273 4.973 24.953 1 96 90 THR B CA 1
ATOM 4149 C C . THR B 1 90 ? -11.922 6.188 24.297 1 96 90 THR B C 1
ATOM 4151 O O . THR B 1 90 ? -12.125 7.215 24.938 1 96 90 THR B O 1
ATOM 4154 N N . VAL B 1 91 ? -12.266 6.117 23.047 1 93.38 91 VAL B N 1
ATOM 4155 C CA . VAL B 1 91 ? -12.836 7.238 22.312 1 93.38 91 VAL B CA 1
ATOM 4156 C C . VAL B 1 91 ? -14.227 7.566 22.875 1 93.38 91 VAL B C 1
ATOM 4158 O O . VAL B 1 91 ? -14.539 8.734 23.125 1 93.38 91 VAL B O 1
ATOM 4161 N N . PRO B 1 92 ? -15.016 6.527 23.156 1 94.5 92 PRO B N 1
ATOM 4162 C CA . PRO B 1 92 ? -16.297 6.809 23.797 1 94.5 92 PRO B CA 1
ATOM 4163 C C . PRO B 1 92 ? -16.156 7.555 25.125 1 94.5 92 PRO B C 1
ATOM 4165 O O . PRO B 1 92 ? -16.953 8.445 25.422 1 94.5 92 PRO B O 1
ATOM 4168 N N . THR B 1 93 ? -15.211 7.188 25.906 1 96 93 THR B N 1
ATOM 4169 C CA . THR B 1 93 ? -14.977 7.875 27.172 1 96 93 THR B CA 1
ATOM 4170 C C . THR B 1 93 ? -14.602 9.336 26.938 1 96 93 THR B C 1
ATOM 4172 O O . THR B 1 93 ? -15.109 10.234 27.609 1 96 93 THR B O 1
ATOM 4175 N N . LEU B 1 94 ? -13.773 9.57 26 1 92.44 94 LEU B N 1
ATOM 4176 C CA . LEU B 1 94 ? -13.406 10.938 25.656 1 92.44 94 LEU B CA 1
ATOM 4177 C C . LEU B 1 94 ? -14.617 11.719 25.156 1 92.44 94 LEU B C 1
ATOM 4179 O O . LEU B 1 94 ? -14.766 12.906 25.469 1 92.44 94 LEU B O 1
ATOM 4183 N N . LEU B 1 95 ? -15.398 11.047 24.406 1 91.44 95 LEU B N 1
ATOM 4184 C CA . LEU B 1 95 ? -16.625 11.672 23.906 1 91.44 95 LEU B CA 1
ATOM 4185 C C . LEU B 1 95 ? -17.547 12.062 25.047 1 91.44 95 LEU B C 1
ATOM 4187 O O . LEU B 1 95 ? -18.094 13.164 25.062 1 91.44 95 LEU B O 1
ATOM 4191 N N . PHE B 1 96 ? -17.672 11.148 25.969 1 93.56 96 PHE B N 1
ATOM 4192 C CA . PHE B 1 96 ? -18.562 11.359 27.094 1 93.56 96 PHE B CA 1
ATOM 4193 C C . PHE B 1 96 ? -18.125 12.57 27.922 1 93.56 96 PHE B C 1
ATOM 4195 O O . PHE B 1 96 ? -18.906 13.484 28.156 1 93.56 96 PHE B O 1
ATOM 4202 N N . TYR B 1 97 ? -16.922 12.656 28.234 1 92.56 97 TYR B N 1
ATOM 4203 C CA . TYR B 1 97 ? -16.406 13.75 29.047 1 92.56 97 TYR B CA 1
ATOM 4204 C C . TYR B 1 97 ? -16.312 15.031 28.234 1 92.56 97 TYR B C 1
ATOM 4206 O O . TYR B 1 97 ? -16.547 16.125 28.75 1 92.56 97 TYR B O 1
ATOM 4214 N N . GLY B 1 98 ? -15.945 14.93 26.984 1 90.94 98 GLY B N 1
ATOM 4215 C CA . GLY B 1 98 ? -15.883 16.094 26.109 1 90.94 98 GLY B CA 1
ATOM 4216 C C . GLY B 1 98 ? -17.219 16.797 25.953 1 90.94 98 GLY B C 1
ATOM 4217 O O . GLY B 1 98 ? -17.297 18.031 26.031 1 90.94 98 GLY B O 1
ATOM 4218 N N . LEU B 1 99 ? -18.219 16.016 25.797 1 90 99 LEU B N 1
ATOM 4219 C CA . LEU B 1 99 ? -19.562 16.547 25.609 1 90 99 LEU B CA 1
ATOM 4220 C C . LEU B 1 99 ? -20.062 17.203 26.891 1 90 99 LEU B C 1
ATOM 4222 O O . LEU B 1 99 ? -20.891 18.109 26.859 1 90 99 LEU B O 1
ATOM 4226 N N . SER B 1 100 ? -19.516 16.75 27.953 1 90.38 100 SER B N 1
ATOM 4227 C CA . SER B 1 100 ? -19.938 17.266 29.25 1 90.38 100 SER B CA 1
ATOM 4228 C C . SER B 1 100 ? -19.25 18.594 29.578 1 90.38 100 SER B C 1
ATOM 4230 O O . SER B 1 100 ? -19.734 19.359 30.391 1 90.38 100 SER B O 1
ATOM 4232 N N . ILE B 1 101 ? -18.156 18.875 28.875 1 90.62 101 ILE B N 1
ATOM 4233 C CA . ILE B 1 101 ? -17.328 19.984 29.328 1 90.62 101 ILE B CA 1
ATOM 4234 C C . ILE B 1 101 ? -17.266 21.062 28.25 1 90.62 101 ILE B C 1
ATOM 4236 O O . ILE B 1 101 ? -17.172 22.25 28.547 1 90.62 101 ILE B O 1
ATOM 4240 N N . ILE B 1 102 ? -17.281 20.703 27.047 1 90.38 102 ILE B N 1
ATOM 4241 C CA . ILE B 1 102 ? -17.016 21.641 25.953 1 90.38 102 ILE B CA 1
ATOM 4242 C C . ILE B 1 102 ? -18.328 22.109 25.344 1 90.38 102 ILE B C 1
ATOM 4244 O O . ILE B 1 102 ? -19.203 21.312 25.016 1 90.38 102 ILE B O 1
ATOM 4248 N N . SER B 1 103 ? -18.469 23.469 25.25 1 89.69 103 SER B N 1
ATOM 4249 C CA . SER B 1 103 ? -19.609 24.047 24.562 1 89.69 103 SER B CA 1
ATOM 4250 C C . SER B 1 103 ? -19.312 24.297 23.094 1 89.69 103 SER B C 1
ATOM 4252 O O . SER B 1 103 ? -18.141 24.438 22.703 1 89.69 103 SER B O 1
ATOM 4254 N N . PRO B 1 104 ? -20.328 24.297 22.281 1 89.44 104 PRO B N 1
ATOM 4255 C CA . PRO B 1 104 ? -20.141 24.516 20.844 1 89.44 104 PRO B CA 1
ATOM 4256 C C . PRO B 1 104 ? -19.375 25.797 20.531 1 89.44 104 PRO B C 1
ATOM 4258 O O . PRO B 1 104 ? -18.547 25.812 19.625 1 89.44 104 PRO B O 1
ATOM 4261 N N . GLU B 1 105 ? -19.578 26.797 21.312 1 90.75 105 GLU B N 1
ATOM 4262 C CA . GLU B 1 105 ? -18.969 28.109 21.094 1 90.75 105 GLU B CA 1
ATOM 4263 C C . GLU B 1 105 ? -17.453 28.031 21.266 1 90.75 105 GLU B C 1
ATOM 4265 O O . GLU B 1 105 ? -16.703 28.734 20.578 1 90.75 105 GLU B O 1
ATOM 4270 N N . TRP B 1 106 ? -17.016 27.188 22.047 1 93 106 TRP B N 1
ATOM 4271 C CA . TRP B 1 106 ? -15.602 27.141 22.406 1 93 106 TRP B CA 1
ATOM 4272 C C . TRP B 1 106 ? -14.922 25.922 21.797 1 93 106 TRP B C 1
ATOM 4274 O O . TRP B 1 106 ? -13.734 25.688 22 1 93 106 TRP B O 1
ATOM 4284 N N . PHE B 1 107 ? -15.68 25.172 21.047 1 94.94 107 PHE B N 1
ATOM 4285 C CA . PHE B 1 107 ? -15.195 23.875 20.547 1 94.94 107 PHE B CA 1
ATOM 4286 C C . PHE B 1 107 ? -13.922 24.062 19.734 1 94.94 107 PHE B C 1
ATOM 4288 O O . PHE B 1 107 ? -12.914 23.391 19.984 1 94.94 107 PHE B O 1
ATOM 4295 N N . ALA B 1 108 ? -13.922 24.969 18.75 1 96.94 108 ALA B N 1
ATOM 4296 C CA . ALA B 1 108 ? -12.805 25.094 17.828 1 96.94 108 ALA B CA 1
ATOM 4297 C C . ALA B 1 108 ? -11.531 25.516 18.547 1 96.94 108 ALA B C 1
ATOM 4299 O O . ALA B 1 108 ? -10.461 24.953 18.328 1 96.94 108 ALA B O 1
ATOM 4300 N N . VAL B 1 109 ? -11.648 26.453 19.438 1 97.12 109 VAL B N 1
ATOM 4301 C CA . VAL B 1 109 ? -10.492 26.953 20.172 1 97.12 109 VAL B CA 1
ATOM 4302 C C . VAL B 1 109 ? -9.984 25.891 21.141 1 97.12 109 VAL B C 1
ATOM 4304 O O . VAL B 1 109 ? -8.781 25.688 21.281 1 97.12 109 VAL B O 1
ATOM 4307 N N . SER B 1 110 ? -10.898 25.234 21.812 1 96.81 110 SER B N 1
ATOM 4308 C CA . SER B 1 110 ? -10.5 24.156 22.703 1 96.81 110 SER B CA 1
ATOM 4309 C C . SER B 1 110 ? -9.766 23.047 21.969 1 96.81 110 SER B C 1
ATOM 4311 O O . SER B 1 110 ? -8.742 22.547 22.438 1 96.81 110 SER B O 1
ATOM 4313 N N . THR B 1 111 ? -10.352 22.641 20.828 1 97.88 111 THR B N 1
ATOM 4314 C CA . THR B 1 111 ? -9.75 21.609 19.984 1 97.88 111 THR B CA 1
ATOM 4315 C C . THR B 1 111 ? -8.352 22.031 19.547 1 97.88 111 THR B C 1
ATOM 4317 O O . THR B 1 111 ? -7.406 21.234 19.609 1 97.88 111 THR B O 1
ATOM 4320 N N . LEU B 1 112 ? -8.234 23.25 19.109 1 98.38 112 LEU B N 1
ATOM 4321 C CA . LEU B 1 112 ? -6.945 23.812 18.703 1 98.38 112 LEU B CA 1
ATOM 4322 C C . LEU B 1 112 ? -5.922 23.703 19.828 1 98.38 112 LEU B C 1
ATOM 4324 O O . LEU B 1 112 ? -4.816 23.203 19.625 1 98.38 112 LEU B O 1
ATOM 4328 N N . LEU B 1 113 ? -6.289 24.047 21 1 97.75 113 LEU B N 1
ATOM 4329 C CA . LEU B 1 113 ? -5.383 24.094 22.141 1 97.75 113 LEU B CA 1
ATOM 4330 C C . LEU B 1 113 ? -5.043 22.703 22.641 1 97.75 113 LEU B C 1
ATOM 4332 O O . LEU B 1 113 ? -3.885 22.406 22.953 1 97.75 113 LEU B O 1
ATOM 4336 N N . ILE B 1 114 ? -6.02 21.844 22.703 1 96.19 114 ILE B N 1
ATOM 4337 C CA . ILE B 1 114 ? -5.797 20.484 23.188 1 96.19 114 ILE B CA 1
ATOM 4338 C C . ILE B 1 114 ? -4.844 19.766 22.25 1 96.19 114 ILE B C 1
ATOM 4340 O O . ILE B 1 114 ? -3.863 19.156 22.688 1 96.19 114 ILE B O 1
ATOM 4344 N N . CYS B 1 115 ? -5.117 19.844 20.938 1 97.44 115 CYS B N 1
ATOM 4345 C CA . CYS B 1 115 ? -4.262 19.188 19.953 1 97.44 115 CYS B CA 1
ATOM 4346 C C . CYS B 1 115 ? -2.863 19.797 19.969 1 97.44 115 CYS B C 1
ATOM 4348 O O . CYS B 1 115 ? -1.875 19.078 19.781 1 97.44 115 CYS B O 1
ATOM 4350 N N . MET B 1 116 ? -2.799 21.109 20.203 1 97.69 116 MET B N 1
ATOM 4351 C CA . MET B 1 116 ? -1.506 21.781 20.281 1 97.69 116 MET B CA 1
ATOM 4352 C C . MET B 1 116 ? -0.68 21.234 21.438 1 97.69 116 MET B C 1
ATOM 4354 O O . MET B 1 116 ? 0.501 20.938 21.281 1 97.69 116 MET B O 1
ATOM 4358 N N . ILE B 1 117 ? -1.233 21.078 22.531 1 95 117 ILE B N 1
ATOM 4359 C CA . ILE B 1 117 ? -0.544 20.625 23.734 1 95 117 ILE B CA 1
ATOM 4360 C C . ILE B 1 117 ? -0.088 19.172 23.547 1 95 117 ILE B C 1
ATOM 4362 O O . ILE B 1 117 ? 1.085 18.859 23.75 1 95 117 ILE B O 1
ATOM 4366 N N . VAL B 1 118 ? -0.978 18.344 23.125 1 92.06 118 VAL B N 1
ATOM 4367 C CA . VAL B 1 118 ? -0.658 16.938 22.953 1 92.06 118 VAL B CA 1
ATOM 4368 C C . VAL B 1 118 ? 0.443 16.781 21.906 1 92.06 118 VAL B C 1
ATOM 4370 O O . VAL B 1 118 ? 1.403 16.031 22.109 1 92.06 118 VAL B O 1
ATOM 4373 N N . SER B 1 119 ? 0.318 17.484 20.828 1 95.75 119 SER B N 1
ATOM 4374 C CA . SER B 1 119 ? 1.285 17.391 19.734 1 95.75 119 SER B CA 1
ATOM 4375 C C . SER B 1 119 ? 2.643 17.953 20.156 1 95.75 119 SER B C 1
ATOM 4377 O O . SER B 1 119 ? 3.684 17.453 19.719 1 95.75 119 SER B O 1
ATOM 4379 N N . SER B 1 120 ? 2.674 18.984 20.969 1 94.31 120 SER B N 1
ATOM 4380 C CA . SER B 1 120 ? 3.93 19.531 21.469 1 94.31 120 SER B CA 1
ATOM 4381 C C . SER B 1 120 ? 4.695 18.516 22.297 1 94.31 120 SER B C 1
ATOM 4383 O O . SER B 1 120 ? 5.93 18.484 22.266 1 94.31 120 SER B O 1
ATOM 4385 N N . PHE B 1 121 ? 4.004 17.719 22.969 1 88.81 121 PHE B N 1
ATOM 4386 C CA . PHE B 1 121 ? 4.637 16.734 23.844 1 88.81 121 PHE B CA 1
ATOM 4387 C C . PHE B 1 121 ? 5.016 15.477 23.062 1 88.81 121 PHE B C 1
ATOM 4389 O O . PHE B 1 121 ? 6.004 14.812 23.375 1 88.81 121 PHE B O 1
ATOM 4396 N N . THR B 1 122 ? 4.27 15.203 22.031 1 88.62 122 THR B N 1
ATOM 4397 C CA . THR B 1 122 ? 4.539 13.992 21.281 1 88.62 122 THR B CA 1
ATOM 4398 C C . THR B 1 122 ? 5.492 14.273 20.109 1 88.62 122 THR B C 1
ATOM 4400 O O . THR B 1 122 ? 6.164 13.367 19.625 1 88.62 122 THR B O 1
ATOM 4403 N N . GLY B 1 123 ? 5.461 15.539 19.656 1 91.06 123 GLY B N 1
ATOM 4404 C CA . GLY B 1 123 ? 6.262 15.914 18.5 1 91.06 123 GLY B CA 1
ATOM 4405 C C . GLY B 1 123 ? 5.805 15.266 17.219 1 91.06 123 GLY B C 1
ATOM 4406 O O . GLY B 1 123 ? 6.625 14.914 16.359 1 91.06 123 GLY B O 1
ATOM 4407 N N . SER B 1 124 ? 4.523 15 17.141 1 91.38 124 SER B N 1
ATOM 4408 C CA . SER B 1 124 ? 4.004 14.297 15.961 1 91.38 124 SER B CA 1
ATOM 4409 C C . SER B 1 124 ? 2.561 14.703 15.672 1 91.38 124 SER B C 1
ATOM 4411 O O . SER B 1 124 ? 1.656 14.391 16.453 1 91.38 124 SER B O 1
ATOM 4413 N N . SER B 1 125 ? 2.418 15.328 14.547 1 95.69 125 SER B N 1
ATOM 4414 C CA . SER B 1 125 ? 1.062 15.656 14.117 1 95.69 125 SER B CA 1
ATOM 4415 C C . SER B 1 125 ? 0.283 14.406 13.742 1 95.69 125 SER B C 1
ATOM 4417 O O . SER B 1 125 ? -0.929 14.328 13.953 1 95.69 125 SER B O 1
ATOM 4419 N N . PHE B 1 126 ? 0.915 13.367 13.258 1 91.38 126 PHE B N 1
ATOM 4420 C CA . PHE B 1 126 ? 0.277 12.109 12.883 1 91.38 126 PHE B CA 1
ATOM 4421 C C . PHE B 1 126 ? -0.301 11.406 14.102 1 91.38 126 PHE B C 1
ATOM 4423 O O . PHE B 1 126 ? -1.454 10.977 14.094 1 91.38 126 PHE B O 1
ATOM 4430 N N . THR B 1 127 ? 0.515 11.359 15.141 1 86.56 127 THR B N 1
ATOM 4431 C CA . THR B 1 127 ? 0.063 10.734 16.375 1 86.56 127 THR B CA 1
ATOM 4432 C C . THR B 1 127 ? -1.11 11.508 16.984 1 86.56 127 THR B C 1
ATOM 4434 O O . THR B 1 127 ? -2.1 10.914 17.406 1 86.56 127 THR B O 1
ATOM 4437 N N . THR B 1 128 ? -1.003 12.773 16.938 1 93.56 128 THR B N 1
ATOM 4438 C CA . THR B 1 128 ? -2.027 13.617 17.531 1 93.56 128 THR B CA 1
ATOM 4439 C C . THR B 1 128 ? -3.344 13.5 16.766 1 93.56 128 THR B C 1
ATOM 4441 O O . THR B 1 128 ? -4.398 13.289 17.375 1 93.56 128 THR B O 1
ATOM 4444 N N . VAL B 1 129 ? -3.283 13.617 15.477 1 95.56 129 VAL B N 1
ATOM 4445 C CA . VAL B 1 129 ? -4.477 13.523 14.641 1 95.56 129 VAL B CA 1
ATOM 4446 C C . VAL B 1 129 ? -5.094 12.133 14.766 1 95.56 129 VAL B C 1
ATOM 4448 O O . VAL B 1 129 ? -6.316 11.992 14.867 1 95.56 129 VAL B O 1
ATOM 4451 N N . GLY B 1 130 ? -4.316 11.141 14.852 1 89.25 130 GLY B N 1
ATOM 4452 C CA . GLY B 1 130 ? -4.77 9.758 14.906 1 89.25 130 GLY B CA 1
ATOM 4453 C C . GLY B 1 130 ? -5.328 9.367 16.266 1 89.25 130 GLY B C 1
ATOM 4454 O O . GLY B 1 130 ? -5.961 8.32 16.391 1 89.25 130 GLY B O 1
ATOM 4455 N N . THR B 1 131 ? -5.094 10.188 17.25 1 86.38 131 THR B N 1
ATOM 4456 C CA . THR B 1 131 ? -5.555 9.852 18.594 1 86.38 131 THR B CA 1
ATOM 4457 C C . THR B 1 131 ? -6.582 10.867 19.078 1 86.38 131 THR B C 1
ATOM 4459 O O . THR B 1 131 ? -7.762 10.773 18.75 1 86.38 131 THR B O 1
ATOM 4462 N N . ILE B 1 132 ? -6.02 11.961 19.594 1 90.12 132 ILE B N 1
ATOM 4463 C CA . ILE B 1 132 ? -6.895 12.969 20.188 1 90.12 132 ILE B CA 1
ATOM 4464 C C . ILE B 1 132 ? -7.699 13.664 19.094 1 90.12 132 ILE B C 1
ATOM 4466 O O . ILE B 1 132 ? -8.844 14.07 19.312 1 90.12 132 ILE B O 1
ATOM 4470 N N . GLY B 1 133 ? -7.141 13.758 17.938 1 95.06 133 GLY B N 1
ATOM 4471 C CA . GLY B 1 133 ? -7.848 14.383 16.844 1 95.06 133 GLY B CA 1
ATOM 4472 C C . GLY B 1 133 ? -9.133 13.664 16.469 1 95.06 133 GLY B C 1
ATOM 4473 O O . GLY B 1 133 ? -10.164 14.297 16.234 1 95.06 133 GLY B O 1
ATOM 4474 N N . VAL B 1 134 ? -9.086 12.398 16.438 1 92.38 134 VAL B N 1
ATOM 4475 C CA . VAL B 1 134 ? -10.258 11.586 16.109 1 92.38 134 VAL B CA 1
ATOM 4476 C C . VAL B 1 134 ? -11.336 11.781 17.172 1 92.38 134 VAL B C 1
ATOM 4478 O O . VAL B 1 134 ? -12.516 11.906 16.844 1 92.38 134 VAL B O 1
ATOM 4481 N N . ALA B 1 135 ? -10.914 11.797 18.406 1 92.06 135 ALA B N 1
ATOM 4482 C CA . ALA B 1 135 ? -11.852 12.016 19.5 1 92.06 135 ALA B CA 1
ATOM 4483 C C . ALA B 1 135 ? -12.523 13.383 19.375 1 92.06 135 ALA B C 1
ATOM 4485 O O . ALA B 1 135 ? -13.734 13.508 19.578 1 92.06 135 ALA B O 1
ATOM 4486 N N . MET B 1 136 ? -11.773 14.367 19.047 1 96.06 136 MET B N 1
ATOM 4487 C CA . MET B 1 136 ? -12.312 15.719 18.938 1 96.06 136 MET B CA 1
ATOM 4488 C C . MET B 1 136 ? -13.289 15.82 17.766 1 96.06 136 MET B C 1
ATOM 4490 O O . MET B 1 136 ? -14.273 16.562 17.844 1 96.06 136 MET B O 1
ATOM 4494 N N . MET B 1 137 ? -13.008 15.102 16.672 1 96.19 137 MET B N 1
ATOM 4495 C CA . MET B 1 137 ? -13.953 15.055 15.57 1 96.19 137 MET B CA 1
ATOM 4496 C C . MET B 1 137 ? -15.297 14.5 16.016 1 96.19 137 MET B C 1
ATOM 4498 O O . MET B 1 137 ? -16.344 14.992 15.609 1 96.19 137 MET B O 1
ATOM 4502 N N . GLY B 1 138 ? -15.227 13.484 16.828 1 92.81 138 GLY B N 1
ATOM 4503 C CA . GLY B 1 138 ? -16.453 12.922 17.375 1 92.81 138 GLY B CA 1
ATOM 4504 C C . GLY B 1 138 ? -17.234 13.922 18.203 1 92.81 138 GLY B C 1
ATOM 4505 O O . GLY B 1 138 ? -18.453 14.047 18.047 1 92.81 138 GLY B O 1
ATOM 4506 N N . ILE B 1 139 ? -16.578 14.578 19.062 1 93.5 139 ILE B N 1
ATOM 4507 C CA . ILE B 1 139 ? -17.203 15.578 19.922 1 93.5 139 ILE B CA 1
ATOM 4508 C C . ILE B 1 139 ? -17.828 16.688 19.047 1 93.5 139 ILE B C 1
ATOM 4510 O O . ILE B 1 139 ? -18.969 17.094 19.266 1 93.5 139 ILE B O 1
ATOM 4514 N N . GLY B 1 140 ? -17.031 17.156 18.078 1 94.56 140 GLY B N 1
ATOM 4515 C CA . GLY B 1 140 ? -17.547 18.172 17.156 1 94.56 140 GLY B CA 1
ATOM 4516 C C . GLY B 1 140 ? -18.812 17.734 16.453 1 94.56 140 GLY B C 1
ATOM 4517 O O . GLY B 1 140 ? -19.781 18.5 16.375 1 94.56 140 GLY B O 1
ATOM 4518 N N . THR B 1 141 ? -18.75 16.578 15.953 1 91.81 141 THR B N 1
ATOM 4519 C CA . THR B 1 141 ? -19.922 16.031 15.258 1 91.81 141 THR B CA 1
ATOM 4520 C C . THR B 1 141 ? -21.125 15.945 16.203 1 91.81 141 THR B C 1
ATOM 4522 O O . THR B 1 141 ? -22.234 16.312 15.82 1 91.81 141 THR B O 1
ATOM 4525 N N . ALA B 1 142 ? -20.891 15.508 17.359 1 90.25 142 ALA B N 1
ATOM 4526 C CA . ALA B 1 142 ? -21.953 15.383 18.359 1 90.25 142 ALA B CA 1
ATOM 4527 C C . ALA B 1 142 ? -22.531 16.75 18.719 1 90.25 142 ALA B C 1
ATOM 4529 O O . ALA B 1 142 ? -23.719 16.859 18.984 1 90.25 142 ALA B O 1
ATOM 4530 N N . LEU B 1 143 ? -21.766 17.719 18.719 1 91.62 143 LEU B N 1
ATOM 4531 C CA . LEU B 1 143 ? -22.188 19.078 19.094 1 91.62 143 LEU B CA 1
ATOM 4532 C C . LEU B 1 143 ? -22.812 19.781 17.891 1 91.62 143 LEU B C 1
ATOM 4534 O O . LEU B 1 143 ? -23.312 20.906 18.031 1 91.62 143 LEU B O 1
ATOM 4538 N N . GLY B 1 144 ? -22.672 19.172 16.734 1 90.12 144 GLY B N 1
ATOM 4539 C CA . GLY B 1 144 ? -23.266 19.75 15.531 1 90.12 144 GLY B CA 1
ATOM 4540 C C . GLY B 1 144 ? -22.328 20.703 14.805 1 90.12 144 GLY B C 1
ATOM 4541 O O . GLY B 1 144 ? -22.781 21.5 13.984 1 90.12 144 GLY B O 1
ATOM 4542 N N . ILE B 1 145 ? -21.125 20.641 15.133 1 93.38 145 ILE B N 1
ATOM 4543 C CA . ILE B 1 145 ? -20.141 21.484 14.492 1 93.38 145 ILE B CA 1
ATOM 4544 C C . ILE B 1 145 ? -19.844 20.969 13.086 1 93.38 145 ILE B C 1
ATOM 4546 O O . ILE B 1 145 ? -19.75 19.766 12.867 1 93.38 145 ILE B O 1
ATOM 4550 N N . ASP B 1 146 ? -19.719 21.922 12.156 1 94.88 146 ASP B N 1
ATOM 4551 C CA . ASP B 1 146 ? -19.297 21.547 10.812 1 94.88 146 ASP B CA 1
ATOM 4552 C C . ASP B 1 146 ? -18 20.75 10.859 1 94.88 146 ASP B C 1
ATOM 4554 O O . ASP B 1 146 ? -17 21.203 11.43 1 94.88 146 ASP B O 1
ATOM 4558 N N . PRO B 1 147 ? -18.016 19.578 10.234 1 95.81 147 PRO B N 1
ATOM 4559 C CA . PRO B 1 147 ? -16.812 18.734 10.273 1 95.81 147 PRO B CA 1
ATOM 4560 C C . PRO B 1 147 ? -15.586 19.422 9.703 1 95.81 147 PRO B C 1
ATOM 4562 O O . PRO B 1 147 ? -14.461 19.172 10.156 1 95.81 147 PRO B O 1
ATOM 4565 N N . ALA B 1 148 ? -15.742 20.266 8.758 1 97.75 148 ALA B N 1
ATOM 4566 C CA . ALA B 1 148 ? -14.617 20.984 8.156 1 97.75 148 ALA B CA 1
ATOM 4567 C C . ALA B 1 148 ? -13.961 21.906 9.172 1 97.75 148 ALA B C 1
ATOM 4569 O O . ALA B 1 148 ? -12.734 22.016 9.211 1 97.75 148 ALA B O 1
ATOM 4570 N N . ILE B 1 149 ? -14.758 22.578 9.953 1 97.19 149 ILE B N 1
ATOM 4571 C CA . ILE B 1 149 ? -14.266 23.469 10.992 1 97.19 149 ILE B CA 1
ATOM 4572 C C . ILE B 1 149 ? -13.531 22.672 12.062 1 97.19 149 ILE B C 1
ATOM 4574 O O . ILE B 1 149 ? -12.438 23.047 12.492 1 97.19 149 ILE B O 1
ATOM 4578 N N . ALA B 1 150 ? -14.141 21.531 12.43 1 97.38 150 ALA B N 1
ATOM 4579 C CA . ALA B 1 150 ? -13.523 20.672 13.438 1 97.38 150 ALA B CA 1
ATOM 4580 C C . ALA B 1 150 ? -12.172 20.156 12.945 1 97.38 150 ALA B C 1
ATOM 4582 O O . ALA B 1 150 ? -11.18 20.203 13.672 1 97.38 150 ALA B O 1
ATOM 4583 N N . ALA B 1 151 ? -12.164 19.688 11.727 1 98.5 151 ALA B N 1
ATOM 4584 C CA . ALA B 1 151 ? -10.93 19.172 11.141 1 98.5 151 ALA B CA 1
ATOM 4585 C C . ALA B 1 151 ? -9.867 20.266 11.039 1 98.5 151 ALA B C 1
ATOM 4587 O O . ALA B 1 151 ? -8.688 20.016 11.312 1 98.5 151 ALA B O 1
ATOM 4588 N N . GLY B 1 152 ? -10.312 21.422 10.609 1 98.56 152 GLY B N 1
ATOM 4589 C CA . GLY B 1 152 ? -9.383 22.547 10.539 1 98.56 152 GLY B CA 1
ATOM 4590 C C . GLY B 1 152 ? -8.727 22.859 11.875 1 98.56 152 GLY B C 1
ATOM 4591 O O . GLY B 1 152 ? -7.52 23.094 11.938 1 98.56 152 GLY B O 1
ATOM 4592 N N . ALA B 1 153 ? -9.508 22.844 12.93 1 98.62 153 ALA B N 1
ATOM 4593 C CA . ALA B 1 153 ? -8.992 23.125 14.266 1 98.62 153 ALA B CA 1
ATOM 4594 C C . ALA B 1 153 ? -8.008 22.047 14.711 1 98.62 153 ALA B C 1
ATOM 4596 O O . ALA B 1 153 ? -6.949 22.359 15.273 1 98.62 153 ALA B O 1
ATOM 4597 N N . VAL B 1 154 ? -8.352 20.797 14.445 1 98.62 154 VAL B N 1
ATOM 4598 C CA . VAL B 1 154 ? -7.484 19.688 14.797 1 98.62 154 VAL B CA 1
ATOM 4599 C C . VAL B 1 154 ? -6.152 19.812 14.062 1 98.62 154 VAL B C 1
ATOM 4601 O O . VAL B 1 154 ? -5.086 19.703 14.672 1 98.62 154 VAL B O 1
ATOM 4604 N N . VAL B 1 155 ? -6.207 20.078 12.773 1 98.69 155 VAL B N 1
ATOM 4605 C CA . VAL B 1 155 ? -5.027 20.156 11.922 1 98.69 155 VAL B CA 1
ATOM 4606 C C . VAL B 1 155 ? -4.137 21.312 12.367 1 98.69 155 VAL B C 1
ATOM 4608 O O . VAL B 1 155 ? -2.916 21.156 12.469 1 98.69 155 VAL B O 1
ATOM 4611 N N . CYS B 1 156 ? -4.738 22.438 12.68 1 98.75 156 CYS B N 1
ATOM 4612 C CA . CYS B 1 156 ? -3.979 23.594 13.133 1 98.75 156 CYS B CA 1
ATOM 4613 C C . CYS B 1 156 ? -3.254 23.297 14.438 1 98.75 156 CYS B C 1
ATOM 4615 O O . CYS B 1 156 ? -2.055 23.562 14.562 1 98.75 156 CYS B O 1
ATOM 4617 N N . GLY B 1 157 ? -3.947 22.734 15.359 1 98.56 157 GLY B N 1
ATOM 4618 C CA . GLY B 1 157 ? -3.348 22.422 16.641 1 98.56 157 GLY B CA 1
ATOM 4619 C C . GLY B 1 157 ? -2.248 21.391 16.562 1 98.56 157 GLY B C 1
ATOM 4620 O O . GLY B 1 157 ? -1.168 21.562 17.125 1 98.56 157 GLY B O 1
ATOM 4621 N N . ALA B 1 158 ? -2.553 20.312 15.836 1 98.12 158 ALA B N 1
ATOM 4622 C CA . ALA B 1 158 ? -1.6 19.219 15.688 1 98.12 158 ALA B CA 1
ATOM 4623 C C . ALA B 1 158 ? -0.313 19.688 15.023 1 98.12 158 ALA B C 1
ATOM 4625 O O . ALA B 1 158 ? 0.787 19.359 15.469 1 98.12 158 ALA B O 1
ATOM 4626 N N . CYS B 1 159 ? -0.444 20.469 13.992 1 98.25 159 CYS B N 1
ATOM 4627 C CA . CYS B 1 159 ? 0.722 20.906 13.234 1 98.25 159 CYS B CA 1
ATOM 4628 C C . CYS B 1 159 ? 1.487 21.984 13.992 1 98.25 159 CYS B C 1
ATOM 4630 O O . CYS B 1 159 ? 2.713 22.078 13.898 1 98.25 159 CYS B O 1
ATOM 4632 N N . PHE B 1 160 ? 0.769 22.844 14.742 1 98.06 160 PHE B N 1
ATOM 4633 C CA . PHE B 1 160 ? 1.446 23.812 15.602 1 98.06 160 PHE B CA 1
ATOM 4634 C C . PHE B 1 160 ? 2.352 23.094 16.594 1 98.06 160 PHE B C 1
ATOM 4636 O O . PHE B 1 160 ? 3.535 23.406 16.719 1 98.06 160 PHE B O 1
ATOM 4643 N N . GLY B 1 161 ? 1.811 22.188 17.297 1 96.81 161 GLY B N 1
ATOM 4644 C CA . GLY B 1 161 ? 2.58 21.453 18.281 1 96.81 161 GLY B CA 1
ATOM 4645 C C . GLY B 1 161 ? 3.77 20.719 17.688 1 96.81 161 GLY B C 1
ATOM 4646 O O . GLY B 1 161 ? 4.867 20.75 18.25 1 96.81 161 GLY B O 1
ATOM 4647 N N . ASP B 1 162 ? 3.492 20.078 16.594 1 95.5 162 ASP B N 1
ATOM 4648 C CA . ASP B 1 162 ? 4.539 19.344 15.891 1 95.5 162 ASP B CA 1
ATOM 4649 C C . ASP B 1 162 ? 5.691 20.266 15.508 1 95.5 162 ASP B C 1
ATOM 4651 O O . ASP B 1 162 ? 6.855 19.969 15.781 1 95.5 162 ASP B O 1
ATOM 4655 N N . LYS B 1 163 ? 5.387 21.375 14.984 1 95.94 163 LYS B N 1
ATOM 4656 C CA . LYS B 1 163 ? 6.336 22.375 14.5 1 95.94 163 LYS B CA 1
ATOM 4657 C C . LYS B 1 163 ? 7.188 22.922 15.641 1 95.94 163 LYS B C 1
ATOM 4659 O O . LYS B 1 163 ? 8.359 23.25 15.445 1 95.94 163 LYS B O 1
ATOM 4664 N N . MET B 1 164 ? 6.691 22.969 16.797 1 95.75 164 MET B N 1
ATOM 4665 C CA . MET B 1 164 ? 7.352 23.641 17.922 1 95.75 164 MET B CA 1
ATOM 4666 C C . MET B 1 164 ? 7.992 22.641 18.859 1 95.75 164 MET B C 1
ATOM 4668 O O . MET B 1 164 ? 8.648 23.031 19.828 1 95.75 164 MET B O 1
ATOM 4672 N N . SER B 1 165 ? 7.898 21.422 18.5 1 94.88 165 SER B N 1
ATOM 4673 C CA . SER B 1 165 ? 8.391 20.375 19.391 1 94.88 165 SER B CA 1
ATOM 4674 C C . SER B 1 165 ? 9.828 20 19.062 1 94.88 165 SER B C 1
ATOM 4676 O O . SER B 1 165 ? 10.141 19.688 17.906 1 94.88 165 SER B O 1
ATOM 4678 N N . PRO B 1 166 ? 10.727 19.969 20.078 1 93.19 166 PRO B N 1
ATOM 4679 C CA . PRO B 1 166 ? 12.094 19.469 19.844 1 93.19 166 PRO B CA 1
ATOM 4680 C C . PRO B 1 166 ? 12.141 17.984 19.531 1 93.19 166 PRO B C 1
ATOM 4682 O O . PRO B 1 166 ? 13.172 17.469 19.094 1 93.19 166 PRO B O 1
ATOM 4685 N N . LEU B 1 167 ? 11 17.375 19.719 1 90.19 167 LEU B N 1
ATOM 4686 C CA . LEU B 1 167 ? 10.922 15.938 19.5 1 90.19 167 LEU B CA 1
ATOM 4687 C C . LEU B 1 167 ? 10.469 15.633 18.062 1 90.19 167 LEU B C 1
ATOM 4689 O O . LEU B 1 167 ? 10.508 14.484 17.641 1 90.19 167 LEU B O 1
ATOM 4693 N N . SER B 1 168 ? 10.039 16.578 17.344 1 92.75 168 SER B N 1
ATOM 4694 C CA . SER B 1 168 ? 9.523 16.406 15.984 1 92.75 168 SER B CA 1
ATOM 4695 C C . SER B 1 168 ? 10.648 16.141 14.992 1 92.75 168 SER B C 1
ATOM 4697 O O . SER B 1 168 ? 11.695 16.781 15.039 1 92.75 168 SER B O 1
ATOM 4699 N N . ASP B 1 169 ? 10.422 15.195 14.133 1 88.69 169 ASP B N 1
ATOM 4700 C CA . ASP B 1 169 ? 11.406 14.852 13.117 1 88.69 169 ASP B CA 1
ATOM 4701 C C . ASP B 1 169 ? 11.656 16.016 12.172 1 88.69 169 ASP B C 1
ATOM 4703 O O . ASP B 1 169 ? 12.805 16.328 11.844 1 88.69 169 ASP B O 1
ATOM 4707 N N . THR B 1 170 ? 10.633 16.641 11.719 1 92.62 170 THR B N 1
ATOM 4708 C CA . THR B 1 170 ? 10.789 17.75 10.773 1 92.62 170 THR B CA 1
ATOM 4709 C C . THR B 1 170 ? 11.43 18.953 11.445 1 92.62 170 THR B C 1
ATOM 4711 O O . THR B 1 170 ? 12.211 19.672 10.828 1 92.62 170 THR B O 1
ATOM 4714 N N . THR B 1 171 ? 11.117 19.188 12.742 1 95.38 171 THR B N 1
ATOM 4715 C CA . THR B 1 171 ? 11.711 20.281 13.492 1 95.38 171 THR B CA 1
ATOM 4716 C C . THR B 1 171 ? 13.203 20.078 13.68 1 95.38 171 THR B C 1
ATOM 4718 O O . THR B 1 171 ? 13.977 21.031 13.711 1 95.38 171 THR B O 1
ATOM 4721 N N . ASN B 1 172 ? 13.633 18.859 13.797 1 93.94 172 ASN B N 1
ATOM 4722 C CA . ASN B 1 172 ? 15.047 18.531 13.883 1 93.94 172 ASN B CA 1
ATOM 4723 C C . ASN B 1 172 ? 15.711 18.531 12.508 1 93.94 172 ASN B C 1
ATOM 4725 O O . ASN B 1 172 ? 16.875 18.906 12.375 1 93.94 172 ASN B O 1
ATOM 4729 N N . PHE B 1 173 ? 15 18.188 11.547 1 94.94 173 PHE B N 1
ATOM 4730 C CA . PHE B 1 173 ? 15.523 17.984 10.203 1 94.94 173 PHE B CA 1
ATOM 4731 C C . PHE B 1 173 ? 15.844 19.328 9.547 1 94.94 173 PHE B C 1
ATOM 4733 O O . PHE B 1 173 ? 16.922 19.5 8.961 1 94.94 173 PHE B O 1
ATOM 4740 N N . ALA B 1 174 ? 14.953 20.266 9.609 1 96.19 174 ALA B N 1
ATOM 4741 C CA . ALA B 1 174 ? 15.086 21.547 8.93 1 96.19 174 ALA B CA 1
ATOM 4742 C C . ALA B 1 174 ? 16.359 22.266 9.367 1 96.19 174 ALA B C 1
ATOM 4744 O O . ALA B 1 174 ? 17.188 22.656 8.531 1 96.19 174 ALA B O 1
ATOM 4745 N N . PRO B 1 175 ? 16.594 22.484 10.68 1 96.19 175 PRO B N 1
ATOM 4746 C CA . PRO B 1 175 ? 17.859 23.109 11.086 1 96.19 175 PRO B CA 1
ATOM 4747 C C . PRO B 1 175 ? 19.062 22.188 10.891 1 96.19 175 PRO B C 1
ATOM 4749 O O . PRO B 1 175 ? 20.172 22.672 10.625 1 96.19 175 PRO B O 1
ATOM 4752 N N . GLY B 1 176 ? 18.906 20.953 10.961 1 95.19 176 GLY B N 1
ATOM 4753 C CA . GLY B 1 176 ? 19.984 20 10.812 1 95.19 176 GLY B CA 1
ATOM 4754 C C . GLY B 1 176 ? 20.641 20.047 9.445 1 95.19 176 GLY B C 1
ATOM 4755 O O . GLY B 1 176 ? 21.875 19.969 9.336 1 95.19 176 GLY B O 1
ATOM 4756 N N . ILE B 1 177 ? 19.859 20.203 8.492 1 94.12 177 ILE B N 1
ATOM 4757 C CA . ILE B 1 177 ? 20.406 20.109 7.148 1 94.12 177 ILE B CA 1
ATOM 4758 C C . ILE B 1 177 ? 21.141 21.406 6.805 1 94.12 177 ILE B C 1
ATOM 4760 O O . ILE B 1 177 ? 21.938 21.438 5.863 1 94.12 177 ILE B O 1
ATOM 4764 N N . VAL B 1 178 ? 20.875 22.469 7.551 1 95.31 178 VAL B N 1
ATOM 4765 C CA . VAL B 1 178 ? 21.5 23.75 7.207 1 95.31 178 VAL B CA 1
ATOM 4766 C C . VAL B 1 178 ? 22.453 24.156 8.312 1 95.31 178 VAL B C 1
ATOM 4768 O O . VAL B 1 178 ? 23.031 25.266 8.273 1 95.31 178 VAL B O 1
ATOM 4771 N N . GLY B 1 179 ? 22.625 23.391 9.352 1 94.56 179 GLY B N 1
ATOM 4772 C CA . GLY B 1 179 ? 23.625 23.609 10.375 1 94.56 179 GLY B CA 1
ATOM 4773 C C . GLY B 1 179 ? 23.219 24.656 11.406 1 94.56 179 GLY B C 1
ATOM 4774 O O . GLY B 1 179 ? 24.031 25.469 11.828 1 94.56 179 GLY B O 1
ATOM 4775 N N . VAL B 1 180 ? 21.984 24.719 11.719 1 96 180 VAL B N 1
ATOM 4776 C CA . VAL B 1 180 ? 21.484 25.609 12.742 1 96 180 VAL B CA 1
ATOM 4777 C C . VAL B 1 180 ? 21.141 24.828 14 1 96 180 VAL B C 1
ATOM 4779 O O . VAL B 1 180 ? 20.641 23.688 13.922 1 96 180 VAL B O 1
ATOM 4782 N N . ASP B 1 181 ? 21.453 25.422 15.148 1 96.38 181 ASP B N 1
ATOM 4783 C CA . ASP B 1 181 ? 21.109 24.781 16.406 1 96.38 181 ASP B CA 1
ATOM 4784 C C . ASP B 1 181 ? 19.594 24.641 16.562 1 96.38 181 ASP B C 1
ATOM 4786 O O . ASP B 1 181 ? 18.844 25.547 16.219 1 96.38 181 ASP B O 1
ATOM 4790 N N . LEU B 1 182 ? 19.141 23.516 17.125 1 96.62 182 LEU B N 1
ATOM 4791 C CA . LEU B 1 182 ? 17.719 23.156 17.234 1 96.62 182 LEU B CA 1
ATOM 4792 C C . LEU B 1 182 ? 16.953 24.203 18.047 1 96.62 182 LEU B C 1
ATOM 4794 O O . LEU B 1 182 ? 15.906 24.672 17.609 1 96.62 182 LEU B O 1
ATOM 4798 N N . PHE B 1 183 ? 17.516 24.594 19.156 1 95.25 183 PHE B N 1
ATOM 4799 C CA . PHE B 1 183 ? 16.781 25.484 20.047 1 95.25 183 PHE B CA 1
ATOM 4800 C C . PHE B 1 183 ? 16.797 26.922 19.516 1 95.25 183 PHE B C 1
ATOM 4802 O O . PHE B 1 183 ? 15.836 27.656 19.688 1 95.25 183 PHE B O 1
ATOM 4809 N N . ASP B 1 184 ? 17.891 27.266 18.797 1 95.38 184 ASP B N 1
ATOM 4810 C CA . ASP B 1 184 ? 17.891 28.547 18.094 1 95.38 184 ASP B CA 1
ATOM 4811 C C . ASP B 1 184 ? 16.812 28.562 17 1 95.38 184 ASP B C 1
ATOM 4813 O O . ASP B 1 184 ? 16.141 29.578 16.797 1 95.38 184 ASP B O 1
ATOM 4817 N N . HIS B 1 185 ? 16.703 27.469 16.359 1 96.88 185 HIS B N 1
ATOM 4818 C CA . HIS B 1 185 ? 15.672 27.297 15.336 1 96.88 185 HIS B CA 1
ATOM 4819 C C . HIS B 1 185 ? 14.281 27.469 15.93 1 96.88 185 HIS B C 1
ATOM 4821 O O . HIS B 1 185 ? 13.469 28.25 15.414 1 96.88 185 HIS B O 1
ATOM 4827 N N . ILE B 1 186 ? 13.953 26.812 17.016 1 97.25 186 ILE B N 1
ATOM 4828 C CA . ILE B 1 186 ? 12.633 26.844 17.641 1 97.25 186 ILE B CA 1
ATOM 4829 C C . ILE B 1 186 ? 12.32 28.25 18.125 1 97.25 186 ILE B C 1
ATOM 4831 O O . ILE B 1 186 ? 11.211 28.766 17.922 1 97.25 186 ILE B O 1
ATOM 4835 N N . ARG B 1 187 ? 13.32 28.859 18.703 1 96.31 187 ARG B N 1
ATOM 4836 C CA . ARG B 1 187 ? 13.133 30.234 19.156 1 96.31 187 ARG B CA 1
ATOM 4837 C C . ARG B 1 187 ? 12.844 31.172 17.984 1 96.31 187 ARG B C 1
ATOM 4839 O O . ARG B 1 187 ? 12 32.062 18.094 1 96.31 187 ARG B O 1
ATOM 4846 N N . HIS B 1 188 ? 13.555 30.906 16.953 1 96.25 188 HIS B N 1
ATOM 4847 C CA . HIS B 1 188 ? 13.398 31.766 15.789 1 96.25 188 HIS B CA 1
ATOM 4848 C C . HIS B 1 188 ? 12.047 31.531 15.117 1 96.25 188 HIS B C 1
ATOM 4850 O O . HIS B 1 188 ? 11.477 32.469 14.531 1 96.25 188 HIS B O 1
ATOM 4856 N N . LEU B 1 189 ? 11.477 30.344 15.188 1 97 189 LEU B N 1
ATOM 4857 C CA . LEU B 1 189 ? 10.18 30.016 14.617 1 97 189 LEU B CA 1
ATOM 4858 C C . LEU B 1 189 ? 9.07 30.844 15.266 1 97 189 LEU B C 1
ATOM 4860 O O . LEU B 1 189 ? 8.016 31.062 14.664 1 97 189 LEU B O 1
ATOM 4864 N N . LEU B 1 190 ? 9.359 31.281 16.484 1 96.5 190 LEU B N 1
ATOM 4865 C CA . LEU B 1 190 ? 8.336 32 17.234 1 96.5 190 LEU B CA 1
ATOM 4866 C C . LEU B 1 190 ? 7.93 33.281 16.516 1 96.5 190 LEU B C 1
ATOM 4868 O O . LEU B 1 190 ? 6.789 33.75 16.625 1 96.5 190 LEU B O 1
ATOM 4872 N N . TRP B 1 191 ? 8.805 33.812 15.758 1 95.5 191 TRP B N 1
ATOM 4873 C CA . TRP B 1 191 ? 8.531 35.062 15.055 1 95.5 191 TRP B CA 1
ATOM 4874 C C . TRP B 1 191 ? 7.359 34.906 14.094 1 95.5 191 TRP B C 1
ATOM 4876 O O . TRP B 1 191 ? 6.547 35.812 13.938 1 95.5 191 TRP B O 1
ATOM 4886 N N . THR B 1 192 ? 7.289 33.781 13.445 1 96.88 192 THR B N 1
ATOM 4887 C CA . THR B 1 192 ? 6.211 33.531 12.492 1 96.88 192 THR B CA 1
ATOM 4888 C C . THR B 1 192 ? 5.086 32.719 13.125 1 96.88 192 THR B C 1
ATOM 4890 O O . THR B 1 192 ? 3.918 32.906 12.766 1 96.88 192 THR B O 1
ATOM 4893 N N . THR B 1 193 ? 5.375 31.875 14.047 1 97.44 193 THR B N 1
ATOM 4894 C CA . THR B 1 193 ? 4.422 30.953 14.641 1 97.44 193 THR B CA 1
ATOM 4895 C C . THR B 1 193 ? 3.441 31.688 15.555 1 97.44 193 THR B C 1
ATOM 4897 O O . THR B 1 193 ? 2.234 31.438 15.492 1 97.44 193 THR B O 1
ATOM 4900 N N . VAL B 1 194 ? 3.945 32.594 16.375 1 97 194 VAL B N 1
ATOM 4901 C CA . VAL B 1 194 ? 3.113 33.281 17.375 1 97 194 VAL B CA 1
ATOM 4902 C C . VAL B 1 194 ? 2.07 34.156 16.688 1 97 194 VAL B C 1
ATOM 4904 O O . VAL B 1 194 ? 0.874 34.031 16.953 1 97 194 VAL B O 1
ATOM 4907 N N . PRO B 1 195 ? 2.482 35 15.773 1 97.44 195 PRO B N 1
ATOM 4908 C CA . PRO B 1 195 ? 1.452 35.812 15.102 1 97.44 195 PRO B CA 1
ATOM 4909 C C . PRO B 1 195 ? 0.45 34.938 14.336 1 97.44 195 PRO B C 1
ATOM 4911 O O . PRO B 1 195 ? -0.748 35.25 14.328 1 97.44 195 PRO B O 1
ATOM 4914 N N . SER B 1 196 ? 0.933 33.938 13.617 1 98.25 196 SER B N 1
ATOM 4915 C CA . SER B 1 196 ? 0.036 33.031 12.891 1 98.25 196 SER B CA 1
ATOM 4916 C C . SER B 1 196 ? -0.95 32.375 13.828 1 98.25 196 SER B C 1
ATOM 4918 O O . SER B 1 196 ? -2.125 32.188 13.492 1 98.25 196 SER B O 1
ATOM 4920 N N . PHE B 1 197 ? -0.479 31.984 14.984 1 98 197 PHE B N 1
ATOM 4921 C CA . PHE B 1 197 ? -1.303 31.312 15.984 1 98 197 PHE B CA 1
ATOM 4922 C C . PHE B 1 197 ? -2.363 32.25 16.531 1 98 197 PHE B C 1
ATOM 4924 O O . PHE B 1 197 ? -3.531 31.875 16.656 1 98 197 PHE B O 1
ATOM 4931 N N . VAL B 1 198 ? -1.974 33.469 16.859 1 98.19 198 VAL B N 1
ATOM 4932 C CA . VAL B 1 198 ? -2.879 34.438 17.453 1 98.19 198 VAL B CA 1
ATOM 4933 C C . VAL B 1 198 ? -4.008 34.75 16.469 1 98.19 198 VAL B C 1
ATOM 4935 O O . VAL B 1 198 ? -5.18 34.781 16.844 1 98.19 198 VAL B O 1
ATOM 4938 N N . ILE B 1 199 ? -3.652 34.938 15.203 1 98.44 199 ILE B N 1
ATOM 4939 C CA . ILE B 1 199 ? -4.668 35.219 14.195 1 98.44 199 ILE B CA 1
ATOM 4940 C C . ILE B 1 199 ? -5.609 34.031 14.078 1 98.44 199 ILE B C 1
ATOM 4942 O O . ILE B 1 199 ? -6.824 34.188 13.953 1 98.44 199 ILE B O 1
ATOM 4946 N N . THR B 1 200 ? -5.074 32.781 14.117 1 98.62 200 THR B N 1
ATOM 4947 C CA . THR B 1 200 ? -5.859 31.562 14.031 1 98.62 200 THR B CA 1
ATOM 4948 C C . THR B 1 200 ? -6.859 31.469 15.18 1 98.62 200 THR B C 1
ATOM 4950 O O . THR B 1 200 ? -8.031 31.141 14.969 1 98.62 200 THR B O 1
ATOM 4953 N N . VAL B 1 201 ? -6.391 31.797 16.375 1 98.06 201 VAL B N 1
ATOM 4954 C CA . VAL B 1 201 ? -7.25 31.766 17.562 1 98.06 201 VAL B CA 1
ATOM 4955 C C . VAL B 1 201 ? -8.391 32.781 17.391 1 98.06 201 VAL B C 1
ATOM 4957 O O . VAL B 1 201 ? -9.547 32.438 17.688 1 98.06 201 VAL B O 1
ATOM 4960 N N . ILE B 1 202 ? -8.078 33.969 16.938 1 97.75 202 ILE B N 1
ATOM 4961 C CA . ILE B 1 202 ? -9.078 35 16.766 1 97.75 202 ILE B CA 1
ATOM 4962 C C . ILE B 1 202 ? -10.117 34.562 15.734 1 97.75 202 ILE B C 1
ATOM 4964 O O . ILE B 1 202 ? -11.32 34.719 15.945 1 97.75 202 ILE B O 1
ATOM 4968 N N . LEU B 1 203 ? -9.703 33.938 14.641 1 97.81 203 LEU B N 1
ATOM 4969 C CA . LEU B 1 203 ? -10.625 33.5 13.602 1 97.81 203 LEU B CA 1
ATOM 4970 C C . LEU B 1 203 ? -11.531 32.375 14.125 1 97.81 203 LEU B C 1
ATOM 4972 O O . LEU B 1 203 ? -12.734 32.375 13.844 1 97.81 203 LEU B O 1
ATOM 4976 N N . PHE B 1 204 ? -10.992 31.469 14.891 1 97.38 204 PHE B N 1
ATOM 4977 C CA . PHE B 1 204 ? -11.812 30.391 15.43 1 97.38 204 PHE B CA 1
ATOM 4978 C C . PHE B 1 204 ? -12.781 30.922 16.484 1 97.38 204 PHE B C 1
ATOM 4980 O O . PHE B 1 204 ? -13.898 30.406 16.609 1 97.38 204 PHE B O 1
ATOM 4987 N N . LEU B 1 205 ? -12.352 31.922 17.266 1 95.38 205 LEU B N 1
ATOM 4988 C CA . LEU B 1 205 ? -13.266 32.562 18.203 1 95.38 205 LEU B CA 1
ATOM 4989 C C . LEU B 1 205 ? -14.438 33.188 17.484 1 95.38 205 LEU B C 1
ATOM 4991 O O . LEU B 1 205 ? -15.578 33.094 17.938 1 95.38 205 LEU B O 1
ATOM 4995 N N . MET B 1 206 ? -14.156 33.812 16.391 1 95.31 206 MET B N 1
ATOM 4996 C CA . MET B 1 206 ? -15.195 34.469 15.594 1 95.31 206 MET B CA 1
ATOM 4997 C C . MET B 1 206 ? -16.141 33.438 15 1 95.31 206 MET B C 1
ATOM 4999 O O . MET B 1 206 ? -17.359 33.656 14.969 1 95.31 206 MET B O 1
ATOM 5003 N N . ILE B 1 207 ? -15.633 32.312 14.539 1 93.62 207 ILE B N 1
ATOM 5004 C CA . ILE B 1 207 ? -16.438 31.25 13.953 1 93.62 207 ILE B CA 1
ATOM 5005 C C . ILE B 1 207 ? -17.312 30.609 15.031 1 93.62 207 ILE B C 1
ATOM 5007 O O . ILE B 1 207 ? -18.469 30.281 14.781 1 93.62 207 ILE B O 1
ATOM 5011 N N . GLY B 1 208 ? -16.75 30.406 16.188 1 89.62 208 GLY B N 1
ATOM 5012 C CA . GLY B 1 208 ? -17.453 29.797 17.297 1 89.62 208 GLY B CA 1
ATOM 5013 C C . GLY B 1 208 ? -18.672 30.578 17.734 1 89.62 208 GLY B C 1
ATOM 5014 O O . GLY B 1 208 ? -19.688 30 18.125 1 89.62 208 GLY B O 1
ATOM 5015 N N . ARG B 1 209 ? -18.656 31.844 17.672 1 85.94 209 ARG B N 1
ATOM 5016 C CA . ARG B 1 209 ? -19.75 32.688 18.094 1 85.94 209 ARG B CA 1
ATOM 5017 C C . ARG B 1 209 ? -20.953 32.562 17.156 1 85.94 209 ARG B C 1
ATOM 5019 O O . ARG B 1 209 ? -22.094 32.781 17.562 1 85.94 209 ARG B O 1
ATOM 5026 N N . SER B 1 210 ? -20.719 32.031 16 1 80.88 210 SER B N 1
ATOM 5027 C CA . SER B 1 210 ? -21.781 31.922 15.008 1 80.88 210 SER B CA 1
ATOM 5028 C C . SER B 1 210 ? -22.359 30.516 14.945 1 80.88 210 SER B C 1
ATOM 5030 O O . SER B 1 210 ? -23.312 30.266 14.203 1 80.88 210 SER B O 1
ATOM 5032 N N . GLN B 1 211 ? -21.859 29.703 15.672 1 76.81 211 GLN B N 1
ATOM 5033 C CA . GLN B 1 211 ? -22.266 28.312 15.531 1 76.81 211 GLN B CA 1
ATOM 5034 C C . GLN B 1 211 ? -23.547 28.031 16.312 1 76.81 211 GLN B C 1
ATOM 5036 O O . GLN B 1 211 ? -23.75 28.562 17.406 1 76.81 211 GLN B O 1
ATOM 5041 N N . ALA B 1 212 ? -24.438 27.422 15.555 1 65.62 212 ALA B N 1
ATOM 5042 C CA . ALA B 1 212 ? -25.703 26.984 16.141 1 65.62 212 ALA B CA 1
ATOM 5043 C C . ALA B 1 212 ? -25.531 25.719 16.969 1 65.62 212 ALA B C 1
ATOM 5045 O O . ALA B 1 212 ? -24.672 24.891 16.641 1 65.62 212 ALA B O 1
ATOM 5046 N N . THR B 1 213 ? -26.109 25.734 18.188 1 64.06 213 THR B N 1
ATOM 5047 C CA . THR B 1 213 ? -25.875 24.75 19.234 1 64.06 213 THR B CA 1
ATOM 5048 C C . THR B 1 213 ? -26.875 23.609 19.141 1 64.06 213 THR B C 1
ATOM 5050 O O . THR B 1 213 ? -28.016 23.797 18.734 1 64.06 213 THR B O 1
ATOM 5053 N N . SER B 1 214 ? -26.25 22.312 18.984 1 68.5 214 SER B N 1
ATOM 5054 C CA . SER B 1 214 ? -27.141 21.203 19.312 1 68.5 214 SER B CA 1
ATOM 5055 C C . SER B 1 214 ? -27.906 21.484 20.594 1 68.5 214 SER B C 1
ATOM 5057 O O . SER B 1 214 ? -27.422 22.203 21.469 1 68.5 214 SER B O 1
ATOM 5059 N N . THR B 1 215 ? -29.125 20.859 20.594 1 72.94 215 THR B N 1
ATOM 5060 C CA . THR B 1 215 ? -29.969 21.078 21.766 1 72.94 215 THR B CA 1
ATOM 5061 C C . THR B 1 215 ? -29.469 20.266 22.953 1 72.94 215 THR B C 1
ATOM 5063 O O . THR B 1 215 ? -28.75 19.266 22.781 1 72.94 215 THR B O 1
ATOM 5066 N N . THR B 1 216 ? -29.703 20.703 24.062 1 78.25 216 THR B N 1
ATOM 5067 C CA . THR B 1 216 ? -29.344 20.031 25.297 1 78.25 216 THR B CA 1
ATOM 5068 C C . THR B 1 216 ? -29.922 18.625 25.328 1 78.25 216 THR B C 1
ATOM 5070 O O . THR B 1 216 ? -29.281 17.688 25.828 1 78.25 216 THR B O 1
ATOM 5073 N N . GLN B 1 217 ? -31.047 18.422 24.703 1 81.25 217 GLN B N 1
ATOM 5074 C CA . GLN B 1 217 ? -31.703 17.125 24.688 1 81.25 217 GLN B CA 1
ATOM 5075 C C . GLN B 1 217 ? -30.922 16.141 23.812 1 81.25 217 GLN B C 1
ATOM 5077 O O . GLN B 1 217 ? -30.797 14.961 24.172 1 81.25 217 GLN B O 1
ATOM 5082 N N . ASP B 1 218 ? -30.469 16.594 22.766 1 86.31 218 ASP B N 1
ATOM 5083 C CA . ASP B 1 218 ? -29.688 15.742 21.875 1 86.31 218 ASP B CA 1
ATOM 5084 C C . ASP B 1 218 ? -28.406 15.258 22.547 1 86.31 218 ASP B C 1
ATOM 5086 O O . ASP B 1 218 ? -28.016 14.102 22.406 1 86.31 218 ASP B O 1
ATOM 5090 N N . ILE B 1 219 ? -27.875 16.109 23.312 1 88.5 219 ILE B N 1
ATOM 5091 C CA . ILE B 1 219 ? -26.625 15.797 24 1 88.5 219 ILE B CA 1
ATOM 5092 C C . ILE B 1 219 ? -26.875 14.75 25.094 1 88.5 219 ILE B C 1
ATOM 5094 O O . ILE B 1 219 ? -26.094 13.805 25.234 1 88.5 219 ILE B O 1
ATOM 5098 N N . GLN B 1 220 ? -27.922 14.906 25.766 1 90.88 220 GLN B N 1
ATOM 5099 C CA . GLN B 1 220 ? -28.266 13.961 26.828 1 90.88 220 GLN B CA 1
ATOM 5100 C C . GLN B 1 220 ? -28.531 12.57 26.266 1 90.88 220 GLN B C 1
ATOM 5102 O O . GLN B 1 220 ? -28.172 11.562 26.859 1 90.88 220 GLN B O 1
ATOM 5107 N N . ALA B 1 221 ? -29.156 12.539 25.156 1 91.62 221 ALA B N 1
ATOM 5108 C CA . ALA B 1 221 ? -29.422 11.258 24.5 1 91.62 221 ALA B CA 1
ATOM 5109 C C . ALA B 1 221 ? -28.125 10.562 24.109 1 91.62 221 ALA B C 1
ATOM 5111 O O . ALA B 1 221 ? -28.016 9.336 24.203 1 91.62 221 ALA B O 1
ATOM 5112 N N . MET B 1 222 ? -27.25 11.312 23.703 1 92.25 222 MET B N 1
ATOM 5113 C CA . MET B 1 222 ? -25.953 10.766 23.312 1 92.25 222 MET B CA 1
ATOM 5114 C C . MET B 1 222 ? -25.188 10.258 24.516 1 92.25 222 MET B C 1
ATOM 5116 O O . MET B 1 222 ? -24.578 9.188 24.469 1 92.25 222 MET B O 1
ATOM 5120 N N . LEU B 1 223 ? -25.281 10.977 25.562 1 93.62 223 LEU B N 1
ATOM 5121 C CA . LEU B 1 223 ? -24.609 10.57 26.797 1 93.62 223 LEU B CA 1
ATOM 5122 C C . LEU B 1 223 ? -25.203 9.266 27.328 1 93.62 223 LEU B C 1
ATOM 5124 O O . LEU B 1 223 ? -24.469 8.383 27.781 1 93.62 223 LEU B O 1
ATOM 5128 N N . THR B 1 224 ? -26.438 9.172 27.219 1 94 224 THR B N 1
ATOM 5129 C CA . THR B 1 224 ? -27.125 7.969 27.672 1 94 224 THR B CA 1
ATOM 5130 C C . THR B 1 224 ? -26.75 6.773 26.797 1 94 224 THR B C 1
ATOM 5132 O O . THR B 1 224 ? -26.531 5.672 27.312 1 94 224 THR B O 1
ATOM 5135 N N . ALA B 1 225 ? -26.688 7.031 25.531 1 93.81 225 ALA B N 1
ATOM 5136 C CA . ALA B 1 225 ? -26.297 5.973 24.609 1 93.81 225 ALA B CA 1
ATOM 5137 C C . ALA B 1 225 ? -24.891 5.473 24.891 1 93.81 225 ALA B C 1
ATOM 5139 O O . ALA B 1 225 ? -24.641 4.266 24.875 1 93.81 225 ALA B O 1
ATOM 5140 N N . LEU B 1 226 ? -24.016 6.336 25.141 1 94.81 226 LEU B N 1
ATOM 5141 C CA . LEU B 1 226 ? -22.625 5.984 25.453 1 94.81 226 LEU B CA 1
ATOM 5142 C C . LEU B 1 226 ? -22.531 5.207 26.75 1 94.81 226 LEU B C 1
ATOM 5144 O O . LEU B 1 226 ? -21.859 4.18 26.828 1 94.81 226 LEU B O 1
ATOM 5148 N N . ASP B 1 227 ? -23.25 5.715 27.688 1 94.31 227 ASP B N 1
ATOM 5149 C CA . ASP B 1 227 ? -23.203 5.117 29.016 1 94.31 227 ASP B CA 1
ATOM 5150 C C . ASP B 1 227 ? -23.828 3.729 29.031 1 94.31 227 ASP B C 1
ATOM 5152 O O . ASP B 1 227 ? -23.422 2.854 29.797 1 94.31 227 ASP B O 1
ATOM 5156 N N . SER B 1 228 ? -24.75 3.527 28.188 1 94.44 228 SER B N 1
ATOM 5157 C CA . SER B 1 228 ? -25.453 2.25 28.141 1 94.44 228 SER B CA 1
ATOM 5158 C C . SER B 1 228 ? -24.656 1.204 27.375 1 94.44 228 SER B C 1
ATOM 5160 O O . SER B 1 228 ? -24.766 0.006 27.641 1 94.44 228 SER B O 1
ATOM 5162 N N . GLN B 1 229 ? -23.781 1.649 26.5 1 94 229 GLN B N 1
ATOM 5163 C CA . GLN B 1 229 ? -23.141 0.703 25.594 1 94 229 GLN B CA 1
ATOM 5164 C C . GLN B 1 229 ? -21.688 0.46 25.984 1 94 229 GLN B C 1
ATOM 5166 O O . GLN B 1 229 ? -21.109 -0.555 25.594 1 94 229 GLN B O 1
ATOM 5171 N N . PHE B 1 230 ? -21.156 1.39 26.766 1 95.94 230 PHE B N 1
ATOM 5172 C CA . PHE B 1 230 ? -19.75 1.276 27.109 1 95.94 230 PHE B CA 1
ATOM 5173 C C . PHE B 1 230 ? -19.562 1.425 28.625 1 95.94 230 PHE B C 1
ATOM 5175 O O . PHE B 1 230 ? -20.328 2.123 29.281 1 95.94 230 PHE B O 1
ATOM 5182 N N . THR B 1 231 ? -18.609 0.693 29.094 1 96.69 231 THR B N 1
ATOM 5183 C CA . THR B 1 231 ? -18.125 0.985 30.438 1 96.69 231 THR B CA 1
ATOM 5184 C C . THR B 1 231 ? -17.156 2.16 30.422 1 96.69 231 THR B C 1
ATOM 5186 O O . THR B 1 231 ? -16.016 2.018 30 1 96.69 231 THR B O 1
ATOM 5189 N N . LEU B 1 232 ? -17.703 3.232 30.922 1 95.5 232 LEU B N 1
ATOM 5190 C CA . LEU B 1 232 ? -16.906 4.457 30.906 1 95.5 232 LEU B CA 1
ATOM 5191 C C . LEU B 1 232 ? -16.094 4.594 32.188 1 95.5 232 LEU B C 1
ATOM 5193 O O . LEU B 1 232 ? -16.656 4.586 33.281 1 95.5 232 LEU B O 1
ATOM 5197 N N . SER B 1 233 ? -14.742 4.512 32.062 1 94.19 233 SER B N 1
ATOM 5198 C CA . SER B 1 233 ? -13.836 4.562 33.188 1 94.19 233 SER B CA 1
ATOM 5199 C C . SER B 1 233 ? -12.523 5.242 32.812 1 94.19 233 SER B C 1
ATOM 5201 O O . SER B 1 233 ? -12.156 5.301 31.656 1 94.19 233 SER B O 1
ATOM 5203 N N . VAL B 1 234 ? -11.867 5.746 33.812 1 94 234 VAL B N 1
ATOM 5204 C CA . VAL B 1 234 ? -10.555 6.355 33.625 1 94 234 VAL B CA 1
ATOM 5205 C C . VAL B 1 234 ? -9.562 5.305 33.125 1 94 2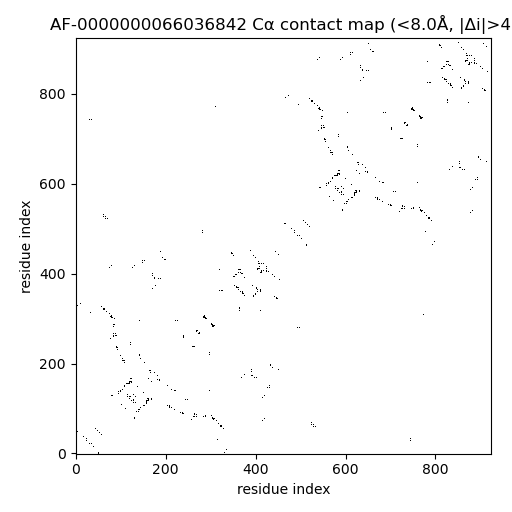34 VAL B C 1
ATOM 5207 O O . VAL B 1 234 ? -8.594 5.633 32.438 1 94 234 VAL B O 1
ATOM 5210 N N . LEU B 1 235 ? -9.914 4.094 33.344 1 96.06 235 LEU B N 1
ATOM 5211 C CA . LEU B 1 235 ? -9.055 2.996 32.906 1 96.06 235 LEU B CA 1
ATOM 5212 C C . LEU B 1 235 ? -9 2.92 31.406 1 96.06 235 LEU B C 1
ATOM 5214 O O . LEU B 1 235 ? -8.016 2.443 30.828 1 96.06 235 LEU B O 1
ATOM 5218 N N . THR B 1 236 ? -10.07 3.383 30.766 1 96.62 236 THR B N 1
ATOM 5219 C CA . THR B 1 236 ? -10.117 3.336 29.312 1 96.62 236 THR B CA 1
ATOM 5220 C C . THR B 1 236 ? -9.172 4.371 28.703 1 96.62 236 THR B C 1
ATOM 5222 O O . THR B 1 236 ? -8.867 4.32 27.516 1 96.62 236 THR B O 1
ATOM 5225 N N . LEU B 1 237 ? -8.664 5.273 29.531 1 95.75 237 LEU B N 1
ATOM 5226 C CA . LEU B 1 237 ? -7.797 6.34 29.047 1 95.75 237 LEU B CA 1
ATOM 5227 C C . LEU B 1 237 ? -6.328 5.996 29.266 1 95.75 237 LEU B C 1
ATOM 5229 O O . LEU B 1 237 ? -5.441 6.758 28.875 1 95.75 237 LEU B O 1
ATOM 5233 N N . LEU B 1 238 ? -6.059 4.848 29.781 1 95.38 238 LEU B N 1
ATOM 5234 C CA . LEU B 1 238 ? -4.691 4.441 30.078 1 95.38 238 LEU B CA 1
ATOM 5235 C C . LEU B 1 238 ? -3.879 4.266 28.797 1 95.38 238 LEU B C 1
ATOM 5237 O O . LEU B 1 238 ? -2.693 4.605 28.75 1 95.38 238 LEU B O 1
ATOM 5241 N N . SER B 1 239 ? -4.531 3.689 27.781 1 95 239 SER B N 1
ATOM 5242 C CA . SER B 1 239 ? -3.82 3.434 26.531 1 95 239 SER B CA 1
ATOM 5243 C C . SER B 1 239 ? -3.34 4.734 25.891 1 95 239 SER B C 1
ATOM 5245 O O . SER B 1 239 ? -2.148 4.898 25.625 1 95 239 SER B O 1
ATOM 5247 N N . PRO B 1 240 ? -4.227 5.719 25.656 1 93.19 240 PRO B N 1
ATOM 5248 C CA . PRO B 1 240 ? -3.734 6.984 25.109 1 93.19 240 PRO B CA 1
ATOM 5249 C C . PRO B 1 240 ? -2.713 7.668 26.016 1 93.19 240 PRO B C 1
ATOM 5251 O O . PRO B 1 240 ? -1.771 8.297 25.531 1 93.19 240 PRO B O 1
ATOM 5254 N N . LEU B 1 241 ? -2.861 7.586 27.281 1 93.31 241 LEU B N 1
ATOM 5255 C CA . LEU B 1 241 ? -1.909 8.172 28.219 1 93.31 241 LEU B CA 1
ATOM 5256 C C . LEU B 1 241 ? -0.529 7.543 28.047 1 93.31 241 LEU B C 1
ATOM 5258 O O . LEU B 1 241 ? 0.481 8.25 28.047 1 93.31 241 LEU B O 1
ATOM 5262 N N . LEU B 1 242 ? -0.496 6.285 27.938 1 94.44 242 LEU B N 1
ATOM 5263 C CA . LEU B 1 242 ? 0.77 5.582 27.766 1 94.44 242 LEU B CA 1
ATOM 5264 C C . LEU B 1 242 ? 1.432 5.977 26.453 1 94.44 242 LEU B C 1
ATOM 5266 O O . LEU B 1 242 ? 2.654 6.109 26.375 1 94.44 242 LEU B O 1
ATOM 5270 N N . VAL B 1 243 ? 0.663 6.102 25.406 1 91.12 243 VAL B N 1
ATOM 5271 C CA . VAL B 1 243 ? 1.177 6.516 24.094 1 91.12 243 VAL B CA 1
ATOM 5272 C C . VAL B 1 243 ? 1.837 7.891 24.219 1 91.12 243 VAL B C 1
ATOM 5274 O O . VAL B 1 243 ? 2.949 8.094 23.734 1 91.12 243 VAL B O 1
ATOM 5277 N N . VAL B 1 244 ? 1.185 8.812 24.922 1 88.31 244 VAL B N 1
ATOM 5278 C CA . VAL B 1 244 ? 1.701 10.172 25.094 1 88.31 244 VAL B CA 1
ATOM 5279 C C . VAL B 1 244 ? 2.984 10.133 25.922 1 88.31 244 VAL B C 1
ATOM 5281 O O . VAL B 1 244 ? 3.973 10.781 25.578 1 88.31 244 VAL B O 1
ATOM 5284 N N . ILE B 1 245 ? 3.039 9.32 26.922 1 92.81 245 ILE B N 1
ATOM 5285 C CA . ILE B 1 245 ? 4.191 9.234 27.812 1 92.81 245 ILE B CA 1
ATOM 5286 C C . ILE B 1 245 ? 5.391 8.672 27.047 1 92.81 245 ILE B C 1
ATOM 5288 O O . ILE B 1 245 ? 6.496 9.211 27.125 1 92.81 245 ILE B O 1
ATOM 5292 N N . LEU B 1 246 ? 5.148 7.625 26.312 1 92.81 246 LEU B N 1
ATOM 5293 C CA . LEU B 1 246 ? 6.238 7.008 25.562 1 92.81 246 LEU B CA 1
ATOM 5294 C C . LEU B 1 246 ? 6.746 7.941 24.469 1 92.81 246 LEU B C 1
ATOM 5296 O O . LEU B 1 246 ? 7.945 7.996 24.203 1 92.81 246 LEU B O 1
ATOM 5300 N N . ALA B 1 247 ? 5.816 8.609 23.891 1 85.75 247 ALA B N 1
ATOM 5301 C CA . ALA B 1 247 ? 6.211 9.578 22.875 1 85.75 247 ALA B CA 1
ATOM 5302 C C . ALA B 1 247 ? 7.051 10.695 23.469 1 85.75 247 ALA B C 1
ATOM 5304 O O . ALA B 1 247 ? 8.031 11.133 22.875 1 85.75 247 ALA B O 1
ATOM 5305 N N . MET B 1 248 ? 6.746 11.117 24.641 1 86.44 248 MET B N 1
ATOM 5306 C CA . MET B 1 248 ? 7.484 12.172 25.328 1 86.44 248 MET B CA 1
ATOM 5307 C C . MET B 1 248 ? 8.883 11.695 25.703 1 86.44 248 MET B C 1
ATOM 5309 O O . MET B 1 248 ? 9.812 12.5 25.797 1 86.44 248 MET B O 1
ATOM 5313 N N . ARG B 1 249 ? 8.992 10.438 25.859 1 90.75 249 ARG B N 1
ATOM 5314 C CA . ARG B 1 249 ? 10.289 9.852 26.188 1 90.75 249 ARG B CA 1
ATOM 5315 C C . ARG B 1 249 ? 11.086 9.531 24.938 1 90.75 249 ARG B C 1
ATOM 5317 O O . ARG B 1 249 ? 12.094 8.836 25 1 90.75 249 ARG B O 1
ATOM 5324 N N . ARG B 1 250 ? 10.617 9.852 23.812 1 86.06 250 ARG B N 1
ATOM 5325 C CA . ARG B 1 250 ? 11.32 9.812 22.531 1 86.06 250 ARG B CA 1
ATOM 5326 C C . ARG B 1 250 ? 11.438 8.383 22.016 1 86.06 250 ARG B C 1
ATOM 5328 O O . ARG B 1 250 ? 12.438 8.023 21.391 1 86.06 250 ARG B O 1
ATOM 5335 N N . PHE B 1 251 ? 10.477 7.645 22.359 1 89.56 251 PHE B N 1
ATOM 5336 C CA . PHE B 1 251 ? 10.422 6.328 21.719 1 89.56 251 PHE B CA 1
ATOM 5337 C C . PHE B 1 251 ? 9.992 6.445 20.266 1 89.56 251 PHE B C 1
ATOM 5339 O O . PHE B 1 251 ? 9.305 7.395 19.891 1 89.56 251 PHE B O 1
ATOM 5346 N N . PRO B 1 252 ? 10.484 5.465 19.469 1 88.31 252 PRO B N 1
ATOM 5347 C CA . PRO B 1 252 ? 10.078 5.5 18.062 1 88.31 252 PRO B CA 1
ATOM 5348 C C . PRO B 1 252 ? 8.57 5.367 17.875 1 88.31 252 PRO B C 1
ATOM 5350 O O . PRO B 1 252 ? 7.914 4.664 18.656 1 88.31 252 PRO B O 1
ATOM 5353 N N . THR B 1 253 ? 8.07 6.004 16.859 1 87 253 THR B N 1
ATOM 5354 C CA . THR B 1 253 ? 6.645 6.176 16.625 1 87 253 THR B CA 1
ATOM 5355 C C . THR B 1 253 ? 5.961 4.824 16.422 1 87 253 THR B C 1
ATOM 5357 O O . THR B 1 253 ? 4.914 4.562 17.016 1 87 253 THR B O 1
ATOM 5360 N N . ILE B 1 254 ? 6.508 3.922 15.633 1 92.88 254 ILE B N 1
ATOM 5361 C CA . ILE B 1 254 ? 5.867 2.658 15.289 1 92.88 254 ILE B CA 1
ATOM 5362 C C . ILE B 1 254 ? 5.707 1.803 16.547 1 92.88 254 ILE B C 1
ATOM 5364 O O . ILE B 1 254 ? 4.598 1.369 16.859 1 92.88 254 ILE B O 1
ATOM 5368 N N . PRO B 1 255 ? 6.746 1.595 17.375 1 94 255 PRO B N 1
ATOM 5369 C CA . PRO B 1 255 ? 6.578 0.855 18.625 1 94 255 PRO B CA 1
ATOM 5370 C C . PRO B 1 255 ? 5.566 1.51 19.578 1 94 255 PRO B C 1
ATOM 5372 O O . PRO B 1 255 ? 4.832 0.814 20.281 1 94 255 PRO B O 1
ATOM 5375 N N . VAL B 1 256 ? 5.57 2.805 19.625 1 93.12 256 VAL B N 1
ATOM 5376 C CA . VAL B 1 256 ? 4.656 3.533 20.5 1 93.12 256 VAL B CA 1
ATOM 5377 C C . VAL B 1 256 ? 3.213 3.221 20.109 1 93.12 256 VAL B C 1
ATOM 5379 O O . VAL B 1 256 ? 2.371 2.969 20.969 1 93.12 256 VAL B O 1
ATOM 5382 N N . LEU B 1 257 ? 2.941 3.236 18.797 1 93.38 257 LEU B N 1
ATOM 5383 C CA . LEU B 1 257 ? 1.595 2.938 18.328 1 93.38 257 LEU B CA 1
ATOM 5384 C C . LEU B 1 257 ? 1.225 1.487 18.609 1 93.38 257 LEU B C 1
ATOM 5386 O O . LEU B 1 257 ? 0.076 1.19 18.953 1 93.38 257 LEU B O 1
ATOM 5390 N N . VAL B 1 258 ? 2.158 0.603 18.531 1 96.38 258 VAL B N 1
ATOM 5391 C CA . VAL B 1 258 ? 1.922 -0.808 18.812 1 96.38 258 VAL B CA 1
ATOM 5392 C C . VAL B 1 258 ? 1.551 -0.979 20.297 1 96.38 258 VAL B C 1
ATOM 5394 O O . VAL B 1 258 ? 0.645 -1.746 20.625 1 96.38 258 VAL B O 1
ATOM 5397 N N . VAL B 1 259 ? 2.24 -0.274 21.172 1 95.88 259 VAL B N 1
ATOM 5398 C CA . VAL B 1 259 ? 1.92 -0.327 22.594 1 95.88 259 VAL B CA 1
ATOM 5399 C C . VAL B 1 259 ? 0.501 0.191 22.828 1 95.88 259 VAL B C 1
ATOM 5401 O O . VAL B 1 259 ? -0.241 -0.358 23.641 1 95.88 259 VAL B O 1
ATOM 5404 N N . GLY B 1 260 ? 0.17 1.263 22.109 1 95.88 260 GLY B N 1
ATOM 5405 C CA . GLY B 1 260 ? -1.194 1.76 22.188 1 95.88 260 GLY B CA 1
ATOM 5406 C C . GLY B 1 260 ? -2.23 0.723 21.797 1 95.88 260 GLY B C 1
ATOM 5407 O O . GLY B 1 260 ? -3.268 0.596 22.438 1 95.88 260 GLY B O 1
ATOM 5408 N N . ILE B 1 261 ? -1.947 -0.051 20.75 1 97.31 261 ILE B N 1
ATOM 5409 C CA . ILE B 1 261 ? -2.846 -1.091 20.266 1 97.31 261 ILE B CA 1
ATOM 5410 C C . ILE B 1 261 ? -2.961 -2.205 21.297 1 97.31 261 ILE B C 1
ATOM 5412 O O . ILE B 1 261 ? -4.066 -2.605 21.672 1 97.31 261 ILE B O 1
ATOM 5416 N N . LEU B 1 262 ? -1.846 -2.658 21.844 1 97.81 262 LEU B N 1
ATOM 5417 C CA . LEU B 1 262 ? -1.837 -3.783 22.766 1 97.81 262 LEU B CA 1
ATOM 5418 C C . LEU B 1 262 ? -2.527 -3.412 24.078 1 97.81 262 LEU B C 1
ATOM 5420 O O . LEU B 1 262 ? -3.311 -4.199 24.625 1 97.81 262 LEU B O 1
ATOM 5424 N N . THR B 1 263 ? -2.236 -2.254 24.594 1 97.62 263 THR B N 1
ATOM 5425 C CA . THR B 1 263 ? -2.869 -1.832 25.844 1 97.62 263 THR B CA 1
ATOM 5426 C C . THR B 1 263 ? -4.359 -1.576 25.625 1 97.62 263 THR B C 1
ATOM 5428 O O . THR B 1 263 ? -5.164 -1.788 26.547 1 97.62 263 THR B O 1
ATOM 5431 N N . GLY B 1 264 ? -4.73 -1.071 24.406 1 97.38 264 GLY B N 1
ATOM 5432 C CA . GLY B 1 264 ? -6.141 -0.94 24.078 1 97.38 264 GLY B CA 1
ATOM 5433 C C . GLY B 1 264 ? -6.875 -2.268 24.062 1 97.38 264 GLY B C 1
ATOM 5434 O O . GLY B 1 264 ? -8 -2.365 24.531 1 97.38 264 GLY B O 1
ATOM 5435 N N . ILE B 1 265 ? -6.23 -3.289 23.531 1 97.88 265 ILE B N 1
ATOM 5436 C CA . ILE B 1 265 ? -6.82 -4.625 23.484 1 97.88 265 ILE B CA 1
ATOM 5437 C C . ILE B 1 265 ? -7.004 -5.164 24.906 1 97.88 265 ILE B C 1
ATOM 5439 O O . ILE B 1 265 ? -8.039 -5.746 25.219 1 97.88 265 ILE B O 1
ATOM 5443 N N . ILE B 1 266 ? -6.016 -4.918 25.719 1 97.5 266 ILE B N 1
ATOM 5444 C CA . ILE B 1 266 ? -6.094 -5.344 27.109 1 97.5 266 ILE B CA 1
ATOM 5445 C C . ILE B 1 266 ? -7.258 -4.641 27.812 1 97.5 266 ILE B C 1
ATOM 5447 O O . ILE B 1 266 ? -8.016 -5.266 28.547 1 97.5 266 ILE B O 1
ATOM 5451 N N . THR B 1 267 ? -7.398 -3.395 27.562 1 97.38 267 THR B N 1
ATOM 5452 C CA . THR B 1 267 ? -8.492 -2.621 28.141 1 97.38 267 THR B CA 1
ATOM 5453 C C . THR B 1 267 ? -9.836 -3.137 27.625 1 97.38 267 THR B C 1
ATOM 5455 O O . THR B 1 267 ? -10.805 -3.213 28.391 1 97.38 267 THR B O 1
ATOM 5458 N N . ALA B 1 268 ? -9.883 -3.469 26.344 1 96.94 268 ALA B N 1
ATOM 5459 C CA . ALA B 1 268 ? -11.117 -4.016 25.781 1 96.94 268 ALA B CA 1
ATOM 5460 C C . ALA B 1 268 ? -11.5 -5.32 26.469 1 96.94 268 ALA B C 1
ATOM 5462 O O . ALA B 1 268 ? -12.68 -5.566 26.734 1 96.94 268 ALA B O 1
ATOM 5463 N N . ALA B 1 269 ? -10.539 -6.105 26.797 1 96.88 269 ALA B N 1
ATOM 5464 C CA . ALA B 1 269 ? -10.789 -7.406 27.422 1 96.88 269 ALA B CA 1
ATOM 5465 C C . ALA B 1 269 ? -11.219 -7.25 28.875 1 96.88 269 ALA B C 1
ATOM 5467 O O . ALA B 1 269 ? -12.188 -7.871 29.312 1 96.88 269 ALA B O 1
ATOM 5468 N N . PHE B 1 270 ? -10.586 -6.387 29.562 1 96.25 270 PHE B N 1
ATOM 5469 C CA . PHE B 1 270 ? -10.758 -6.363 31.016 1 96.25 270 PHE B CA 1
ATOM 5470 C C . PHE B 1 270 ? -11.836 -5.363 31.422 1 96.25 270 PHE B C 1
ATOM 5472 O O . PHE B 1 270 ? -12.531 -5.562 32.406 1 96.25 270 PHE B O 1
ATOM 5479 N N . VAL B 1 271 ? -11.977 -4.316 30.703 1 96.31 271 VAL B N 1
ATOM 5480 C CA . VAL B 1 271 ? -12.914 -3.273 31.094 1 96.31 271 VAL B CA 1
ATOM 5481 C C . VAL B 1 271 ? -14.234 -3.469 30.344 1 96.31 271 VAL B C 1
ATOM 5483 O O . VAL B 1 271 ? -15.312 -3.385 30.953 1 96.31 271 VAL B O 1
ATOM 5486 N N . GLN B 1 272 ? -14.164 -3.768 29.047 1 96 272 GLN B N 1
ATOM 5487 C CA . GLN B 1 272 ? -15.375 -3.908 28.25 1 96 272 GLN B CA 1
ATOM 5488 C C . GLN B 1 272 ? -15.875 -5.348 28.266 1 96 272 GLN B C 1
ATOM 5490 O O . GLN B 1 272 ? -17 -5.621 27.844 1 96 272 GLN B O 1
ATOM 5495 N N . GLY B 1 273 ? -15.023 -6.336 28.656 1 94.12 273 GLY B N 1
ATOM 5496 C CA . GLY B 1 273 ? -15.422 -7.73 28.719 1 94.12 273 GLY B CA 1
ATOM 5497 C C . GLY B 1 273 ? -15.352 -8.438 27.375 1 94.12 273 GLY B C 1
ATOM 5498 O O . GLY B 1 273 ? -15.977 -9.484 27.188 1 94.12 273 GLY B O 1
ATOM 5499 N N . ASN B 1 274 ? -14.766 -7.879 26.453 1 92 274 ASN B N 1
ATOM 5500 C CA . ASN B 1 274 ? -14.586 -8.477 25.141 1 92 274 ASN B CA 1
ATOM 5501 C C . ASN B 1 274 ? -13.242 -9.203 25.031 1 92 274 ASN B C 1
ATOM 5503 O O . ASN B 1 274 ? -12.219 -8.578 24.734 1 92 274 ASN B O 1
ATOM 5507 N N . ALA B 1 275 ? -13.32 -10.531 25.141 1 91.88 275 ALA B N 1
ATOM 5508 C CA . ALA B 1 275 ? -12.07 -11.289 25.109 1 91.88 275 ALA B CA 1
ATOM 5509 C C . ALA B 1 275 ? -12.047 -12.25 23.922 1 91.88 275 ALA B C 1
ATOM 5511 O O . ALA B 1 275 ? -11.25 -13.188 23.875 1 91.88 275 ALA B O 1
ATOM 5512 N N . ASP B 1 276 ? -12.883 -12.008 22.969 1 95.81 276 ASP B N 1
ATOM 5513 C CA . ASP B 1 276 ? -12.953 -12.852 21.781 1 95.81 276 ASP B CA 1
ATOM 5514 C C . ASP B 1 276 ? -11.883 -12.461 20.766 1 95.81 276 ASP B C 1
ATOM 5516 O O . ASP B 1 276 ? -12.023 -11.453 20.062 1 95.81 276 ASP B O 1
ATOM 5520 N N . VAL B 1 277 ? -10.945 -13.367 20.578 1 96.25 277 VAL B N 1
ATOM 5521 C CA . VAL B 1 277 ? -9.781 -13.086 19.75 1 96.25 277 VAL B CA 1
ATOM 5522 C C . VAL B 1 277 ? -10.203 -12.93 18.297 1 96.25 277 VAL B C 1
ATOM 5524 O O . VAL B 1 277 ? -9.672 -12.086 17.578 1 96.25 277 VAL B O 1
ATOM 5527 N N . ALA B 1 278 ? -11.102 -13.734 17.859 1 96.56 278 ALA B N 1
ATOM 5528 C CA . ALA B 1 278 ? -11.609 -13.633 16.484 1 96.56 278 ALA B CA 1
ATOM 5529 C C . ALA B 1 278 ? -12.227 -12.258 16.234 1 96.56 278 ALA B C 1
ATOM 5531 O O . ALA B 1 278 ? -12.055 -11.68 15.164 1 96.56 278 ALA B O 1
ATOM 5532 N N . ARG B 1 279 ? -12.914 -11.82 17.203 1 96.12 279 ARG B N 1
ATOM 5533 C CA . ARG B 1 279 ? -13.523 -10.5 17.109 1 96.12 279 ARG B CA 1
ATOM 5534 C C . ARG B 1 279 ? -12.461 -9.406 17.078 1 96.12 279 ARG B C 1
ATOM 5536 O O . ARG B 1 279 ? -12.586 -8.43 16.328 1 96.12 279 ARG B O 1
ATOM 5543 N N . TRP B 1 280 ? -11.414 -9.578 17.906 1 98 280 TRP B N 1
ATOM 5544 C CA . TRP B 1 280 ? -10.312 -8.625 17.891 1 98 280 TRP B CA 1
ATOM 5545 C C . TRP B 1 280 ? -9.719 -8.5 16.484 1 98 280 TRP B C 1
ATOM 5547 O O . TRP B 1 280 ? -9.57 -7.398 15.961 1 98 280 TRP B O 1
ATOM 5557 N N . PHE B 1 281 ? -9.477 -9.625 15.875 1 97.88 281 PHE B N 1
ATOM 5558 C CA . PHE B 1 281 ? -8.836 -9.641 14.57 1 97.88 281 PHE B CA 1
ATOM 5559 C C . PHE B 1 281 ? -9.734 -9.016 13.508 1 97.88 281 PHE B C 1
ATOM 5561 O O . PHE B 1 281 ? -9.266 -8.273 12.648 1 97.88 281 PHE B O 1
ATOM 5568 N N . THR B 1 282 ? -10.992 -9.25 13.602 1 97.12 282 THR B N 1
ATOM 5569 C CA . THR B 1 282 ? -11.938 -8.711 12.633 1 97.12 282 THR B CA 1
ATOM 5570 C C . THR B 1 282 ? -12.047 -7.195 12.773 1 97.12 282 THR B C 1
ATOM 5572 O O . THR B 1 282 ? -12.062 -6.477 11.773 1 97.12 282 THR B O 1
ATOM 5575 N N . ILE B 1 283 ? -12.07 -6.715 14 1 97.5 283 ILE B N 1
ATOM 5576 C CA . ILE B 1 283 ? -12.195 -5.285 14.266 1 97.5 283 ILE B CA 1
ATOM 5577 C C . ILE B 1 283 ? -10.914 -4.566 13.836 1 97.5 283 ILE B C 1
ATOM 5579 O O . ILE B 1 283 ? -10.977 -3.506 13.203 1 97.5 283 ILE B O 1
ATOM 5583 N N . ILE B 1 284 ? -9.82 -5.16 14.141 1 98.19 284 ILE B N 1
ATOM 5584 C CA . ILE B 1 284 ? -8.523 -4.578 13.781 1 98.19 284 ILE B CA 1
ATOM 5585 C C . ILE B 1 284 ? -8.398 -4.496 12.266 1 98.19 284 ILE B C 1
ATOM 5587 O O . ILE B 1 284 ? -7.836 -3.533 11.734 1 98.19 284 ILE B O 1
ATOM 5591 N N . GLN B 1 285 ? -8.938 -5.41 11.609 1 97.62 285 GLN B N 1
ATOM 5592 C CA . GLN B 1 285 ? -8.844 -5.484 10.156 1 97.62 285 GLN B CA 1
ATOM 5593 C C . GLN B 1 285 ? -9.852 -4.559 9.484 1 97.62 285 GLN B C 1
ATOM 5595 O O . GLN B 1 285 ? -9.492 -3.775 8.602 1 97.62 285 GLN B O 1
ATOM 5600 N N . ASN B 1 286 ? -11.125 -4.625 9.922 1 96.94 286 ASN B N 1
ATOM 5601 C CA . ASN B 1 286 ? -12.219 -4.039 9.156 1 96.94 286 ASN B CA 1
ATOM 5602 C C . ASN B 1 286 ? -12.844 -2.855 9.883 1 96.94 286 ASN B C 1
ATOM 5604 O O . ASN B 1 286 ? -13.695 -2.158 9.328 1 96.94 286 ASN B O 1
ATOM 5608 N N . GLY B 1 287 ? -12.469 -2.654 11.125 1 96.62 287 GLY B N 1
ATOM 5609 C CA . GLY B 1 287 ? -13.016 -1.546 11.891 1 96.62 287 GLY B CA 1
ATOM 5610 C C . GLY B 1 287 ? -14.039 -1.979 12.922 1 96.62 287 GLY B C 1
ATOM 5611 O O . GLY B 1 287 ? -14.531 -3.111 12.875 1 96.62 287 GLY B O 1
ATOM 5612 N N . PHE B 1 288 ? -14.289 -1.144 13.875 1 96.5 288 PHE B N 1
ATOM 5613 C CA . PHE B 1 288 ? -15.281 -1.371 14.914 1 96.5 288 PHE B CA 1
ATOM 5614 C C . PHE B 1 288 ? -16.672 -1.037 14.414 1 96.5 288 PHE B C 1
ATOM 5616 O O . PHE B 1 288 ? -16.875 -0.05 13.695 1 96.5 288 PHE B O 1
ATOM 5623 N N . SER B 1 289 ? -17.641 -1.909 14.672 1 94.94 289 SER B N 1
ATOM 5624 C CA . SER B 1 289 ? -19.031 -1.693 14.281 1 94.94 289 SER B CA 1
ATOM 5625 C C . SER B 1 289 ? -19.984 -2.068 15.414 1 94.94 289 SER B C 1
ATOM 5627 O O . SER B 1 289 ? -19.891 -3.164 15.969 1 94.94 289 SER B O 1
ATOM 5629 N N . MET B 1 290 ? -20.812 -1.077 15.727 1 93.62 290 MET B N 1
ATOM 5630 C CA . MET B 1 290 ? -21.797 -1.294 16.781 1 93.62 290 MET B CA 1
ATOM 5631 C C . MET B 1 290 ? -23.047 -0.448 16.531 1 93.62 290 MET B C 1
ATOM 5633 O O . MET B 1 290 ? -22.953 0.65 15.984 1 93.62 290 MET B O 1
ATOM 5637 N N . GLU B 1 291 ? -24.188 -1.001 16.859 1 93.94 291 GLU B N 1
ATOM 5638 C CA . GLU B 1 291 ? -25.438 -0.249 16.859 1 93.94 291 GLU B CA 1
ATOM 5639 C C . GLU B 1 291 ? -25.828 0.2 18.266 1 93.94 291 GLU B C 1
ATOM 5641 O O . GLU B 1 291 ? -26.297 -0.604 19.078 1 93.94 291 GLU B O 1
ATOM 5646 N N . THR B 1 292 ? -25.734 1.441 18.562 1 91.19 292 THR B N 1
ATOM 5647 C CA . THR B 1 292 ? -25.969 1.958 19.922 1 91.19 292 THR B CA 1
ATOM 5648 C C . THR B 1 292 ? -27.406 2.424 20.078 1 91.19 292 THR B C 1
ATOM 5650 O O . THR B 1 292 ? -27.859 2.664 21.203 1 91.19 292 THR B O 1
ATOM 5653 N N . GLY B 1 293 ? -28.125 2.574 18.922 1 91.62 293 GLY B N 1
ATOM 5654 C CA . GLY B 1 293 ? -29.453 3.137 18.953 1 91.62 293 GLY B CA 1
ATOM 5655 C C . GLY B 1 293 ? -29.484 4.625 18.672 1 91.62 293 GLY B C 1
ATOM 5656 O O . GLY B 1 293 ? -30.562 5.207 18.5 1 91.62 293 GLY B O 1
ATOM 5657 N N . ASN B 1 294 ? -28.375 5.238 18.688 1 93.25 294 ASN B N 1
ATOM 5658 C CA . ASN B 1 294 ? -28.219 6.637 18.297 1 93.25 294 ASN B CA 1
ATOM 5659 C C . ASN B 1 294 ? -27.406 6.773 17.016 1 93.25 294 ASN B C 1
ATOM 5661 O O . ASN B 1 294 ? -26.219 6.43 17 1 93.25 294 ASN B O 1
ATOM 5665 N N . GLU B 1 295 ? -27.969 7.352 16.031 1 90.94 295 GLU B N 1
ATOM 5666 C CA . GLU B 1 295 ? -27.375 7.402 14.703 1 90.94 295 GLU B CA 1
ATOM 5667 C C . GLU B 1 295 ? -26.078 8.219 14.711 1 90.94 295 GLU B C 1
ATOM 5669 O O . GLU B 1 295 ? -25.125 7.879 14.016 1 90.94 295 GLU B O 1
ATOM 5674 N N . VAL B 1 296 ? -26.078 9.25 15.469 1 89.69 296 VAL B N 1
ATOM 5675 C CA . VAL B 1 296 ? -24.906 10.117 15.516 1 89.69 296 VAL B CA 1
ATOM 5676 C C . VAL B 1 296 ? -23.734 9.367 16.156 1 89.69 296 VAL B C 1
ATOM 5678 O O . VAL B 1 296 ? -22.625 9.359 15.617 1 89.69 296 VAL B O 1
ATOM 5681 N N . ILE B 1 297 ? -24.016 8.703 17.203 1 92 297 ILE B N 1
ATOM 5682 C CA . ILE B 1 297 ? -22.984 7.953 17.906 1 92 297 ILE B CA 1
ATOM 5683 C C . ILE B 1 297 ? -22.5 6.789 17.031 1 92 297 ILE B C 1
ATOM 5685 O O . ILE B 1 297 ? -21.312 6.488 16.984 1 92 297 ILE B O 1
ATOM 5689 N N . ASP B 1 298 ? -23.453 6.188 16.375 1 93.94 298 ASP B N 1
ATOM 5690 C CA . ASP B 1 298 ? -23.094 5.098 15.477 1 93.94 298 ASP B CA 1
ATOM 5691 C C . ASP B 1 298 ? -22.141 5.578 14.383 1 93.94 298 ASP B C 1
ATOM 5693 O O . ASP B 1 298 ? -21.188 4.883 14.031 1 93.94 298 ASP B O 1
ATOM 5697 N N . GLY B 1 299 ? -22.375 6.707 13.898 1 90.06 299 GLY B N 1
ATOM 5698 C CA . GLY B 1 299 ? -21.516 7.281 12.875 1 90.06 299 GLY B CA 1
ATOM 5699 C C . GLY B 1 299 ? -20.109 7.594 13.383 1 90.06 299 GLY B C 1
ATOM 5700 O O . GLY B 1 299 ? -19.156 7.555 12.617 1 90.06 299 GLY B O 1
ATOM 5701 N N . ILE B 1 300 ? -20.016 7.805 14.656 1 89 300 ILE B N 1
ATOM 5702 C CA . ILE B 1 300 ? -18.75 8.195 15.25 1 89 300 ILE B CA 1
ATOM 5703 C C . ILE B 1 300 ? -17.938 6.953 15.617 1 89 300 ILE B C 1
ATOM 5705 O O . ILE B 1 300 ? -16.734 6.887 15.359 1 89 300 ILE B O 1
ATOM 5709 N N . VAL B 1 301 ? -18.625 5.973 16.141 1 91.69 301 VAL B N 1
ATOM 5710 C CA . VAL B 1 301 ? -17.906 4.855 16.75 1 91.69 301 VAL B CA 1
ATOM 5711 C C . VAL B 1 301 ? -17.594 3.803 15.695 1 91.69 301 VAL B C 1
ATOM 5713 O O . VAL B 1 301 ? -16.625 3.043 15.844 1 91.69 301 VAL B O 1
ATOM 5716 N N . ASN B 1 302 ? -18.406 3.67 14.609 1 94.25 302 ASN B N 1
ATOM 5717 C CA . ASN B 1 302 ? -18.156 2.707 13.539 1 94.25 302 ASN B CA 1
ATOM 5718 C C . ASN B 1 302 ? -17.062 3.191 12.594 1 94.25 302 ASN B C 1
ATOM 5720 O O . ASN B 1 302 ? -17.344 3.695 11.508 1 94.25 302 ASN B O 1
ATOM 5724 N N . ARG B 1 303 ? -15.836 3.008 13.023 1 91.88 303 ARG B N 1
ATOM 5725 C CA . ARG B 1 303 ? -14.695 3.572 12.305 1 91.88 303 ARG B CA 1
ATOM 5726 C C . ARG B 1 303 ? -13.43 2.752 12.555 1 91.88 303 ARG B C 1
ATOM 5728 O O . ARG B 1 303 ? -13.414 1.876 13.422 1 91.88 303 ARG B O 1
ATOM 5735 N N . GLY B 1 304 ? -12.5 2.965 11.641 1 93.62 304 GLY B N 1
ATOM 5736 C CA . GLY B 1 304 ? -11.164 2.436 11.859 1 93.62 304 GLY B CA 1
ATOM 5737 C C . GLY B 1 304 ? -10.906 1.139 11.109 1 93.62 304 GLY B C 1
ATOM 5738 O O . GLY B 1 304 ? -11.641 0.795 10.18 1 93.62 304 GLY B O 1
ATOM 5739 N N . GLY B 1 305 ? -9.727 0.537 11.594 1 96.31 305 GLY B N 1
ATOM 5740 C CA . GLY B 1 305 ? -9.297 -0.687 10.938 1 96.31 305 GLY B CA 1
ATOM 5741 C C . GLY B 1 305 ? -8.227 -0.456 9.883 1 96.31 305 GLY B C 1
ATOM 5742 O O . GLY B 1 305 ? -8.102 0.646 9.352 1 96.31 305 GLY B O 1
ATOM 5743 N N . LEU B 1 306 ? -7.551 -1.521 9.586 1 97.38 306 LEU B N 1
ATOM 5744 C CA . LEU B 1 306 ? -6.484 -1.485 8.586 1 97.38 306 LEU B CA 1
ATOM 5745 C C . LEU B 1 306 ? -7.035 -1.106 7.219 1 97.38 306 LEU B C 1
ATOM 5747 O O . LEU B 1 306 ? -6.477 -0.244 6.535 1 97.38 306 LEU B O 1
ATOM 5751 N N . GLN B 1 307 ? -8.156 -1.663 6.816 1 96.69 307 GLN B N 1
ATOM 5752 C CA . GLN B 1 307 ? -8.68 -1.517 5.461 1 96.69 307 GLN B CA 1
ATOM 5753 C C . GLN B 1 307 ? -9.211 -0.107 5.227 1 96.69 307 GLN B C 1
ATOM 5755 O O . GLN B 1 307 ? -9.195 0.387 4.094 1 96.69 307 GLN B O 1
ATOM 5760 N N . SER B 1 308 ? -9.609 0.569 6.344 1 93.81 308 SER B N 1
ATOM 5761 C CA . SER B 1 308 ? -10.117 1.931 6.207 1 93.81 308 SER B CA 1
ATOM 5762 C C . SER B 1 308 ? -9.016 2.889 5.758 1 93.81 308 SER B C 1
ATOM 5764 O O . SER B 1 308 ? -9.305 3.951 5.199 1 93.81 308 SER B O 1
ATOM 5766 N N . MET B 1 309 ? -7.793 2.504 5.941 1 94.5 309 MET B N 1
ATOM 5767 C CA . MET B 1 309 ? -6.664 3.381 5.641 1 94.5 309 MET B CA 1
ATOM 5768 C C . MET B 1 309 ? -6.145 3.131 4.23 1 94.5 309 MET B C 1
ATOM 5770 O O . MET B 1 309 ? -5.344 3.912 3.709 1 94.5 309 MET B O 1
ATOM 5774 N N . MET B 1 310 ? -6.629 2.09 3.588 1 96.44 310 MET B N 1
ATOM 5775 C CA . MET B 1 310 ? -6.051 1.686 2.309 1 96.44 310 MET B CA 1
ATOM 5776 C C . MET B 1 310 ? -6.414 2.682 1.211 1 96.44 310 MET B C 1
ATOM 5778 O O . MET B 1 310 ? -5.684 2.82 0.229 1 96.44 310 MET B O 1
ATOM 5782 N N . TRP B 1 311 ? -7.496 3.436 1.314 1 95.12 311 TRP B N 1
ATOM 5783 C CA . TRP B 1 311 ? -7.801 4.523 0.395 1 95.12 311 TRP B CA 1
ATOM 5784 C C . TRP B 1 311 ? -6.688 5.566 0.392 1 95.12 311 TRP B C 1
ATOM 5786 O O . TRP B 1 311 ? -6.176 5.934 -0.668 1 95.12 311 TRP B O 1
ATOM 5796 N N . SER B 1 312 ? -6.258 5.922 1.56 1 94.31 312 SER B N 1
ATOM 5797 C CA . SER B 1 312 ? -5.203 6.922 1.706 1 94.31 312 SER B CA 1
ATOM 5798 C C . SER B 1 312 ? -3.848 6.355 1.299 1 94.31 312 SER B C 1
ATOM 5800 O O . SER B 1 312 ? -3.035 7.051 0.688 1 94.31 312 SER B O 1
ATOM 5802 N N . ILE B 1 313 ? -3.662 5.164 1.678 1 96.5 313 ILE B N 1
ATOM 5803 C CA . ILE B 1 313 ? -2.379 4.547 1.365 1 96.5 313 ILE B CA 1
ATOM 5804 C C . ILE B 1 313 ? -2.209 4.445 -0.149 1 96.5 313 ILE B C 1
ATOM 5806 O O . ILE B 1 313 ? -1.131 4.719 -0.679 1 96.5 313 ILE B O 1
ATOM 5810 N N . SER B 1 314 ? -3.279 4.082 -0.877 1 97.56 314 SER B N 1
ATOM 5811 C CA . SER B 1 314 ? -3.191 4.027 -2.332 1 97.56 314 SER B CA 1
ATOM 5812 C C . SER B 1 314 ? -2.896 5.398 -2.924 1 97.56 314 SER B C 1
ATOM 5814 O O . SER B 1 314 ? -2.131 5.516 -3.883 1 97.56 314 SER B O 1
ATOM 5816 N N . LEU B 1 315 ? -3.445 6.402 -2.355 1 96.44 315 LEU B N 1
ATOM 5817 C CA . LEU B 1 315 ? -3.207 7.766 -2.822 1 96.44 315 LEU B CA 1
ATOM 5818 C C . LEU B 1 315 ? -1.753 8.164 -2.605 1 96.44 315 LEU B C 1
ATOM 5820 O O . LEU B 1 315 ? -1.118 8.727 -3.504 1 96.44 315 LEU B O 1
ATOM 5824 N N . VAL B 1 316 ? -1.251 7.891 -1.466 1 95.44 316 VAL B N 1
ATOM 5825 C CA . VAL B 1 316 ? 0.128 8.211 -1.109 1 95.44 316 VAL B CA 1
ATOM 5826 C C . VAL B 1 316 ? 1.087 7.453 -2.027 1 95.44 316 VAL B C 1
ATOM 5828 O O . VAL B 1 316 ? 2.082 8.016 -2.49 1 95.44 316 VAL B O 1
ATOM 5831 N N . MET B 1 317 ? 0.748 6.23 -2.252 1 97.06 317 MET B N 1
ATOM 5832 C CA . MET B 1 317 ? 1.6 5.426 -3.125 1 97.06 317 MET B CA 1
ATOM 5833 C C . MET B 1 317 ? 1.67 6.031 -4.523 1 97.06 317 MET B C 1
ATOM 5835 O O . MET B 1 317 ? 2.752 6.148 -5.098 1 97.06 317 MET B O 1
ATOM 5839 N N . ILE B 1 318 ? 0.592 6.43 -5.078 1 97.62 318 ILE B N 1
ATOM 5840 C CA . ILE B 1 318 ? 0.542 7.008 -6.418 1 97.62 318 ILE B CA 1
ATOM 5841 C C . ILE B 1 318 ? 1.3 8.336 -6.434 1 97.62 318 ILE B C 1
ATOM 5843 O O . ILE B 1 318 ? 2.107 8.586 -7.332 1 97.62 318 ILE B O 1
ATOM 5847 N N . ALA B 1 319 ? 1.062 9.148 -5.422 1 96.5 319 ALA B N 1
ATOM 5848 C CA . ALA B 1 319 ? 1.657 10.484 -5.359 1 96.5 319 ALA B CA 1
ATOM 5849 C C . ALA B 1 319 ? 3.178 10.398 -5.254 1 96.5 319 ALA B C 1
ATOM 5851 O O . ALA B 1 319 ? 3.895 11.141 -5.934 1 96.5 319 ALA B O 1
ATOM 5852 N N . LEU B 1 320 ? 3.66 9.539 -4.426 1 96.25 320 LEU B N 1
ATOM 5853 C CA . LEU B 1 320 ? 5.098 9.422 -4.219 1 96.25 320 LEU B CA 1
ATOM 5854 C C . LEU B 1 320 ? 5.773 8.789 -5.43 1 96.25 320 LEU B C 1
ATOM 5856 O O . LEU B 1 320 ? 6.914 9.117 -5.758 1 96.25 320 LEU B O 1
ATOM 5860 N N . THR B 1 321 ? 5.066 7.852 -6.055 1 97.62 321 THR B N 1
ATOM 5861 C CA . THR B 1 321 ? 5.547 7.297 -7.316 1 97.62 321 THR B CA 1
ATOM 5862 C C . THR B 1 321 ? 5.684 8.391 -8.375 1 97.62 321 THR B C 1
ATOM 5864 O O . THR B 1 321 ? 6.699 8.469 -9.062 1 97.62 321 THR B O 1
ATOM 5867 N N . LEU B 1 322 ? 4.691 9.211 -8.4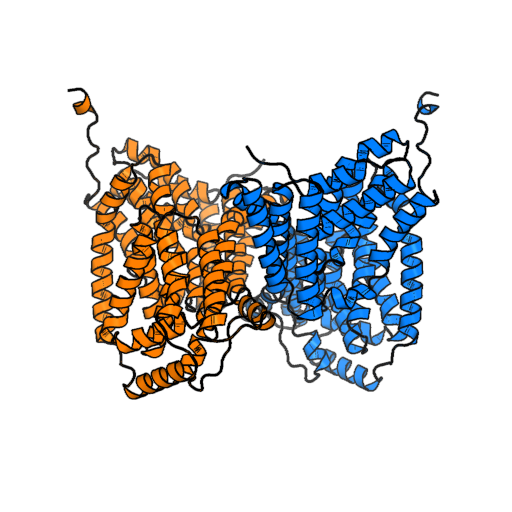92 1 97.38 322 LEU B N 1
ATOM 5868 C CA . LEU B 1 322 ? 4.73 10.359 -9.398 1 97.38 322 LEU B CA 1
ATOM 5869 C C . LEU B 1 322 ? 5.887 11.289 -9.047 1 97.38 322 LEU B C 1
ATOM 5871 O O . LEU B 1 322 ? 6.633 11.719 -9.93 1 97.38 322 LEU B O 1
ATOM 5875 N N . GLY B 1 323 ? 6.051 11.586 -7.773 1 95.62 323 GLY B N 1
ATOM 5876 C CA . GLY B 1 323 ? 7.148 12.43 -7.324 1 95.62 323 GLY B CA 1
ATOM 5877 C C . GLY B 1 323 ? 8.508 11.898 -7.727 1 95.62 323 GLY B C 1
ATOM 5878 O O . GLY B 1 323 ? 9.406 12.664 -8.086 1 95.62 323 GLY B O 1
ATOM 5879 N N . GLY B 1 324 ? 8.672 10.594 -7.648 1 96.12 324 GLY B N 1
ATOM 5880 C CA . GLY B 1 324 ? 9.922 9.969 -8.055 1 96.12 324 GLY B CA 1
ATOM 5881 C C . GLY B 1 324 ? 10.25 10.188 -9.523 1 96.12 324 GLY B C 1
ATOM 5882 O O . GLY B 1 324 ? 11.391 10.484 -9.875 1 96.12 324 GLY B O 1
ATOM 5883 N N . VAL B 1 325 ? 9.281 10.055 -10.367 1 97.5 325 VAL B N 1
ATOM 5884 C CA . VAL B 1 325 ? 9.477 10.227 -11.805 1 97.5 325 VAL B CA 1
ATOM 5885 C C . VAL B 1 325 ? 9.805 11.688 -12.109 1 97.5 325 VAL B C 1
ATOM 5887 O O . VAL B 1 325 ? 10.719 11.977 -12.883 1 97.5 325 VAL B O 1
ATOM 5890 N N . ILE B 1 326 ? 9.117 12.586 -11.492 1 96.56 326 ILE B N 1
ATOM 5891 C CA . ILE B 1 326 ? 9.312 14.016 -11.719 1 96.56 326 ILE B CA 1
ATOM 5892 C C . ILE B 1 326 ? 10.719 14.422 -11.297 1 96.56 326 ILE B C 1
ATOM 5894 O O . ILE B 1 326 ? 11.367 15.227 -11.969 1 96.56 326 ILE B O 1
ATOM 5898 N N . GLN B 1 327 ? 11.133 13.914 -10.219 1 94.06 327 GLN B N 1
ATOM 5899 C CA . GLN B 1 327 ? 12.5 14.18 -9.766 1 94.06 327 GLN B CA 1
ATOM 5900 C C . GLN B 1 327 ? 13.523 13.633 -10.75 1 94.06 327 GLN B C 1
ATOM 5902 O O . GLN B 1 327 ? 14.508 14.297 -11.07 1 94.06 327 GLN B O 1
ATOM 5907 N N . ARG B 1 328 ? 13.266 12.461 -11.242 1 95.31 328 ARG B N 1
ATOM 5908 C CA . ARG B 1 328 ? 14.211 11.789 -12.133 1 95.31 328 ARG B CA 1
ATOM 5909 C C . ARG B 1 328 ? 14.352 12.547 -13.445 1 95.31 328 ARG B C 1
ATOM 5911 O O . ARG B 1 328 ? 15.43 12.586 -14.031 1 95.31 328 ARG B O 1
ATOM 5918 N N . ILE B 1 329 ? 13.32 13.156 -13.938 1 96.06 329 ILE B N 1
ATOM 5919 C CA . ILE B 1 329 ? 13.367 13.781 -15.25 1 96.06 329 ILE B CA 1
ATOM 5920 C C . ILE B 1 329 ? 13.875 15.219 -15.125 1 96.06 329 ILE B C 1
ATOM 5922 O O . ILE B 1 329 ? 14.016 15.922 -16.125 1 96.06 329 ILE B O 1
ATOM 5926 N N . GLY B 1 330 ? 14.094 15.719 -13.906 1 94.25 330 GLY B N 1
ATOM 5927 C CA . GLY B 1 330 ? 14.828 16.953 -13.695 1 94.25 330 GLY B CA 1
ATOM 5928 C C . GLY B 1 330 ? 13.922 18.172 -13.555 1 94.25 330 GLY B C 1
ATOM 5929 O O . GLY B 1 330 ? 14.391 19.312 -13.594 1 94.25 330 GLY B O 1
ATOM 5930 N N . VAL B 1 331 ? 12.719 17.969 -13.352 1 93.31 331 VAL B N 1
ATOM 5931 C CA . VAL B 1 331 ? 11.734 19.047 -13.258 1 93.31 331 VAL B CA 1
ATOM 5932 C C . VAL B 1 331 ? 11.984 19.844 -11.984 1 93.31 331 VAL B C 1
ATOM 5934 O O . VAL B 1 331 ? 11.961 21.078 -12.008 1 93.31 331 VAL B O 1
ATOM 5937 N N . ILE B 1 332 ? 12.219 19.203 -10.883 1 93.56 332 ILE B N 1
ATOM 5938 C CA . ILE B 1 332 ? 12.414 19.859 -9.594 1 93.56 332 ILE B CA 1
ATOM 5939 C C . ILE B 1 332 ? 13.68 20.719 -9.641 1 93.56 332 ILE B C 1
ATOM 5941 O O . ILE B 1 332 ? 13.664 21.875 -9.211 1 93.56 332 ILE B O 1
ATOM 5945 N N . ASP B 1 333 ? 14.695 20.188 -10.195 1 92.75 333 ASP B N 1
ATOM 5946 C CA . ASP B 1 333 ? 15.961 20.906 -10.305 1 92.75 333 ASP B CA 1
ATOM 5947 C C . ASP B 1 333 ? 15.812 22.156 -11.172 1 92.75 333 ASP B C 1
ATOM 5949 O O . ASP B 1 333 ? 16.344 23.219 -10.836 1 92.75 333 ASP B O 1
ATOM 5953 N N . THR B 1 334 ? 15.141 21.969 -12.234 1 92.38 334 THR B N 1
ATOM 5954 C CA . THR B 1 334 ? 14.93 23.094 -13.148 1 92.38 334 THR B CA 1
ATOM 5955 C C . THR B 1 334 ? 14.109 24.188 -12.477 1 92.38 334 THR B C 1
ATOM 5957 O O . THR B 1 334 ? 14.406 25.375 -12.633 1 92.38 334 THR B O 1
ATOM 5960 N N . LEU B 1 335 ? 13.141 23.766 -11.758 1 88.81 335 LEU B N 1
ATOM 5961 C CA . LEU B 1 335 ? 12.297 24.719 -11.039 1 88.81 335 LEU B CA 1
ATOM 5962 C C . LEU B 1 335 ? 13.117 25.484 -10.008 1 88.81 335 LEU B C 1
ATOM 5964 O O . LEU B 1 335 ? 13.008 26.719 -9.914 1 88.81 335 LEU B O 1
ATOM 5968 N N . LEU B 1 336 ? 13.922 24.844 -9.25 1 91.12 336 LEU B N 1
ATOM 5969 C CA . LEU B 1 336 ? 14.734 25.453 -8.203 1 91.12 336 LEU B CA 1
ATOM 5970 C C . LEU B 1 336 ? 15.766 26.391 -8.812 1 91.12 336 LEU B C 1
ATOM 5972 O O . LEU B 1 336 ? 15.945 27.516 -8.32 1 91.12 336 LEU B O 1
ATOM 5976 N N . GLN B 1 337 ? 16.344 26.016 -9.906 1 89.19 337 GLN B N 1
ATOM 5977 C CA . GLN B 1 337 ? 17.375 26.828 -10.547 1 89.19 337 GLN B CA 1
ATOM 5978 C C . GLN B 1 337 ? 16.781 28.094 -11.156 1 89.19 337 GLN B C 1
ATOM 5980 O O . GLN B 1 337 ? 17.422 29.141 -11.172 1 89.19 337 GLN B O 1
ATOM 5985 N N . SER B 1 338 ? 15.664 27.938 -11.648 1 88.25 338 SER B N 1
ATOM 5986 C CA . SER B 1 338 ? 15.016 29.078 -12.266 1 88.25 338 SER B CA 1
ATOM 5987 C C . SER B 1 338 ? 14.742 30.188 -11.242 1 88.25 338 SER B C 1
ATOM 5989 O O . SER B 1 338 ? 14.719 31.359 -11.578 1 88.25 338 SER B O 1
ATOM 5991 N N . LEU B 1 339 ? 14.625 29.797 -10 1 88.88 339 LEU B N 1
ATOM 5992 C CA . LEU B 1 339 ? 14.289 30.766 -8.953 1 88.88 339 LEU B CA 1
ATOM 5993 C C . LEU B 1 339 ? 15.555 31.375 -8.359 1 88.88 339 LEU B C 1
ATOM 5995 O O . LEU B 1 339 ? 15.484 32.375 -7.633 1 88.88 339 LEU B O 1
ATOM 5999 N N . THR B 1 340 ? 16.703 30.844 -8.695 1 87.62 340 THR B N 1
ATOM 6000 C CA . THR B 1 340 ? 17.969 31.359 -8.156 1 87.62 340 THR B CA 1
ATOM 6001 C C . THR B 1 340 ? 18.469 32.531 -8.984 1 87.62 340 THR B C 1
ATOM 6003 O O . THR B 1 340 ? 19.375 33.25 -8.562 1 87.62 340 THR B O 1
ATOM 6006 N N . ARG B 1 341 ? 17.859 32.75 -10.023 1 82.19 341 ARG B N 1
ATOM 6007 C CA . ARG B 1 341 ? 18.375 33.75 -10.945 1 82.19 341 ARG B CA 1
ATOM 6008 C C . ARG B 1 341 ? 18.078 35.156 -10.445 1 82.19 341 ARG B C 1
ATOM 6010 O O . ARG B 1 341 ? 18.781 36.125 -10.805 1 82.19 341 ARG B O 1
ATOM 6017 N N . LYS B 1 342 ? 17.172 35.281 -9.641 1 75.12 342 LYS B N 1
ATOM 6018 C CA . LYS B 1 342 ? 16.797 36.625 -9.25 1 75.12 342 LYS B CA 1
ATOM 6019 C C . LYS B 1 342 ? 16.859 36.812 -7.738 1 75.12 342 LYS B C 1
ATOM 6021 O O . LYS B 1 342 ? 15.969 37.406 -7.137 1 75.12 342 LYS B O 1
ATOM 6026 N N . LEU B 1 343 ? 18 36.406 -7.195 1 84.81 343 LEU B N 1
ATOM 6027 C CA . LEU B 1 343 ? 18.062 36.531 -5.742 1 84.81 343 LEU B CA 1
ATOM 6028 C C . LEU B 1 343 ? 18.906 37.719 -5.316 1 84.81 343 LEU B C 1
ATOM 6030 O O . LEU B 1 343 ? 20.125 37.625 -5.168 1 84.81 343 LEU B O 1
ATOM 6034 N N . SER B 1 344 ? 18.203 38.906 -5.352 1 83.06 344 SER B N 1
ATOM 6035 C CA . SER B 1 344 ? 19 40.094 -5.125 1 83.06 344 SER B CA 1
ATOM 6036 C C . SER B 1 344 ? 18.719 40.688 -3.752 1 83.06 344 SER B C 1
ATOM 6038 O O . SER B 1 344 ? 19.5 41.531 -3.264 1 83.06 344 SER B O 1
ATOM 6040 N N . SER B 1 345 ? 17.734 40.344 -3.154 1 89.94 345 SER B N 1
ATOM 6041 C CA . SER B 1 345 ? 17.406 40.875 -1.847 1 89.94 345 SER B CA 1
ATOM 6042 C C . SER B 1 345 ? 16.984 39.781 -0.875 1 89.94 345 SER B C 1
ATOM 6044 O O . SER B 1 345 ? 16.688 38.656 -1.288 1 89.94 345 SER B O 1
ATOM 6046 N N . ARG B 1 346 ? 17.016 40.219 0.404 1 91.12 346 ARG B N 1
ATOM 6047 C CA . ARG B 1 346 ? 16.625 39.312 1.473 1 91.12 346 ARG B CA 1
ATOM 6048 C C . ARG B 1 346 ? 15.188 38.812 1.261 1 91.12 346 ARG B C 1
ATOM 6050 O O . ARG B 1 346 ? 14.922 37.625 1.372 1 91.12 346 ARG B O 1
ATOM 6057 N N . GLY B 1 347 ? 14.273 39.75 0.964 1 93.62 347 GLY B N 1
ATOM 6058 C CA . GLY B 1 347 ? 12.883 39.406 0.738 1 93.62 347 GLY B CA 1
ATOM 6059 C C . GLY B 1 347 ? 12.695 38.406 -0.402 1 93.62 347 GLY B C 1
ATOM 6060 O O . GLY B 1 347 ? 11.969 37.438 -0.263 1 93.62 347 GLY B O 1
ATOM 6061 N N . HIS B 1 348 ? 13.352 38.688 -1.486 1 94.56 348 HIS B N 1
ATOM 6062 C CA . HIS B 1 348 ? 13.266 37.812 -2.646 1 94.56 348 HIS B CA 1
ATOM 6063 C C . HIS B 1 348 ? 13.852 36.438 -2.342 1 94.56 348 HIS B C 1
ATOM 6065 O O . HIS B 1 348 ? 13.344 35.406 -2.814 1 94.56 348 HIS B O 1
ATOM 6071 N N . LEU B 1 349 ? 14.969 36.438 -1.543 1 95.38 349 LEU B N 1
ATOM 6072 C CA . LEU B 1 349 ? 15.625 35.188 -1.183 1 95.38 349 LEU B CA 1
ATOM 6073 C C . LEU B 1 349 ? 14.703 34.312 -0.339 1 95.38 349 LEU B C 1
ATOM 6075 O O . LEU B 1 349 ? 14.523 33.125 -0.63 1 95.38 349 LEU B O 1
ATOM 6079 N N . ILE B 1 350 ? 14.07 34.906 0.652 1 96.38 350 ILE B N 1
ATOM 6080 C CA . ILE B 1 350 ? 13.18 34.188 1.547 1 96.38 350 ILE B CA 1
ATOM 6081 C C . ILE B 1 350 ? 11.93 33.75 0.788 1 96.38 350 ILE B C 1
ATOM 6083 O O . ILE B 1 350 ? 11.469 32.625 0.931 1 96.38 350 ILE B O 1
ATOM 6087 N N . ALA B 1 351 ? 11.414 34.625 -0.028 1 96.12 351 ALA B N 1
ATOM 6088 C CA . ALA B 1 351 ? 10.234 34.312 -0.833 1 96.12 351 ALA B CA 1
ATOM 6089 C C . ALA B 1 351 ? 10.531 33.188 -1.8 1 96.12 351 ALA B C 1
ATOM 6091 O O . ALA B 1 351 ? 9.703 32.281 -1.985 1 96.12 351 ALA B O 1
ATOM 6092 N N . ALA B 1 352 ? 11.68 33.219 -2.41 1 95.88 352 ALA B N 1
ATOM 6093 C CA . ALA B 1 352 ? 12.062 32.156 -3.344 1 95.88 352 ALA B CA 1
ATOM 6094 C C . ALA B 1 352 ? 12.219 30.828 -2.625 1 95.88 352 ALA B C 1
ATOM 6096 O O . ALA B 1 352 ? 11.82 29.781 -3.152 1 95.88 352 ALA B O 1
ATOM 6097 N N . THR B 1 353 ? 12.82 30.844 -1.458 1 96.75 353 THR B N 1
ATOM 6098 C CA . THR B 1 353 ? 12.969 29.641 -0.653 1 96.75 353 THR B CA 1
ATOM 6099 C C . THR B 1 353 ? 11.602 29.062 -0.287 1 96.75 353 THR B C 1
ATOM 6101 O O . THR B 1 353 ? 11.367 27.859 -0.458 1 96.75 353 THR B O 1
ATOM 6104 N N . ALA B 1 354 ? 10.758 29.922 0.164 1 97.25 354 ALA B N 1
ATOM 6105 C CA . ALA B 1 354 ? 9.422 29.5 0.586 1 97.25 354 ALA B CA 1
ATOM 6106 C C . ALA B 1 354 ? 8.633 28.938 -0.588 1 97.25 354 ALA B C 1
ATOM 6108 O O . ALA B 1 354 ? 8.016 27.859 -0.478 1 97.25 354 ALA B O 1
ATOM 6109 N N . THR B 1 355 ? 8.586 29.609 -1.709 1 95.75 355 THR B N 1
ATOM 6110 C CA . THR B 1 355 ? 7.824 29.172 -2.875 1 95.75 355 THR B CA 1
ATOM 6111 C C . THR B 1 355 ? 8.398 27.875 -3.445 1 95.75 355 THR B C 1
ATOM 6113 O O . THR B 1 355 ? 7.652 27.031 -3.953 1 95.75 355 THR B O 1
ATOM 6116 N N . SER B 1 356 ? 9.711 27.719 -3.35 1 95.81 356 SER B N 1
ATOM 6117 C CA . SER B 1 356 ? 10.336 26.469 -3.775 1 95.81 356 SER B CA 1
ATOM 6118 C C . SER B 1 356 ? 9.898 25.312 -2.896 1 95.81 356 SER B C 1
ATOM 6120 O O . SER B 1 356 ? 9.586 24.234 -3.398 1 95.81 356 SER B O 1
ATOM 6122 N N . SER B 1 357 ? 9.906 25.547 -1.615 1 97 357 SER B N 1
ATOM 6123 C CA . SER B 1 357 ? 9.461 24.516 -0.688 1 97 357 SER B CA 1
ATOM 6124 C C . SER B 1 357 ? 8 24.125 -0.938 1 97 357 SER B C 1
ATOM 6126 O O . SER B 1 357 ? 7.652 22.953 -0.926 1 97 357 SER B O 1
ATOM 6128 N N . ILE B 1 358 ? 7.172 25.125 -1.134 1 96.62 358 ILE B N 1
ATOM 6129 C CA . ILE B 1 358 ? 5.762 24.891 -1.435 1 96.62 358 ILE B CA 1
ATOM 6130 C C . ILE B 1 358 ? 5.633 24.125 -2.748 1 96.62 358 ILE B C 1
ATOM 6132 O O . ILE B 1 358 ? 4.875 23.156 -2.836 1 96.62 358 ILE B O 1
ATOM 6136 N N . GLY B 1 359 ? 6.371 24.531 -3.746 1 94.5 359 GLY B N 1
ATOM 6137 C CA . GLY B 1 359 ? 6.336 23.875 -5.043 1 94.5 359 GLY B CA 1
ATOM 6138 C C . GLY B 1 359 ? 6.754 22.422 -4.992 1 94.5 359 GLY B C 1
ATOM 6139 O O . GLY B 1 359 ? 6.105 21.562 -5.594 1 94.5 359 GLY B O 1
ATOM 6140 N N . VAL B 1 360 ? 7.844 22.156 -4.27 1 94.75 360 VAL B N 1
ATOM 6141 C CA . VAL B 1 360 ? 8.312 20.781 -4.133 1 94.75 360 VAL B CA 1
ATOM 6142 C C . VAL B 1 360 ? 7.25 19.938 -3.422 1 94.75 360 VAL B C 1
ATOM 6144 O O . VAL B 1 360 ? 7.039 18.781 -3.768 1 94.75 360 VAL B O 1
ATOM 6147 N N . ASN B 1 361 ? 6.578 20.5 -2.441 1 95.38 361 ASN B N 1
ATOM 6148 C CA . ASN B 1 361 ? 5.477 19.828 -1.767 1 95.38 361 ASN B CA 1
ATOM 6149 C C . ASN B 1 361 ? 4.371 19.438 -2.744 1 95.38 361 ASN B C 1
ATOM 6151 O O . ASN B 1 361 ? 3.869 18.312 -2.709 1 95.38 361 ASN B O 1
ATOM 6155 N N . VAL B 1 362 ? 4.004 20.344 -3.537 1 93.31 362 VAL B N 1
ATOM 6156 C CA . VAL B 1 362 ? 2.896 20.141 -4.469 1 93.31 362 VAL B CA 1
ATOM 6157 C C . VAL B 1 362 ? 3.264 19.062 -5.488 1 93.31 362 VAL B C 1
ATOM 6159 O O . VAL B 1 362 ? 2.43 18.234 -5.848 1 93.31 362 VAL B O 1
ATOM 6162 N N . VAL B 1 363 ? 4.484 19.078 -5.863 1 91.94 363 VAL B N 1
ATOM 6163 C CA . VAL B 1 363 ? 4.914 18.203 -6.961 1 91.94 363 VAL B CA 1
ATOM 6164 C C . VAL B 1 363 ? 5.172 16.797 -6.438 1 91.94 363 VAL B C 1
ATOM 6166 O O . VAL B 1 363 ? 4.859 15.812 -7.109 1 91.94 363 VAL B O 1
ATOM 6169 N N . THR B 1 364 ? 5.699 16.672 -5.258 1 91 364 THR B N 1
ATOM 6170 C CA . THR B 1 364 ? 6.141 15.367 -4.785 1 91 364 THR B CA 1
ATOM 6171 C C . THR B 1 364 ? 5.184 14.828 -3.729 1 91 364 THR B C 1
ATOM 6173 O O . THR B 1 364 ? 5.184 13.625 -3.443 1 91 364 THR B O 1
ATOM 6176 N N . GLY B 1 365 ? 4.453 15.688 -3.109 1 92.62 365 GLY B N 1
ATOM 6177 C CA . GLY B 1 365 ? 3.564 15.273 -2.033 1 92.62 365 GLY B CA 1
ATOM 6178 C C . GLY B 1 365 ? 4.305 14.836 -0.784 1 92.62 365 GLY B C 1
ATOM 6179 O O . GLY B 1 365 ? 3.744 14.141 0.063 1 92.62 365 GLY B O 1
ATOM 6180 N N . GLU B 1 366 ? 5.605 15.219 -0.701 1 91.19 366 GLU B N 1
ATOM 6181 C CA . GLU B 1 366 ? 6.438 14.766 0.408 1 91.19 366 GLU B CA 1
ATOM 6182 C C . GLU B 1 366 ? 7.098 15.938 1.122 1 91.19 366 GLU B C 1
ATOM 6184 O O . GLU B 1 366 ? 7.746 16.781 0.487 1 91.19 366 GLU B O 1
ATOM 6189 N N . GLN B 1 367 ? 7 15.945 2.42 1 93.94 367 GLN B N 1
ATOM 6190 C CA . GLN B 1 367 ? 7.445 17.109 3.174 1 93.94 367 GLN B CA 1
ATOM 6191 C C . GLN B 1 367 ? 8.961 17.109 3.35 1 93.94 367 GLN B C 1
ATOM 6193 O O . GLN B 1 367 ? 9.594 18.156 3.348 1 93.94 367 GLN B O 1
ATOM 6198 N N . TYR B 1 368 ? 9.688 16.016 3.508 1 92.06 368 TYR B N 1
ATOM 6199 C CA . TYR B 1 368 ? 11.125 15.977 3.73 1 92.06 368 TYR B CA 1
ATOM 6200 C C . TYR B 1 368 ? 11.883 16.5 2.514 1 92.06 368 TYR B C 1
ATOM 6202 O O . TYR B 1 368 ? 12.859 17.234 2.652 1 92.06 368 TYR B O 1
ATOM 6210 N N . LEU B 1 369 ? 11.367 16.125 1.414 1 92.69 369 LEU B N 1
ATOM 6211 C CA . LEU B 1 369 ? 11.992 16.609 0.19 1 92.69 369 LEU B CA 1
ATOM 6212 C C . LEU B 1 369 ? 11.789 18.109 0.036 1 92.69 369 LEU B C 1
ATOM 6214 O O . LEU B 1 369 ? 12.656 18.812 -0.495 1 92.69 369 LEU B O 1
ATOM 6218 N N . SER B 1 370 ? 10.68 18.562 0.484 1 96.44 370 SER B N 1
ATOM 6219 C CA . SER B 1 370 ? 10.336 19.984 0.389 1 96.44 370 SER B CA 1
ATOM 6220 C C . SER B 1 370 ? 11.188 20.812 1.342 1 96.44 370 SER B C 1
ATOM 6222 O O . SER B 1 370 ? 11.227 22.047 1.23 1 96.44 370 SER B O 1
ATOM 6224 N N . ILE B 1 371 ? 11.852 20.172 2.252 1 96.94 371 ILE B N 1
ATOM 6225 C CA . ILE B 1 371 ? 12.781 20.828 3.162 1 96.94 371 ILE B CA 1
ATOM 6226 C C . ILE B 1 371 ? 14.211 20.672 2.645 1 96.94 371 ILE B C 1
ATOM 6228 O O . ILE B 1 371 ? 14.938 21.656 2.504 1 96.94 371 ILE B O 1
ATOM 6232 N N . LEU B 1 372 ? 14.57 19.5 2.201 1 95.12 372 LEU B N 1
ATOM 6233 C CA . LEU B 1 372 ? 15.938 19.125 1.851 1 95.12 372 LEU B CA 1
ATOM 6234 C C . LEU B 1 372 ? 16.391 19.844 0.587 1 95.12 372 LEU B C 1
ATOM 6236 O O . LEU B 1 372 ? 17.453 20.484 0.573 1 95.12 372 LEU B O 1
ATOM 6240 N N . LEU B 1 373 ? 15.602 19.812 -0.422 1 95.12 373 LEU B N 1
ATOM 6241 C CA . LEU B 1 373 ? 16.047 20.266 -1.733 1 95.12 373 LEU B CA 1
ATOM 6242 C C . LEU B 1 373 ? 16.172 21.781 -1.759 1 95.12 373 LEU B C 1
ATOM 6244 O O . LEU B 1 373 ? 17.234 22.312 -2.117 1 95.12 373 LEU B O 1
ATOM 6248 N N . PRO B 1 374 ? 15.18 22.484 -1.354 1 96.75 374 PRO B N 1
ATOM 6249 C CA . PRO B 1 374 ? 15.375 23.938 -1.284 1 96.75 374 PRO B CA 1
ATOM 6250 C C . PRO B 1 374 ? 16.453 24.344 -0.281 1 96.75 374 PRO B C 1
ATOM 6252 O O . PRO B 1 374 ? 17.188 25.297 -0.514 1 96.75 374 PRO B O 1
ATOM 6255 N N . GLY B 1 375 ? 16.562 23.625 0.835 1 96.94 375 GLY B N 1
ATOM 6256 C CA . GLY B 1 375 ? 17.609 23.906 1.816 1 96.94 375 GLY B CA 1
ATOM 6257 C C . GLY B 1 375 ? 19 23.859 1.231 1 96.94 375 GLY B C 1
ATOM 6258 O O . GLY B 1 375 ? 19.797 24.781 1.451 1 96.94 375 GLY B O 1
ATOM 6259 N N . LYS B 1 376 ? 19.25 22.938 0.45 1 95.19 376 LYS B N 1
ATOM 6260 C CA . LYS B 1 376 ? 20.562 22.781 -0.169 1 95.19 376 LYS B CA 1
ATOM 6261 C C . LYS B 1 376 ? 20.75 23.781 -1.3 1 95.19 376 LYS B C 1
ATOM 6263 O O . LYS B 1 376 ? 21.859 24.312 -1.49 1 95.19 376 LYS B O 1
ATOM 6268 N N . THR B 1 377 ? 19.75 24.031 -1.97 1 94.88 377 THR B N 1
ATOM 6269 C CA . THR B 1 377 ? 19.828 24.875 -3.15 1 94.88 377 THR B CA 1
ATOM 6270 C C . THR B 1 377 ? 20.078 26.328 -2.752 1 94.88 377 THR B C 1
ATOM 6272 O O . THR B 1 377 ? 20.859 27.031 -3.406 1 94.88 377 THR B O 1
ATOM 6275 N N . PHE B 1 378 ? 19.5 26.797 -1.719 1 95.62 378 PHE B N 1
ATOM 6276 C CA . PHE B 1 378 ? 19.516 28.234 -1.438 1 95.62 378 PHE B CA 1
ATOM 6277 C C . PHE B 1 378 ? 20.5 28.547 -0.319 1 95.62 378 PHE B C 1
ATOM 6279 O O . PHE B 1 378 ? 20.75 29.719 -0.026 1 95.62 378 PHE B O 1
ATOM 6286 N N . GLU B 1 379 ? 21.062 27.562 0.308 1 95.5 379 GLU B N 1
ATOM 6287 C CA . GLU B 1 379 ? 21.953 27.781 1.45 1 95.5 379 GLU B CA 1
ATOM 6288 C C . GLU B 1 379 ? 23.062 28.766 1.116 1 95.5 379 GLU B C 1
ATOM 6290 O O . GLU B 1 379 ? 23.328 29.688 1.881 1 95.5 379 GLU B O 1
ATOM 6295 N N . SER B 1 380 ? 23.734 28.609 0 1 93.25 380 SER B N 1
ATOM 6296 C CA . SER B 1 380 ? 24.844 29.469 -0.388 1 93.25 380 SER B CA 1
ATOM 6297 C C . SER B 1 380 ? 24.391 30.906 -0.622 1 93.25 380 SER B C 1
ATOM 6299 O O . SER B 1 380 ? 25.156 31.844 -0.406 1 93.25 380 SER B O 1
ATOM 6301 N N . PHE B 1 381 ? 23.172 31.078 -1.024 1 93.69 381 PHE B N 1
ATOM 6302 C CA . PHE B 1 381 ? 22.672 32.406 -1.298 1 93.69 381 PHE B CA 1
ATOM 6303 C C . PHE B 1 381 ? 22.391 33.156 -0 1 93.69 381 PHE B C 1
ATOM 6305 O O . PHE B 1 381 ? 22.516 34.406 0.054 1 93.69 381 PHE B O 1
ATOM 6312 N N . TYR B 1 382 ? 22.031 32.438 1.001 1 94.88 382 TYR B N 1
ATOM 6313 C CA . TYR B 1 382 ? 21.844 33.062 2.309 1 94.88 382 TYR B CA 1
ATOM 6314 C C . TYR B 1 382 ? 23.172 33.594 2.838 1 94.88 382 TYR B C 1
ATOM 6316 O O . TYR B 1 382 ? 23.234 34.719 3.377 1 94.88 382 TYR B O 1
ATOM 6324 N N . THR B 1 383 ? 24.188 32.844 2.605 1 91.75 383 THR B N 1
ATOM 6325 C CA . THR B 1 383 ? 25.516 33.281 3.002 1 91.75 383 THR B CA 1
ATOM 6326 C C . THR B 1 383 ? 25.969 34.5 2.174 1 91.75 383 THR B C 1
ATOM 6328 O O . THR B 1 383 ? 26.484 35.469 2.717 1 91.75 383 THR B O 1
ATOM 6331 N N . LYS B 1 384 ? 25.703 34.438 0.976 1 90.81 384 LYS B N 1
ATOM 6332 C CA . LYS B 1 384 ? 26.125 35.469 0.052 1 90.81 384 LYS B CA 1
ATOM 6333 C C . LYS B 1 384 ? 25.438 36.812 0.371 1 90.81 384 LYS B C 1
ATOM 6335 O O . LYS B 1 384 ? 26.047 37.875 0.25 1 90.81 384 LYS B O 1
ATOM 6340 N N . LEU B 1 385 ? 24.234 36.75 0.753 1 91.69 385 LEU B N 1
ATOM 6341 C CA . LEU B 1 385 ? 23.469 37.938 1.011 1 91.69 385 LEU B CA 1
ATOM 6342 C C . LEU B 1 385 ? 23.5 38.312 2.492 1 91.69 385 LEU B C 1
ATOM 6344 O O . LEU B 1 385 ? 22.781 39.219 2.932 1 91.69 385 LEU B O 1
ATOM 6348 N N . ASN B 1 386 ? 24.234 37.594 3.244 1 91.12 386 ASN B N 1
ATOM 6349 C CA . ASN B 1 386 ? 24.438 37.812 4.672 1 91.12 386 ASN B CA 1
ATOM 6350 C C . ASN B 1 386 ? 23.109 37.719 5.438 1 91.12 386 ASN B C 1
ATOM 6352 O O . ASN B 1 386 ? 22.797 38.594 6.246 1 91.12 386 ASN B O 1
ATOM 6356 N N . VAL B 1 387 ? 22.344 36.844 5.074 1 93.88 387 VAL B N 1
ATOM 6357 C CA . VAL B 1 387 ? 21.141 36.5 5.805 1 93.88 387 VAL B CA 1
ATOM 6358 C C . VAL B 1 387 ? 21.391 35.281 6.695 1 93.88 387 VAL B C 1
ATOM 6360 O O . VAL B 1 387 ? 21.922 34.281 6.234 1 93.88 387 VAL B O 1
ATOM 6363 N N . ALA B 1 388 ? 21.109 35.438 7.957 1 94.31 388 ALA B N 1
ATOM 6364 C CA . ALA B 1 388 ? 21.391 34.344 8.898 1 94.31 388 ALA B CA 1
ATOM 6365 C C . ALA B 1 388 ? 20.703 33.062 8.469 1 94.31 388 ALA B C 1
ATOM 6367 O O . ALA B 1 388 ? 19.547 33.062 8.031 1 94.31 388 ALA B O 1
ATOM 6368 N N . LYS B 1 389 ? 21.312 31.938 8.664 1 95.81 389 LYS B N 1
ATOM 6369 C CA . LYS B 1 389 ? 20.844 30.609 8.242 1 95.81 389 LYS B CA 1
ATOM 6370 C C . LYS B 1 389 ? 19.594 30.203 9.008 1 95.81 389 LYS B C 1
ATOM 6372 O O . LYS B 1 389 ? 18.812 29.359 8.539 1 95.81 389 LYS B O 1
ATOM 6377 N N . LYS B 1 390 ? 19.422 30.766 10.164 1 96.06 390 LYS B N 1
ATOM 6378 C CA . LYS B 1 390 ? 18.219 30.469 10.93 1 96.06 390 LYS B CA 1
ATOM 6379 C C . LYS B 1 390 ? 16.969 30.891 10.18 1 96.06 390 LYS B C 1
ATOM 6381 O O . LYS B 1 390 ? 15.891 30.312 10.367 1 96.06 390 LYS B O 1
ATOM 6386 N N . ASN B 1 391 ? 17.141 31.906 9.297 1 96.81 391 ASN B N 1
ATOM 6387 C CA . ASN B 1 391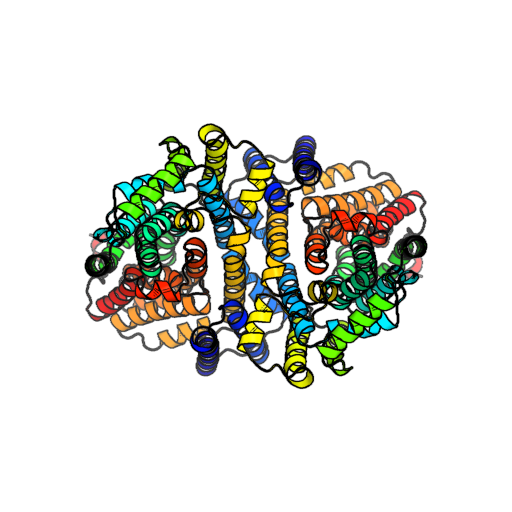 ? 16.016 32.281 8.445 1 96.81 391 ASN B CA 1
ATOM 6388 C C . ASN B 1 391 ? 15.719 31.25 7.383 1 96.81 391 ASN B C 1
ATOM 6390 O O . ASN B 1 391 ? 14.562 31.047 7.004 1 96.81 391 ASN B O 1
ATOM 6394 N N . LEU B 1 392 ? 16.75 30.609 6.918 1 97.38 392 LEU B N 1
ATOM 6395 C CA . LEU B 1 392 ? 16.594 29.5 5.977 1 97.38 392 LEU B CA 1
ATOM 6396 C C . LEU B 1 392 ? 15.859 28.328 6.629 1 97.38 392 LEU B C 1
ATOM 6398 O O . LEU B 1 392 ? 14.875 27.828 6.086 1 97.38 392 LEU B O 1
ATOM 6402 N N . SER B 1 393 ? 16.312 27.953 7.789 1 97.31 393 SER B N 1
ATOM 6403 C CA . SER B 1 393 ? 15.688 26.812 8.469 1 97.31 393 SER B CA 1
ATOM 6404 C C . SER B 1 393 ? 14.227 27.109 8.82 1 97.31 393 SER B C 1
ATOM 6406 O O . SER B 1 393 ? 13.367 26.234 8.703 1 97.31 393 SER B O 1
ATOM 6408 N N . ARG B 1 394 ? 13.977 28.344 9.25 1 97.5 394 ARG B N 1
ATOM 6409 C CA . ARG B 1 394 ? 12.602 28.734 9.547 1 97.5 394 ARG B CA 1
ATOM 6410 C C . ARG B 1 394 ? 11.727 28.672 8.289 1 97.5 394 ARG B C 1
ATOM 6412 O O . ARG B 1 394 ? 10.609 28.156 8.336 1 97.5 394 ARG B O 1
ATOM 6419 N N . THR B 1 395 ? 12.211 29.203 7.203 1 98 395 THR B N 1
ATOM 6420 C CA . THR B 1 395 ? 11.469 29.25 5.953 1 98 395 THR B CA 1
ATOM 6421 C C . THR B 1 395 ? 11.141 27.828 5.473 1 98 395 THR B C 1
ATOM 6423 O O . THR B 1 395 ? 10.023 27.562 5.02 1 98 395 THR B O 1
ATOM 6426 N N . LEU B 1 396 ? 12.078 26.953 5.613 1 98 396 LEU B N 1
ATOM 6427 C CA . LEU B 1 396 ? 11.898 25.547 5.227 1 98 396 LEU B CA 1
ATOM 6428 C C . LEU B 1 396 ? 10.82 24.891 6.078 1 98 396 LEU B C 1
ATOM 6430 O O . LEU B 1 396 ? 10 24.125 5.562 1 98 396 LEU B O 1
ATOM 6434 N N . GLU B 1 397 ? 10.797 25.156 7.344 1 97.5 397 GLU B N 1
ATOM 6435 C CA . GLU B 1 397 ? 9.789 24.594 8.242 1 97.5 397 GLU B CA 1
ATOM 6436 C C . GLU B 1 397 ? 8.406 25.188 7.961 1 97.5 397 GLU B C 1
ATOM 6438 O O . GLU B 1 397 ? 7.422 24.453 7.895 1 97.5 397 GLU B O 1
ATOM 6443 N N . ASP B 1 398 ? 8.367 26.469 7.793 1 97.81 398 ASP B N 1
ATOM 6444 C CA . ASP B 1 398 ? 7.105 27.172 7.57 1 97.81 398 ASP B CA 1
ATOM 6445 C C . ASP B 1 398 ? 6.477 26.766 6.242 1 97.81 398 ASP B C 1
ATOM 6447 O O . ASP B 1 398 ? 5.262 26.562 6.16 1 97.81 398 ASP B O 1
ATOM 6451 N N . ALA B 1 399 ? 7.277 26.641 5.23 1 97.5 399 ALA B N 1
ATOM 6452 C CA . ALA B 1 399 ? 6.75 26.484 3.879 1 97.5 399 ALA B CA 1
ATOM 6453 C C . ALA B 1 399 ? 6.93 25.047 3.391 1 97.5 399 ALA B C 1
ATOM 6455 O O . ALA B 1 399 ? 6.309 24.625 2.408 1 97.5 399 ALA B O 1
ATOM 6456 N N . GLY B 1 400 ? 7.723 24.312 4.004 1 95.69 400 GLY B N 1
ATOM 6457 C CA . GLY B 1 400 ? 7.945 22.922 3.641 1 95.69 400 GLY B CA 1
ATOM 6458 C C . GLY B 1 400 ? 7.098 21.953 4.445 1 95.69 400 GLY B C 1
ATOM 6459 O O . GLY B 1 400 ? 6.367 21.141 3.877 1 95.69 400 GLY B O 1
ATOM 6460 N N . THR B 1 401 ? 7.098 22.109 5.707 1 94.56 401 THR B N 1
ATOM 6461 C CA . THR B 1 401 ? 6.43 21.172 6.609 1 94.56 401 THR B CA 1
ATOM 6462 C C . THR B 1 401 ? 4.934 21.469 6.676 1 94.56 401 THR B C 1
ATOM 6464 O O . THR B 1 401 ? 4.113 20.562 6.504 1 94.56 401 THR B O 1
ATOM 6467 N N . LEU B 1 402 ? 4.566 22.719 6.832 1 96.81 402 LEU B N 1
ATOM 6468 C CA . LEU B 1 402 ? 3.195 23.078 7.172 1 96.81 402 LEU B CA 1
ATOM 6469 C C . LEU B 1 402 ? 2.295 23.031 5.945 1 96.81 402 LEU B C 1
ATOM 6471 O O . LEU B 1 402 ? 1.068 23.047 6.066 1 96.81 402 LEU B O 1
ATOM 6475 N N . VAL B 1 403 ? 2.844 22.844 4.789 1 96.62 403 VAL B N 1
ATOM 6476 C CA . VAL B 1 403 ? 2.066 22.922 3.555 1 96.62 403 VAL B CA 1
ATOM 6477 C C . VAL B 1 403 ? 1.565 21.531 3.176 1 96.62 403 VAL B C 1
ATOM 6479 O O . VAL B 1 403 ? 0.52 21.391 2.537 1 96.62 403 VAL B O 1
ATOM 6482 N N . ASN B 1 404 ? 2.258 20.531 3.562 1 96.88 404 ASN B N 1
ATOM 6483 C CA . ASN B 1 404 ? 1.977 19.172 3.117 1 96.88 404 ASN B CA 1
ATOM 6484 C C . ASN B 1 404 ? 0.558 18.75 3.48 1 96.88 404 ASN B C 1
ATOM 6486 O O . ASN B 1 404 ? -0.124 18.094 2.686 1 96.88 404 ASN B O 1
ATOM 6490 N N . PRO B 1 405 ? 0.021 19.125 4.68 1 97.81 405 PRO B N 1
ATOM 6491 C CA . PRO B 1 405 ? -1.353 18.75 5.039 1 97.81 405 PRO B CA 1
ATOM 6492 C C . PRO B 1 405 ? -2.396 19.484 4.191 1 97.81 405 PRO B C 1
ATOM 6494 O O . PRO B 1 405 ? -3.578 19.125 4.23 1 97.81 405 PRO B O 1
ATOM 6497 N N . LEU B 1 406 ? -1.982 20.453 3.469 1 97.44 406 LEU B N 1
ATOM 6498 C CA . LEU B 1 406 ? -2.898 21.25 2.652 1 97.44 406 LEU B CA 1
ATOM 6499 C C . LEU B 1 406 ? -2.994 20.672 1.239 1 97.44 406 LEU B C 1
ATOM 6501 O O . LEU B 1 406 ? -3.803 21.141 0.433 1 97.44 406 LEU B O 1
ATOM 6505 N N . ILE B 1 407 ? -2.213 19.688 0.948 1 95.75 407 ILE B N 1
ATOM 6506 C CA . ILE B 1 407 ? -2.168 19.078 -0.376 1 95.75 407 ILE B CA 1
ATOM 6507 C C . ILE B 1 407 ? -2.91 17.75 -0.352 1 95.75 407 ILE B C 1
ATOM 6509 O O . ILE B 1 407 ? -2.504 16.812 0.349 1 95.75 407 ILE B O 1
ATOM 6513 N N . PRO B 1 408 ? -3.982 17.594 -1.141 1 94.56 408 PRO B N 1
ATOM 6514 C CA . PRO B 1 408 ? -4.816 16.375 -1.095 1 94.56 408 PRO B CA 1
ATOM 6515 C C . PRO B 1 408 ? -4.02 15.102 -1.345 1 94.56 408 PRO B C 1
ATOM 6517 O O . PRO B 1 408 ? -4.328 14.055 -0.767 1 94.56 408 PRO B O 1
ATOM 6520 N N . TRP B 1 409 ? -2.975 15.188 -2.15 1 93.69 409 TRP B N 1
ATOM 6521 C CA . TRP B 1 409 ? -2.184 14.008 -2.477 1 93.69 409 TRP B CA 1
ATOM 6522 C C . TRP B 1 409 ? -0.867 14.008 -1.706 1 93.69 409 TRP B C 1
ATOM 6524 O O . TRP B 1 409 ? 0.033 13.219 -2.004 1 93.69 409 TRP B O 1
ATOM 6534 N N . GLY B 1 410 ? -0.744 14.945 -0.774 1 95.56 410 GLY B N 1
ATOM 6535 C CA . GLY B 1 410 ? 0.379 14.898 0.149 1 95.56 410 GLY B CA 1
ATOM 6536 C C . GLY B 1 410 ? 0.252 13.797 1.185 1 95.56 410 GLY B C 1
ATOM 6537 O O . GLY B 1 410 ? -0.859 13.414 1.559 1 95.56 410 GLY B O 1
ATOM 6538 N N . VAL B 1 411 ? 1.358 13.344 1.661 1 94.19 411 VAL B N 1
ATOM 6539 C CA . VAL B 1 411 ? 1.355 12.273 2.652 1 94.19 411 VAL B CA 1
ATOM 6540 C C . VAL B 1 411 ? 0.519 12.688 3.859 1 94.19 411 VAL B C 1
ATOM 6542 O O . VAL B 1 411 ? -0.38 11.953 4.281 1 94.19 411 VAL B O 1
ATOM 6545 N N . SER B 1 412 ? 0.77 13.875 4.379 1 96 412 SER B N 1
ATOM 6546 C CA . SER B 1 412 ? 0.023 14.359 5.535 1 96 412 SER B CA 1
ATOM 6547 C C . SER B 1 412 ? -1.432 14.648 5.172 1 96 412 SER B C 1
ATOM 6549 O O . SER B 1 412 ? -2.34 14.344 5.945 1 96 412 SER B O 1
ATOM 6551 N N . GLY B 1 413 ? -1.599 15.273 4.047 1 96.56 413 GLY B N 1
ATOM 6552 C CA . GLY B 1 413 ? -2.957 15.562 3.617 1 96.56 413 GLY B CA 1
ATOM 6553 C C . GLY B 1 413 ? -3.822 14.32 3.498 1 96.56 413 GLY B C 1
ATOM 6554 O O . GLY B 1 413 ? -4.938 14.281 4.02 1 96.56 413 GLY B O 1
ATOM 6555 N N . ALA B 1 414 ? -3.311 13.367 2.836 1 94.06 414 ALA B N 1
ATOM 6556 C CA . ALA B 1 414 ? -4.039 12.109 2.668 1 94.06 414 ALA B CA 1
ATOM 6557 C C . ALA B 1 414 ? -4.305 11.445 4.016 1 94.06 414 ALA B C 1
ATOM 6559 O O . ALA B 1 414 ? -5.398 10.93 4.258 1 94.06 414 ALA B O 1
ATOM 6560 N N . PHE B 1 415 ? -3.342 11.469 4.84 1 94.31 415 PHE B N 1
ATOM 6561 C CA . PHE B 1 415 ? -3.469 10.883 6.172 1 94.31 415 PHE B CA 1
ATOM 6562 C C . PHE B 1 415 ? -4.555 11.594 6.969 1 94.31 415 PHE B C 1
ATOM 6564 O O . PHE B 1 415 ? -5.426 10.945 7.555 1 94.31 415 PHE B O 1
ATOM 6571 N N . PHE B 1 416 ? -4.473 12.867 7.039 1 97.38 416 PHE B N 1
ATOM 6572 C CA . PHE B 1 416 ? -5.418 13.641 7.836 1 97.38 416 PHE B CA 1
ATOM 6573 C C . PHE B 1 416 ? -6.836 13.492 7.301 1 97.38 416 PHE B C 1
ATOM 6575 O O . PHE B 1 416 ? -7.785 13.344 8.07 1 97.38 416 PHE B O 1
ATOM 6582 N N . ALA B 1 417 ? -6.941 13.516 6.027 1 94.94 417 ALA B N 1
ATOM 6583 C CA . ALA B 1 417 ? -8.258 13.375 5.41 1 94.94 417 ALA B CA 1
ATOM 6584 C C . ALA B 1 417 ? -8.898 12.047 5.793 1 94.94 417 ALA B C 1
ATOM 6586 O O . ALA B 1 417 ? -10.062 12.008 6.195 1 94.94 417 ALA B O 1
ATOM 6587 N N . SER B 1 418 ? -8.156 10.992 5.719 1 91.88 418 SER B N 1
ATOM 6588 C CA . SER B 1 418 ? -8.688 9.664 6.008 1 91.88 418 SER B CA 1
ATOM 6589 C C . SER B 1 418 ? -8.953 9.484 7.5 1 91.88 418 SER B C 1
ATOM 6591 O O . SER B 1 418 ? -9.938 8.859 7.895 1 91.88 418 SER B O 1
ATOM 6593 N N . THR B 1 419 ? -8.078 10 8.273 1 93 419 THR B N 1
ATOM 6594 C CA . THR B 1 419 ? -8.172 9.82 9.719 1 93 419 THR B CA 1
ATOM 6595 C C . THR B 1 419 ? -9.344 10.617 10.289 1 93 419 THR B C 1
ATOM 6597 O O . THR B 1 419 ? -10.07 10.125 11.148 1 93 419 THR B O 1
ATOM 6600 N N . LEU B 1 420 ? -9.547 11.82 9.742 1 96.19 420 LEU B N 1
ATOM 6601 C CA . LEU B 1 420 ? -10.562 12.719 10.289 1 96.19 420 LEU B CA 1
ATOM 6602 C C . LEU B 1 420 ? -11.883 12.555 9.547 1 96.19 420 LEU B C 1
ATOM 6604 O O . LEU B 1 420 ? -12.922 13.039 10.008 1 96.19 420 LEU B O 1
ATOM 6608 N N . GLY B 1 421 ? -11.836 11.906 8.438 1 93.62 421 GLY B N 1
ATOM 6609 C CA . GLY B 1 421 ? -13.039 11.703 7.645 1 93.62 421 GLY B CA 1
ATOM 6610 C C . GLY B 1 421 ? -13.484 12.945 6.898 1 93.62 421 GLY B C 1
ATOM 6611 O O . GLY B 1 421 ? -14.672 13.148 6.664 1 93.62 421 GLY B O 1
ATOM 6612 N N . VAL B 1 422 ? -12.602 13.883 6.691 1 96.19 422 VAL B N 1
ATOM 6613 C CA . VAL B 1 422 ? -12.875 15.133 5.996 1 96.19 422 VAL B CA 1
ATOM 6614 C C . VAL B 1 422 ? -11.844 15.352 4.891 1 96.19 422 VAL B C 1
ATOM 6616 O O . VAL B 1 422 ? -10.633 15.305 5.141 1 96.19 422 VAL B O 1
ATOM 6619 N N . ASP B 1 423 ? -12.32 15.609 3.662 1 94.75 423 ASP B N 1
ATOM 6620 C CA . ASP B 1 423 ? -11.406 15.836 2.545 1 94.75 423 ASP B CA 1
ATOM 6621 C C . ASP B 1 423 ? -10.555 17.078 2.783 1 94.75 423 ASP B C 1
ATOM 6623 O O . ASP B 1 423 ? -10.992 18.031 3.438 1 94.75 423 ASP B O 1
ATOM 6627 N N . VAL B 1 424 ? -9.375 17.078 2.16 1 96.44 424 VAL B N 1
ATOM 6628 C CA . VAL B 1 424 ? -8.43 18.188 2.324 1 96.44 424 VAL B CA 1
ATOM 6629 C C . VAL B 1 424 ? -9.07 19.484 1.835 1 96.44 424 VAL B C 1
ATOM 6631 O O . VAL B 1 424 ? -8.969 20.516 2.498 1 96.44 424 VAL B O 1
ATOM 6634 N N . ILE B 1 425 ? -9.766 19.422 0.776 1 94.12 425 ILE B N 1
ATOM 6635 C CA . ILE B 1 425 ? -10.328 20.625 0.163 1 94.12 425 ILE B CA 1
ATOM 6636 C C . ILE B 1 425 ? -11.375 21.234 1.089 1 94.12 425 ILE B C 1
ATOM 6638 O O . ILE B 1 425 ? -11.586 22.438 1.085 1 94.12 425 ILE B O 1
ATOM 6642 N N . ASP B 1 426 ? -11.992 20.438 1.902 1 95.94 426 ASP B N 1
ATOM 6643 C CA . ASP B 1 426 ? -13.047 20.906 2.795 1 95.94 426 ASP B CA 1
ATOM 6644 C C . ASP B 1 426 ? -12.453 21.578 4.035 1 95.94 426 ASP B C 1
ATOM 6646 O O . ASP B 1 426 ? -12.961 22.609 4.496 1 95.94 426 ASP B O 1
ATOM 6650 N N . TYR B 1 427 ? -11.367 20.984 4.594 1 97.75 427 TYR B N 1
ATOM 6651 C CA . TYR B 1 427 ? -10.875 21.594 5.824 1 97.75 427 TYR B CA 1
ATOM 6652 C C . TYR B 1 427 ? -9.836 22.672 5.516 1 97.75 427 TYR B C 1
ATOM 6654 O O . TYR B 1 427 ? -9.477 23.453 6.395 1 97.75 427 TYR B O 1
ATOM 6662 N N . LEU B 1 428 ? -9.406 22.781 4.289 1 96.94 428 LEU B N 1
ATOM 6663 C CA . LEU B 1 428 ? -8.359 23.703 3.854 1 96.94 428 LEU B CA 1
ATOM 6664 C C . LEU B 1 428 ? -8.68 25.141 4.254 1 96.94 428 LEU B C 1
ATOM 6666 O O . LEU B 1 428 ? -7.836 25.828 4.82 1 96.94 428 LEU B O 1
ATOM 6670 N N . PRO B 1 429 ? -9.938 25.578 4.066 1 97.38 429 PRO B N 1
ATOM 6671 C CA . PRO B 1 429 ? -10.25 26.969 4.395 1 97.38 429 PRO B CA 1
ATOM 6672 C C . PRO B 1 429 ? -10.156 27.25 5.891 1 97.38 429 PRO B C 1
ATOM 6674 O O . PRO B 1 429 ? -10.047 28.406 6.297 1 97.38 429 PRO B O 1
ATOM 6677 N N . PHE B 1 430 ? -10.133 26.219 6.68 1 98.06 430 PHE B N 1
ATOM 6678 C CA . PHE B 1 430 ? -10.148 26.406 8.125 1 98.06 430 PHE B CA 1
ATOM 6679 C C . PHE B 1 430 ? -8.789 26.078 8.734 1 98.06 430 PHE B C 1
ATOM 6681 O O . PHE B 1 430 ? -8.586 26.25 9.938 1 98.06 430 PHE B O 1
ATOM 6688 N N . ALA B 1 431 ? -7.887 25.594 7.887 1 98.44 431 ALA B N 1
ATOM 6689 C CA . ALA B 1 431 ? -6.531 25.344 8.367 1 98.44 431 ALA B CA 1
ATOM 6690 C C . ALA B 1 431 ? -5.695 26.609 8.367 1 98.44 431 ALA B C 1
ATOM 6692 O O . ALA B 1 431 ? -4.613 26.656 7.781 1 98.44 431 ALA B O 1
ATOM 6693 N N . PHE B 1 432 ? -6.086 27.578 9.117 1 98.56 432 PHE B N 1
ATOM 6694 C CA . PHE B 1 432 ? -5.594 28.953 9.102 1 98.56 432 PHE B CA 1
ATOM 6695 C C . PHE B 1 432 ? -4.102 29 9.414 1 98.56 432 PHE B C 1
ATOM 6697 O O . PHE B 1 432 ? -3.324 29.594 8.68 1 98.56 432 PHE B O 1
ATOM 6704 N N . PHE B 1 433 ? -3.701 28.344 10.453 1 98.56 433 PHE B N 1
ATOM 6705 C CA . PHE B 1 433 ? -2.324 28.375 10.93 1 98.56 433 PHE B CA 1
ATOM 6706 C C . PHE B 1 433 ? -1.36 27.938 9.844 1 98.56 433 PHE B C 1
ATOM 6708 O O . PHE B 1 433 ? -0.272 28.484 9.695 1 98.56 433 PHE B O 1
ATOM 6715 N N . LEU B 1 434 ? -1.794 26.953 9.031 1 98.5 434 LEU B N 1
ATOM 6716 C CA . LEU B 1 434 ? -0.904 26.297 8.078 1 98.5 434 LEU B CA 1
ATOM 6717 C C . LEU B 1 434 ? -0.628 27.188 6.879 1 98.5 434 LEU B C 1
ATOM 6719 O O . LEU B 1 434 ? 0.454 27.125 6.289 1 98.5 434 LEU B O 1
ATOM 6723 N N . PHE B 1 435 ? -1.49 27.922 6.457 1 95.69 435 PHE B N 1
ATOM 6724 C CA . PHE B 1 435 ? -1.153 28.766 5.324 1 95.69 435 PHE B CA 1
ATOM 6725 C C . PHE B 1 435 ? -0.708 30.156 5.801 1 95.69 435 PHE B C 1
ATOM 6727 O O . PHE B 1 435 ? 0.062 30.828 5.121 1 95.69 435 PHE B O 1
ATOM 6734 N N . LEU B 1 436 ? -1.045 30.609 7.059 1 97.75 436 LEU B N 1
ATOM 6735 C CA . LEU B 1 436 ? -0.619 31.906 7.602 1 97.75 436 LEU B CA 1
ATOM 6736 C C . LEU B 1 436 ? 0.871 31.891 7.926 1 97.75 436 LEU B C 1
ATOM 6738 O O . LEU B 1 436 ? 1.556 32.906 7.766 1 97.75 436 LEU B O 1
ATOM 6742 N N . SER B 1 437 ? 1.371 30.781 8.359 1 97.69 437 SER B N 1
ATOM 6743 C CA . SER B 1 437 ? 2.77 30.688 8.766 1 97.69 437 SER B CA 1
ATOM 6744 C C . SER B 1 437 ? 3.703 30.953 7.586 1 97.69 437 SER B C 1
ATOM 6746 O O . SER B 1 437 ? 4.586 31.812 7.664 1 97.69 437 SER B O 1
ATOM 6748 N N . PRO B 1 438 ? 3.529 30.234 6.453 1 97.56 438 PRO B N 1
ATOM 6749 C CA . PRO B 1 438 ? 4.363 30.562 5.297 1 97.56 438 PRO B CA 1
ATOM 6750 C C . PRO B 1 438 ? 4.148 31.984 4.801 1 97.56 438 PRO B C 1
ATOM 6752 O O . PRO B 1 438 ? 5.094 32.625 4.344 1 97.56 438 PRO B O 1
ATOM 6755 N N . PHE B 1 439 ? 2.986 32.469 4.871 1 97.69 439 PHE B N 1
ATOM 6756 C CA . PHE B 1 439 ? 2.715 33.844 4.484 1 97.69 439 PHE B CA 1
ATOM 6757 C C . PHE B 1 439 ? 3.494 34.812 5.363 1 97.69 439 PHE B C 1
ATOM 6759 O O . PHE B 1 439 ? 4.098 35.781 4.863 1 97.69 439 PHE B O 1
ATOM 6766 N N . MET B 1 440 ? 3.508 34.625 6.688 1 97.06 440 MET B N 1
ATOM 6767 C CA . MET B 1 440 ? 4.215 35.469 7.637 1 97.06 440 MET B CA 1
ATOM 6768 C C . MET B 1 440 ? 5.719 35.469 7.379 1 97.06 440 MET B C 1
ATOM 6770 O O . MET B 1 440 ? 6.387 36.469 7.492 1 97.06 440 MET B O 1
ATOM 6774 N N . THR B 1 441 ? 6.227 34.25 7.047 1 96.88 441 THR B N 1
ATOM 6775 C CA . THR B 1 441 ? 7.656 34.125 6.793 1 96.88 441 THR B CA 1
ATOM 6776 C C . THR B 1 441 ? 8.062 34.969 5.59 1 96.88 441 THR B C 1
ATOM 6778 O O . THR B 1 441 ? 9.109 35.625 5.605 1 96.88 441 THR B O 1
ATOM 6781 N N . ILE B 1 442 ? 7.281 35 4.551 1 96.44 442 ILE B N 1
ATOM 6782 C CA . ILE B 1 442 ? 7.555 35.812 3.361 1 96.44 442 ILE B CA 1
ATOM 6783 C C . ILE B 1 442 ? 7.402 37.281 3.695 1 96.44 442 ILE B C 1
ATOM 6785 O O . ILE B 1 442 ? 8.273 38.094 3.363 1 96.44 442 ILE B O 1
ATOM 6789 N N . LEU B 1 443 ? 6.301 37.594 4.336 1 96.69 443 LEU B N 1
ATOM 6790 C CA . LEU B 1 443 ? 6.023 39 4.707 1 96.69 443 LEU B CA 1
ATOM 6791 C C . LEU B 1 443 ? 7.156 39.562 5.555 1 96.69 443 LEU B C 1
ATOM 6793 O O . LEU B 1 443 ? 7.625 40.688 5.301 1 96.69 443 LEU B O 1
ATOM 6797 N N . PHE B 1 444 ? 7.617 38.812 6.516 1 94.94 444 PHE B N 1
ATOM 6798 C CA . PHE B 1 444 ? 8.664 39.281 7.418 1 94.94 444 PHE B CA 1
ATOM 6799 C C . PHE B 1 444 ? 10.008 39.344 6.695 1 94.94 444 PHE B C 1
ATOM 6801 O O . PHE B 1 444 ? 10.859 40.156 7.051 1 94.94 444 PHE B O 1
ATOM 6808 N N . GLY B 1 445 ? 10.18 38.5 5.703 1 92.94 445 GLY B N 1
ATOM 6809 C CA . GLY B 1 445 ? 11.359 38.625 4.855 1 92.94 445 GLY B CA 1
ATOM 6810 C C . GLY B 1 445 ? 11.453 39.938 4.141 1 92.94 445 GLY B C 1
ATOM 6811 O O . GLY B 1 445 ? 12.531 40.531 4.055 1 92.94 445 GLY B O 1
ATOM 6812 N N . TYR B 1 446 ? 10.359 40.469 3.662 1 94.06 446 TYR B N 1
ATOM 6813 C CA . TYR B 1 446 ? 10.328 41.75 2.959 1 94.06 446 TYR B CA 1
ATOM 6814 C C . TYR B 1 446 ? 10.414 42.906 3.939 1 94.06 446 TYR B C 1
ATOM 6816 O O . TYR B 1 446 ? 11.023 43.938 3.646 1 94.06 446 TYR B O 1
ATOM 6824 N N . LEU B 1 447 ? 9.828 42.719 5.137 1 93.75 447 LEU B N 1
ATOM 6825 C CA . LEU B 1 447 ? 9.758 43.781 6.105 1 93.75 447 LEU B CA 1
ATOM 6826 C C . LEU B 1 447 ? 11.031 43.844 6.949 1 93.75 447 LEU B C 1
ATOM 6828 O O . LEU B 1 447 ? 11.297 44.844 7.613 1 93.75 447 LEU B O 1
ATOM 6832 N N . GLY B 1 448 ? 11.766 42.75 6.949 1 90.19 448 GLY B N 1
ATOM 6833 C CA . GLY B 1 448 ? 12.984 42.688 7.738 1 90.19 448 GLY B CA 1
ATOM 6834 C C . GLY B 1 448 ? 12.734 42.406 9.211 1 90.19 448 GLY B C 1
ATOM 6835 O O . GLY B 1 448 ? 13.586 42.719 10.055 1 90.19 448 GLY B O 1
ATOM 6836 N N . ILE B 1 449 ? 11.586 41.938 9.508 1 88.25 449 ILE B N 1
ATOM 6837 C CA . ILE B 1 449 ? 11.211 41.656 10.891 1 88.25 449 ILE B CA 1
ATOM 6838 C C . ILE B 1 449 ? 11.594 40.219 11.227 1 88.25 449 ILE B C 1
ATOM 6840 O O . ILE B 1 449 ? 11.289 39.281 10.469 1 88.25 449 ILE B O 1
ATOM 6844 N N . GLY B 1 450 ? 12.328 40.031 12.312 1 83.69 450 GLY B N 1
ATOM 6845 C CA . GLY B 1 450 ? 12.664 38.688 12.758 1 83.69 450 GLY B CA 1
ATOM 6846 C C . GLY B 1 450 ? 13.727 38.031 11.906 1 83.69 450 GLY B C 1
ATOM 6847 O O . GLY B 1 450 ? 13.734 36.812 11.758 1 83.69 450 GLY B O 1
ATOM 6848 N N . VAL B 1 451 ? 14.469 38.656 11.102 1 82.38 451 VAL B N 1
ATOM 6849 C CA . VAL B 1 451 ? 15.453 38.062 10.203 1 82.38 451 VAL B CA 1
ATOM 6850 C C . VAL B 1 451 ? 16.828 38.094 10.859 1 82.38 451 VAL B C 1
ATOM 6852 O O . VAL B 1 451 ? 17.75 37.406 10.391 1 82.38 451 VAL B O 1
ATOM 6855 N N . GLY B 1 452 ? 17 38.25 12.133 1 64.12 452 GLY B N 1
ATOM 6856 C CA . GLY B 1 452 ? 18.203 38.188 12.953 1 64.12 452 GLY B CA 1
ATOM 6857 C C . GLY B 1 452 ? 19.422 38.781 12.273 1 64.12 452 GLY B C 1
ATOM 6858 O O . GLY B 1 452 ? 19.469 38.875 11.039 1 64.12 452 GLY B O 1
ATOM 6859 N N . LYS B 1 453 ? 20.172 39.656 12.844 1 52.5 453 LYS B N 1
ATOM 6860 C CA . LYS B 1 453 ? 21.453 40.156 12.375 1 52.5 453 LYS B CA 1
ATOM 6861 C C . LYS B 1 453 ? 22.516 39.062 12.406 1 52.5 453 LYS B C 1
ATOM 6863 O O . LYS B 1 453 ? 22.453 38.156 13.242 1 52.5 453 LYS B O 1
ATOM 6868 N N . GLU B 1 454 ? 23.109 38.625 11.266 1 51.69 454 GLU B N 1
ATOM 6869 C CA . GLU B 1 454 ? 24.25 37.719 11.359 1 51.69 454 GLU B CA 1
ATOM 6870 C C . GLU B 1 454 ? 25.188 38.094 12.5 1 51.69 454 GLU B C 1
ATOM 6872 O O . GLU B 1 454 ? 25.516 39.281 12.648 1 51.69 454 GLU B O 1
ATOM 6877 N N . GLN B 1 455 ? 25.234 37.5 13.664 1 43.84 455 GLN B N 1
ATOM 6878 C CA . GLN B 1 455 ? 26.281 37.812 14.617 1 43.84 455 GLN B CA 1
ATOM 6879 C C . GLN B 1 455 ? 27.656 37.844 13.945 1 43.84 455 GLN B C 1
ATOM 6881 O O . GLN B 1 455 ? 27.984 36.938 13.172 1 43.84 455 GLN B O 1
ATOM 6886 N N . SER B 1 456 ? 28.25 39 13.883 1 43.22 456 SER B N 1
ATOM 6887 C CA . SER B 1 456 ? 29.656 39.125 13.492 1 43.22 456 SER B CA 1
ATOM 6888 C C . SER B 1 456 ? 30.516 38.125 14.281 1 43.22 456 SER B C 1
ATOM 6890 O O . SER B 1 456 ? 30.453 38.094 15.508 1 43.22 456 SER B O 1
ATOM 6892 N N . LEU B 1 457 ? 30.875 37.031 13.812 1 35.84 457 LEU B N 1
ATOM 6893 C CA . LEU B 1 457 ? 31.906 36.156 14.375 1 35.84 457 LEU B CA 1
ATOM 6894 C C . LEU B 1 457 ? 33.094 37 14.875 1 35.84 457 LEU B C 1
ATOM 6896 O O . LEU B 1 457 ? 34.094 36.438 15.359 1 35.84 457 LEU B O 1
ATOM 6900 N N . ALA B 1 458 ? 33.375 38.156 14.672 1 41.09 458 ALA B N 1
ATOM 6901 C CA . ALA B 1 458 ? 34.656 38.688 15.125 1 41.09 458 ALA B CA 1
ATOM 6902 C C . ALA B 1 458 ? 34.688 38.812 16.641 1 41.09 458 ALA B C 1
ATOM 6904 O O . ALA B 1 458 ? 35.719 39.188 17.219 1 41.09 458 ALA B O 1
ATOM 6905 N N . ASN B 1 459 ? 33.719 39 17.391 1 31.94 459 ASN B N 1
ATOM 6906 C CA . ASN B 1 459 ? 34.031 39.281 18.781 1 31.94 459 ASN B CA 1
ATOM 6907 C C . ASN B 1 459 ? 34.438 38.031 19.547 1 31.94 459 ASN B C 1
ATOM 6909 O O . ASN B 1 459 ? 34.469 38.031 20.781 1 31.94 459 ASN B O 1
ATOM 6913 N N . LYS B 1 460 ? 34.25 36.781 19.062 1 35.06 460 LYS B N 1
ATOM 6914 C CA . LYS B 1 460 ? 34.812 35.75 19.938 1 35.06 460 LYS B CA 1
ATOM 6915 C C . LYS B 1 460 ? 36.312 35.906 20.094 1 35.06 460 LYS B C 1
ATOM 6917 O O . LYS B 1 460 ? 36.969 35.125 20.766 1 35.06 460 LYS B O 1
ATOM 6922 N N . ARG B 1 461 ? 37 36.562 19.188 1 35.25 461 ARG B N 1
ATOM 6923 C CA . ARG B 1 461 ? 38.375 36.5 19.594 1 35.25 461 ARG B CA 1
ATOM 6924 C C . ARG B 1 461 ? 38.688 37.531 20.672 1 35.25 461 ARG B C 1
ATOM 6926 O O . ARG B 1 461 ? 39.844 37.719 21.062 1 35.25 461 ARG B O 1
ATOM 6933 N N . GLY B 1 462 ? 37.844 38.469 20.969 1 24.45 462 GLY B N 1
ATOM 6934 C CA . GLY B 1 462 ? 38.406 39.188 22.109 1 24.45 462 GLY B CA 1
ATOM 6935 C C . GLY B 1 462 ? 37.969 38.594 23.438 1 24.45 462 GLY B C 1
ATOM 6936 O O . GLY B 1 462 ? 36.969 37.906 23.531 1 24.45 462 GLY B O 1
#